Protein AF-A0A8S3X3R5-F1 (afdb_monomer_lite)

Sequence (935 aa):
MYIASMVDKTPTTRKTKNSNSRRSDTKVYYLKVNDKKERVCLKTFLETLGIKEWTIRYWLGEKTTIDNESEPSAVVATETKKESARKYLMALPKLPSHYCRQSTSKLYLEPIIQTKSQLYRLYVDYSVSRNEPVASRKVFEGVLFEENISLFQSKKDACDQCCAHKAGNMSDEQYIKHIELKDLARIEKTLDKEAARKGTIHALTADLQAVKLCPSLNASALYFKTKLAVHNFTIYNLGTNGVACYWFDETACDLKATTYASFLVDYLTKLLENDPKDVVLFTDGCTAQNRNNIVSNALLRLAMAKNIVITQKYLEKGHTQMEVDSVHSVIERKLKNREIFLPSQYATITKEARKVPSPYQVITPDHTFFKNFAHKDHLIYDSIRPGRGAGDRVVMDIRALRYSPSGTIDFKLHFVDDFVPLPRRPKNILSDSLIASYDKSRMVSVAMKTGLLMGFGAVFVVVGAIMVVYWPTIFLTQLQRMMTLSPTSRSFGIWRQIPIPMYLECYMFNITNVDEILAGKNVTLKVEQLGPYVYRESHTKENVTWNDNSTVTYYNERWWHFQPELSNGSLSDNITSINPIVATVAYVLRHQPIFLRVAVDVFMRMNHENLFLTANVSSWLFDGIEDPLFDIAAHFPDLPFPVPFDKFGWFYSRNGSQEYDGVFVINTGASDFSQLGNVEMWRNSNRTMYRDECGEVRGSTGELWAPELGQPEVVVFAPDICTYLTLPFSNPIAVEGIEGMQYASNDSIFDNGYRYPNKACYCDEIRDENCLPSGALNVSSCRFGAPAFVSLPHFTGMDPYYADKIDGLNPTDEYNFKLALEMYTGMPLMVQAQLQINLLVRHVSGITLNNQLPDADVLVPMFWFRQEVRIDENYARLARFALNLRDSMPYGFYALTAIGILLLVVGIVFLMRKLLKSPATAPILNETSVSDETQ

InterPro domains:
  IPR002159 CD36 family [PF01130] (456-910)
  IPR002159 CD36 family [PTHR11923] (449-927)
  IPR057191 Domain of unknown function DUF7869 [PF25273] (246-352)

Organism: Parnassius apollo (NCBI:txid110799)

Structure (mmCIF, N/CA/C/O backbone):
data_AF-A0A8S3X3R5-F1
#
_entry.id   AF-A0A8S3X3R5-F1
#
loop_
_atom_site.group_PDB
_atom_site.id
_atom_site.type_symbol
_atom_site.label_atom_id
_atom_site.label_alt_id
_atom_site.label_comp_id
_atom_site.label_asym_id
_atom_site.label_entity_id
_atom_site.label_seq_id
_atom_site.pdbx_PDB_ins_code
_atom_site.Cartn_x
_atom_site.Cartn_y
_atom_site.Cartn_z
_atom_site.occupancy
_atom_site.B_iso_or_equiv
_atom_site.auth_seq_id
_atom_site.auth_comp_id
_atom_site.auth_asym_id
_atom_site.auth_atom_id
_atom_site.pdbx_PDB_model_num
ATOM 1 N N . MET A 1 1 ? 4.984 69.711 6.621 1.00 56.66 1 MET A N 1
ATOM 2 C CA . MET A 1 1 ? 6.131 69.373 5.744 1.00 56.66 1 MET A CA 1
ATOM 3 C C . MET A 1 1 ? 7.463 69.938 6.290 1.00 56.66 1 MET A C 1
ATOM 5 O O . MET A 1 1 ? 8.285 70.409 5.527 1.00 56.66 1 MET A O 1
ATOM 9 N N . TYR A 1 2 ? 7.713 69.879 7.610 1.00 74.00 2 TYR A N 1
ATOM 10 C CA . TYR A 1 2 ? 8.934 70.439 8.231 1.00 74.00 2 TYR A CA 1
ATOM 11 C C . TYR A 1 2 ? 10.061 69.399 8.328 1.00 74.00 2 TYR A C 1
ATOM 13 O O . TYR A 1 2 ? 11.181 69.636 7.888 1.00 74.00 2 TYR A O 1
ATOM 21 N N . ILE A 1 3 ? 9.741 68.200 8.819 1.00 78.44 3 ILE A N 1
ATOM 22 C CA . ILE A 1 3 ? 10.731 67.157 9.136 1.00 78.44 3 ILE A CA 1
ATOM 23 C C . ILE A 1 3 ? 11.419 66.608 7.874 1.00 78.44 3 ILE A C 1
ATOM 25 O O . ILE A 1 3 ? 12.621 66.376 7.899 1.00 78.44 3 ILE A O 1
ATOM 29 N N . ALA A 1 4 ? 10.707 66.510 6.745 1.00 76.50 4 ALA A N 1
ATOM 30 C CA . ALA A 1 4 ? 11.306 66.149 5.455 1.00 76.50 4 ALA A CA 1
ATOM 31 C C . ALA A 1 4 ? 12.302 67.208 4.932 1.00 76.50 4 ALA A C 1
ATOM 33 O O . ALA A 1 4 ? 13.327 66.845 4.372 1.00 76.50 4 ALA A O 1
ATOM 34 N N . SER A 1 5 ? 12.062 68.506 5.172 1.00 79.50 5 SER A N 1
ATOM 35 C CA . SER A 1 5 ? 12.987 69.586 4.769 1.00 79.50 5 SER A CA 1
ATOM 36 C C . SER A 1 5 ? 14.238 69.719 5.652 1.00 79.50 5 SER A C 1
ATOM 38 O O . SER A 1 5 ? 15.093 70.565 5.383 1.00 79.50 5 SER A O 1
ATOM 40 N N . MET A 1 6 ? 14.347 68.900 6.702 1.00 85.88 6 MET A N 1
ATOM 41 C CA . MET A 1 6 ? 15.470 68.864 7.646 1.00 85.88 6 MET A CA 1
ATOM 42 C C . MET A 1 6 ? 16.338 67.601 7.500 1.00 85.88 6 MET A C 1
ATOM 44 O O . MET A 1 6 ? 17.183 67.337 8.356 1.00 85.88 6 MET A O 1
ATOM 48 N N . VAL A 1 7 ? 16.137 66.814 6.436 1.00 85.06 7 VAL A N 1
ATOM 49 C CA . VAL A 1 7 ? 16.927 65.609 6.154 1.00 85.06 7 VAL A CA 1
ATOM 50 C C . VAL A 1 7 ? 17.372 65.592 4.696 1.00 85.06 7 VAL A C 1
ATOM 52 O O . VAL A 1 7 ? 16.556 65.402 3.798 1.00 85.06 7 VAL A O 1
ATOM 55 N N . ASP A 1 8 ? 18.677 65.718 4.477 1.00 84.75 8 ASP A N 1
ATOM 56 C CA . ASP A 1 8 ? 19.278 65.742 3.143 1.00 84.75 8 ASP A CA 1
ATOM 57 C C . ASP A 1 8 ? 19.885 64.367 2.797 1.00 84.75 8 ASP A C 1
ATOM 59 O O . ASP A 1 8 ? 20.377 63.644 3.674 1.00 84.75 8 ASP A O 1
ATOM 63 N N . LYS A 1 9 ? 19.856 63.986 1.513 1.00 82.00 9 LYS A N 1
ATOM 64 C CA . LYS A 1 9 ? 20.478 62.755 0.988 1.00 82.00 9 LYS A CA 1
ATOM 65 C C . LYS A 1 9 ? 21.821 63.093 0.337 1.00 82.00 9 LYS A C 1
ATOM 67 O O . LYS A 1 9 ? 21.879 63.966 -0.522 1.00 82.00 9 LYS A O 1
ATOM 72 N N . THR A 1 10 ? 22.889 62.398 0.724 1.00 77.56 10 THR A N 1
ATOM 73 C CA . THR A 1 10 ? 24.239 62.563 0.167 1.00 77.56 10 THR A CA 1
ATOM 74 C C . THR A 1 10 ? 24.785 61.242 -0.397 1.00 77.56 10 THR A C 1
ATOM 76 O O . THR A 1 10 ? 24.565 60.187 0.209 1.00 77.56 10 THR A O 1
ATOM 79 N N . PRO A 1 11 ? 25.516 61.258 -1.531 1.00 70.38 11 PRO A N 1
ATOM 80 C CA . PRO A 1 11 ? 26.073 60.041 -2.122 1.00 70.38 11 PRO A CA 1
ATOM 81 C C . PRO A 1 11 ? 27.107 59.361 -1.215 1.00 70.38 11 PRO A C 1
ATOM 83 O O . PRO A 1 11 ? 27.892 60.016 -0.525 1.00 70.38 11 PRO A O 1
ATOM 86 N N . THR A 1 12 ? 27.149 58.029 -1.240 1.00 65.44 12 THR A N 1
ATOM 87 C CA . THR A 1 12 ? 28.035 57.250 -0.360 1.00 65.44 12 THR A CA 1
ATOM 88 C C . THR A 1 12 ? 29.495 57.283 -0.847 1.00 65.44 12 THR A C 1
ATOM 90 O O . THR A 1 12 ? 29.845 56.636 -1.831 1.00 65.44 12 THR A O 1
ATOM 93 N N . THR A 1 13 ? 30.377 57.999 -0.138 1.00 54.94 13 THR A N 1
ATOM 94 C CA . THR A 1 13 ? 31.789 58.242 -0.529 1.00 54.94 13 THR A CA 1
ATOM 95 C C . THR A 1 13 ? 32.764 57.078 -0.296 1.00 54.94 13 THR A C 1
ATOM 97 O O . THR A 1 13 ? 33.930 57.173 -0.673 1.00 54.94 13 THR A O 1
ATOM 100 N N . ARG A 1 14 ? 32.321 55.953 0.280 1.00 55.25 14 ARG A N 1
ATOM 101 C CA . ARG A 1 14 ? 33.096 54.699 0.348 1.00 55.25 14 ARG A CA 1
ATOM 102 C C . ARG A 1 14 ? 32.268 53.534 -0.187 1.00 55.25 14 ARG A C 1
ATOM 104 O O . ARG A 1 14 ? 31.310 53.114 0.456 1.00 55.25 14 ARG A O 1
ATOM 111 N N . LYS A 1 15 ? 32.689 52.972 -1.324 1.00 54.06 15 LYS A N 1
ATOM 112 C CA . LYS A 1 15 ? 32.268 51.646 -1.799 1.00 54.06 15 LYS A CA 1
ATOM 113 C C . LYS A 1 15 ? 33.339 50.629 -1.395 1.00 54.06 15 LYS A C 1
ATOM 115 O O . LYS A 1 15 ? 34.490 50.761 -1.802 1.00 54.06 15 LYS A O 1
ATOM 120 N N . THR A 1 16 ? 32.987 49.635 -0.586 1.00 49.50 16 THR A N 1
ATOM 121 C CA . THR A 1 16 ? 33.848 48.470 -0.329 1.00 49.50 16 THR A CA 1
ATOM 122 C C . THR A 1 16 ? 33.849 47.534 -1.541 1.00 49.50 16 THR A C 1
ATOM 124 O O . THR A 1 16 ? 32.852 47.442 -2.257 1.00 49.50 16 THR A O 1
ATOM 127 N N . LYS A 1 17 ? 34.965 46.827 -1.777 1.00 52.75 17 LYS A N 1
ATOM 128 C CA . LYS A 1 17 ? 35.106 45.818 -2.844 1.00 52.75 17 LYS A CA 1
ATOM 129 C C . LYS A 1 17 ? 34.298 44.546 -2.524 1.00 52.75 17 LYS A C 1
ATOM 131 O O . LYS A 1 17 ? 34.873 43.527 -2.174 1.00 52.75 17 LYS A O 1
ATOM 136 N N . ASN A 1 18 ? 32.972 44.637 -2.599 1.00 43.94 18 ASN A N 1
ATOM 137 C CA . ASN A 1 18 ? 32.073 43.525 -2.914 1.00 43.94 18 ASN A CA 1
ATOM 138 C C . ASN A 1 18 ? 30.689 44.086 -3.271 1.00 43.94 18 ASN A C 1
ATOM 140 O O . ASN A 1 18 ? 30.049 44.785 -2.480 1.00 43.94 18 ASN A O 1
ATOM 144 N N . SER A 1 19 ? 30.238 43.811 -4.491 1.00 52.97 19 SER A N 1
ATOM 145 C CA . SER A 1 19 ? 29.007 44.355 -5.061 1.00 52.97 19 SER A CA 1
ATOM 146 C C . SER A 1 19 ? 27.771 43.616 -4.547 1.00 52.97 19 SER A C 1
ATOM 148 O O . SER A 1 19 ? 27.336 42.660 -5.176 1.00 52.97 19 SER A O 1
ATOM 150 N N . ASN A 1 20 ? 27.218 44.062 -3.410 1.00 50.97 20 ASN A N 1
ATOM 151 C CA . ASN A 1 20 ? 25.776 43.988 -3.092 1.00 50.97 20 ASN A CA 1
ATOM 152 C C . ASN A 1 20 ? 25.394 44.781 -1.817 1.00 50.97 20 ASN A C 1
ATOM 154 O O . ASN A 1 20 ? 24.631 44.329 -0.963 1.00 50.97 20 ASN A O 1
ATOM 158 N N . SER A 1 21 ? 25.904 46.011 -1.674 1.00 49.38 21 SER A N 1
ATOM 159 C CA . SER A 1 21 ? 25.400 46.937 -0.648 1.00 49.38 21 SER A CA 1
ATOM 160 C C . SER A 1 21 ? 24.101 47.598 -1.121 1.00 49.38 21 SER A C 1
ATOM 162 O O . SER A 1 21 ? 24.123 48.420 -2.033 1.00 49.38 21 SER A O 1
ATOM 164 N N . ARG A 1 22 ? 22.973 47.297 -0.463 1.00 54.88 22 ARG A N 1
ATOM 165 C CA . ARG A 1 22 ? 21.629 47.862 -0.743 1.00 54.88 22 ARG A CA 1
ATOM 166 C C . ARG A 1 22 ? 21.474 49.370 -0.437 1.00 54.88 22 ARG A C 1
ATOM 168 O O . ARG A 1 22 ? 20.354 49.859 -0.331 1.00 54.88 22 ARG A O 1
ATOM 175 N N . ARG A 1 23 ? 22.566 50.114 -0.231 1.00 53.66 23 ARG A N 1
ATOM 176 C CA . ARG A 1 23 ? 22.548 51.518 0.212 1.00 53.66 23 ARG A CA 1
ATOM 177 C C . ARG A 1 23 ? 23.216 52.430 -0.820 1.00 53.66 23 ARG A C 1
ATOM 179 O O . ARG A 1 23 ? 24.440 52.519 -0.855 1.00 53.66 23 ARG A O 1
ATOM 186 N N . SER A 1 24 ? 22.404 53.120 -1.621 1.00 58.31 24 SER A N 1
ATOM 187 C CA . SER A 1 24 ? 22.839 54.173 -2.554 1.00 58.31 24 SER A CA 1
ATOM 188 C C . SER A 1 24 ? 23.316 55.430 -1.818 1.00 58.31 24 SER A C 1
ATOM 190 O O . SER A 1 24 ? 24.391 55.961 -2.114 1.00 58.31 24 SER A O 1
ATOM 192 N N . ASP A 1 25 ? 22.551 55.848 -0.804 1.00 69.75 25 ASP A N 1
ATOM 193 C CA . ASP A 1 25 ? 22.655 57.171 -0.184 1.00 69.75 25 ASP A CA 1
ATOM 194 C C . ASP A 1 25 ? 22.833 57.127 1.343 1.00 69.75 25 ASP A C 1
ATOM 196 O O . ASP A 1 25 ? 22.374 56.228 2.067 1.00 69.75 25 ASP A O 1
ATOM 200 N N . THR A 1 26 ? 23.464 58.175 1.863 1.00 76.88 26 THR A N 1
ATOM 201 C CA . THR A 1 26 ? 23.551 58.483 3.291 1.00 76.88 26 THR A CA 1
ATOM 202 C C . THR A 1 26 ? 22.624 59.652 3.618 1.00 76.88 26 THR A C 1
ATOM 204 O O . THR A 1 26 ? 22.494 60.585 2.837 1.00 76.88 26 THR A O 1
ATOM 207 N N . LYS A 1 27 ? 21.948 59.606 4.770 1.00 83.88 27 LYS A N 1
ATOM 208 C CA . LYS A 1 27 ? 21.054 60.682 5.225 1.00 83.88 27 LYS A CA 1
ATOM 209 C C . LYS A 1 27 ? 21.758 61.544 6.261 1.00 83.88 27 LYS A C 1
ATOM 211 O O . LYS A 1 27 ? 22.384 61.003 7.177 1.00 83.88 27 LYS A O 1
ATOM 216 N N . VAL A 1 28 ? 21.629 62.857 6.125 1.00 87.25 28 VAL A N 1
ATOM 217 C CA . VAL A 1 28 ? 22.169 63.860 7.045 1.00 87.25 28 VAL A CA 1
ATOM 218 C C . VAL A 1 28 ? 21.005 64.628 7.662 1.00 87.25 28 VAL A C 1
ATOM 220 O O . VAL A 1 28 ? 20.100 65.046 6.949 1.00 87.25 28 VAL A O 1
ATOM 223 N N . TYR A 1 29 ? 21.014 64.778 8.986 1.00 90.19 29 TYR A N 1
ATOM 224 C CA . TYR A 1 29 ? 19.900 65.318 9.767 1.00 90.19 29 TYR A CA 1
ATOM 225 C C . TYR A 1 29 ? 20.261 66.699 10.317 1.00 90.19 29 TYR A C 1
ATOM 227 O O . TYR A 1 29 ? 21.400 66.913 10.741 1.00 90.19 29 TYR A O 1
ATOM 235 N N . TYR A 1 30 ? 19.296 67.616 10.335 1.00 90.25 30 TYR A N 1
ATOM 236 C CA . TYR A 1 30 ? 19.484 69.000 10.768 1.00 90.25 30 TYR A CA 1
ATOM 237 C C . TYR A 1 30 ? 18.396 69.435 11.751 1.00 90.25 30 TYR A C 1
ATOM 239 O O . TYR A 1 30 ? 17.263 68.981 11.663 1.00 90.25 30 TYR A O 1
ATOM 247 N N . LEU A 1 31 ? 18.697 70.354 12.664 1.00 87.81 31 LEU A N 1
ATOM 248 C CA . LEU A 1 31 ? 17.690 71.060 13.462 1.00 87.81 31 LEU A CA 1
ATOM 249 C C . LEU A 1 31 ? 17.870 72.569 13.284 1.00 87.81 31 LEU A C 1
ATOM 251 O O . LEU A 1 31 ? 18.973 73.038 13.009 1.00 87.81 31 LEU A O 1
ATOM 255 N N . LYS A 1 32 ? 16.785 73.339 13.412 1.00 84.50 32 LYS A N 1
ATOM 256 C CA . LYS A 1 32 ? 16.866 74.802 13.386 1.00 84.50 32 LYS A CA 1
ATOM 257 C C . LYS A 1 32 ? 17.264 75.340 14.757 1.00 84.50 32 LYS A C 1
ATOM 259 O O . LYS A 1 32 ? 16.568 75.086 15.735 1.00 84.50 32 LYS A O 1
ATOM 264 N N . VAL A 1 33 ? 18.327 76.137 14.795 1.00 79.81 33 VAL A N 1
ATOM 265 C CA . VAL A 1 33 ? 18.722 76.956 15.947 1.00 79.81 33 VAL A CA 1
ATOM 266 C C . VAL A 1 33 ? 18.894 78.384 15.440 1.00 79.81 33 VAL A C 1
ATOM 268 O O . VAL A 1 33 ? 19.650 78.612 14.499 1.00 79.81 33 VAL A O 1
ATOM 271 N N . ASN A 1 34 ? 18.156 79.342 16.012 1.00 75.50 34 ASN A N 1
ATOM 272 C CA . ASN A 1 34 ? 18.144 80.749 15.574 1.00 75.50 34 ASN A CA 1
ATOM 273 C C . ASN A 1 34 ? 17.971 80.889 14.042 1.00 75.50 34 ASN A C 1
ATOM 275 O O . ASN A 1 34 ? 18.758 81.544 13.360 1.00 75.50 34 ASN A O 1
ATOM 279 N N . ASP A 1 35 ? 16.977 80.171 13.508 1.00 73.12 35 ASP A N 1
ATOM 280 C CA . ASP A 1 35 ? 16.637 80.010 12.084 1.00 73.12 35 ASP A CA 1
ATOM 281 C C . ASP A 1 35 ? 17.705 79.425 11.136 1.00 73.12 35 ASP A C 1
ATOM 283 O O . ASP A 1 35 ? 17.394 79.138 9.974 1.00 73.12 35 ASP A O 1
ATOM 287 N N . LYS A 1 36 ? 18.914 79.118 11.618 1.00 78.00 36 LYS A N 1
ATOM 288 C CA . LYS A 1 36 ? 19.952 78.409 10.852 1.00 78.00 36 LYS A CA 1
ATOM 289 C C . LYS A 1 36 ? 19.815 76.891 11.001 1.00 78.00 36 LYS A C 1
ATOM 291 O O . LYS A 1 36 ? 19.458 76.394 12.067 1.00 78.00 36 LYS A O 1
ATOM 296 N N . LYS A 1 37 ? 20.084 76.147 9.920 1.00 83.19 37 LYS A N 1
ATOM 297 C CA . LYS A 1 37 ? 20.130 74.673 9.917 1.00 83.19 37 LYS A CA 1
ATOM 298 C C . LYS A 1 37 ? 21.463 74.193 10.503 1.00 83.19 37 LYS A C 1
ATOM 300 O O . LYS A 1 37 ? 22.480 74.267 9.822 1.00 83.19 37 LYS A O 1
ATOM 305 N N . GLU A 1 38 ? 21.435 73.639 11.708 1.00 87.50 38 GLU A N 1
ATOM 306 C CA . GLU A 1 38 ? 22.590 73.007 12.353 1.00 87.50 38 GLU A CA 1
ATOM 307 C C . GLU A 1 38 ? 22.557 71.487 12.188 1.00 87.50 38 GLU A C 1
ATOM 309 O O . GLU A 1 38 ? 21.502 70.862 12.320 1.00 87.50 38 GLU A O 1
ATOM 314 N N . ARG A 1 39 ? 23.705 70.872 11.882 1.00 89.44 39 ARG A N 1
ATOM 315 C CA . ARG A 1 39 ? 23.798 69.424 11.627 1.00 89.44 39 ARG A CA 1
ATOM 316 C C . ARG A 1 39 ? 23.819 68.641 12.939 1.00 89.44 39 ARG A C 1
ATOM 318 O O . ARG A 1 39 ? 24.663 68.882 13.795 1.00 89.44 39 ARG A O 1
ATOM 325 N N . VAL A 1 40 ? 22.970 67.623 13.048 1.00 89.25 40 VAL A N 1
ATOM 326 C CA . VAL A 1 40 ? 22.869 66.748 14.227 1.00 89.25 40 VAL A CA 1
ATOM 327 C C . VAL A 1 40 ? 22.986 65.266 13.861 1.00 89.25 40 VAL A C 1
ATOM 329 O O . VAL A 1 40 ? 22.924 64.874 12.692 1.00 89.25 40 VAL A O 1
ATOM 332 N N . CYS A 1 41 ? 23.173 64.408 14.867 1.00 86.81 41 CYS A N 1
ATOM 333 C CA . CYS A 1 41 ? 23.093 62.962 14.676 1.00 86.81 41 CYS A CA 1
ATOM 334 C C . CYS A 1 41 ? 21.626 62.488 14.666 1.00 86.81 41 CYS A C 1
ATOM 336 O O . CYS A 1 41 ? 20.736 63.162 15.189 1.00 86.81 41 CYS A O 1
ATOM 338 N N . LEU A 1 42 ? 21.376 61.297 14.105 1.00 84.50 42 LEU A N 1
ATOM 339 C CA . LEU A 1 42 ? 20.031 60.711 14.044 1.00 84.50 42 LEU A CA 1
ATOM 340 C C . LEU A 1 42 ? 19.380 60.607 15.433 1.00 84.50 42 LEU A C 1
ATOM 342 O O . LEU A 1 42 ? 18.202 60.911 15.568 1.00 84.50 42 LEU A O 1
ATOM 346 N N . LYS A 1 43 ? 20.136 60.210 16.466 1.00 88.12 43 LYS A N 1
ATOM 347 C CA . LYS A 1 43 ? 19.592 60.031 17.820 1.00 88.12 43 LYS A CA 1
ATOM 348 C C . LYS A 1 43 ? 19.031 61.345 18.377 1.00 88.12 43 LYS A C 1
ATOM 350 O O . LYS A 1 43 ? 17.863 61.383 18.745 1.00 88.12 43 LYS A O 1
ATOM 355 N N . THR A 1 44 ? 19.813 62.426 18.335 1.00 87.44 44 THR A N 1
ATOM 356 C CA . THR A 1 44 ? 19.363 63.766 18.746 1.00 87.44 44 THR A CA 1
ATOM 357 C C . THR A 1 44 ? 18.172 64.239 17.913 1.00 87.44 44 THR A C 1
ATOM 359 O O . THR A 1 44 ? 17.196 64.719 18.472 1.00 87.44 44 THR A O 1
ATOM 362 N N . PHE A 1 45 ? 18.194 64.042 16.590 1.00 90.94 45 PHE A N 1
ATOM 363 C CA . PHE A 1 45 ? 17.071 64.417 15.721 1.00 90.94 45 PHE A CA 1
ATOM 364 C C . PHE A 1 45 ? 15.759 63.698 16.090 1.00 90.94 45 PHE A C 1
ATOM 366 O O . PHE A 1 45 ? 14.702 64.323 16.104 1.00 90.94 45 PHE A O 1
ATOM 373 N N . LEU A 1 46 ? 15.820 62.401 16.418 1.00 88.06 46 LEU A N 1
ATOM 374 C CA . LEU A 1 46 ? 14.659 61.616 16.853 1.00 88.06 46 LEU A CA 1
ATOM 375 C C . LEU A 1 46 ? 14.159 62.035 18.241 1.00 88.06 46 LEU A C 1
ATOM 377 O O . LEU A 1 46 ? 12.961 62.249 18.415 1.00 88.06 46 LEU A O 1
ATOM 381 N N . GLU A 1 47 ? 15.066 62.158 19.213 1.00 87.31 47 GLU A N 1
ATOM 382 C CA . GLU A 1 47 ? 14.732 62.458 20.611 1.00 87.31 47 GLU A CA 1
ATOM 383 C C . GLU A 1 47 ? 14.200 63.889 20.777 1.00 87.31 47 GLU A C 1
ATOM 385 O O . GLU A 1 47 ? 13.173 64.078 21.422 1.00 87.31 47 GLU A O 1
ATOM 390 N N . THR A 1 48 ? 14.814 64.888 20.131 1.00 85.12 48 THR A N 1
ATOM 391 C CA . THR A 1 48 ? 14.359 66.290 20.195 1.00 85.12 48 THR A CA 1
ATOM 392 C C . THR A 1 48 ? 13.007 66.513 19.509 1.00 85.12 48 THR A C 1
ATOM 394 O O . THR A 1 48 ? 12.253 67.386 19.930 1.00 85.12 48 THR A O 1
ATOM 397 N N . LEU A 1 49 ? 12.674 65.738 18.471 1.00 82.44 49 LEU A N 1
ATOM 398 C CA . LEU A 1 49 ? 11.387 65.843 17.767 1.00 82.44 49 LEU A CA 1
ATOM 399 C C . LEU A 1 49 ? 10.321 64.855 18.278 1.00 82.44 49 LEU A C 1
ATOM 401 O O . LEU A 1 49 ? 9.183 64.913 17.819 1.00 82.44 49 LEU A O 1
ATOM 405 N N . GLY A 1 50 ? 10.664 63.945 19.196 1.00 78.69 50 GLY A N 1
ATOM 406 C CA . GLY A 1 50 ? 9.740 62.942 19.741 1.00 78.69 50 GLY A CA 1
ATOM 407 C C . GLY A 1 50 ? 9.253 61.891 18.729 1.00 78.69 50 GLY A C 1
ATOM 408 O O . GLY A 1 50 ? 8.191 61.298 18.922 1.00 78.69 50 GLY A O 1
ATOM 409 N N . ILE A 1 51 ? 9.995 61.656 17.641 1.00 85.56 51 ILE A N 1
ATOM 410 C CA . ILE A 1 51 ? 9.589 60.779 16.526 1.00 85.56 51 ILE A CA 1
ATOM 411 C C . ILE A 1 51 ? 10.407 59.482 16.466 1.00 85.56 51 ILE A C 1
ATOM 413 O O . ILE A 1 51 ? 11.507 59.384 17.004 1.00 85.56 51 ILE A O 1
ATOM 417 N N . LYS A 1 52 ? 9.886 58.470 15.760 1.00 77.69 52 LYS A N 1
ATOM 418 C CA . LYS A 1 52 ? 10.590 57.202 15.496 1.00 77.69 52 LYS A CA 1
ATOM 419 C C . LYS A 1 52 ? 11.151 57.180 14.072 1.00 77.69 52 LYS A C 1
ATOM 421 O O . LYS A 1 52 ? 10.595 57.789 13.164 1.00 77.69 52 LYS A O 1
ATOM 426 N N . GLU A 1 53 ? 12.234 56.432 13.854 1.00 77.69 53 GLU A N 1
ATOM 427 C CA . GLU A 1 53 ? 12.970 56.436 12.576 1.00 77.69 53 GLU A CA 1
ATOM 428 C C . GLU A 1 53 ? 12.104 56.060 11.357 1.00 77.69 53 GLU A C 1
ATOM 430 O O . GLU A 1 53 ? 12.255 56.638 10.279 1.00 77.69 53 GLU A O 1
ATOM 435 N N . TRP A 1 54 ? 11.148 55.139 11.523 1.00 70.81 54 TRP A N 1
ATOM 436 C CA . TRP A 1 54 ? 10.237 54.735 10.446 1.00 70.81 54 TRP A CA 1
ATOM 437 C C . TRP A 1 54 ? 9.371 55.898 9.932 1.00 70.81 54 TRP A C 1
ATOM 439 O O . TRP A 1 54 ? 9.082 55.958 8.738 1.00 70.81 54 TRP A O 1
ATOM 449 N N . THR A 1 55 ? 9.022 56.858 10.795 1.00 76.88 55 THR A N 1
ATOM 450 C CA . THR A 1 55 ? 8.240 58.051 10.437 1.00 76.88 55 THR A CA 1
ATOM 451 C C . THR A 1 55 ? 9.014 58.944 9.462 1.00 76.88 55 THR A C 1
ATOM 453 O O . THR A 1 55 ? 8.437 59.471 8.514 1.00 76.88 55 THR A O 1
ATOM 456 N N . ILE A 1 56 ? 10.340 59.045 9.626 1.00 78.62 56 ILE A N 1
ATOM 457 C CA . ILE A 1 56 ? 11.217 59.769 8.692 1.00 78.62 56 ILE A CA 1
ATOM 458 C C . ILE A 1 56 ? 11.268 59.055 7.335 1.00 78.62 56 ILE A C 1
ATOM 460 O O . ILE A 1 56 ? 11.197 59.712 6.300 1.00 78.62 56 ILE A O 1
ATOM 464 N N . ARG A 1 57 ? 11.380 57.718 7.320 1.00 72.69 57 ARG A N 1
ATOM 465 C CA . ARG A 1 57 ? 11.403 56.936 6.067 1.00 72.69 57 ARG A CA 1
ATOM 466 C C . ARG A 1 57 ? 10.110 57.140 5.268 1.00 72.69 57 ARG A C 1
ATOM 468 O O . ARG A 1 57 ? 10.177 57.474 4.091 1.00 72.69 57 ARG A O 1
ATOM 475 N N . TYR A 1 58 ? 8.961 57.056 5.942 1.00 74.06 58 TYR A N 1
ATOM 476 C CA . TYR A 1 58 ? 7.644 57.285 5.343 1.00 74.06 58 TYR A CA 1
ATOM 477 C C . TYR A 1 58 ? 7.495 58.703 4.755 1.00 74.06 58 TYR A C 1
ATOM 479 O O . TYR A 1 58 ? 7.074 58.861 3.612 1.00 74.06 58 TYR A O 1
ATOM 487 N N . TRP A 1 59 ? 7.896 59.747 5.489 1.00 73.88 59 TRP A N 1
ATOM 488 C CA . TRP A 1 59 ? 7.775 61.137 5.018 1.00 73.88 59 TRP A CA 1
ATOM 489 C C . TRP A 1 59 ? 8.808 61.570 3.973 1.00 73.88 59 TRP A C 1
ATOM 491 O O . TRP A 1 59 ? 8.582 62.567 3.293 1.00 73.88 59 TRP A O 1
ATOM 501 N N . LEU A 1 60 ? 9.916 60.842 3.813 1.00 73.12 60 LEU A N 1
ATOM 502 C CA . LEU A 1 60 ? 10.887 61.068 2.735 1.00 73.12 60 LEU A CA 1
ATOM 503 C C . LEU A 1 60 ? 10.480 60.421 1.400 1.00 73.12 60 LEU A C 1
ATOM 505 O O . LEU A 1 60 ? 11.301 60.353 0.485 1.00 73.12 60 LEU A O 1
ATOM 509 N N . GLY A 1 61 ? 9.243 59.923 1.286 1.00 62.03 61 GLY A N 1
ATOM 510 C CA . GLY A 1 61 ? 8.733 59.317 0.055 1.00 62.03 61 GLY A CA 1
ATOM 511 C C . GLY A 1 61 ? 9.433 58.012 -0.323 1.00 62.03 61 GLY A C 1
ATOM 512 O O . GLY A 1 61 ? 9.279 57.539 -1.447 1.00 62.03 61 GLY A O 1
ATOM 513 N N . GLU A 1 62 ? 10.191 57.410 0.599 1.00 54.38 62 GLU A N 1
ATOM 514 C CA . GLU A 1 62 ? 10.718 56.060 0.428 1.00 54.38 62 GLU A CA 1
ATOM 515 C C . GLU A 1 62 ? 9.560 55.079 0.568 1.00 54.38 62 GLU A C 1
ATOM 517 O O . GLU A 1 62 ? 9.299 54.535 1.643 1.00 54.38 62 GLU A O 1
ATOM 522 N N . LYS A 1 63 ? 8.870 54.859 -0.557 1.00 40.50 63 LYS A N 1
ATOM 523 C CA . LYS A 1 63 ? 8.061 53.666 -0.755 1.00 40.50 63 LYS A CA 1
ATOM 524 C C . LYS A 1 63 ? 8.938 52.473 -0.378 1.00 40.50 63 LYS A C 1
ATOM 526 O O . LYS A 1 63 ? 9.914 52.171 -1.062 1.00 40.50 63 LYS A O 1
ATOM 531 N N . THR A 1 64 ? 8.570 51.768 0.687 1.00 34.81 64 THR A N 1
ATOM 532 C CA . THR A 1 64 ? 8.754 50.320 0.670 1.00 34.81 64 THR A CA 1
ATOM 533 C C . THR A 1 64 ? 8.082 49.834 -0.602 1.00 34.81 64 THR A C 1
ATOM 535 O O . THR A 1 64 ? 6.886 50.080 -0.775 1.00 34.81 64 THR A O 1
ATOM 538 N N . THR A 1 65 ? 8.844 49.186 -1.477 1.00 33.72 65 THR A N 1
ATOM 539 C CA . THR A 1 65 ? 8.317 48.388 -2.579 1.00 33.72 65 THR A CA 1
ATOM 540 C C . THR A 1 65 ? 7.518 47.230 -1.988 1.00 33.72 65 THR A C 1
ATOM 542 O O . THR A 1 65 ? 7.996 46.119 -1.782 1.00 33.72 65 THR A O 1
ATOM 545 N N . ILE A 1 66 ? 6.273 47.544 -1.634 1.00 35.75 66 ILE A N 1
ATOM 546 C CA . ILE A 1 66 ? 5.169 46.611 -1.775 1.00 35.75 66 ILE A CA 1
ATOM 547 C C . ILE A 1 66 ? 4.896 46.625 -3.273 1.00 35.75 66 ILE A C 1
ATOM 549 O O . ILE A 1 66 ? 4.082 47.414 -3.758 1.00 35.75 66 ILE A O 1
ATOM 553 N N . ASP A 1 67 ? 5.661 45.814 -3.997 1.00 29.86 67 ASP A N 1
ATOM 554 C CA . ASP A 1 67 ? 5.393 45.517 -5.394 1.00 29.86 67 ASP A CA 1
ATOM 555 C C . ASP A 1 67 ? 4.150 44.621 -5.414 1.00 29.86 67 ASP A C 1
ATOM 557 O O . ASP A 1 67 ? 4.220 43.394 -5.434 1.00 29.86 67 ASP A O 1
ATOM 561 N N . ASN A 1 68 ? 2.984 45.267 -5.331 1.00 33.00 68 ASN A N 1
ATOM 562 C CA . ASN A 1 68 ? 1.694 44.664 -5.642 1.00 33.00 68 ASN A CA 1
ATOM 563 C C . ASN A 1 68 ? 1.606 44.466 -7.161 1.00 33.00 68 ASN A C 1
ATOM 565 O O . ASN A 1 68 ? 0.843 45.154 -7.827 1.00 33.00 68 ASN A O 1
ATOM 569 N N . GLU A 1 69 ? 2.407 43.543 -7.687 1.00 38.34 69 GLU A N 1
ATOM 570 C CA . GLU A 1 69 ? 2.259 42.953 -9.021 1.00 38.34 69 GLU A CA 1
ATOM 571 C C . GLU A 1 69 ? 3.074 41.647 -9.080 1.00 38.34 69 GLU A C 1
ATOM 573 O O . GLU A 1 69 ? 4.153 41.558 -9.656 1.00 38.34 69 GLU A O 1
ATOM 578 N N . SER A 1 70 ? 2.581 40.623 -8.375 1.00 31.12 70 SER A N 1
ATOM 579 C CA . SER A 1 70 ? 2.935 39.208 -8.596 1.00 31.12 70 SER A CA 1
ATOM 580 C C . SER A 1 70 ? 1.967 38.268 -7.861 1.00 31.12 70 SER A C 1
ATOM 582 O O . SER A 1 70 ? 2.145 37.961 -6.687 1.00 31.12 70 SER A O 1
ATOM 584 N N . GLU A 1 71 ? 0.972 37.794 -8.617 1.00 33.31 71 GLU A N 1
ATOM 585 C CA . GLU A 1 71 ? 0.308 36.479 -8.505 1.00 33.31 71 GLU A CA 1
ATOM 586 C C . GLU A 1 71 ? -0.463 36.069 -7.215 1.00 33.31 71 GLU A C 1
ATOM 588 O O . GLU A 1 71 ? -0.222 36.563 -6.113 1.00 33.31 71 GLU A O 1
ATOM 593 N N . PRO A 1 72 ? -1.398 35.092 -7.306 1.00 38.34 72 PRO A N 1
ATOM 594 C CA . PRO A 1 72 ? -2.164 34.592 -6.149 1.00 38.34 72 PRO A CA 1
ATOM 595 C C . PRO A 1 72 ? -1.325 33.901 -5.051 1.00 38.34 72 PRO A C 1
ATOM 597 O O . PRO A 1 72 ? -1.804 33.667 -3.935 1.00 38.34 72 PRO A O 1
ATOM 600 N N . SER A 1 73 ? -0.073 33.550 -5.354 1.00 46.91 73 SER A N 1
ATOM 601 C CA . SER A 1 73 ? 0.731 32.569 -4.620 1.00 46.91 73 SER A CA 1
ATOM 602 C C . SER A 1 73 ? 1.056 32.940 -3.166 1.00 46.91 73 SER A C 1
ATOM 604 O O . SER A 1 73 ? 1.118 32.052 -2.319 1.00 46.91 73 SER A O 1
ATOM 606 N N . ALA A 1 74 ? 1.227 34.220 -2.814 1.00 47.41 74 ALA A N 1
ATOM 607 C CA . ALA A 1 74 ? 1.655 34.612 -1.460 1.00 47.41 74 ALA A CA 1
ATOM 608 C C . ALA A 1 74 ? 0.554 34.474 -0.386 1.00 47.41 74 ALA A C 1
ATOM 610 O O . ALA A 1 74 ? 0.838 34.145 0.773 1.00 47.41 74 ALA A O 1
ATOM 611 N N . VAL A 1 75 ? -0.710 34.688 -0.766 1.00 54.69 75 VAL A N 1
ATOM 612 C CA . VAL A 1 75 ? -1.868 34.492 0.124 1.00 54.69 75 VAL A CA 1
ATOM 613 C C . VAL A 1 75 ? -2.120 32.996 0.296 1.00 54.69 75 VAL A C 1
ATOM 615 O O . VAL A 1 75 ? -2.201 32.515 1.427 1.00 54.69 75 VAL A O 1
ATOM 618 N N . VAL A 1 76 ? -2.103 32.242 -0.808 1.00 55.16 76 VAL A N 1
ATOM 619 C CA . VAL A 1 76 ? -2.221 30.774 -0.812 1.00 55.16 76 VAL A CA 1
ATOM 620 C C . VAL A 1 76 ? -1.111 30.124 0.026 1.00 55.16 76 VAL A C 1
ATOM 622 O O . VAL A 1 76 ? -1.401 29.305 0.896 1.00 55.16 76 VAL A O 1
ATOM 625 N N . ALA A 1 77 ? 0.149 30.549 -0.123 1.00 58.44 77 ALA A N 1
ATOM 626 C CA . ALA A 1 77 ? 1.292 30.072 0.668 1.00 58.44 77 ALA A CA 1
ATOM 627 C C . ALA A 1 77 ? 1.227 30.437 2.165 1.00 58.44 77 ALA A C 1
ATOM 629 O O . ALA A 1 77 ? 1.962 29.865 2.976 1.00 58.44 77 ALA A O 1
ATOM 630 N N . THR A 1 78 ? 0.385 31.402 2.546 1.00 64.62 78 THR A N 1
ATOM 631 C CA . THR A 1 78 ? 0.139 31.752 3.952 1.00 64.62 78 THR A CA 1
ATOM 632 C C . THR A 1 78 ? -1.000 30.919 4.533 1.00 64.62 78 THR A C 1
ATOM 634 O O . THR A 1 78 ? -0.878 30.416 5.651 1.00 64.62 78 THR A O 1
ATOM 637 N N . GLU A 1 79 ? -2.077 30.720 3.772 1.00 73.50 79 GLU A N 1
ATOM 638 C CA . GLU A 1 79 ? -3.250 29.978 4.234 1.00 73.50 79 GLU A CA 1
ATOM 639 C C . GLU A 1 79 ? -2.980 28.469 4.303 1.00 73.50 79 GLU A C 1
ATOM 641 O O . GLU A 1 79 ? -3.257 27.855 5.328 1.00 73.50 79 GLU A O 1
ATOM 646 N N . THR A 1 80 ? -2.279 27.898 3.318 1.00 75.81 80 THR A N 1
ATOM 647 C CA . THR A 1 80 ? -1.756 26.513 3.361 1.00 75.81 80 THR A CA 1
ATOM 648 C C . THR A 1 80 ? -0.894 26.228 4.600 1.00 75.81 80 THR A C 1
ATOM 650 O O . THR A 1 80 ? -0.982 25.153 5.194 1.00 75.81 80 THR A O 1
ATOM 653 N N . LYS A 1 81 ? -0.096 27.203 5.061 1.00 84.62 81 LYS A N 1
ATOM 654 C CA . LYS A 1 81 ? 0.674 27.093 6.316 1.00 84.62 81 LYS A CA 1
ATOM 655 C C . LYS A 1 81 ? -0.224 27.126 7.553 1.00 84.62 81 LYS A C 1
ATOM 657 O O . LYS A 1 81 ? 0.000 26.349 8.481 1.00 84.62 81 LYS A O 1
ATOM 662 N N . LYS A 1 82 ? -1.249 27.988 7.589 1.00 85.12 82 LYS A N 1
ATOM 663 C CA . LYS A 1 82 ? -2.257 27.950 8.666 1.00 85.12 82 LYS A CA 1
ATOM 664 C C . LYS A 1 82 ? -3.015 26.625 8.678 1.00 85.12 82 LYS A C 1
ATOM 666 O O . LYS A 1 82 ? -3.289 26.103 9.752 1.00 85.12 82 LYS A O 1
ATOM 671 N N . GLU A 1 83 ? -3.336 26.084 7.510 1.00 84.81 83 GLU A N 1
ATOM 672 C CA . GLU A 1 83 ? -4.079 24.837 7.358 1.00 84.81 83 GLU A CA 1
ATOM 673 C C . GLU A 1 83 ? -3.265 23.625 7.830 1.00 84.81 83 GLU A C 1
ATOM 675 O O . GLU A 1 83 ? -3.784 22.814 8.590 1.00 84.81 83 GLU A O 1
ATOM 680 N N . SER A 1 84 ? -1.963 23.578 7.530 1.00 87.19 84 SER A N 1
ATOM 681 C CA . SER A 1 84 ? -0.994 22.659 8.156 1.00 87.19 84 SER A CA 1
ATOM 682 C C . SER A 1 84 ? -1.013 22.757 9.695 1.00 87.19 84 SER A C 1
ATOM 684 O O . SER A 1 84 ? -1.206 21.757 10.395 1.00 87.19 84 SER A O 1
ATOM 686 N N . ALA A 1 85 ? -0.923 23.972 10.253 1.00 87.12 85 ALA A N 1
ATOM 687 C CA . ALA A 1 85 ? -1.005 24.178 11.703 1.00 87.12 85 ALA A CA 1
ATOM 688 C C . ALA A 1 85 ? -2.360 23.737 12.297 1.00 87.12 85 ALA A C 1
ATOM 690 O O . ALA A 1 85 ? -2.396 23.122 13.366 1.00 87.12 85 ALA A O 1
ATOM 691 N N . ARG A 1 86 ? -3.472 24.002 11.600 1.00 87.94 86 ARG A N 1
ATOM 692 C CA . ARG A 1 86 ? -4.830 23.585 11.982 1.00 87.94 86 ARG A CA 1
ATOM 693 C C . ARG A 1 86 ? -4.968 22.062 11.947 1.00 87.94 86 ARG A C 1
ATOM 695 O O . ARG A 1 86 ? -5.415 21.485 12.934 1.00 87.94 86 ARG A O 1
ATOM 702 N N . LYS A 1 87 ? -4.514 21.400 10.879 1.00 86.81 87 LYS A N 1
ATOM 703 C CA . LYS A 1 87 ? -4.498 19.935 10.711 1.00 86.81 87 LYS A CA 1
ATOM 704 C C . LYS A 1 87 ? -3.762 19.250 11.865 1.00 86.81 87 LYS A C 1
ATOM 706 O O . LYS A 1 87 ? -4.314 18.345 12.491 1.00 86.81 87 LYS A O 1
ATOM 711 N N . TYR A 1 88 ? -2.576 19.745 12.223 1.00 88.06 88 TYR A N 1
ATOM 712 C CA . TYR A 1 88 ? -1.829 19.269 13.391 1.00 88.06 88 TYR A CA 1
ATOM 713 C C . TYR A 1 88 ? -2.597 19.469 14.710 1.00 88.06 88 TYR A C 1
ATOM 715 O O . TYR A 1 88 ? -2.760 18.523 15.481 1.00 88.06 88 TYR A O 1
ATOM 723 N N . LEU A 1 89 ? -3.121 20.674 14.971 1.00 86.69 89 LEU A N 1
ATOM 724 C CA . LEU A 1 89 ? -3.874 20.973 16.200 1.00 86.69 89 LEU A CA 1
ATOM 725 C C . LEU A 1 89 ? -5.205 20.203 16.305 1.00 86.69 89 LEU A C 1
ATOM 727 O O . LEU A 1 89 ? -5.702 19.983 17.411 1.00 86.69 89 LEU A O 1
ATOM 731 N N . MET A 1 90 ? -5.783 19.786 15.177 1.00 81.94 90 MET A N 1
ATOM 732 C CA . MET A 1 90 ? -6.964 18.921 15.118 1.00 81.94 90 MET A CA 1
ATOM 733 C C . MET A 1 90 ? -6.635 17.445 15.360 1.00 81.94 90 MET A C 1
ATOM 735 O O . MET A 1 90 ? -7.461 16.750 15.945 1.00 81.94 90 MET A O 1
ATOM 739 N N . ALA A 1 91 ? -5.437 16.989 14.983 1.00 80.62 91 ALA A N 1
ATOM 740 C CA . ALA A 1 91 ? -4.966 15.620 15.206 1.00 80.62 91 ALA A CA 1
ATOM 741 C C . ALA A 1 91 ? -4.530 15.327 16.658 1.00 80.62 91 ALA A C 1
ATOM 743 O O . ALA A 1 91 ? -4.376 14.163 17.028 1.00 80.62 91 ALA A O 1
ATOM 744 N N . LEU A 1 92 ? -4.317 16.354 17.487 1.00 80.31 92 LEU A N 1
ATOM 745 C CA . LEU A 1 92 ? -4.022 16.176 18.911 1.00 80.31 92 LEU A CA 1
ATOM 746 C C . LEU A 1 92 ? -5.301 15.841 19.708 1.00 80.31 92 LEU A C 1
ATOM 748 O O . LEU A 1 92 ? -6.333 16.483 19.492 1.00 80.31 92 LEU A O 1
ATOM 752 N N . PRO A 1 93 ? -5.249 14.903 20.676 1.00 69.62 93 PRO A N 1
ATOM 753 C CA . PRO A 1 93 ? -6.355 14.635 21.587 1.00 69.62 93 PRO A CA 1
ATOM 754 C C . PRO A 1 93 ? -6.620 15.858 22.474 1.00 69.62 93 PRO A C 1
ATOM 756 O O . PRO A 1 93 ? -5.703 16.493 23.006 1.00 69.62 93 PRO A O 1
ATOM 759 N N . LYS A 1 94 ? -7.903 16.195 22.630 1.00 73.69 94 LYS A N 1
ATOM 760 C CA . LYS A 1 94 ? -8.369 17.387 23.348 1.00 73.69 94 LYS A CA 1
ATOM 761 C C . LYS A 1 94 ? -9.210 16.961 24.540 1.00 73.69 94 LYS A C 1
ATOM 763 O O . LYS A 1 94 ? -10.207 16.262 24.382 1.00 73.69 94 LYS A O 1
ATOM 768 N N . LEU A 1 95 ? -8.838 17.433 25.722 1.00 61.06 95 LEU A N 1
ATOM 769 C CA . LEU A 1 95 ? -9.655 17.324 26.921 1.00 61.06 95 LEU A CA 1
ATOM 770 C C . LEU A 1 95 ? -10.767 18.385 26.848 1.00 61.06 95 LEU A C 1
ATOM 772 O O . LEU A 1 95 ? -10.456 19.578 26.714 1.00 61.06 95 LEU A O 1
ATOM 776 N N . PRO A 1 96 ? -12.054 17.999 26.938 1.00 54.84 96 PRO A N 1
ATOM 777 C CA . PRO A 1 96 ? -13.135 18.968 27.018 1.00 54.84 96 PRO A CA 1
ATOM 778 C C . PRO A 1 96 ? -13.093 19.708 28.362 1.00 54.84 96 PRO A C 1
ATOM 780 O O . PRO A 1 96 ? -12.538 19.232 29.357 1.00 54.84 96 PRO A O 1
ATOM 783 N N . SER A 1 97 ? -13.697 20.895 28.410 1.00 51.00 97 SER A N 1
ATOM 784 C CA . SER A 1 97 ? -13.580 21.805 29.555 1.00 51.00 97 SER A CA 1
ATOM 785 C C . SER A 1 97 ? -14.226 21.307 30.855 1.00 51.00 97 SER A C 1
ATOM 787 O O . SER A 1 97 ? -14.002 21.915 31.902 1.00 51.00 97 SER A O 1
ATOM 789 N N . HIS A 1 98 ? -14.971 20.193 30.858 1.00 48.25 98 HIS A N 1
ATOM 790 C CA . HIS A 1 98 ? -15.519 19.619 32.096 1.00 48.25 98 HIS A CA 1
ATOM 791 C C . HIS A 1 98 ? -14.430 19.128 33.064 1.00 48.25 98 HIS A C 1
ATOM 793 O O . HIS A 1 98 ? -14.672 19.098 34.268 1.00 48.25 98 HIS A O 1
ATOM 799 N N . TYR A 1 99 ? -13.212 18.864 32.576 1.00 44.75 99 TYR A N 1
ATOM 800 C CA . TYR A 1 99 ? -12.032 18.605 33.413 1.00 44.75 99 TYR A CA 1
ATOM 801 C C . TYR A 1 99 ? -11.417 19.879 34.048 1.00 44.75 99 TYR A C 1
ATOM 803 O O . TYR A 1 99 ? -10.530 19.780 34.895 1.00 44.75 99 TYR A O 1
ATOM 811 N N . CYS A 1 100 ? -11.882 21.085 33.687 1.00 44.62 100 CYS A N 1
ATOM 812 C CA . CYS A 1 100 ? -11.450 22.373 34.250 1.00 44.62 100 CYS A CA 1
ATOM 813 C C . CYS A 1 100 ? -12.631 23.330 34.497 1.00 44.62 100 CYS A C 1
ATOM 815 O O . CYS A 1 100 ? -12.892 24.220 33.692 1.00 44.62 100 CYS A O 1
ATOM 817 N N . ARG A 1 101 ? -13.295 23.177 35.656 1.00 37.38 101 ARG A N 1
ATOM 818 C CA . ARG A 1 101 ? -14.297 24.106 36.239 1.00 37.38 101 ARG A CA 1
ATOM 819 C C . ARG A 1 101 ? -15.250 24.748 35.205 1.00 37.38 101 ARG A C 1
ATOM 821 O O . ARG A 1 101 ? -15.114 25.907 34.833 1.00 37.38 101 ARG A O 1
ATOM 828 N N . GLN A 1 102 ? -16.240 23.949 34.811 1.00 37.16 102 GLN A N 1
ATOM 829 C CA . GLN A 1 102 ? -17.496 24.234 34.094 1.00 37.16 102 GLN A CA 1
ATOM 830 C C . GLN A 1 102 ? -17.915 25.717 33.872 1.00 37.16 102 GLN A C 1
ATOM 832 O O . GLN A 1 102 ? -18.904 26.162 34.449 1.00 37.16 102 GLN A O 1
ATOM 837 N N . SER A 1 103 ? -17.241 26.463 32.981 1.00 41.03 103 SER A N 1
ATOM 838 C CA . SER A 1 103 ? -17.807 27.674 32.336 1.00 41.03 103 SER A CA 1
ATOM 839 C C . SER A 1 103 ? -17.037 28.192 31.099 1.00 41.03 103 SER A C 1
ATOM 841 O O . SER A 1 103 ? -17.032 29.396 30.846 1.00 41.03 103 SER A O 1
ATOM 843 N N . THR A 1 104 ? -16.347 27.342 30.326 1.00 47.78 104 THR A N 1
ATOM 844 C CA . THR A 1 104 ? -15.667 27.790 29.087 1.00 47.78 104 THR A CA 1
ATOM 845 C C . THR A 1 104 ? -15.862 26.810 27.932 1.00 47.78 104 THR A C 1
ATOM 847 O O . THR A 1 104 ? -15.856 25.600 28.134 1.00 47.78 104 THR A O 1
ATOM 850 N N . SER A 1 105 ? -15.975 27.322 26.705 1.00 55.66 105 SER A N 1
ATOM 851 C CA . SER A 1 105 ? -15.935 26.546 25.451 1.00 55.66 105 SER A CA 1
ATOM 852 C C . SER A 1 105 ? -14.505 26.171 25.026 1.00 55.66 105 SER A C 1
ATOM 854 O O . SER A 1 105 ? -14.261 25.843 23.868 1.00 55.66 105 SER A O 1
ATOM 856 N N . LYS A 1 106 ? -13.537 26.285 25.945 1.00 63.19 106 LYS A N 1
ATOM 857 C CA . LYS A 1 106 ? -12.108 26.194 25.653 1.00 63.19 106 LYS A CA 1
ATOM 858 C C . LYS A 1 106 ? -11.637 24.745 25.658 1.00 63.19 106 LYS A C 1
ATOM 860 O O . LYS A 1 106 ? -11.886 24.020 26.620 1.00 63.19 106 LYS A O 1
ATOM 865 N N . LEU A 1 107 ? -10.931 24.343 24.606 1.00 67.88 107 LEU A N 1
ATOM 866 C CA . LEU A 1 107 ? -10.378 22.996 24.478 1.00 67.88 107 LEU A CA 1
ATOM 867 C C . LEU A 1 107 ? -8.952 22.973 25.031 1.00 67.88 107 LEU A C 1
ATOM 869 O O . LEU A 1 107 ? -8.133 23.836 24.704 1.00 67.88 107 LEU A O 1
ATOM 873 N N . TYR A 1 108 ? -8.652 21.993 25.883 1.00 71.19 108 TYR A N 1
ATOM 874 C CA . TYR A 1 108 ? -7.347 21.878 26.528 1.00 71.19 108 TYR A CA 1
ATOM 875 C C . TYR A 1 108 ? -6.550 20.712 25.942 1.00 71.19 108 TYR A C 1
ATOM 877 O O . TYR A 1 108 ? -7.038 19.586 25.879 1.00 71.19 108 TYR A O 1
ATOM 885 N N . LEU A 1 109 ? -5.312 20.974 25.525 1.00 72.50 109 LEU A N 1
ATOM 886 C CA . LEU A 1 109 ? -4.360 19.922 25.161 1.00 72.50 109 LEU A CA 1
ATOM 887 C C . LEU A 1 109 ? -3.865 19.206 26.421 1.00 72.50 109 LEU A C 1
ATOM 889 O O . LEU A 1 109 ? -3.783 19.813 27.492 1.00 72.50 109 LEU A O 1
ATOM 893 N N . GLU A 1 110 ? -3.530 17.924 26.286 1.00 66.56 110 GLU A N 1
ATOM 894 C CA . GLU A 1 110 ? -3.145 17.073 27.413 1.00 66.56 110 GLU A CA 1
ATOM 895 C C . GLU A 1 110 ? -1.957 17.620 28.241 1.00 66.56 110 GLU A C 1
ATOM 897 O O . GLU A 1 110 ? -1.035 18.222 27.679 1.00 66.56 110 GLU A O 1
ATOM 902 N N . PRO A 1 111 ? -1.890 17.337 29.563 1.00 57.28 111 PRO A N 1
ATOM 903 C CA . PRO A 1 111 ? -0.878 17.906 30.466 1.00 57.28 111 PRO A CA 1
ATOM 904 C C . PRO A 1 111 ? 0.585 17.519 30.180 1.00 57.28 111 PRO A C 1
ATOM 906 O O . PRO A 1 111 ? 1.490 18.030 30.840 1.00 57.28 111 PRO A O 1
ATOM 909 N N . ILE A 1 112 ? 0.837 16.605 29.236 1.00 62.81 112 ILE A N 1
ATOM 910 C CA . ILE A 1 112 ? 2.191 16.167 28.859 1.00 62.81 112 ILE A CA 1
ATOM 911 C C . ILE A 1 112 ? 2.926 17.277 28.078 1.00 62.81 112 ILE A C 1
ATOM 913 O O . ILE A 1 112 ? 4.150 17.396 28.160 1.00 62.81 112 ILE A O 1
ATOM 917 N N . ILE A 1 113 ? 2.190 18.147 27.372 1.00 69.44 113 ILE A N 1
ATOM 918 C CA . ILE A 1 113 ? 2.756 19.295 26.653 1.00 69.44 113 ILE A CA 1
ATOM 919 C C . ILE A 1 113 ? 2.710 20.527 27.565 1.00 69.44 113 ILE A C 1
ATOM 921 O O . ILE A 1 113 ? 1.677 21.171 27.730 1.00 69.44 113 ILE A O 1
ATOM 925 N N . GLN A 1 114 ? 3.847 20.877 28.167 1.00 64.75 114 GLN A N 1
ATOM 926 C CA . GLN A 1 114 ? 3.894 21.863 29.255 1.00 64.75 114 GLN A CA 1
ATOM 927 C C . GLN A 1 114 ? 4.058 23.313 28.775 1.00 64.75 114 GLN A C 1
ATOM 929 O O . GLN A 1 114 ? 3.719 24.250 29.498 1.00 64.75 114 GLN A O 1
ATOM 934 N N . THR A 1 115 ? 4.595 23.533 27.568 1.00 76.62 115 THR A N 1
ATOM 935 C CA . THR A 1 115 ? 4.892 24.886 27.058 1.00 76.62 115 THR A CA 1
ATOM 936 C C . THR A 1 115 ? 4.543 25.058 25.582 1.00 76.62 115 THR A C 1
ATOM 938 O O . THR A 1 115 ? 4.661 24.126 24.787 1.00 76.62 115 THR A O 1
ATOM 941 N N . LYS A 1 116 ? 4.177 26.285 25.176 1.00 79.44 116 LYS A N 1
ATOM 942 C CA . LYS A 1 116 ? 3.899 26.596 23.759 1.00 79.44 116 LYS A CA 1
ATOM 943 C C . LYS A 1 116 ? 5.127 26.377 22.870 1.00 79.44 116 LYS A C 1
ATOM 945 O O . LYS A 1 116 ? 4.991 25.986 21.719 1.00 79.44 116 LYS A O 1
ATOM 950 N N . SER A 1 117 ? 6.325 26.590 23.418 1.00 78.38 117 SER A N 1
ATOM 951 C CA . SER A 1 117 ? 7.592 26.316 22.732 1.00 78.38 117 SER A CA 1
ATOM 952 C C . SER A 1 117 ? 7.784 24.818 22.449 1.00 78.38 117 SER A C 1
ATOM 954 O O . SER A 1 117 ? 8.243 24.469 21.369 1.00 78.38 117 SER A O 1
ATOM 956 N N . GLN A 1 118 ? 7.413 23.938 23.387 1.00 79.12 118 GLN A N 1
ATOM 957 C CA . GLN A 1 118 ? 7.432 22.481 23.196 1.00 79.12 118 GLN A CA 1
ATOM 958 C C . GLN A 1 118 ? 6.375 22.046 22.171 1.00 79.12 118 GLN A C 1
ATOM 960 O O . GLN A 1 118 ? 6.699 21.291 21.261 1.00 79.12 118 GLN A O 1
ATOM 965 N N . LEU A 1 119 ? 5.151 22.582 22.269 1.00 84.62 119 LEU A N 1
ATOM 966 C CA . LEU A 1 119 ? 4.078 22.330 21.300 1.00 84.62 119 LEU A CA 1
ATOM 967 C C . LEU A 1 119 ? 4.493 22.708 19.867 1.00 84.62 119 LEU A C 1
ATOM 969 O O . LEU A 1 119 ? 4.233 21.951 18.937 1.00 84.62 119 LEU A O 1
ATOM 973 N N . TYR A 1 120 ? 5.154 23.859 19.704 1.00 87.81 120 TYR A N 1
ATOM 974 C CA . TYR A 1 120 ? 5.642 24.331 18.408 1.00 87.81 120 TYR A CA 1
ATOM 975 C C . TYR A 1 120 ? 6.796 23.481 17.858 1.00 87.81 120 TYR A C 1
ATOM 977 O O . TYR A 1 120 ? 6.837 23.249 16.658 1.00 87.81 120 TYR A O 1
ATOM 985 N N . ARG A 1 121 ? 7.710 22.974 18.701 1.00 85.00 121 ARG A N 1
ATOM 986 C CA . ARG A 1 121 ? 8.748 22.024 18.247 1.00 85.00 121 ARG A CA 1
ATOM 987 C C . ARG A 1 121 ? 8.121 20.740 17.706 1.00 85.00 121 ARG A C 1
ATOM 989 O O . ARG A 1 121 ? 8.379 20.396 16.564 1.00 85.00 121 ARG A O 1
ATOM 996 N N . LEU A 1 122 ? 7.204 20.135 18.465 1.00 84.12 122 LEU A N 1
ATOM 997 C CA . LEU A 1 122 ? 6.471 18.940 18.030 1.00 84.12 122 LEU A CA 1
ATOM 998 C C . LEU A 1 122 ? 5.689 19.172 16.723 1.00 84.12 122 LEU A C 1
ATOM 1000 O O . LEU A 1 122 ? 5.626 18.272 15.893 1.00 84.12 122 LEU A O 1
ATOM 1004 N N . TYR A 1 123 ? 5.142 20.376 16.510 1.00 89.25 123 TYR A N 1
ATOM 1005 C CA . TYR A 1 123 ? 4.529 20.771 15.235 1.00 89.25 123 TYR A CA 1
ATOM 1006 C C . TYR A 1 123 ? 5.541 20.828 14.078 1.00 89.25 123 TYR A C 1
ATOM 1008 O O . TYR A 1 123 ? 5.252 20.323 12.995 1.00 89.25 123 TYR A O 1
ATOM 1016 N N . VAL A 1 124 ? 6.720 21.424 14.291 1.00 85.44 124 VAL A N 1
ATOM 1017 C CA . VAL A 1 124 ? 7.790 21.472 13.280 1.00 85.44 124 VAL A CA 1
ATOM 1018 C C . VAL A 1 124 ? 8.249 20.056 12.932 1.00 85.44 124 VAL A C 1
ATOM 1020 O O . VAL A 1 124 ? 8.257 19.709 11.756 1.00 85.44 124 VAL A O 1
ATOM 1023 N N . ASP A 1 125 ? 8.532 19.220 13.932 1.00 82.94 125 ASP A N 1
ATOM 1024 C CA . ASP A 1 125 ? 8.986 17.836 13.739 1.00 82.94 125 ASP A CA 1
ATOM 1025 C C . ASP A 1 125 ? 7.922 16.992 13.000 1.00 82.94 125 ASP A C 1
ATOM 1027 O O . ASP A 1 125 ? 8.235 16.252 12.066 1.00 82.94 125 ASP A O 1
ATOM 1031 N N . TYR A 1 126 ? 6.642 17.150 13.362 1.00 84.56 126 TYR A N 1
ATOM 1032 C CA . TYR A 1 126 ? 5.498 16.526 12.682 1.00 84.56 126 TYR A CA 1
ATOM 1033 C C . TYR A 1 126 ? 5.366 16.969 11.219 1.00 84.56 126 TYR A C 1
ATOM 1035 O O . TYR A 1 126 ? 5.098 16.145 10.349 1.00 84.56 126 TYR A O 1
ATOM 1043 N N . SER A 1 127 ? 5.549 18.263 10.947 1.00 84.81 127 SER A N 1
ATOM 1044 C CA . SER A 1 127 ? 5.390 18.820 9.600 1.00 84.81 127 SER A CA 1
ATOM 1045 C C . SER A 1 127 ? 6.547 18.396 8.696 1.00 84.81 127 SER A C 1
ATOM 1047 O O . SER A 1 127 ? 6.323 17.926 7.587 1.00 84.81 127 SER A O 1
ATOM 1049 N N . VAL A 1 128 ? 7.786 18.473 9.198 1.00 82.19 128 VAL A N 1
ATOM 1050 C CA . VAL A 1 128 ? 8.998 18.046 8.477 1.00 82.19 128 VAL A CA 1
ATOM 1051 C C . VAL A 1 128 ? 8.954 16.549 8.165 1.00 82.19 128 VAL A C 1
ATOM 1053 O O . VAL A 1 128 ? 9.191 16.164 7.025 1.00 82.19 128 VAL A O 1
ATOM 1056 N N . SER A 1 129 ? 8.563 15.703 9.125 1.00 78.81 129 SER A N 1
ATOM 1057 C CA . SER A 1 129 ? 8.428 14.250 8.901 1.00 78.81 129 SER A CA 1
ATOM 1058 C C . SER A 1 129 ? 7.292 13.846 7.948 1.00 78.81 129 SER A C 1
ATOM 1060 O O . SER A 1 129 ? 7.189 12.674 7.591 1.00 78.81 129 SER A O 1
ATOM 1062 N N . ARG A 1 130 ? 6.446 14.794 7.520 1.00 78.38 130 ARG A N 1
ATOM 1063 C CA . ARG A 1 130 ? 5.346 14.589 6.558 1.00 78.38 130 ARG A CA 1
ATOM 1064 C C . ARG A 1 130 ? 5.461 15.462 5.307 1.00 78.38 130 ARG A C 1
ATOM 1066 O O . ARG A 1 130 ? 4.533 15.489 4.508 1.00 78.38 130 ARG A O 1
ATOM 1073 N N . ASN A 1 131 ? 6.584 16.165 5.147 1.00 80.38 131 ASN A N 1
ATOM 1074 C CA . ASN A 1 131 ? 6.827 17.134 4.077 1.00 80.38 131 ASN A CA 1
ATOM 1075 C C . ASN A 1 131 ? 5.733 18.229 3.961 1.00 80.38 131 ASN A C 1
ATOM 1077 O O . ASN A 1 131 ? 5.461 18.749 2.881 1.00 80.38 131 ASN A O 1
ATOM 1081 N N . GLU A 1 132 ? 5.088 18.584 5.080 1.00 83.00 132 GLU A N 1
ATOM 1082 C CA . GLU A 1 132 ? 4.036 19.606 5.150 1.00 83.00 132 GLU A CA 1
ATOM 1083 C C . GLU A 1 132 ? 4.626 21.013 5.393 1.00 83.00 132 GLU A C 1
ATOM 1085 O O . GLU A 1 132 ? 5.613 21.169 6.122 1.00 83.00 132 GLU A O 1
ATOM 1090 N N . PRO A 1 133 ? 4.020 22.083 4.839 1.00 83.94 133 PRO A N 1
ATOM 1091 C CA . PRO A 1 133 ? 4.561 23.434 4.950 1.00 83.94 133 PRO A CA 1
ATOM 1092 C C . PRO A 1 133 ? 4.491 23.959 6.393 1.00 83.94 133 PRO A C 1
ATOM 1094 O O . PRO A 1 133 ? 3.426 24.015 7.009 1.00 83.94 133 PRO A O 1
ATOM 1097 N N . VAL A 1 134 ? 5.634 24.403 6.924 1.00 86.69 134 VAL A N 1
ATOM 1098 C CA . VAL A 1 134 ? 5.768 24.866 8.315 1.00 86.69 134 VAL A CA 1
ATOM 1099 C C . VAL A 1 134 ? 5.323 26.326 8.472 1.00 86.69 134 VAL A C 1
ATOM 1101 O O . VAL A 1 134 ? 5.894 27.248 7.879 1.00 86.69 134 VAL A O 1
ATOM 1104 N N . ALA A 1 135 ? 4.330 26.564 9.329 1.00 88.62 135 ALA A N 1
ATOM 1105 C CA . ALA A 1 135 ? 3.939 27.895 9.780 1.00 88.62 135 ALA A CA 1
ATOM 1106 C C . ALA A 1 135 ? 4.965 28.488 10.756 1.00 88.62 135 ALA A C 1
ATOM 1108 O O . ALA A 1 135 ? 5.471 27.802 11.642 1.00 88.62 135 ALA A O 1
ATOM 1109 N N . SER A 1 136 ? 5.217 29.798 10.669 1.00 86.62 136 SER A N 1
ATOM 1110 C CA . SER A 1 136 ? 6.035 30.476 11.681 1.00 86.62 136 SER A CA 1
ATOM 1111 C C . SER A 1 136 ? 5.347 30.455 13.049 1.00 86.62 136 SER A C 1
ATOM 1113 O O . SER A 1 136 ? 4.118 30.491 13.139 1.00 86.62 136 SER A O 1
ATOM 1115 N N . ARG A 1 137 ? 6.128 30.494 14.135 1.00 86.00 137 ARG A N 1
ATOM 1116 C CA . ARG A 1 137 ? 5.611 30.490 15.516 1.00 86.00 137 ARG A CA 1
ATOM 1117 C C . ARG A 1 137 ? 4.486 31.502 15.764 1.00 86.00 137 ARG A C 1
ATOM 1119 O O . ARG A 1 137 ? 3.542 31.187 16.479 1.00 86.00 137 ARG A O 1
ATOM 1126 N N . LYS A 1 138 ? 4.563 32.701 15.176 1.00 86.25 138 LYS A N 1
ATOM 1127 C CA . LYS A 1 138 ? 3.523 33.734 15.323 1.00 86.25 138 LYS A CA 1
ATOM 1128 C C . LYS A 1 138 ? 2.207 33.328 14.647 1.00 86.25 138 LYS A C 1
ATOM 1130 O O . LYS A 1 138 ? 1.150 33.584 15.208 1.00 86.25 138 LYS A O 1
ATOM 1135 N N . VAL A 1 139 ? 2.279 32.689 13.478 1.00 85.81 139 VAL A N 1
ATOM 1136 C CA . VAL A 1 139 ? 1.108 32.163 12.759 1.00 85.81 139 VAL A CA 1
ATOM 1137 C C . VAL A 1 139 ? 0.531 30.961 13.509 1.00 85.81 139 VAL A C 1
ATOM 1139 O O . VAL A 1 139 ? -0.663 30.937 13.779 1.00 85.81 139 VAL A O 1
ATOM 1142 N N . PHE A 1 140 ? 1.378 30.028 13.953 1.00 89.81 140 PHE A N 1
ATOM 1143 C CA . PHE A 1 140 ? 0.969 28.870 14.755 1.00 89.81 140 PHE A CA 1
ATOM 1144 C C . PHE A 1 140 ? 0.272 29.267 16.070 1.00 89.81 140 PHE A C 1
ATOM 1146 O O . PHE A 1 140 ? -0.788 28.742 16.400 1.00 89.81 140 PHE A O 1
ATOM 1153 N N . GLU A 1 141 ? 0.828 30.228 16.820 1.00 87.31 141 GLU A N 1
ATOM 1154 C CA . GLU A 1 141 ? 0.185 30.743 18.038 1.00 87.31 141 GLU A CA 1
ATOM 1155 C C . GLU A 1 141 ? -1.091 31.560 17.747 1.00 87.31 141 GLU A C 1
ATOM 1157 O O . GLU A 1 141 ? -1.935 31.668 18.637 1.00 87.31 141 GLU A O 1
ATOM 1162 N N . GLY A 1 142 ? -1.248 32.087 16.525 1.00 85.62 142 GLY A N 1
ATOM 1163 C CA . GLY A 1 142 ? -2.486 32.692 16.022 1.00 85.62 142 GLY A CA 1
ATOM 1164 C C . GLY A 1 142 ? -3.580 31.653 15.777 1.00 85.62 142 GLY A C 1
ATOM 1165 O O . GLY A 1 142 ? -4.650 31.763 16.366 1.00 85.62 142 GLY A O 1
ATOM 1166 N N . VAL A 1 143 ? -3.284 30.582 15.030 1.00 87.38 143 VAL A N 1
ATOM 1167 C CA . VAL A 1 143 ? -4.226 29.466 14.806 1.00 87.38 143 VAL A CA 1
ATOM 1168 C C . VAL A 1 143 ? -4.635 28.816 16.136 1.00 87.38 143 VAL A C 1
ATOM 1170 O O . VAL A 1 143 ? -5.807 28.538 16.356 1.00 87.38 143 VAL A O 1
ATOM 1173 N N . LEU A 1 144 ? -3.708 28.662 17.091 1.00 86.19 144 LEU A N 1
ATOM 1174 C CA . LEU A 1 144 ? -4.029 28.178 18.444 1.00 86.19 144 LEU A CA 1
ATOM 1175 C C . LEU A 1 144 ? -5.096 29.044 19.154 1.00 86.19 144 LEU A C 1
ATOM 1177 O O . LEU A 1 144 ? -5.902 28.524 19.927 1.00 86.19 144 LEU A O 1
ATOM 1181 N N . PHE A 1 145 ? -5.082 30.360 18.916 1.00 84.06 145 PHE A N 1
ATOM 1182 C CA . PHE A 1 145 ? -6.057 31.304 19.462 1.00 84.06 145 PHE A CA 1
ATOM 1183 C C . PHE A 1 145 ? -7.388 31.262 18.695 1.00 84.06 145 PHE A C 1
ATOM 1185 O O . PHE A 1 145 ? -8.433 31.216 19.339 1.00 84.06 145 PHE A O 1
ATOM 1192 N N . GLU A 1 146 ? -7.346 31.218 17.358 1.00 86.31 146 GLU A N 1
ATOM 1193 C CA . GLU A 1 146 ? -8.520 31.078 16.478 1.00 86.31 146 GLU A CA 1
ATOM 1194 C C . GLU A 1 146 ? -9.340 29.820 16.820 1.00 86.31 146 GLU A C 1
ATOM 1196 O O . GLU A 1 146 ? -10.550 29.905 17.009 1.00 86.31 146 GLU A O 1
ATOM 1201 N N . GLU A 1 147 ? -8.677 28.675 17.016 1.00 82.56 147 GLU A N 1
ATOM 1202 C CA . GLU A 1 147 ? -9.318 27.395 17.364 1.00 82.56 147 GLU A CA 1
ATOM 1203 C C . GLU A 1 147 ? -9.751 27.286 18.844 1.00 82.56 147 GLU A C 1
ATOM 1205 O O . GLU A 1 147 ? -10.221 26.236 19.289 1.00 82.56 147 GLU A O 1
ATOM 1210 N N . ASN A 1 148 ? -9.567 28.344 19.646 1.00 82.75 148 ASN A N 1
ATOM 1211 C CA . ASN A 1 148 ? -9.836 28.372 21.091 1.00 82.75 148 ASN A CA 1
ATOM 1212 C C . ASN A 1 148 ? -9.157 27.218 21.871 1.00 82.75 148 ASN A C 1
ATOM 1214 O O . ASN A 1 148 ? -9.703 26.678 22.842 1.00 82.75 148 ASN A O 1
ATOM 1218 N N . ILE A 1 149 ? -7.941 26.841 21.459 1.00 81.81 149 ILE A N 1
ATOM 1219 C CA . ILE A 1 149 ? -7.144 25.782 22.087 1.00 81.81 149 ILE A CA 1
ATOM 1220 C C . ILE A 1 149 ? -6.179 26.398 23.113 1.00 81.81 149 ILE A C 1
ATOM 1222 O O . ILE A 1 149 ? -5.626 27.485 22.941 1.00 81.81 149 ILE A O 1
ATOM 1226 N N . SER A 1 150 ? -5.960 25.707 24.230 1.00 76.50 150 SER A N 1
ATOM 1227 C CA . SER A 1 150 ? -4.980 26.098 25.245 1.00 76.50 150 SER A CA 1
ATOM 1228 C C . SER A 1 150 ? -4.193 24.897 25.739 1.00 76.50 150 SER A C 1
ATOM 1230 O O . SER A 1 150 ? -4.704 23.785 25.806 1.00 76.50 150 SER A O 1
ATOM 1232 N N . LEU A 1 151 ? -2.961 25.131 26.182 1.00 72.56 151 LEU A N 1
ATOM 1233 C CA . LEU A 1 151 ? -2.277 24.156 27.025 1.00 72.56 151 LEU A CA 1
ATOM 1234 C C . LEU A 1 151 ? -2.991 24.062 28.374 1.00 72.56 151 LEU A C 1
ATOM 1236 O O . LEU A 1 151 ? -3.443 25.083 28.911 1.00 72.56 151 LEU A O 1
ATOM 1240 N N . PHE A 1 152 ? -3.078 22.848 28.913 1.00 59.19 152 PHE A N 1
ATOM 1241 C CA . PHE A 1 152 ? -3.522 22.613 30.278 1.00 59.19 152 PHE A CA 1
ATOM 1242 C C . PHE A 1 152 ? -2.475 23.161 31.256 1.00 59.19 152 PHE A C 1
ATOM 1244 O O . PHE A 1 152 ? -1.397 22.598 31.432 1.00 59.19 152 PHE A O 1
ATOM 1251 N N . GLN A 1 153 ? -2.798 24.279 31.903 1.00 50.19 153 GLN A N 1
ATOM 1252 C CA . GLN A 1 153 ? -2.069 24.773 33.067 1.00 50.19 153 GLN A CA 1
ATOM 1253 C C . GLN A 1 153 ? -2.944 24.564 34.296 1.00 50.19 153 GLN A C 1
ATOM 1255 O O . GLN A 1 153 ? -4.077 25.051 34.333 1.00 50.19 153 GLN A O 1
ATOM 1260 N N . SER A 1 154 ? -2.415 23.892 35.320 1.00 44.50 154 SER A N 1
ATOM 1261 C CA . SER A 1 154 ? -3.069 23.844 36.624 1.00 44.50 154 SER A CA 1
ATOM 1262 C C . SER A 1 154 ? -3.082 25.251 37.225 1.00 44.50 154 SER A C 1
ATOM 1264 O O . SER A 1 154 ? -2.094 25.735 37.782 1.00 44.50 154 SER A O 1
ATOM 1266 N N . LYS A 1 155 ? -4.221 25.940 37.098 1.00 47.12 155 LYS A N 1
ATOM 1267 C CA . LYS A 1 155 ? -4.474 27.172 37.844 1.00 47.12 155 LYS A CA 1
ATOM 1268 C C . LYS A 1 155 ? -4.509 26.817 39.328 1.00 47.12 155 LYS A C 1
ATOM 1270 O O . LYS A 1 155 ? -5.528 26.343 39.816 1.00 47.12 155 LYS A O 1
ATOM 1275 N N . LYS A 1 156 ? -3.399 27.047 40.033 1.00 45.44 156 LYS A N 1
ATOM 1276 C CA . LYS A 1 156 ? -3.402 27.084 41.499 1.00 45.44 156 LYS A CA 1
ATOM 1277 C C . LYS A 1 156 ? -4.405 28.144 41.949 1.00 45.44 156 LYS A C 1
ATOM 1279 O O . LYS A 1 156 ? -4.457 29.219 41.352 1.00 45.44 156 LYS A O 1
ATOM 1284 N N . ASP A 1 157 ? -5.188 27.818 42.970 1.00 51.22 157 ASP A N 1
ATOM 1285 C CA . ASP A 1 157 ? -6.319 28.607 43.453 1.00 51.22 157 ASP A CA 1
ATOM 1286 C C . ASP A 1 157 ? -5.920 30.009 43.942 1.00 51.22 157 ASP A C 1
ATOM 1288 O O . ASP A 1 157 ? -5.653 30.238 45.118 1.00 51.22 157 ASP A O 1
ATOM 1292 N N . ALA A 1 158 ? -5.907 30.970 43.021 1.00 52.34 158 ALA A N 1
ATOM 1293 C CA . ALA A 1 158 ? -5.906 32.389 43.335 1.00 52.34 158 ALA A CA 1
ATOM 1294 C C . ALA A 1 158 ? -7.357 32.859 43.498 1.00 52.34 158 ALA A C 1
ATOM 1296 O O . ALA A 1 158 ? -8.195 32.603 42.635 1.00 52.34 158 ALA A O 1
ATOM 1297 N N . CYS A 1 159 ? -7.667 33.542 44.600 1.00 66.62 159 CYS A N 1
ATOM 1298 C CA . CYS A 1 159 ? -9.000 34.094 44.818 1.00 66.62 159 CYS A CA 1
ATOM 1299 C C . CYS A 1 159 ? -9.289 35.255 43.857 1.00 66.62 159 CYS A C 1
ATOM 1301 O O . CYS A 1 159 ? -8.606 36.282 43.910 1.00 66.62 159 CYS A O 1
ATOM 1303 N N . ASP A 1 160 ? -10.344 35.119 43.047 1.00 69.38 160 ASP A N 1
ATOM 1304 C CA . ASP A 1 160 ? -10.765 36.119 42.058 1.00 69.38 160 ASP A CA 1
ATOM 1305 C C . ASP A 1 160 ? -10.967 37.509 42.683 1.00 69.38 160 ASP A C 1
ATOM 1307 O O . ASP A 1 160 ? -10.565 38.508 42.096 1.00 69.38 160 ASP A O 1
ATOM 1311 N N . GLN A 1 161 ? -11.502 37.589 43.907 1.00 72.19 161 GLN A N 1
ATOM 1312 C CA . GLN A 1 161 ? -11.708 38.857 44.619 1.00 72.19 161 GLN A CA 1
ATOM 1313 C C . GLN A 1 161 ? -10.387 39.497 45.082 1.00 72.19 161 GLN A C 1
ATOM 1315 O O . GLN A 1 161 ? -10.205 40.707 44.963 1.00 72.19 161 GLN A O 1
ATOM 1320 N N . CYS A 1 162 ? -9.409 38.696 45.517 1.00 75.56 162 CYS A N 1
ATOM 1321 C CA . CYS A 1 162 ? -8.070 39.204 45.835 1.00 75.56 162 CYS A CA 1
ATOM 1322 C C . CYS A 1 162 ? -7.299 39.625 44.575 1.00 75.56 162 CYS A C 1
ATOM 1324 O O . CYS A 1 162 ? -6.520 40.576 44.620 1.00 75.56 162 CYS A O 1
ATOM 1326 N N . CYS A 1 163 ? -7.512 38.939 43.450 1.00 72.00 163 CYS A N 1
ATOM 1327 C CA . CYS A 1 163 ? -6.987 39.347 42.149 1.00 72.00 163 CYS A CA 1
ATOM 1328 C C . CYS A 1 163 ? -7.661 40.629 41.638 1.00 72.00 163 CYS A C 1
ATOM 1330 O O . CYS A 1 163 ? -6.964 41.497 41.120 1.00 72.00 163 CYS A O 1
ATOM 1332 N N . ALA A 1 164 ? -8.974 40.784 41.830 1.00 73.31 164 ALA A N 1
ATOM 1333 C CA . ALA A 1 164 ? -9.720 41.984 41.463 1.00 73.31 164 ALA A CA 1
ATOM 1334 C C . ALA A 1 164 ? -9.240 43.214 42.245 1.00 73.31 164 ALA A C 1
ATOM 1336 O O . ALA A 1 164 ? -8.931 44.225 41.622 1.00 73.31 164 ALA A O 1
ATOM 1337 N N . HIS A 1 165 ? -9.081 43.113 43.570 1.00 82.00 165 HIS A N 1
ATOM 1338 C CA . HIS A 1 165 ? -8.527 44.201 44.385 1.00 82.00 165 HIS A CA 1
ATOM 1339 C C . HIS A 1 165 ? -7.083 44.550 43.977 1.00 82.00 165 HIS A C 1
ATOM 1341 O O . HIS A 1 165 ? -6.790 45.711 43.707 1.00 82.00 165 HIS A O 1
ATOM 1347 N N . LYS A 1 166 ? -6.201 43.553 43.777 1.00 72.88 166 LYS A N 1
ATOM 1348 C CA . LYS A 1 166 ? -4.839 43.784 43.241 1.00 72.88 166 LYS A CA 1
ATOM 1349 C C . LYS A 1 166 ? -4.806 44.430 41.850 1.00 72.88 166 LYS A C 1
ATOM 1351 O O . LYS A 1 166 ? -3.793 45.021 41.491 1.00 72.88 166 LYS A O 1
ATOM 1356 N N . ALA A 1 167 ? -5.874 44.290 41.067 1.00 75.19 167 ALA A N 1
ATOM 1357 C CA . ALA A 1 167 ? -6.031 44.897 39.749 1.00 75.19 167 ALA A CA 1
ATOM 1358 C C . ALA A 1 167 ? -6.812 46.230 39.773 1.00 75.19 167 ALA A C 1
ATOM 1360 O O . ALA A 1 167 ? -7.088 46.772 38.707 1.00 75.19 167 ALA A O 1
ATOM 1361 N N . GLY A 1 168 ? -7.188 46.747 40.951 1.00 73.50 168 GLY A N 1
ATOM 1362 C CA . GLY A 1 168 ? -7.950 47.995 41.106 1.00 73.50 168 GLY A CA 1
ATOM 1363 C C . GLY A 1 168 ? -9.457 47.889 40.826 1.00 73.50 168 GLY A C 1
ATOM 1364 O O . GLY A 1 168 ? -10.141 48.904 40.783 1.00 73.50 168 GLY A O 1
ATOM 1365 N N . ASN A 1 169 ? -9.996 46.678 40.655 1.00 76.94 169 ASN A N 1
ATOM 1366 C CA . ASN A 1 169 ? -11.392 46.418 40.267 1.00 76.94 169 ASN A CA 1
ATOM 1367 C C . ASN A 1 169 ? -12.335 46.137 41.462 1.00 76.94 169 ASN A C 1
ATOM 1369 O O . ASN A 1 169 ? -13.427 45.604 41.270 1.00 76.94 169 ASN A O 1
ATOM 1373 N N . MET A 1 170 ? -11.910 46.416 42.697 1.00 79.81 170 MET A N 1
ATOM 1374 C CA . MET A 1 170 ? -12.678 46.174 43.927 1.00 79.81 170 MET A CA 1
ATOM 1375 C C . MET A 1 170 ? -12.290 47.202 44.992 1.00 79.81 170 MET A C 1
ATOM 1377 O O . MET A 1 170 ? -11.101 47.479 45.152 1.00 79.81 170 MET A O 1
ATOM 1381 N N . SER A 1 171 ? -13.276 47.732 45.726 1.00 81.12 171 SER A N 1
ATOM 1382 C CA . SER A 1 171 ? -13.038 48.689 46.813 1.00 81.12 171 SER A CA 1
ATOM 1383 C C . SER A 1 171 ? -12.451 48.026 48.060 1.00 81.12 171 SER A C 1
ATOM 1385 O O . SER A 1 171 ? -12.704 46.850 48.342 1.00 81.12 171 SER A O 1
ATOM 1387 N N . ASP A 1 172 ? -11.707 48.808 48.838 1.00 80.88 172 ASP A N 1
ATOM 1388 C CA . ASP A 1 172 ? -11.036 48.336 50.051 1.00 80.88 172 ASP A CA 1
ATOM 1389 C C . ASP A 1 172 ? -12.033 47.776 51.074 1.00 80.88 172 ASP A C 1
ATOM 1391 O O . ASP A 1 172 ? -11.788 46.721 51.647 1.00 80.88 172 ASP A O 1
ATOM 1395 N N . GLU A 1 173 ? -13.210 48.390 51.227 1.00 81.06 173 GLU A N 1
ATOM 1396 C CA . GLU A 1 173 ? -14.289 47.898 52.100 1.00 81.06 173 GLU A CA 1
ATOM 1397 C C . GLU A 1 173 ? -14.779 46.491 51.710 1.00 81.06 173 GLU A C 1
ATOM 1399 O O . GLU A 1 173 ? -14.977 45.625 52.568 1.00 81.06 173 GLU A O 1
ATOM 1404 N N . GLN A 1 174 ? -14.953 46.232 50.408 1.00 78.62 174 GLN A N 1
ATOM 1405 C CA . GLN A 1 174 ? -15.360 44.915 49.906 1.00 78.62 174 GLN A CA 1
ATOM 1406 C C . GLN A 1 174 ? -14.250 43.878 50.106 1.00 78.62 174 GLN A C 1
ATOM 1408 O O . GLN A 1 174 ? -14.533 42.727 50.448 1.00 78.62 174 GLN A O 1
ATOM 1413 N N . TYR A 1 175 ? -12.992 44.287 49.929 1.00 79.06 175 TYR A N 1
ATOM 1414 C CA . TYR A 1 175 ? -11.833 43.432 50.146 1.00 79.06 175 TYR A CA 1
ATOM 1415 C C . TYR A 1 175 ? -11.620 43.100 51.633 1.00 79.06 175 TYR A C 1
ATOM 1417 O O . TYR A 1 175 ? -11.405 41.934 51.963 1.00 79.06 175 TYR A O 1
ATOM 1425 N N . ILE A 1 176 ? -11.744 44.077 52.538 1.00 81.12 176 ILE A N 1
ATOM 1426 C CA . ILE A 1 176 ? -11.655 43.881 53.994 1.00 81.12 176 ILE A CA 1
ATOM 1427 C C . ILE A 1 176 ? -12.728 42.889 54.451 1.00 81.12 176 ILE A C 1
ATOM 1429 O O . ILE A 1 176 ? -12.392 41.865 55.042 1.00 81.12 176 ILE A O 1
ATOM 1433 N N . LYS A 1 177 ? -13.993 43.103 54.067 1.00 79.44 177 LYS A N 1
ATOM 1434 C CA . LYS A 1 177 ? -15.101 42.201 54.419 1.00 79.44 177 LYS A CA 1
ATOM 1435 C C . LYS A 1 177 ? -14.901 40.770 53.901 1.00 79.44 177 LYS A C 1
ATOM 1437 O O . LYS A 1 177 ? -15.247 39.802 54.577 1.00 79.44 177 LYS A O 1
ATOM 1442 N N . HIS A 1 178 ? -14.322 40.612 52.710 1.00 79.38 178 HIS A N 1
ATOM 1443 C CA . HIS A 1 178 ? -13.931 39.305 52.169 1.00 79.38 178 HIS A CA 1
ATOM 1444 C C . HIS A 1 178 ? -12.822 38.637 52.999 1.00 79.38 178 HIS A C 1
ATOM 1446 O O . HIS A 1 178 ? -12.902 37.450 53.321 1.00 79.38 178 HIS A O 1
ATOM 1452 N N . ILE A 1 179 ? -11.800 39.401 53.391 1.00 77.69 179 ILE A N 1
ATOM 1453 C CA . ILE A 1 179 ? -10.698 38.928 54.235 1.00 77.69 179 ILE A CA 1
ATOM 1454 C C . ILE A 1 179 ? -11.188 38.514 55.632 1.00 77.69 179 ILE A C 1
ATOM 1456 O O . ILE A 1 179 ? -10.786 37.447 56.099 1.00 77.69 179 ILE A O 1
ATOM 1460 N N . GLU A 1 180 ? -12.095 39.278 56.245 1.00 80.94 180 GLU A N 1
ATOM 1461 C CA . GLU A 1 180 ? -12.739 38.954 57.526 1.00 80.94 180 GLU A CA 1
ATOM 1462 C C . GLU A 1 180 ? -13.544 37.650 57.453 1.00 80.94 180 GLU A C 1
ATOM 1464 O O . GLU A 1 180 ? -13.312 36.735 58.244 1.00 80.94 180 GLU A O 1
ATOM 1469 N N . LEU A 1 181 ? -14.437 37.507 56.463 1.00 77.44 181 LEU A N 1
ATOM 1470 C CA . LEU A 1 181 ? -15.223 36.280 56.257 1.00 77.44 181 LEU A CA 1
ATOM 1471 C C . LEU A 1 181 ? -14.329 35.047 56.043 1.00 77.44 181 LEU A C 1
ATOM 1473 O O . LEU A 1 181 ? -14.616 33.961 56.552 1.00 77.44 181 LEU A O 1
ATOM 1477 N N . LYS A 1 182 ? -13.214 35.223 55.327 1.00 78.69 182 LYS A N 1
ATOM 1478 C CA . LYS A 1 182 ? -12.196 34.192 55.103 1.00 78.69 182 LYS A CA 1
ATOM 1479 C C . LYS A 1 182 ? -11.471 33.791 56.395 1.00 78.69 182 LYS A C 1
ATOM 1481 O O . LYS A 1 182 ? -11.203 32.603 56.576 1.00 78.69 182 LYS A O 1
ATOM 1486 N N . ASP A 1 183 ? -11.141 34.726 57.286 1.00 79.12 183 ASP A N 1
ATOM 1487 C CA . ASP A 1 183 ? -10.485 34.390 58.558 1.00 79.12 183 ASP A CA 1
ATOM 1488 C C . ASP A 1 183 ? -11.471 33.819 59.594 1.00 79.12 183 ASP A C 1
ATOM 1490 O O . ASP A 1 183 ? -11.125 32.856 60.277 1.00 79.12 183 ASP A O 1
ATOM 1494 N N . LEU A 1 184 ? -12.734 34.261 59.613 1.00 79.81 184 LEU A N 1
ATOM 1495 C CA . LEU A 1 184 ? -13.805 33.627 60.400 1.00 79.81 184 LEU A CA 1
ATOM 1496 C C . LEU A 1 184 ? -14.006 32.148 60.016 1.00 79.81 184 LEU A C 1
ATOM 1498 O O . LEU A 1 184 ? -14.031 31.279 60.888 1.00 79.81 184 LEU A O 1
ATOM 1502 N N . ALA A 1 185 ? -14.046 31.833 58.715 1.00 77.38 185 ALA A N 1
ATOM 1503 C CA . ALA A 1 185 ? -14.140 30.452 58.225 1.00 77.38 185 ALA A CA 1
ATOM 1504 C C . ALA A 1 185 ? -12.952 29.567 58.667 1.00 77.38 185 ALA A C 1
ATOM 1506 O O . ALA A 1 185 ? -13.098 28.358 58.868 1.00 77.38 185 ALA A O 1
ATOM 1507 N N . ARG A 1 186 ? -11.760 30.161 58.825 1.00 79.44 186 ARG A N 1
ATOM 1508 C CA . ARG A 1 186 ? -10.550 29.474 59.309 1.00 79.44 186 ARG A CA 1
ATOM 1509 C C . ARG A 1 186 ? -10.571 29.252 60.816 1.00 79.44 186 ARG A C 1
ATOM 1511 O O . ARG A 1 186 ? -10.145 28.186 61.262 1.00 79.44 186 ARG A O 1
ATOM 1518 N N . ILE A 1 187 ? -11.068 30.221 61.583 1.00 83.06 187 ILE A N 1
ATOM 1519 C CA . ILE A 1 187 ? -11.278 30.080 63.028 1.00 83.06 187 ILE A CA 1
ATOM 1520 C C . ILE A 1 187 ? -12.252 28.925 63.285 1.00 83.06 187 ILE A C 1
ATOM 1522 O O . ILE A 1 187 ? -11.904 28.0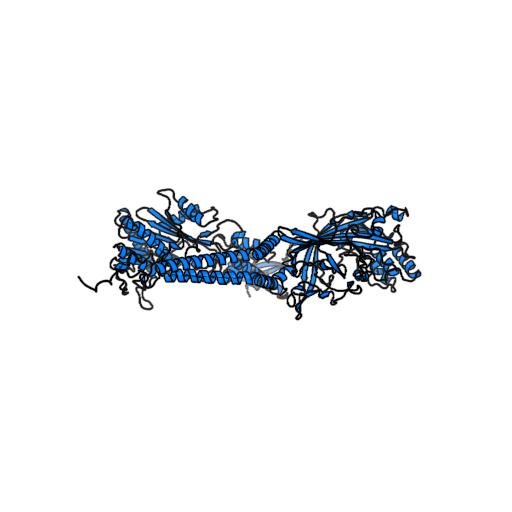04 64.019 1.00 83.06 187 ILE A O 1
ATOM 1526 N N . GLU A 1 188 ? -13.400 28.885 62.600 1.00 84.38 188 GLU A N 1
ATOM 1527 C CA . GLU A 1 188 ? -14.377 27.798 62.761 1.00 84.38 188 GLU A CA 1
ATOM 1528 C C . GLU A 1 188 ? -13.790 26.422 62.403 1.00 84.38 188 GLU A C 1
ATOM 1530 O O . GLU A 1 188 ? -13.886 25.488 63.200 1.00 84.38 188 GLU A O 1
ATOM 1535 N N . LYS A 1 189 ? -13.070 26.304 61.276 1.00 86.31 189 LYS A N 1
ATOM 1536 C CA . LYS A 1 189 ? -12.364 25.059 60.922 1.00 86.31 189 LYS A CA 1
ATOM 1537 C C . LYS A 1 189 ? -11.309 24.651 61.960 1.00 86.31 189 LYS A C 1
ATOM 1539 O O . LYS A 1 189 ? -11.077 23.459 62.161 1.00 86.31 189 LYS A O 1
ATOM 1544 N N . THR A 1 190 ? -10.664 25.613 62.618 1.00 85.88 190 THR A N 1
ATOM 1545 C CA . THR A 1 190 ? -9.686 25.342 63.684 1.00 85.88 190 THR A CA 1
ATOM 1546 C C . THR A 1 190 ? -10.383 24.819 64.942 1.00 85.88 190 THR A C 1
ATOM 1548 O O . THR A 1 190 ? -9.937 23.817 65.499 1.00 85.88 190 THR A O 1
ATOM 1551 N N . LEU A 1 191 ? -11.523 25.404 65.324 1.00 88.44 191 LEU A N 1
ATOM 1552 C CA . LEU A 1 191 ? -12.354 24.937 66.438 1.00 88.44 191 LEU A CA 1
ATOM 1553 C C . LEU A 1 191 ? -12.887 23.512 66.201 1.00 88.44 191 LEU A C 1
ATOM 1555 O O . LEU A 1 191 ? -12.727 22.655 67.070 1.00 88.44 191 LEU A O 1
ATOM 1559 N N . ASP A 1 192 ? -13.429 23.215 65.013 1.00 89.38 192 ASP A N 1
ATOM 1560 C CA . ASP A 1 192 ? -13.882 21.857 64.662 1.00 89.38 192 ASP A CA 1
ATOM 1561 C C . ASP A 1 192 ? -12.723 20.840 64.701 1.00 89.38 192 ASP A C 1
ATOM 1563 O O . ASP A 1 192 ? -12.879 19.702 65.147 1.00 89.38 192 ASP A O 1
ATOM 1567 N N . LYS A 1 193 ? -11.528 21.249 64.255 1.00 88.56 193 LYS A N 1
ATOM 1568 C CA . LYS A 1 193 ? -10.314 20.420 64.269 1.00 88.56 193 LYS A CA 1
ATOM 1569 C C . LYS A 1 193 ? -9.813 20.146 65.687 1.00 88.56 193 LYS A C 1
ATOM 1571 O O . LYS A 1 193 ? -9.340 19.043 65.962 1.00 88.56 193 LYS A O 1
ATOM 1576 N N . GLU A 1 194 ? -9.922 21.109 66.597 1.00 89.69 194 GLU A N 1
ATOM 1577 C CA . GLU A 1 194 ? -9.642 20.892 68.017 1.00 89.69 194 GLU A CA 1
ATOM 1578 C C . GLU A 1 194 ? -10.678 19.990 68.686 1.00 89.69 194 GLU A C 1
ATOM 1580 O O . GLU A 1 194 ? -10.297 19.101 69.444 1.00 89.69 194 GLU A O 1
ATOM 1585 N N . ALA A 1 195 ? -11.965 20.176 68.388 1.00 90.00 195 ALA A N 1
ATOM 1586 C CA . ALA A 1 195 ? -13.039 19.315 68.874 1.00 90.00 195 ALA A CA 1
ATOM 1587 C C . ALA A 1 195 ? -12.834 17.855 68.418 1.00 90.00 195 ALA A C 1
ATOM 1589 O O . ALA A 1 195 ? -12.884 16.932 69.232 1.00 90.00 195 ALA A O 1
ATOM 1590 N N . ALA A 1 196 ? -12.453 17.643 67.154 1.00 90.25 196 ALA A N 1
ATOM 1591 C CA . ALA A 1 196 ? -12.115 16.316 66.642 1.00 90.25 196 ALA A CA 1
ATOM 1592 C C . ALA A 1 196 ? -10.863 15.700 67.286 1.00 90.25 196 ALA A C 1
ATOM 1594 O O . ALA A 1 196 ? -10.835 14.501 67.552 1.00 90.25 196 ALA A O 1
ATOM 1595 N N . ARG A 1 197 ? -9.838 16.502 67.607 1.00 88.69 197 ARG A N 1
ATOM 1596 C CA . ARG A 1 197 ? -8.663 16.034 68.373 1.00 88.69 197 ARG A CA 1
ATOM 1597 C C . ARG A 1 197 ? -8.988 15.699 69.830 1.00 88.69 197 ARG A C 1
ATOM 1599 O O . ARG A 1 197 ? -8.375 14.798 70.386 1.00 88.69 197 ARG A O 1
ATOM 1606 N N . LYS A 1 198 ? -9.954 16.401 70.430 1.00 88.62 198 LYS A N 1
ATOM 1607 C CA . LYS A 1 198 ? -10.530 16.095 71.753 1.00 88.62 198 LYS A CA 1
ATOM 1608 C C . LYS A 1 198 ? -11.511 14.909 71.703 1.00 88.62 198 LYS A C 1
ATOM 1610 O O . LYS A 1 198 ? -12.000 14.487 72.743 1.00 88.62 198 LYS A O 1
ATOM 1615 N N . GLY A 1 199 ? -11.785 14.363 70.513 1.00 84.81 199 GLY A N 1
ATOM 1616 C CA . GLY A 1 199 ? -12.606 13.172 70.305 1.00 84.81 199 GLY A CA 1
ATOM 1617 C C . GLY A 1 199 ? -14.117 13.388 70.416 1.00 84.81 199 GLY A C 1
ATOM 1618 O O . GLY A 1 199 ? -14.838 12.393 70.485 1.00 84.81 199 GLY A O 1
ATOM 1619 N N . THR A 1 200 ? -14.601 14.638 70.437 1.00 88.19 200 THR A N 1
ATOM 1620 C CA . THR A 1 200 ? -16.033 14.950 70.619 1.00 88.19 200 THR A CA 1
ATOM 1621 C C . THR A 1 200 ? -16.853 14.843 69.332 1.00 88.19 200 THR A C 1
ATOM 1623 O O . THR A 1 200 ? -18.036 14.527 69.399 1.00 88.19 200 THR A O 1
ATOM 1626 N N . ILE A 1 201 ? -16.233 15.074 68.170 1.00 92.81 201 ILE A N 1
ATOM 1627 C CA . ILE A 1 201 ? -16.852 15.009 66.834 1.00 92.81 201 ILE A CA 1
ATOM 1628 C C . ILE A 1 201 ? -15.890 14.383 65.816 1.00 92.81 201 ILE A C 1
ATOM 1630 O O . ILE A 1 201 ? -14.677 14.372 66.026 1.00 92.81 201 ILE A O 1
ATOM 1634 N N . HIS A 1 202 ? -16.397 13.955 64.660 1.00 92.75 202 HIS A N 1
ATOM 1635 C CA . HIS A 1 202 ? -15.564 13.615 63.501 1.00 92.75 202 HIS A CA 1
ATOM 1636 C C . HIS A 1 202 ? -15.458 14.802 62.544 1.00 92.75 202 HIS A C 1
ATOM 1638 O O . HIS A 1 202 ? -16.395 15.069 61.795 1.00 92.75 202 HIS A O 1
ATOM 1644 N N . ALA A 1 203 ? -14.318 15.496 62.513 1.00 93.31 203 ALA A N 1
ATOM 1645 C CA . ALA A 1 203 ? -14.067 16.546 61.521 1.00 93.31 203 ALA A CA 1
ATOM 1646 C C . ALA A 1 203 ? -13.282 15.994 60.315 1.00 93.31 203 ALA A C 1
ATOM 1648 O O . ALA A 1 203 ? -12.180 15.461 60.463 1.00 93.31 203 ALA A O 1
ATOM 1649 N N . LEU A 1 204 ? -13.843 16.126 59.114 1.00 94.44 204 LEU A N 1
ATOM 1650 C CA . LEU A 1 204 ? -13.328 15.567 57.861 1.00 94.44 204 LEU A CA 1
ATOM 1651 C C . LEU A 1 204 ? -13.138 16.659 56.799 1.00 94.44 204 LEU A C 1
ATOM 1653 O O . LEU A 1 204 ? -13.838 17.668 56.793 1.00 94.44 204 LEU A O 1
ATOM 1657 N N . THR A 1 205 ? -12.233 16.423 55.852 1.00 92.25 205 THR A N 1
ATOM 1658 C CA . THR A 1 205 ? -12.089 17.201 54.607 1.00 92.25 205 THR A CA 1
ATOM 1659 C C . THR A 1 205 ? -12.133 16.258 53.408 1.00 92.25 205 THR A C 1
ATOM 1661 O O . THR A 1 205 ? -11.568 15.168 53.492 1.00 92.25 205 THR A O 1
ATOM 1664 N N . ALA A 1 206 ? -12.788 16.644 52.311 1.00 91.25 206 ALA A N 1
ATOM 1665 C CA . ALA A 1 206 ? -12.868 15.821 51.102 1.00 91.25 206 ALA A CA 1
ATOM 1666 C C . ALA A 1 206 ? -12.736 16.650 49.815 1.00 91.25 206 ALA A C 1
ATOM 1668 O O . ALA A 1 206 ? -13.367 17.702 49.699 1.00 91.25 206 ALA A O 1
ATOM 1669 N N . ASP A 1 207 ? -11.943 16.155 48.857 1.00 88.88 207 ASP A N 1
ATOM 1670 C CA . ASP A 1 207 ? -11.738 16.796 47.550 1.00 88.88 207 ASP A CA 1
ATOM 1671 C C . ASP A 1 207 ? -11.342 15.802 46.435 1.00 88.88 207 ASP A C 1
ATOM 1673 O O . ASP A 1 207 ? -10.815 14.712 46.696 1.00 88.88 207 ASP A O 1
ATOM 1677 N N . LEU A 1 208 ? -11.593 16.185 45.178 1.00 87.62 208 LEU A N 1
ATOM 1678 C CA . LEU A 1 208 ? -11.260 15.411 43.980 1.00 87.62 208 LEU A CA 1
ATOM 1679 C C . LEU A 1 208 ? -9.929 15.876 43.375 1.00 87.62 208 LEU A C 1
ATOM 1681 O O . LEU A 1 208 ? -9.811 16.998 42.888 1.00 87.62 208 LEU A O 1
ATOM 1685 N N . GLN A 1 209 ? -8.948 14.977 43.305 1.00 86.50 209 GLN A N 1
ATOM 1686 C CA . GLN A 1 209 ? -7.657 15.283 42.699 1.00 86.50 209 GLN A CA 1
ATOM 1687 C C . GLN A 1 209 ? -7.783 15.602 41.201 1.00 86.50 209 GLN A C 1
ATOM 1689 O O . GLN A 1 209 ? -8.550 14.966 40.472 1.00 86.50 209 GLN A O 1
ATOM 1694 N N . ALA A 1 210 ? -6.949 16.529 40.717 1.00 81.50 210 ALA A N 1
ATOM 1695 C CA . ALA A 1 210 ? -6.800 16.811 39.291 1.00 81.50 210 ALA A CA 1
ATOM 1696 C C . ALA A 1 210 ? -6.543 15.524 38.480 1.00 81.50 210 ALA A C 1
ATOM 1698 O O . ALA A 1 210 ? -5.636 14.754 38.820 1.00 81.50 210 ALA A O 1
ATOM 1699 N N . VAL A 1 211 ? -7.322 15.335 37.407 1.00 83.12 211 VAL A N 1
ATOM 1700 C CA . VAL A 1 211 ? -7.362 14.125 36.563 1.00 83.12 211 VAL A CA 1
ATOM 1701 C C . VAL A 1 211 ? -5.972 13.633 36.146 1.00 83.12 211 VAL A C 1
ATOM 1703 O O . VAL A 1 211 ? -5.086 14.425 35.813 1.00 83.12 211 VAL A O 1
ATOM 1706 N N . LYS A 1 212 ? -5.779 12.311 36.179 1.00 87.50 212 LYS A N 1
ATOM 1707 C CA . LYS A 1 212 ? -4.591 11.614 35.669 1.00 87.50 212 LYS A CA 1
ATOM 1708 C C . LYS A 1 212 ? -4.964 10.850 34.393 1.00 87.50 212 LYS A C 1
ATOM 1710 O O . LYS A 1 212 ? -6.133 10.558 34.172 1.00 87.50 212 LYS A O 1
ATOM 1715 N N . LEU A 1 213 ? -3.983 10.558 33.541 1.00 86.81 213 LEU A N 1
ATOM 1716 C CA . LEU A 1 213 ? -4.195 9.913 32.239 1.00 86.81 213 LEU A CA 1
ATOM 1717 C C . LEU A 1 213 ? -3.402 8.612 32.162 1.00 86.81 213 LEU A C 1
ATOM 1719 O O . LEU A 1 213 ? -2.216 8.611 32.479 1.00 86.81 213 LEU A O 1
ATOM 1723 N N . CYS A 1 214 ? -4.025 7.530 31.701 1.00 84.75 214 CYS A N 1
ATOM 1724 C CA . CYS A 1 214 ? -3.374 6.234 31.539 1.00 84.75 214 CYS A CA 1
ATOM 1725 C C . CYS A 1 214 ? -3.419 5.764 30.068 1.00 84.75 214 CYS A C 1
ATOM 1727 O O . CYS A 1 214 ? -4.496 5.793 29.470 1.00 84.75 214 CYS A O 1
ATOM 1729 N N . PRO A 1 215 ? -2.299 5.319 29.464 1.00 86.19 215 PRO A N 1
ATOM 1730 C CA . PRO A 1 215 ? -0.940 5.285 30.010 1.00 86.19 215 PRO A CA 1
ATOM 1731 C C . PRO A 1 215 ? -0.262 6.670 30.044 1.00 86.19 215 PRO A C 1
ATOM 1733 O O . PRO A 1 215 ? -0.499 7.522 29.189 1.00 86.19 215 PRO A O 1
ATOM 1736 N N . SER A 1 216 ? 0.630 6.875 31.015 1.00 82.12 216 SER A N 1
ATOM 1737 C CA . SER A 1 216 ? 1.464 8.071 31.183 1.00 82.12 216 SER A CA 1
ATOM 1738 C C . SER A 1 216 ? 2.936 7.697 30.990 1.00 82.12 216 SER A C 1
ATOM 1740 O O . SER A 1 216 ? 3.603 7.292 31.941 1.00 82.12 216 SER A O 1
ATOM 1742 N N . LEU A 1 217 ? 3.423 7.805 29.749 1.00 82.00 217 LEU A N 1
ATOM 1743 C CA . LEU A 1 217 ? 4.816 7.546 29.347 1.00 82.00 217 LEU A CA 1
ATOM 1744 C C . LEU A 1 217 ? 5.357 8.743 28.549 1.00 82.00 217 LEU A C 1
ATOM 1746 O O . LEU A 1 217 ? 4.584 9.469 27.919 1.00 82.00 217 LEU A O 1
ATOM 1750 N N . ASN A 1 218 ? 6.680 8.905 28.489 1.00 69.69 218 ASN A N 1
ATOM 1751 C CA . ASN A 1 218 ? 7.338 9.986 27.736 1.00 69.69 218 ASN A CA 1
ATOM 1752 C C . ASN A 1 218 ? 7.550 9.654 26.239 1.00 69.69 218 ASN A C 1
ATOM 1754 O O . ASN A 1 218 ? 8.530 10.085 25.632 1.00 69.69 218 ASN A O 1
ATOM 1758 N N . ALA A 1 219 ? 6.647 8.881 25.629 1.00 69.81 219 ALA A N 1
ATOM 1759 C CA . ALA A 1 219 ? 6.765 8.431 24.241 1.00 69.81 219 ALA A CA 1
ATOM 1760 C C . ALA A 1 219 ? 6.042 9.375 23.264 1.00 69.81 219 ALA A C 1
ATOM 1762 O O . ALA A 1 219 ? 4.858 9.669 23.435 1.00 69.81 219 ALA A O 1
ATOM 1763 N N . SER A 1 220 ? 6.716 9.790 22.186 1.00 64.31 220 SER A N 1
ATOM 1764 C CA . SER A 1 220 ? 6.158 10.703 21.171 1.00 64.31 220 SER A CA 1
ATOM 1765 C C . SER A 1 220 ? 4.883 10.168 20.507 1.00 64.31 220 SER A C 1
ATOM 1767 O O . SER A 1 220 ? 3.931 10.916 20.291 1.00 64.31 220 SER A O 1
ATOM 1769 N N . ALA A 1 221 ? 4.816 8.856 20.272 1.00 65.56 221 ALA A N 1
ATOM 1770 C CA . ALA A 1 221 ? 3.645 8.177 19.720 1.00 65.56 221 ALA A CA 1
ATOM 1771 C C . ALA A 1 221 ? 2.389 8.261 20.615 1.00 65.56 221 ALA A C 1
ATOM 1773 O O . ALA A 1 221 ? 1.280 8.043 20.126 1.00 65.56 221 ALA A O 1
ATOM 1774 N N . LEU A 1 222 ? 2.527 8.581 21.910 1.00 65.38 222 LEU A N 1
ATOM 1775 C CA . LEU A 1 222 ? 1.380 8.800 22.792 1.00 65.38 222 LEU A CA 1
ATOM 1776 C C . LEU A 1 222 ? 0.767 10.195 22.644 1.00 65.38 222 LEU A C 1
ATOM 1778 O O . LEU A 1 222 ? -0.385 10.355 23.035 1.00 65.38 222 LEU A O 1
ATOM 1782 N N . TYR A 1 223 ? 1.450 11.194 22.072 1.00 60.25 223 TYR A N 1
ATOM 1783 C CA . TYR A 1 223 ? 0.863 12.536 21.907 1.00 60.25 223 TYR A CA 1
ATOM 1784 C C . TYR A 1 223 ? -0.367 12.556 20.988 1.00 60.25 223 TYR A C 1
ATOM 1786 O O . TYR A 1 223 ? -1.156 13.487 21.069 1.00 60.25 223 TYR A O 1
ATOM 1794 N N . PHE A 1 224 ? -0.556 11.525 20.159 1.00 62.97 224 PHE A N 1
ATOM 1795 C CA . PHE A 1 224 ? -1.646 11.409 19.182 1.00 62.97 224 PHE A CA 1
ATOM 1796 C C . PHE A 1 224 ? -2.655 10.297 19.526 1.00 62.97 224 PHE A C 1
ATOM 1798 O O . PHE A 1 224 ? -3.392 9.837 18.658 1.00 62.97 224 PHE A O 1
ATOM 1805 N N . LYS A 1 225 ? -2.677 9.822 20.781 1.00 69.12 225 LYS A N 1
ATOM 1806 C CA . LYS A 1 225 ? -3.593 8.768 21.247 1.00 69.12 225 LYS A CA 1
ATOM 1807 C C . LYS A 1 225 ? -4.411 9.234 22.446 1.00 69.12 225 LYS A C 1
ATOM 1809 O O . LYS A 1 225 ? -3.836 9.705 23.430 1.00 69.12 225 LYS A O 1
ATOM 1814 N N . THR A 1 226 ? -5.726 9.029 22.374 1.00 73.75 226 THR A N 1
ATOM 1815 C CA . THR A 1 226 ? -6.652 9.173 23.505 1.00 73.75 226 THR A CA 1
ATOM 1816 C C . THR A 1 226 ? -6.221 8.256 24.648 1.00 73.75 226 THR A C 1
ATOM 1818 O O . THR A 1 226 ? -5.890 7.092 24.421 1.00 73.75 226 THR A O 1
ATOM 1821 N N . LYS A 1 227 ? -6.212 8.788 25.871 1.00 80.94 227 LYS A N 1
ATOM 1822 C CA . LYS A 1 227 ? -5.826 8.079 27.097 1.00 80.94 227 LYS A CA 1
ATOM 1823 C C . LYS A 1 227 ? -7.017 7.971 28.029 1.00 80.94 227 LYS A C 1
ATOM 1825 O O . LYS A 1 227 ? -7.839 8.881 28.068 1.00 80.94 227 LYS A O 1
ATOM 1830 N N . LEU A 1 228 ? -7.041 6.897 28.807 1.00 85.12 228 LEU A N 1
ATOM 1831 C CA . LEU A 1 228 ? -8.060 6.653 29.813 1.00 85.12 228 LEU A CA 1
ATOM 1832 C C . LEU A 1 228 ? -7.963 7.704 30.927 1.00 85.12 228 LEU A C 1
ATOM 1834 O O . LEU A 1 228 ? -6.889 7.882 31.517 1.00 85.12 228 LEU A O 1
ATOM 1838 N N . ALA A 1 229 ? -9.068 8.380 31.232 1.00 86.19 229 ALA A N 1
ATOM 1839 C CA . ALA A 1 229 ? -9.149 9.297 32.363 1.00 86.19 229 ALA A CA 1
ATOM 1840 C C . ALA A 1 229 ? -9.245 8.525 33.690 1.00 86.19 229 ALA A C 1
ATOM 1842 O O . ALA A 1 229 ? -10.122 7.682 33.879 1.00 86.19 229 ALA A O 1
ATOM 1843 N N . VAL A 1 230 ? -8.340 8.832 34.625 1.00 89.94 230 VAL A N 1
ATOM 1844 C CA . VAL A 1 230 ? -8.265 8.213 35.955 1.00 89.94 230 VAL A CA 1
ATOM 1845 C C . VAL A 1 230 ? -8.361 9.288 37.040 1.00 89.94 230 VAL A C 1
ATOM 1847 O O . VAL A 1 230 ? -7.658 10.304 37.020 1.00 89.94 230 VAL A O 1
ATOM 1850 N N . HIS A 1 231 ? -9.235 9.053 38.011 1.00 91.69 231 HIS A N 1
ATOM 1851 C CA . HIS A 1 231 ? -9.635 9.979 39.061 1.00 91.69 231 HIS A CA 1
ATOM 1852 C C . HIS A 1 231 ? -9.290 9.440 40.453 1.00 91.69 231 HIS A C 1
ATOM 1854 O O . HIS A 1 231 ? -9.271 8.233 40.685 1.00 91.69 231 HIS A O 1
ATOM 1860 N N . ASN A 1 232 ? -9.046 10.356 41.394 1.00 93.44 232 ASN A N 1
ATOM 1861 C CA . ASN A 1 232 ? -8.813 10.042 42.802 1.00 93.44 232 ASN A CA 1
ATOM 1862 C C . ASN A 1 232 ? -9.635 10.981 43.692 1.00 93.44 232 ASN A C 1
ATOM 1864 O O . ASN A 1 232 ? -9.331 12.172 43.777 1.00 93.44 232 ASN A O 1
ATOM 1868 N N . PHE A 1 233 ? -10.660 10.458 44.364 1.00 93.56 233 PHE A N 1
ATOM 1869 C CA . PHE A 1 233 ? -11.403 11.203 45.384 1.00 93.56 233 PHE A CA 1
ATOM 1870 C C . PHE A 1 233 ? -10.814 10.906 46.764 1.00 93.56 233 PHE A C 1
ATOM 1872 O O . PHE A 1 233 ? -10.683 9.747 47.150 1.00 93.56 233 PHE A O 1
ATOM 1879 N N . THR A 1 234 ? -10.412 11.938 47.504 1.00 93.69 234 THR A N 1
ATOM 1880 C CA . THR A 1 234 ? -9.663 11.784 48.758 1.00 93.69 234 THR A CA 1
ATOM 1881 C C . THR A 1 234 ? -10.443 12.351 49.937 1.00 93.69 234 THR A C 1
ATOM 1883 O O . THR A 1 234 ? -10.896 13.491 49.883 1.00 93.69 234 THR A O 1
ATOM 1886 N N . ILE A 1 235 ? -10.541 11.579 51.022 1.00 94.62 235 ILE A N 1
ATOM 1887 C CA . ILE A 1 235 ? -11.117 11.995 52.307 1.00 94.62 235 ILE A CA 1
ATOM 1888 C C . ILE A 1 235 ? -10.019 11.942 53.377 1.00 94.62 235 ILE A C 1
ATOM 1890 O O . ILE A 1 235 ? -9.348 10.922 53.533 1.00 94.62 235 ILE A O 1
ATOM 1894 N N . TYR A 1 236 ? -9.840 13.033 54.121 1.00 93.00 236 TYR A N 1
ATOM 1895 C CA . TYR A 1 236 ? -8.862 13.188 55.203 1.00 93.00 236 TYR A CA 1
ATOM 1896 C C . TYR A 1 236 ? -9.580 13.475 56.529 1.00 93.00 236 TYR A C 1
ATOM 1898 O O . TYR A 1 236 ? -10.357 14.429 56.623 1.00 93.00 236 TYR A O 1
ATOM 1906 N N . ASN A 1 237 ? -9.282 12.698 57.573 1.00 92.25 237 ASN A N 1
ATOM 1907 C CA . ASN A 1 237 ? -9.800 12.890 58.929 1.00 92.25 237 ASN A CA 1
ATOM 1908 C C . ASN A 1 237 ? -8.873 13.807 59.750 1.00 92.25 237 ASN A C 1
ATOM 1910 O O . ASN A 1 237 ? -7.700 13.497 59.963 1.00 92.25 237 ASN A O 1
ATOM 1914 N N . LEU A 1 238 ? -9.399 14.942 60.216 1.00 89.81 238 LEU A N 1
ATOM 1915 C CA . LEU A 1 238 ? -8.643 16.001 60.896 1.00 89.81 238 LEU A CA 1
ATOM 1916 C C . LEU A 1 238 ? -8.254 15.660 62.344 1.00 89.81 238 LEU A C 1
ATOM 1918 O O . LEU A 1 238 ? -7.304 16.252 62.865 1.00 89.81 238 LEU A O 1
ATOM 1922 N N . GLY A 1 239 ? -8.967 14.724 62.979 1.00 86.88 239 GLY A N 1
ATOM 1923 C CA . GLY A 1 239 ? -8.656 14.218 64.317 1.00 86.88 239 GLY A CA 1
ATOM 1924 C C . GLY A 1 239 ? -7.561 13.150 64.286 1.00 86.88 239 GLY A C 1
ATOM 1925 O O . GLY A 1 239 ? -6.563 13.268 64.994 1.00 86.88 239 GLY A O 1
ATOM 1926 N N . THR A 1 240 ? -7.709 12.138 63.424 1.00 87.12 240 THR A N 1
ATOM 1927 C CA . THR A 1 240 ? -6.822 10.954 63.397 1.00 87.12 240 THR A CA 1
ATOM 1928 C C . THR A 1 240 ? -5.676 11.032 62.384 1.00 87.12 240 THR A C 1
ATOM 1930 O O . THR A 1 240 ? -4.748 10.228 62.446 1.00 87.12 240 THR A O 1
ATOM 1933 N N . ASN A 1 241 ? -5.714 11.972 61.431 1.00 87.31 241 ASN A N 1
ATOM 1934 C CA . ASN A 1 241 ? -4.837 12.018 60.246 1.00 87.31 241 ASN A CA 1
ATOM 1935 C C . ASN A 1 241 ? -4.936 10.769 59.335 1.00 87.31 241 ASN A C 1
ATOM 1937 O O . ASN A 1 241 ? -4.062 10.522 58.487 1.00 87.31 241 ASN A O 1
ATOM 1941 N N . GLY A 1 242 ? -6.005 9.980 59.499 1.00 89.50 242 GLY A N 1
ATOM 1942 C CA . GLY A 1 242 ? -6.396 8.912 58.584 1.00 89.50 242 GLY A CA 1
ATOM 1943 C C . GLY A 1 242 ? -6.825 9.479 57.230 1.00 89.50 242 GLY A C 1
ATOM 1944 O O . GLY A 1 242 ? -7.417 10.555 57.161 1.00 89.50 242 GLY A O 1
ATOM 1945 N N . VAL A 1 243 ? -6.502 8.770 56.148 1.00 93.19 243 VAL A N 1
ATOM 1946 C CA . VAL A 1 243 ? -6.759 9.220 54.772 1.00 93.19 243 VAL A CA 1
ATOM 1947 C C . VAL A 1 243 ? -7.213 8.041 53.925 1.00 93.19 243 VAL A C 1
ATOM 1949 O O . VAL A 1 243 ? -6.514 7.026 53.880 1.00 93.19 243 VAL A O 1
ATOM 1952 N N . ALA A 1 244 ? -8.339 8.214 53.234 1.00 94.50 244 ALA A N 1
ATOM 1953 C CA . ALA A 1 244 ? -8.858 7.288 52.236 1.00 94.50 244 ALA A CA 1
ATOM 1954 C C . ALA A 1 244 ? -8.805 7.918 50.835 1.00 94.50 244 ALA A C 1
ATOM 1956 O O . ALA A 1 244 ? -9.235 9.055 50.650 1.00 94.50 244 ALA A O 1
ATOM 1957 N N . CYS A 1 245 ? -8.296 7.169 49.857 1.00 95.44 245 CYS A N 1
ATOM 1958 C CA . CYS A 1 245 ? -8.176 7.556 48.452 1.00 95.44 245 CYS A CA 1
ATOM 1959 C C . CYS A 1 245 ? -8.946 6.552 47.581 1.00 95.44 245 CYS A C 1
ATOM 1961 O O . CYS A 1 245 ? -8.574 5.376 47.526 1.00 95.44 245 CYS A O 1
ATOM 1963 N N . TYR A 1 246 ? -9.996 7.013 46.905 1.00 94.94 246 TYR A N 1
ATOM 1964 C CA . TYR A 1 246 ? -10.824 6.226 45.991 1.00 94.94 246 TYR A CA 1
ATOM 1965 C C . TYR A 1 246 ? -10.344 6.447 44.555 1.00 94.94 246 TYR A C 1
ATOM 1967 O O . TYR A 1 246 ? -10.620 7.494 43.967 1.00 94.94 246 TYR A O 1
ATOM 1975 N N . TRP A 1 247 ? -9.623 5.469 44.007 1.00 94.62 247 TRP A N 1
ATOM 1976 C CA . TRP A 1 247 ? -9.079 5.495 42.648 1.00 94.62 247 TRP A CA 1
ATOM 1977 C C . TRP A 1 247 ? -10.001 4.767 41.672 1.00 94.62 247 TRP A C 1
ATOM 1979 O O . TRP A 1 247 ? -10.166 3.555 41.778 1.00 94.62 247 TRP A O 1
ATOM 1989 N N . PHE A 1 248 ? -10.561 5.496 40.711 1.00 92.31 248 PHE A N 1
ATOM 1990 C CA . PHE A 1 248 ? -11.482 4.971 39.702 1.00 92.31 248 PHE A CA 1
ATOM 1991 C C . PHE A 1 248 ? -11.193 5.599 38.338 1.00 92.31 248 PHE A C 1
ATOM 1993 O O . PHE A 1 248 ? -10.745 6.742 38.261 1.00 92.31 248 PHE A O 1
ATOM 2000 N N . ASP A 1 249 ? -11.446 4.868 37.262 1.00 89.62 249 ASP A N 1
ATOM 2001 C CA . ASP A 1 249 ? -11.351 5.370 35.891 1.00 89.62 249 ASP A CA 1
ATOM 2002 C C . ASP A 1 249 ? -12.735 5.501 35.238 1.00 89.62 249 ASP A C 1
ATOM 2004 O O . ASP A 1 249 ? -13.753 5.072 35.789 1.00 89.62 249 ASP A O 1
ATOM 2008 N N . GLU A 1 250 ? -12.775 6.123 34.061 1.00 84.38 250 GLU A N 1
ATOM 2009 C CA . GLU A 1 250 ? -14.014 6.399 33.325 1.00 84.38 250 GLU A CA 1
ATOM 2010 C C . GLU A 1 250 ? -14.780 5.151 32.840 1.00 84.38 250 GLU A C 1
ATOM 2012 O O . GLU A 1 250 ? -15.947 5.279 32.472 1.00 84.38 250 GLU A O 1
ATOM 2017 N N . THR A 1 251 ? -14.196 3.941 32.885 1.00 81.81 251 THR A N 1
ATOM 2018 C CA . THR A 1 251 ? -14.957 2.695 32.655 1.00 81.81 251 THR A CA 1
ATOM 2019 C C . THR A 1 251 ? -15.747 2.240 33.884 1.00 81.81 251 THR A C 1
ATOM 2021 O O . THR A 1 251 ? -16.739 1.525 33.741 1.00 81.81 251 THR A O 1
ATOM 2024 N N . ALA A 1 252 ? -15.345 2.659 35.091 1.00 77.88 252 ALA A N 1
ATOM 2025 C CA . ALA A 1 252 ? -15.961 2.222 36.342 1.00 77.88 252 ALA A CA 1
ATOM 2026 C C . ALA A 1 252 ? -17.200 3.050 36.723 1.00 77.88 252 ALA A C 1
ATOM 2028 O O . ALA A 1 252 ? -18.186 2.489 37.207 1.00 77.88 252 ALA A O 1
ATOM 2029 N N . CYS A 1 253 ? -17.165 4.376 36.530 1.00 79.69 253 CYS A N 1
ATOM 2030 C CA . CYS A 1 253 ? -18.302 5.261 36.800 1.00 79.69 253 CYS A CA 1
ATOM 2031 C C . CYS A 1 253 ? -18.179 6.629 36.109 1.00 79.69 253 CYS A C 1
ATOM 2033 O O . CYS A 1 253 ? -17.099 7.045 35.696 1.00 79.69 253 CYS A O 1
ATOM 2035 N N . ASP A 1 254 ? -19.291 7.367 36.059 1.00 81.69 254 ASP A N 1
ATOM 2036 C CA . ASP A 1 254 ? -19.317 8.760 35.618 1.00 81.69 254 ASP A CA 1
ATOM 2037 C C . ASP A 1 254 ? -19.045 9.761 36.762 1.00 81.69 254 ASP A C 1
ATOM 2039 O O . ASP A 1 254 ? -19.051 9.431 37.949 1.00 81.69 254 ASP A O 1
ATOM 2043 N N . LEU A 1 255 ? -18.807 11.026 36.404 1.00 83.44 255 LEU A N 1
ATOM 2044 C CA . LEU A 1 255 ? -18.520 12.119 37.345 1.00 83.44 255 LEU A CA 1
ATOM 2045 C C . LEU A 1 255 ? -19.793 12.852 37.822 1.00 83.44 255 LEU A C 1
ATOM 2047 O O . LEU A 1 255 ? -19.813 14.083 37.902 1.00 83.44 255 LEU A O 1
ATOM 2051 N N . LYS A 1 256 ? -20.885 12.130 38.110 1.00 86.06 256 LYS A N 1
ATOM 2052 C CA . LYS A 1 256 ? -22.127 12.721 38.650 1.00 86.06 256 LYS A CA 1
ATOM 2053 C C . LYS A 1 256 ? -22.133 12.774 40.181 1.00 86.06 256 LYS A C 1
ATOM 2055 O O . LYS A 1 256 ? -21.417 12.051 40.865 1.00 86.06 256 LYS A O 1
ATOM 2060 N N . ALA A 1 257 ? -23.033 13.588 40.737 1.00 85.88 257 ALA A N 1
ATOM 2061 C CA . ALA A 1 257 ? -23.245 13.742 42.181 1.00 85.88 257 ALA A CA 1
ATOM 2062 C C . ALA A 1 257 ? -23.448 12.414 42.953 1.00 85.88 257 ALA A C 1
ATOM 2064 O O . ALA A 1 257 ? -23.053 12.301 44.111 1.00 85.88 257 ALA A O 1
ATOM 2065 N N . THR A 1 258 ? -24.031 11.393 42.315 1.00 87.88 258 THR A N 1
ATOM 2066 C CA . THR A 1 258 ? -24.220 10.041 42.878 1.00 87.88 258 THR A CA 1
ATOM 2067 C C . THR A 1 258 ? -22.907 9.326 43.194 1.00 87.88 258 THR A C 1
ATOM 2069 O O . THR A 1 258 ? -22.831 8.570 44.164 1.00 87.88 258 THR A O 1
ATOM 2072 N N . THR A 1 259 ? -21.867 9.588 42.407 1.00 89.00 259 THR A N 1
ATOM 2073 C CA . THR A 1 259 ? -20.526 9.011 42.541 1.00 89.00 259 THR A CA 1
ATOM 2074 C C . THR A 1 259 ? -19.864 9.531 43.819 1.00 89.00 259 THR A C 1
ATOM 2076 O O . THR A 1 259 ? -19.481 8.751 44.689 1.00 89.00 259 THR A O 1
ATOM 2079 N N . TYR A 1 260 ? -19.866 10.855 44.011 1.00 90.75 260 TYR A N 1
ATOM 2080 C CA . TYR A 1 260 ? -19.352 11.508 45.223 1.00 90.75 260 TYR A CA 1
ATOM 2081 C C . TYR A 1 260 ? -20.172 11.158 46.473 1.00 90.75 260 TYR A C 1
ATOM 2083 O O . TYR A 1 260 ? -19.599 10.872 47.525 1.00 90.75 260 TYR A O 1
ATOM 2091 N N . ALA A 1 261 ? -21.504 11.089 46.350 1.00 91.00 261 ALA A N 1
ATOM 2092 C CA . ALA A 1 261 ? -22.374 10.603 47.421 1.00 91.00 261 ALA A CA 1
ATOM 2093 C C . ALA A 1 261 ? -22.017 9.166 47.849 1.00 91.00 261 ALA A C 1
ATOM 2095 O O . ALA A 1 261 ? -22.013 8.878 49.043 1.00 91.00 261 ALA A O 1
ATOM 2096 N N . SER A 1 262 ? -21.656 8.286 46.905 1.00 91.19 262 SER A N 1
ATOM 2097 C CA . SER A 1 262 ? -21.242 6.907 47.208 1.00 91.19 262 SER A CA 1
ATOM 2098 C C . SER A 1 262 ? -19.954 6.862 48.039 1.00 91.19 262 SER A C 1
ATOM 2100 O O . SER A 1 262 ? -19.928 6.175 49.056 1.00 91.19 262 SER A O 1
ATOM 2102 N N . PHE A 1 263 ? -18.921 7.639 47.682 1.00 92.81 263 PHE A N 1
ATOM 2103 C CA . PHE A 1 263 ? -17.671 7.704 48.459 1.00 92.81 263 PHE A CA 1
ATOM 2104 C C . PHE A 1 263 ? -17.874 8.261 49.873 1.00 92.81 263 PHE A C 1
ATOM 2106 O O . PHE A 1 263 ? -17.328 7.725 50.840 1.00 92.81 263 PHE A O 1
ATOM 2113 N N . LEU A 1 264 ? -18.660 9.337 50.000 1.00 92.50 264 LEU A N 1
ATOM 2114 C CA . LEU A 1 264 ? -18.948 9.958 51.293 1.00 92.50 264 LEU A CA 1
ATOM 2115 C C . LEU A 1 264 ? -19.761 9.018 52.190 1.00 92.50 264 LEU A C 1
ATOM 2117 O O . LEU A 1 264 ? -19.398 8.826 53.347 1.00 92.50 264 LEU A O 1
ATOM 2121 N N . VAL A 1 265 ? -20.820 8.392 51.664 1.00 91.31 265 VAL A N 1
ATOM 2122 C CA . VAL A 1 265 ? -21.656 7.464 52.441 1.00 91.31 265 VAL A CA 1
ATOM 2123 C C . VAL A 1 265 ? -20.885 6.202 52.830 1.00 91.31 265 VAL A C 1
ATOM 2125 O O . VAL A 1 265 ? -21.016 5.777 53.973 1.00 91.31 265 VAL A O 1
ATOM 2128 N N . ASP A 1 266 ? -20.055 5.626 51.956 1.00 92.38 266 ASP A N 1
ATOM 2129 C CA . ASP A 1 266 ? -19.228 4.454 52.290 1.00 92.38 266 ASP A CA 1
ATOM 2130 C C . ASP A 1 266 ? -18.237 4.751 53.429 1.00 92.38 266 ASP A C 1
ATOM 2132 O O . ASP A 1 266 ? -18.209 4.033 54.432 1.00 92.38 266 ASP A O 1
ATOM 2136 N N . TYR A 1 267 ? -17.482 5.852 53.321 1.00 93.06 267 TYR A N 1
ATOM 2137 C CA . TYR A 1 267 ? -16.521 6.249 54.352 1.00 93.06 267 TYR A CA 1
ATOM 2138 C C . TYR A 1 267 ? -17.203 6.557 55.689 1.00 93.06 267 TYR A C 1
ATOM 2140 O O . TYR A 1 267 ? -16.774 6.069 56.734 1.00 93.06 267 TYR A O 1
ATOM 2148 N N . LEU A 1 268 ? -18.280 7.349 55.662 1.00 92.44 268 LEU A N 1
ATOM 2149 C CA . LEU A 1 268 ? -19.008 7.733 56.869 1.00 92.44 268 LEU A CA 1
ATOM 2150 C C . LEU A 1 268 ? -19.710 6.541 57.520 1.00 92.44 268 LEU A C 1
ATOM 2152 O O . LEU A 1 268 ? -19.693 6.437 58.740 1.00 92.44 268 LEU A O 1
ATOM 2156 N N . THR A 1 269 ? -20.273 5.613 56.743 1.00 90.12 269 THR A N 1
ATOM 2157 C CA . THR A 1 269 ? -20.913 4.407 57.296 1.00 90.12 269 THR A CA 1
ATOM 2158 C C . THR A 1 269 ? -19.902 3.571 58.081 1.00 90.12 269 THR A C 1
ATOM 2160 O O . THR A 1 269 ? -20.160 3.252 59.240 1.00 90.12 269 THR A O 1
ATOM 2163 N N . LYS A 1 270 ? -18.713 3.327 57.510 1.00 89.50 270 LYS A N 1
ATOM 2164 C CA . LYS A 1 270 ? -17.614 2.595 58.169 1.00 89.50 270 LYS A CA 1
ATOM 2165 C C . LYS A 1 270 ? -17.053 3.330 59.389 1.00 89.50 270 LYS A C 1
ATOM 2167 O O . LYS A 1 270 ? -16.686 2.693 60.372 1.00 89.50 270 LYS A O 1
ATOM 2172 N N . LEU A 1 271 ? -16.978 4.661 59.345 1.00 89.94 271 LEU A N 1
ATOM 2173 C CA . LEU A 1 271 ? -16.526 5.473 60.479 1.00 89.94 271 LEU A CA 1
ATOM 2174 C C . LEU A 1 271 ? -17.521 5.393 61.652 1.00 89.94 271 LEU A C 1
ATOM 2176 O O . LEU A 1 271 ? -17.124 5.137 62.786 1.00 89.94 271 LEU A O 1
ATOM 2180 N N . LEU A 1 272 ? -18.814 5.546 61.361 1.00 89.00 272 LEU A N 1
ATOM 2181 C CA . LEU A 1 272 ? -19.896 5.595 62.350 1.00 89.00 272 LEU A CA 1
ATOM 2182 C C . LEU A 1 272 ? -20.299 4.223 62.904 1.00 89.00 272 LEU A C 1
ATOM 2184 O O . LEU A 1 272 ? -20.917 4.156 63.959 1.00 89.00 272 LEU A O 1
ATOM 2188 N N . GLU A 1 273 ? -19.956 3.131 62.221 1.00 85.88 273 GLU A N 1
ATOM 2189 C CA . GLU A 1 273 ? -20.079 1.769 62.767 1.00 85.88 273 GLU A CA 1
ATOM 2190 C C . GLU A 1 273 ? -19.106 1.496 63.911 1.00 85.88 273 GLU A C 1
ATOM 2192 O O . GLU A 1 273 ? -19.416 0.697 64.789 1.00 85.88 273 GLU A O 1
ATOM 2197 N N . ASN A 1 274 ? -17.959 2.177 63.917 1.00 79.81 274 ASN A N 1
ATOM 2198 C CA . ASN A 1 274 ? -16.940 2.027 64.951 1.00 79.81 274 ASN A CA 1
ATOM 2199 C C . ASN A 1 274 ? -17.022 3.123 66.028 1.00 79.81 274 ASN A C 1
ATOM 2201 O O . ASN A 1 274 ? -16.670 2.867 67.175 1.00 79.81 274 ASN A O 1
ATOM 2205 N N . ASP A 1 275 ? -17.461 4.337 65.674 1.00 85.00 275 ASP A N 1
ATOM 2206 C CA . ASP A 1 275 ? -17.512 5.486 66.589 1.00 85.00 275 ASP A CA 1
ATOM 2207 C C . ASP A 1 275 ? -18.674 6.445 66.224 1.00 85.00 275 ASP A C 1
ATOM 2209 O O . ASP A 1 275 ? -18.472 7.389 65.449 1.00 85.00 275 ASP A O 1
ATOM 2213 N N . PRO A 1 276 ? -19.909 6.200 66.715 1.00 85.19 276 PRO A N 1
ATOM 2214 C CA . PRO A 1 276 ? -21.112 6.941 66.326 1.00 85.19 276 PRO A CA 1
ATOM 2215 C C . PRO A 1 276 ? -21.172 8.326 66.991 1.00 85.19 276 PRO A C 1
ATOM 2217 O O . PRO A 1 276 ? -21.781 8.513 68.043 1.00 85.19 276 PRO A O 1
ATOM 2220 N N . LYS A 1 277 ? -20.532 9.310 66.354 1.00 89.50 277 LYS A N 1
ATOM 2221 C CA . LYS A 1 277 ? -20.495 10.720 66.776 1.00 89.50 277 LYS A CA 1
ATOM 2222 C C . LYS A 1 277 ? -20.963 11.647 65.664 1.00 89.50 277 LYS A C 1
ATOM 2224 O O . LYS A 1 277 ? -20.918 11.288 64.487 1.00 89.50 277 LYS A O 1
ATOM 2229 N N . ASP A 1 278 ? -21.326 12.869 66.041 1.00 92.50 278 ASP A N 1
ATOM 2230 C CA . ASP A 1 278 ? -21.629 13.938 65.093 1.00 92.50 278 ASP A CA 1
ATOM 2231 C C . ASP A 1 278 ? -20.445 14.216 64.154 1.00 92.50 278 ASP A C 1
ATOM 2233 O O . ASP A 1 278 ? -19.270 14.158 64.536 1.00 92.50 278 ASP A O 1
ATOM 2237 N N . VAL A 1 279 ? -20.767 14.531 62.900 1.00 94.62 279 VAL A N 1
ATOM 2238 C CA . VAL A 1 279 ? -19.792 14.679 61.813 1.00 94.62 279 VAL A CA 1
ATOM 2239 C C . VAL A 1 279 ? -19.786 16.114 61.307 1.00 94.62 279 VAL A C 1
ATOM 2241 O O . VAL A 1 279 ? -20.827 16.652 60.936 1.00 94.62 279 VAL A O 1
ATOM 2244 N N . VAL A 1 280 ? -18.601 16.709 61.180 1.00 94.50 280 VAL A N 1
ATOM 2245 C CA . VAL A 1 280 ? -18.385 17.953 60.435 1.00 94.50 280 VAL A CA 1
ATOM 2246 C C . VAL A 1 280 ? -17.573 17.650 59.179 1.00 94.50 280 VAL A C 1
ATOM 2248 O O . VAL A 1 280 ? -16.437 17.193 59.255 1.00 94.50 280 VAL A O 1
ATOM 2251 N N . LEU A 1 281 ? -18.144 17.911 58.006 1.00 93.56 281 LEU A N 1
ATOM 2252 C CA . LEU A 1 281 ? -17.537 17.621 56.709 1.00 93.56 281 LEU A CA 1
ATOM 2253 C C . LEU A 1 281 ? -17.243 18.919 55.950 1.00 93.56 281 LEU A C 1
ATOM 2255 O O . LEU A 1 281 ? -18.157 19.604 55.498 1.00 93.56 281 LEU A O 1
ATOM 2259 N N . PHE A 1 282 ? -15.967 19.228 55.750 1.00 91.06 282 PHE A N 1
ATOM 2260 C CA . PHE A 1 282 ? -15.524 20.309 54.876 1.00 91.06 282 PHE A CA 1
ATOM 2261 C C . PHE A 1 282 ? -15.357 19.795 53.443 1.00 91.06 282 PHE A C 1
ATOM 2263 O O . PHE A 1 282 ? -14.484 18.966 53.179 1.00 91.06 282 PHE A O 1
ATOM 2270 N N . THR A 1 283 ? -16.161 20.304 52.511 1.00 88.25 283 THR A N 1
ATOM 2271 C CA . THR A 1 283 ? -16.025 19.998 51.077 1.00 88.25 283 THR A CA 1
ATOM 2272 C C . THR A 1 283 ? -15.794 21.254 50.253 1.00 88.25 283 THR A C 1
ATOM 2274 O O . THR A 1 283 ? -16.102 22.375 50.671 1.00 88.25 283 THR A O 1
ATOM 2277 N N . ASP A 1 284 ? -15.324 21.050 49.028 1.00 80.44 284 ASP A N 1
ATOM 2278 C CA . ASP A 1 284 ? -15.320 22.077 47.998 1.00 80.44 284 ASP A CA 1
ATOM 2279 C C . ASP A 1 284 ? -16.743 22.629 47.715 1.00 80.44 284 ASP A C 1
ATOM 2281 O O . ASP A 1 284 ? -17.773 22.037 48.060 1.00 80.44 284 ASP A O 1
ATOM 2285 N N . GLY A 1 285 ? -16.804 23.809 47.095 1.00 75.06 285 GLY A N 1
ATOM 2286 C CA . GLY A 1 285 ? -18.055 24.490 46.751 1.00 75.06 285 GLY A CA 1
ATOM 2287 C C . GLY A 1 285 ? -18.655 24.101 45.394 1.00 75.06 285 GLY A C 1
ATOM 2288 O O . GLY A 1 285 ? -19.460 24.876 44.872 1.00 75.06 285 GLY A O 1
ATOM 2289 N N . CYS A 1 286 ? -18.246 22.990 44.769 1.00 80.62 286 CYS A N 1
ATOM 2290 C CA . CYS A 1 286 ? -18.694 22.616 43.428 1.00 80.62 286 CYS A CA 1
ATOM 2291 C C . CYS A 1 286 ? -20.105 22.019 43.442 1.00 80.62 286 CYS A C 1
ATOM 2293 O O . CYS A 1 286 ? -20.352 20.971 44.039 1.00 80.62 286 CYS A O 1
ATOM 2295 N N . THR A 1 287 ? -21.029 22.654 42.715 1.00 81.38 287 THR A N 1
ATOM 2296 C CA . THR A 1 287 ? -22.421 22.206 42.531 1.00 81.38 287 THR A CA 1
ATOM 2297 C C . THR A 1 287 ? -22.537 20.818 41.919 1.00 81.38 287 THR A C 1
ATOM 2299 O O . THR A 1 287 ? -23.359 20.033 42.379 1.00 81.38 287 THR A O 1
ATOM 2302 N N . ALA A 1 288 ? -21.700 20.470 40.942 1.00 79.38 288 ALA A N 1
ATOM 2303 C CA . ALA A 1 288 ? -21.744 19.150 40.312 1.00 79.38 288 ALA A CA 1
ATOM 2304 C C . ALA A 1 288 ? -21.313 18.006 41.254 1.00 79.38 288 ALA A C 1
ATOM 2306 O O . ALA A 1 288 ? -21.802 16.888 41.106 1.00 79.38 288 ALA A O 1
ATOM 2307 N N . GLN A 1 289 ? -20.430 18.289 42.220 1.00 81.75 289 GLN A N 1
ATOM 2308 C CA . GLN A 1 289 ? -19.809 17.276 43.079 1.00 81.75 289 GLN A CA 1
ATOM 2309 C C . GLN A 1 289 ? -20.478 17.215 44.457 1.00 81.75 289 GLN A C 1
ATOM 2311 O O . GLN A 1 289 ? -21.300 16.335 44.694 1.00 81.75 289 GLN A O 1
ATOM 2316 N N . ASN A 1 290 ? -20.186 18.181 45.334 1.00 85.94 290 ASN A N 1
ATOM 2317 C CA . ASN A 1 290 ? -20.578 18.178 46.754 1.00 85.94 290 ASN A CA 1
ATOM 2318 C C . ASN A 1 290 ? -21.770 19.109 47.070 1.00 85.94 290 ASN A C 1
ATOM 2320 O O . ASN A 1 290 ? -22.584 18.848 47.951 1.00 85.94 290 ASN A O 1
ATOM 2324 N N . ARG A 1 291 ? -21.849 20.191 46.295 1.00 88.38 291 ARG A N 1
ATOM 2325 C CA . ARG A 1 291 ? -22.788 21.317 46.211 1.00 88.38 291 ARG A CA 1
ATOM 2326 C C . ARG A 1 291 ? -24.266 21.107 45.858 1.00 88.38 291 ARG A C 1
ATOM 2328 O O . ARG A 1 291 ? -24.806 21.993 45.195 1.00 88.38 291 ARG A O 1
ATOM 2335 N N . ASN A 1 292 ? -24.891 19.955 46.103 1.00 90.94 292 ASN A N 1
ATOM 2336 C CA . ASN A 1 292 ? -26.176 19.616 45.458 1.00 90.94 292 ASN A CA 1
ATOM 2337 C C . ASN A 1 292 ? -27.170 18.846 46.336 1.00 90.94 292 ASN A C 1
ATOM 2339 O O . ASN A 1 292 ? -26.827 18.254 47.352 1.00 90.94 292 ASN A O 1
ATOM 2343 N N . ASN A 1 293 ? -28.426 18.821 45.877 1.00 89.69 293 ASN A N 1
ATOM 2344 C CA . ASN A 1 293 ? -29.520 18.091 46.515 1.00 89.69 293 ASN A CA 1
ATOM 2345 C C . ASN A 1 293 ? -29.258 16.579 46.628 1.00 89.69 293 ASN A C 1
ATOM 2347 O O . ASN A 1 293 ? -29.695 15.987 47.607 1.00 89.69 293 ASN A O 1
ATOM 2351 N N . ILE A 1 294 ? -28.556 15.945 45.685 1.00 90.31 294 ILE A N 1
ATOM 2352 C CA . ILE A 1 294 ? -28.298 14.495 45.715 1.00 90.31 294 ILE A CA 1
ATOM 2353 C C . ILE A 1 294 ? -27.391 14.135 46.903 1.00 90.31 294 ILE A C 1
ATOM 2355 O O . ILE A 1 294 ? -27.773 13.300 47.723 1.00 90.31 294 ILE A O 1
ATOM 2359 N N . VAL A 1 295 ? -26.246 14.810 47.055 1.00 90.88 295 VAL A N 1
ATOM 2360 C CA . VAL A 1 295 ? -25.342 14.623 48.205 1.00 90.88 295 VAL A CA 1
ATOM 2361 C C . VAL A 1 295 ? -26.026 15.027 49.512 1.00 90.88 295 VAL A C 1
ATOM 2363 O O . VAL A 1 295 ? -25.975 14.270 50.478 1.00 90.88 295 VAL A O 1
ATOM 2366 N N . SER A 1 296 ? -26.746 16.153 49.542 1.00 92.38 296 SER A N 1
ATOM 2367 C CA . SER A 1 296 ? -27.475 16.582 50.742 1.00 92.38 296 SER A CA 1
ATOM 2368 C C . SER A 1 296 ? -28.536 15.581 51.208 1.00 92.38 296 SER A C 1
ATOM 2370 O O . SER A 1 296 ? -28.645 15.331 52.404 1.00 92.38 296 SER A O 1
ATOM 2372 N N . ASN A 1 297 ? -29.294 14.960 50.298 1.00 91.12 297 ASN A N 1
ATOM 2373 C CA . ASN A 1 297 ? -30.255 13.916 50.670 1.00 91.12 297 ASN A CA 1
ATOM 2374 C C . ASN A 1 297 ? -29.564 12.608 51.085 1.00 91.12 297 ASN A C 1
ATOM 2376 O O . ASN A 1 297 ? -30.052 11.930 51.987 1.00 91.12 297 ASN A O 1
ATOM 2380 N N . ALA A 1 298 ? -28.427 12.259 50.474 1.00 90.44 298 ALA A N 1
ATOM 2381 C CA . ALA A 1 298 ? -27.635 11.099 50.882 1.00 90.44 298 ALA A CA 1
ATOM 2382 C C . ALA A 1 298 ? -27.115 11.249 52.325 1.00 90.44 298 ALA A C 1
ATOM 2384 O O . ALA A 1 298 ? -27.286 10.337 53.136 1.00 90.44 298 ALA A O 1
ATOM 2385 N N . LEU A 1 299 ? -26.561 12.420 52.664 1.00 92.19 299 LEU A N 1
ATOM 2386 C CA . LEU A 1 299 ? -26.101 12.743 54.018 1.00 92.19 299 LEU A CA 1
ATOM 2387 C C . LEU A 1 299 ? -27.263 12.847 55.015 1.00 92.19 299 LEU A C 1
ATOM 2389 O O . LEU A 1 299 ? -27.154 12.306 56.110 1.00 92.19 299 LEU A O 1
ATOM 2393 N N . LEU A 1 300 ? -28.399 13.444 54.635 1.00 91.31 300 LEU A N 1
ATOM 2394 C CA . LEU A 1 300 ? -29.594 13.483 55.486 1.00 91.31 300 LEU A CA 1
ATOM 2395 C C . LEU A 1 300 ? -30.113 12.082 55.826 1.00 91.31 300 LEU A C 1
ATOM 2397 O O . LEU A 1 300 ? -30.376 11.791 56.989 1.00 91.31 300 LEU A O 1
ATOM 2401 N N . ARG A 1 301 ? -30.213 11.186 54.837 1.00 87.56 301 ARG A N 1
ATOM 2402 C CA . ARG A 1 301 ? -30.647 9.803 55.087 1.00 87.56 301 ARG A CA 1
ATOM 2403 C C . ARG A 1 301 ? -29.650 9.038 55.962 1.00 87.56 301 ARG A C 1
ATOM 2405 O O . ARG A 1 301 ? -30.087 8.222 56.765 1.00 87.56 301 ARG A O 1
ATOM 2412 N N . LEU A 1 302 ? -28.349 9.323 55.862 1.00 88.50 302 LEU A N 1
ATOM 2413 C CA . LEU A 1 302 ? -27.341 8.748 56.759 1.00 88.50 302 LEU A CA 1
ATOM 2414 C C . LEU A 1 302 ? -27.461 9.293 58.194 1.00 88.50 302 LEU A C 1
ATOM 2416 O O . LEU A 1 302 ? -27.400 8.507 59.137 1.00 88.50 302 LEU A O 1
ATOM 2420 N N . ALA A 1 303 ? -27.693 10.600 58.356 1.00 89.75 303 ALA A N 1
ATOM 2421 C CA . ALA A 1 303 ? -27.936 11.247 59.648 1.00 89.75 303 ALA A CA 1
ATOM 2422 C C . ALA A 1 303 ? -29.162 10.647 60.363 1.00 89.75 303 ALA A C 1
ATOM 2424 O O . ALA A 1 303 ? -29.074 10.272 61.530 1.00 89.75 303 ALA A O 1
ATOM 2425 N N . MET A 1 304 ? -30.269 10.450 59.634 1.00 87.00 304 MET A N 1
ATOM 2426 C CA . MET A 1 304 ? -31.459 9.743 60.130 1.00 87.00 304 MET A CA 1
ATOM 2427 C C . MET A 1 304 ? -31.158 8.276 60.485 1.00 87.00 304 MET A C 1
ATOM 2429 O O . MET A 1 304 ? -31.520 7.816 61.562 1.00 87.00 304 MET A O 1
ATOM 2433 N N . ALA A 1 305 ? -30.483 7.530 59.601 1.00 85.00 305 ALA A N 1
ATOM 2434 C CA . ALA A 1 305 ? -30.254 6.091 59.773 1.00 85.00 305 ALA A CA 1
ATOM 2435 C C . ALA A 1 305 ? -29.252 5.735 60.888 1.00 85.00 305 ALA A C 1
ATOM 2437 O O . ALA A 1 305 ? -29.337 4.647 61.453 1.00 85.00 305 ALA A O 1
ATOM 2438 N N . LYS A 1 306 ? -28.297 6.623 61.195 1.00 85.25 306 LYS A N 1
ATOM 2439 C CA . LYS A 1 306 ? -27.333 6.459 62.299 1.00 85.25 306 LYS A CA 1
ATOM 2440 C C . LYS A 1 306 ? -27.690 7.301 63.540 1.00 85.25 306 LYS A C 1
ATOM 2442 O O . LYS A 1 306 ? -26.975 7.220 64.529 1.00 85.25 306 LYS A O 1
ATOM 2447 N N . ASN A 1 307 ? -28.790 8.063 63.499 1.00 89.06 307 ASN A N 1
ATOM 2448 C CA . ASN A 1 307 ? -29.276 8.957 64.559 1.00 89.06 307 ASN A CA 1
ATOM 2449 C C . ASN A 1 307 ? -28.214 9.951 65.087 1.00 89.06 307 ASN A C 1
ATOM 2451 O O . ASN A 1 307 ? -27.990 10.059 66.290 1.00 89.06 307 ASN A O 1
ATOM 2455 N N . ILE A 1 308 ? -27.561 10.668 64.169 1.00 91.50 308 ILE A N 1
ATOM 2456 C CA . ILE A 1 308 ? -26.530 11.684 64.458 1.00 91.50 308 ILE A CA 1
ATOM 2457 C C . ILE A 1 308 ? -26.819 12.994 63.717 1.00 91.50 308 ILE A C 1
ATOM 2459 O O . ILE A 1 308 ? -27.617 13.018 62.777 1.00 91.50 308 ILE A O 1
ATOM 2463 N N . VAL A 1 309 ? -26.114 14.070 64.065 1.00 93.50 309 VAL A N 1
ATOM 2464 C CA . VAL A 1 309 ? -26.076 15.307 63.278 1.00 93.50 309 VAL A CA 1
ATOM 2465 C C . VAL A 1 309 ? -24.869 15.294 62.336 1.00 93.50 309 VAL A C 1
ATOM 2467 O O . VAL A 1 309 ? -23.724 15.093 62.745 1.00 93.50 309 VAL A O 1
ATOM 2470 N N . ILE A 1 310 ? -25.108 15.567 61.051 1.00 95.38 310 ILE A N 1
ATOM 2471 C CA . ILE A 1 310 ? -24.041 15.782 60.060 1.00 95.38 310 ILE A CA 1
ATOM 2472 C C . ILE A 1 310 ? -24.076 17.248 59.624 1.00 95.38 310 ILE A C 1
ATOM 2474 O O . ILE A 1 310 ? -25.106 17.742 59.181 1.00 95.38 310 ILE A O 1
ATOM 2478 N N . THR A 1 311 ? -22.953 17.959 59.712 1.00 94.62 311 THR A N 1
ATOM 2479 C CA . THR A 1 311 ? -22.821 19.356 59.273 1.00 94.62 311 THR A CA 1
ATOM 2480 C C . THR A 1 311 ? -21.813 19.458 58.132 1.00 94.62 311 THR A C 1
ATOM 2482 O O . THR A 1 311 ? -20.620 19.249 58.333 1.00 94.62 311 THR A O 1
ATOM 2485 N N . GLN A 1 312 ? -22.265 19.808 56.929 1.00 94.25 312 GLN A N 1
ATOM 2486 C CA . GLN A 1 312 ? -21.403 20.029 55.767 1.00 94.25 312 GLN A CA 1
ATOM 2487 C C . GLN A 1 312 ? -21.095 21.522 55.605 1.00 94.25 312 GLN A C 1
ATOM 2489 O O . GLN A 1 312 ? -22.009 22.337 55.478 1.00 94.25 312 GLN A O 1
ATOM 2494 N N . LYS A 1 313 ? -19.810 21.882 55.601 1.00 91.62 313 LYS A N 1
ATOM 2495 C CA . LYS A 1 313 ? -19.300 23.260 55.562 1.00 91.62 313 LYS A CA 1
ATOM 2496 C C . LYS A 1 313 ? -18.514 23.506 54.269 1.00 91.62 313 LYS A C 1
ATOM 2498 O O . LYS A 1 313 ? -17.782 22.634 53.805 1.00 91.62 313 LYS A O 1
ATOM 2503 N N . TYR A 1 314 ? -18.641 24.706 53.702 1.00 88.50 314 TYR A N 1
ATOM 2504 C CA . TYR A 1 314 ? -18.014 25.093 52.436 1.00 88.50 314 TYR A CA 1
ATOM 2505 C C . TYR A 1 314 ? -17.131 26.332 52.602 1.00 88.50 314 TYR A C 1
ATOM 2507 O O . TYR A 1 314 ? -17.625 27.415 52.913 1.00 88.50 314 TYR A O 1
ATOM 2515 N N . LEU A 1 315 ? -15.833 26.185 52.347 1.00 78.88 315 LEU A N 1
ATOM 2516 C CA . LEU A 1 315 ? -14.863 27.282 52.432 1.00 78.88 315 LEU A CA 1
ATOM 2517 C C . LEU A 1 315 ? -14.977 28.261 51.245 1.00 78.88 315 LEU A C 1
ATOM 2519 O O . LEU A 1 315 ? -15.482 27.912 50.175 1.00 78.88 315 LEU A O 1
ATOM 2523 N N . GLU A 1 316 ? -14.471 29.485 51.427 1.00 70.25 316 GLU A N 1
ATOM 2524 C CA . GLU A 1 316 ? -14.440 30.500 50.366 1.00 70.25 316 GLU A CA 1
ATOM 2525 C C . GLU A 1 316 ? -13.502 30.123 49.211 1.00 70.25 316 GLU A C 1
ATOM 2527 O O . GLU A 1 316 ? -12.376 29.650 49.407 1.00 70.25 316 GLU A O 1
ATOM 2532 N N . LYS A 1 317 ? -13.961 30.374 47.979 1.00 64.19 317 LYS A N 1
ATOM 2533 C CA . LYS A 1 317 ? -13.221 30.037 46.754 1.00 64.19 317 LYS A CA 1
ATOM 2534 C C . LYS A 1 317 ? -11.897 30.801 46.680 1.00 64.19 317 LYS A C 1
ATOM 2536 O O . LYS A 1 317 ? -11.856 32.017 46.855 1.00 64.19 317 LYS A O 1
ATOM 2541 N N . GLY A 1 318 ? -10.814 30.088 46.371 1.00 56.06 318 GLY A N 1
ATOM 2542 C CA . GLY A 1 318 ? -9.475 30.676 46.275 1.00 56.06 318 GLY A CA 1
ATOM 2543 C C . GLY A 1 318 ? -8.766 30.910 47.612 1.00 56.06 318 GLY A C 1
ATOM 2544 O O . GLY A 1 318 ? -7.666 31.452 47.613 1.00 56.06 318 GLY A O 1
ATOM 2545 N N . HIS A 1 319 ? -9.377 30.506 48.732 1.00 63.41 319 HIS A N 1
ATOM 2546 C CA . HIS A 1 319 ? -8.774 30.534 50.074 1.00 63.41 319 HIS A CA 1
ATOM 2547 C C . HIS A 1 319 ? -8.857 29.187 50.803 1.00 63.41 319 HIS A C 1
ATOM 2549 O O . HIS A 1 319 ? -8.540 29.088 51.992 1.00 63.41 319 HIS A O 1
ATOM 2555 N N . THR A 1 320 ? -9.266 28.146 50.080 1.00 62.81 320 THR A N 1
ATOM 2556 C CA . THR A 1 320 ? -9.289 26.753 50.516 1.00 62.81 320 THR A CA 1
ATOM 2557 C C . THR A 1 320 ? -7.880 26.295 50.887 1.00 62.81 320 THR A C 1
ATOM 2559 O O . THR A 1 320 ? -7.021 26.138 50.026 1.00 62.81 320 THR A O 1
ATOM 2562 N N . GLN A 1 321 ? -7.645 26.082 52.181 1.00 65.19 321 GLN A N 1
ATOM 2563 C CA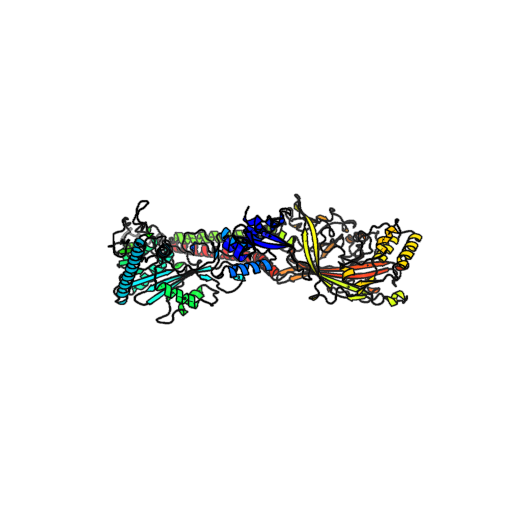 . GLN A 1 321 ? -6.515 25.302 52.682 1.00 65.19 321 GLN A CA 1
ATOM 2564 C C . GLN A 1 321 ? -7.083 23.979 53.188 1.00 65.19 321 GLN A C 1
ATOM 2566 O O . GLN A 1 321 ? -7.632 23.917 54.295 1.00 65.19 321 GLN A O 1
ATOM 2571 N N . MET A 1 322 ? -7.030 22.940 52.356 1.00 74.44 322 MET A N 1
ATOM 2572 C CA . MET A 1 322 ? -7.512 21.606 52.695 1.00 74.44 322 MET A CA 1
ATOM 2573 C C . MET A 1 322 ? -6.326 20.679 52.951 1.00 74.44 322 MET A C 1
ATOM 2575 O O . MET A 1 322 ? -5.347 20.644 52.215 1.00 74.44 322 MET A O 1
ATOM 2579 N N . GLU A 1 323 ? -6.407 19.881 54.010 1.00 84.94 323 GLU A N 1
ATOM 2580 C CA . GLU A 1 323 ? -5.395 18.876 54.335 1.00 84.94 323 GLU A CA 1
ATOM 2581 C C . GLU A 1 323 ? -5.262 17.835 53.207 1.00 84.94 323 GLU A C 1
ATOM 2583 O O . GLU A 1 323 ? -4.178 17.294 52.982 1.00 84.94 323 GLU A O 1
ATOM 2588 N N . VAL A 1 324 ? -6.332 17.643 52.430 1.00 85.56 324 VAL A N 1
ATOM 2589 C CA . VAL A 1 324 ? -6.360 16.870 51.183 1.00 85.56 324 VAL A CA 1
ATOM 2590 C C . VAL A 1 324 ? -5.373 17.401 50.125 1.00 85.56 324 VAL A C 1
ATOM 2592 O O . VAL A 1 324 ? -4.683 16.593 49.503 1.00 85.56 324 VAL A O 1
ATOM 2595 N N . ASP A 1 325 ? -5.182 18.720 49.997 1.00 81.25 325 ASP A N 1
ATOM 2596 C CA . ASP A 1 325 ? -4.230 19.324 49.042 1.00 81.25 325 ASP A CA 1
ATOM 2597 C C . ASP A 1 325 ? -2.793 18.830 49.301 1.00 81.25 325 ASP A C 1
ATOM 2599 O O . ASP A 1 325 ? -1.989 18.617 48.384 1.00 81.25 325 ASP A O 1
ATOM 2603 N N . SER A 1 326 ? -2.464 18.601 50.580 1.00 84.75 326 SER A N 1
ATOM 2604 C CA . SER A 1 326 ? -1.169 18.057 50.998 1.00 84.75 326 SER A CA 1
ATOM 2605 C C . SER A 1 326 ? -1.006 16.582 50.613 1.00 84.75 326 SER A C 1
ATOM 2607 O O . SER A 1 326 ? 0.084 16.176 50.206 1.00 84.75 326 SER A O 1
ATOM 2609 N N . VAL A 1 327 ? -2.091 15.798 50.652 1.00 87.75 327 VAL A N 1
ATOM 2610 C CA . VAL A 1 327 ? -2.117 14.398 50.199 1.00 87.75 327 VAL A CA 1
ATOM 2611 C C . VAL A 1 327 ? -1.901 14.328 48.691 1.00 87.75 327 VAL A C 1
ATOM 2613 O O . VAL A 1 327 ? -0.999 13.621 48.238 1.00 87.75 327 VAL A O 1
ATOM 2616 N N . HIS A 1 328 ? -2.660 15.105 47.911 1.00 89.00 328 HIS A N 1
ATOM 2617 C CA . HIS A 1 328 ? -2.499 15.177 46.454 1.00 89.00 328 HIS A CA 1
ATOM 2618 C C . HIS A 1 328 ? -1.075 15.589 46.067 1.00 89.00 328 HIS A C 1
ATOM 2620 O O . HIS A 1 328 ? -0.460 14.949 45.215 1.00 89.00 328 HIS A O 1
ATOM 2626 N N . SER A 1 329 ? -0.503 16.577 46.766 1.00 83.94 329 SER A N 1
ATOM 2627 C CA . SER A 1 329 ? 0.880 17.037 46.565 1.00 83.94 329 SER A CA 1
ATOM 2628 C C . SER A 1 329 ? 1.939 15.960 46.854 1.00 83.94 329 SER A C 1
ATOM 2630 O O . SER A 1 329 ? 2.990 15.930 46.207 1.00 83.94 329 SER A O 1
ATOM 2632 N N . VAL A 1 330 ? 1.699 15.078 47.831 1.00 87.56 330 VAL A N 1
ATOM 2633 C CA . VAL A 1 330 ? 2.590 13.948 48.159 1.00 87.56 330 VAL A CA 1
ATOM 2634 C C . VAL A 1 330 ? 2.470 12.834 47.115 1.00 87.56 330 VAL A C 1
ATOM 2636 O O . VAL A 1 330 ? 3.495 12.322 46.657 1.00 87.56 330 VAL A O 1
ATOM 2639 N N . ILE A 1 331 ? 1.248 12.515 46.678 1.00 89.81 331 ILE A N 1
ATOM 2640 C CA . ILE A 1 331 ? 0.978 11.560 45.592 1.00 89.81 331 ILE A CA 1
ATOM 2641 C C . ILE A 1 331 ? 1.636 12.033 44.286 1.00 89.81 331 ILE A C 1
ATOM 2643 O O . ILE A 1 331 ? 2.371 11.281 43.651 1.00 89.81 331 ILE A O 1
ATOM 2647 N N . GLU A 1 332 ? 1.465 13.298 43.903 1.00 86.44 332 GLU A N 1
ATOM 2648 C CA . GLU A 1 332 ? 2.027 13.846 42.659 1.00 86.44 332 GLU A CA 1
ATOM 2649 C C . GLU A 1 332 ? 3.553 13.868 42.653 1.00 86.44 332 GLU A C 1
ATOM 2651 O O . GLU A 1 332 ? 4.171 13.555 41.636 1.00 86.44 332 GLU A O 1
ATOM 2656 N N . ARG A 1 333 ? 4.182 14.139 43.801 1.00 84.38 333 ARG A N 1
ATOM 2657 C CA . ARG A 1 333 ? 5.642 14.037 43.948 1.00 84.38 333 ARG A CA 1
ATOM 2658 C C . ARG A 1 333 ? 6.159 12.614 43.717 1.00 84.38 333 ARG A C 1
ATOM 2660 O O . ARG A 1 333 ? 7.298 12.457 43.292 1.00 84.38 333 ARG A O 1
ATOM 2667 N N . LYS A 1 334 ? 5.341 11.599 44.006 1.00 87.62 334 LYS A N 1
ATOM 2668 C CA . LYS A 1 334 ? 5.662 10.171 43.846 1.00 87.62 334 LYS A CA 1
ATOM 2669 C C . LYS A 1 334 ? 5.331 9.625 42.457 1.00 87.62 334 LYS A C 1
ATOM 2671 O O . LYS A 1 334 ? 5.984 8.685 42.020 1.00 87.62 334 LYS A O 1
ATOM 2676 N N . LEU A 1 335 ? 4.362 10.230 41.770 1.00 87.44 335 LEU A N 1
ATOM 2677 C CA . LEU A 1 335 ? 4.053 9.965 40.361 1.00 87.44 335 LEU A CA 1
ATOM 2678 C C . LEU A 1 335 ? 5.030 10.664 39.404 1.00 87.44 335 LEU A C 1
ATOM 2680 O O . LEU A 1 335 ? 5.246 10.188 38.292 1.00 87.44 335 LEU A O 1
ATOM 2684 N N . LYS A 1 336 ? 5.637 11.784 39.815 1.00 81.44 336 LYS A N 1
ATOM 2685 C CA . LYS A 1 336 ? 6.601 12.520 38.990 1.00 81.44 336 LYS A CA 1
ATOM 2686 C C . LYS A 1 336 ? 7.772 11.619 38.574 1.00 81.44 336 LYS A C 1
ATOM 2688 O O . LYS A 1 336 ? 8.413 11.001 39.418 1.00 81.44 336 LYS A O 1
ATOM 2693 N N . ASN A 1 337 ? 8.071 11.612 37.274 1.00 75.81 337 ASN A N 1
ATOM 2694 C CA . ASN A 1 337 ? 9.113 10.799 36.634 1.00 75.81 337 ASN A CA 1
ATOM 2695 C C . ASN A 1 337 ? 8.917 9.270 36.765 1.00 75.81 337 ASN A C 1
ATOM 2697 O O . ASN A 1 337 ? 9.880 8.529 36.578 1.00 75.81 337 ASN A O 1
ATOM 2701 N N . ARG A 1 338 ? 7.704 8.785 37.069 1.00 83.56 338 ARG A N 1
ATOM 2702 C CA . ARG A 1 338 ? 7.349 7.364 36.939 1.00 83.56 338 ARG A CA 1
ATOM 2703 C C . ARG A 1 338 ? 6.471 7.144 35.714 1.00 83.56 338 ARG A C 1
ATOM 2705 O O . ARG A 1 338 ? 5.576 7.935 35.436 1.00 83.56 338 ARG A O 1
ATOM 2712 N N . GLU A 1 339 ? 6.727 6.041 35.028 1.00 88.06 339 GLU A N 1
ATOM 2713 C CA . GLU A 1 339 ? 5.927 5.570 33.905 1.00 88.06 339 GLU A CA 1
ATOM 2714 C C . GLU A 1 339 ? 4.724 4.761 34.399 1.00 88.06 339 GLU A C 1
ATOM 2716 O O . GLU A 1 339 ? 4.860 3.905 35.276 1.00 88.06 339 GLU A O 1
ATOM 2721 N N . ILE A 1 340 ? 3.541 5.057 33.857 1.00 89.31 340 ILE A N 1
ATOM 2722 C CA . ILE A 1 340 ? 2.279 4.403 34.219 1.00 89.31 340 ILE A CA 1
ATOM 2723 C C . ILE A 1 340 ? 1.698 3.720 32.985 1.00 89.31 340 ILE A C 1
ATOM 2725 O O . ILE A 1 340 ? 1.331 4.382 32.018 1.00 89.31 340 ILE A O 1
ATOM 2729 N N . PHE A 1 341 ? 1.560 2.403 33.046 1.00 88.44 341 PHE A N 1
ATOM 2730 C CA . PHE A 1 341 ? 1.005 1.552 31.995 1.00 88.44 341 PHE A CA 1
ATOM 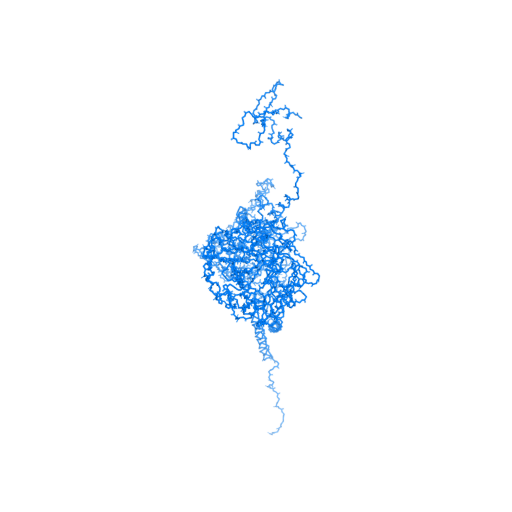2731 C C . PHE A 1 341 ? -0.444 1.138 32.290 1.00 88.44 341 PHE A C 1
ATOM 2733 O O . PHE A 1 341 ? -1.219 0.953 31.358 1.00 88.44 341 PHE A O 1
ATOM 2740 N N . LEU A 1 342 ? -0.813 1.004 33.573 1.00 89.69 342 LEU A N 1
ATOM 2741 C CA . LEU A 1 342 ? -2.125 0.516 34.022 1.00 89.69 342 LEU A CA 1
ATOM 2742 C C . LEU A 1 342 ? -2.726 1.415 35.121 1.00 89.69 342 LEU A C 1
ATOM 2744 O O . LEU A 1 342 ? -1.983 1.854 36.005 1.00 89.69 342 LEU A O 1
ATOM 2748 N N . PRO A 1 343 ? -4.059 1.633 35.167 1.00 89.12 343 PRO A N 1
ATOM 2749 C CA . PRO A 1 343 ? -4.695 2.475 36.190 1.00 89.12 343 PRO A CA 1
ATOM 2750 C C . PRO A 1 343 ? -4.442 1.992 37.624 1.00 89.12 343 PRO A C 1
ATOM 2752 O O . PRO A 1 343 ? -4.242 2.797 38.533 1.00 89.12 343 PRO A O 1
ATOM 2755 N N . SER A 1 344 ? -4.349 0.673 37.822 1.00 88.81 344 SER A N 1
ATOM 2756 C CA . SER A 1 344 ? -4.022 0.040 39.107 1.00 88.81 344 SER A CA 1
ATOM 2757 C C . SER A 1 344 ? -2.672 0.484 39.688 1.00 88.81 344 SER A C 1
ATOM 2759 O O . SER A 1 344 ? -2.499 0.493 40.908 1.00 88.81 344 SER A O 1
ATOM 2761 N N . GLN A 1 345 ? -1.723 0.928 38.857 1.00 92.31 345 GLN A N 1
ATOM 2762 C CA . GLN A 1 345 ? -0.440 1.445 39.335 1.00 92.31 345 GLN A CA 1
ATOM 2763 C C . GLN A 1 345 ? -0.591 2.788 40.065 1.00 92.31 345 GLN A C 1
ATOM 2765 O O . GLN A 1 345 ? 0.155 3.027 41.013 1.00 92.31 345 GLN A O 1
ATOM 2770 N N . TYR A 1 346 ? -1.582 3.628 39.733 1.00 93.31 346 TYR A N 1
ATOM 2771 C CA . TYR A 1 346 ? -1.877 4.832 40.525 1.00 93.31 346 TYR A CA 1
ATOM 2772 C C . TYR A 1 346 ? -2.268 4.482 41.967 1.00 93.31 346 TYR A C 1
ATOM 2774 O O . TYR A 1 346 ? -1.791 5.112 42.919 1.00 93.31 346 TYR A O 1
ATOM 2782 N N . ALA A 1 347 ? -3.080 3.434 42.137 1.00 90.50 347 ALA A N 1
ATOM 2783 C CA . ALA A 1 347 ? -3.480 2.934 43.446 1.00 90.50 347 ALA A CA 1
ATOM 2784 C C . ALA A 1 347 ? -2.277 2.387 44.242 1.00 90.50 347 ALA A C 1
ATOM 2786 O O . ALA A 1 347 ? -2.093 2.747 45.408 1.00 90.50 347 ALA A O 1
ATOM 2787 N N . THR A 1 348 ? -1.409 1.590 43.609 1.00 90.00 348 THR A N 1
ATOM 2788 C CA . THR A 1 348 ? -0.173 1.070 44.227 1.00 90.00 348 THR A CA 1
ATOM 2789 C C . THR A 1 348 ? 0.777 2.196 44.645 1.00 90.00 348 THR A C 1
ATOM 2791 O O . THR A 1 348 ? 1.191 2.255 45.803 1.00 90.00 348 THR A O 1
ATOM 2794 N N . ILE A 1 349 ? 1.052 3.156 43.756 1.00 90.94 349 ILE A N 1
ATOM 2795 C CA . ILE A 1 349 ? 1.949 4.286 44.049 1.00 90.94 349 ILE A CA 1
ATOM 2796 C C . ILE A 1 349 ? 1.369 5.191 45.145 1.00 90.94 349 ILE A C 1
ATOM 2798 O O . ILE A 1 349 ? 2.117 5.739 45.955 1.00 90.94 349 ILE A O 1
ATOM 2802 N N . THR A 1 350 ? 0.042 5.304 45.243 1.00 92.12 350 THR A N 1
ATOM 2803 C CA . THR A 1 350 ? -0.610 6.027 46.345 1.00 92.12 350 THR A CA 1
ATOM 2804 C C . THR A 1 350 ? -0.385 5.334 47.693 1.00 92.12 350 THR A C 1
ATOM 2806 O O . THR A 1 350 ? -0.105 6.021 48.674 1.00 92.12 350 THR A O 1
ATOM 2809 N N . LYS A 1 351 ? -0.397 3.994 47.761 1.00 89.12 351 LYS A N 1
ATOM 2810 C CA . LYS A 1 351 ? -0.011 3.265 48.990 1.00 89.12 351 LYS A CA 1
ATOM 2811 C C . LYS A 1 351 ? 1.456 3.523 49.372 1.00 89.12 351 LYS A C 1
ATOM 2813 O O . LYS A 1 351 ? 1.754 3.687 50.550 1.00 89.12 351 LYS A O 1
ATOM 2818 N N . GLU A 1 352 ? 2.361 3.628 48.394 1.00 87.94 352 GLU A N 1
ATOM 2819 C CA . GLU A 1 352 ? 3.778 3.982 48.615 1.00 87.94 352 GLU A CA 1
ATOM 2820 C C . GLU A 1 352 ? 4.014 5.452 49.016 1.00 87.94 352 GLU A C 1
ATOM 2822 O O . GLU A 1 352 ? 5.116 5.805 49.462 1.00 87.94 352 GLU A O 1
ATOM 2827 N N . ALA A 1 353 ? 3.034 6.336 48.798 1.00 88.31 353 ALA A N 1
ATOM 2828 C CA . ALA A 1 353 ? 3.269 7.776 48.817 1.00 88.31 353 ALA A CA 1
ATOM 2829 C C . ALA A 1 353 ? 3.532 8.329 50.227 1.00 88.31 353 ALA A C 1
ATOM 2831 O O . ALA A 1 353 ? 4.406 9.185 50.394 1.00 88.31 353 ALA A O 1
ATOM 2832 N N . ARG A 1 354 ? 2.851 7.783 51.244 1.00 85.38 354 ARG A N 1
ATOM 2833 C CA . ARG A 1 354 ? 3.068 8.071 52.670 1.00 85.38 354 ARG A CA 1
ATOM 2834 C C . ARG A 1 354 ? 3.445 6.781 53.398 1.00 85.38 354 ARG A C 1
ATOM 2836 O O . ARG A 1 354 ? 2.724 5.802 53.302 1.00 85.38 354 ARG A O 1
ATOM 2843 N N . LYS A 1 355 ? 4.552 6.786 54.150 1.00 77.69 355 LYS A N 1
ATOM 2844 C CA . LYS A 1 355 ? 4.931 5.672 55.050 1.00 77.69 355 LYS A CA 1
ATOM 2845 C C . LYS A 1 355 ? 4.655 5.973 56.527 1.00 77.69 355 LYS A C 1
ATOM 2847 O O . LYS A 1 355 ? 4.325 5.064 57.273 1.00 77.69 355 LYS A O 1
ATOM 2852 N N . VAL A 1 356 ? 4.761 7.241 56.929 1.00 74.56 356 VAL A N 1
ATOM 2853 C CA . VAL A 1 356 ? 4.582 7.727 58.309 1.00 74.56 356 VAL A CA 1
ATOM 2854 C C . VAL A 1 356 ? 3.464 8.784 58.318 1.00 74.56 356 VAL A C 1
ATOM 2856 O O . VAL A 1 356 ? 3.453 9.623 57.414 1.00 74.56 356 VAL A O 1
ATOM 2859 N N . PRO A 1 357 ? 2.519 8.776 59.282 1.00 74.00 357 PRO A N 1
ATOM 2860 C CA . PRO A 1 357 ? 2.376 7.803 60.374 1.00 74.00 357 PRO A CA 1
ATOM 2861 C C . PRO A 1 357 ? 1.886 6.423 59.907 1.00 74.00 357 PRO A C 1
ATOM 2863 O O . PRO A 1 357 ? 2.171 5.427 60.558 1.00 74.00 357 PRO A O 1
ATOM 2866 N N . SER A 1 358 ? 1.193 6.351 58.770 1.00 82.69 358 SER A N 1
ATOM 2867 C CA . SER A 1 358 ? 0.720 5.101 58.164 1.00 82.69 358 SER A CA 1
ATOM 2868 C C . SER A 1 358 ? 0.499 5.263 56.652 1.00 82.69 358 SER A C 1
ATOM 2870 O O . SER A 1 358 ? 0.316 6.398 56.190 1.00 82.69 358 SER A O 1
ATOM 2872 N N . PRO A 1 359 ? 0.478 4.171 55.864 1.00 87.06 359 PRO A N 1
ATOM 2873 C CA . PRO A 1 359 ? 0.041 4.199 54.469 1.00 87.06 359 PRO A CA 1
ATOM 2874 C C . PRO A 1 359 ? -1.346 4.820 54.276 1.00 87.06 359 PRO A C 1
ATOM 2876 O O . PRO A 1 359 ? -2.180 4.821 55.183 1.00 87.06 359 PRO A O 1
ATOM 2879 N N . TYR A 1 360 ? -1.602 5.361 53.085 1.00 92.25 360 TYR A N 1
ATOM 2880 C CA . TYR A 1 360 ? -2.949 5.786 52.706 1.00 92.25 360 TYR A CA 1
ATOM 2881 C C . TYR A 1 360 ? -3.844 4.559 52.486 1.00 92.25 360 TYR A C 1
ATOM 2883 O O . TYR A 1 360 ? -3.426 3.586 51.851 1.00 92.25 360 TYR A O 1
ATOM 2891 N N . GLN A 1 361 ? -5.084 4.606 52.978 1.00 93.06 361 GLN A N 1
ATOM 2892 C CA . GLN A 1 361 ? -6.082 3.591 52.663 1.00 93.06 361 GLN A CA 1
ATOM 2893 C C . GLN A 1 361 ? -6.516 3.805 51.213 1.00 93.06 361 GLN A C 1
ATOM 2895 O O . GLN A 1 361 ? -7.145 4.806 50.889 1.00 93.06 361 GLN A O 1
ATOM 2900 N N . VAL A 1 362 ? -6.152 2.884 50.325 1.00 93.62 362 VAL A N 1
ATOM 2901 C CA . VAL A 1 362 ? -6.480 2.990 48.900 1.00 93.62 362 VAL A CA 1
ATOM 2902 C C . VAL A 1 362 ? -7.549 1.976 48.533 1.00 93.62 362 VAL A C 1
ATOM 2904 O O . VAL A 1 362 ? -7.369 0.778 48.757 1.00 93.62 362 VAL A O 1
ATOM 2907 N N . ILE A 1 363 ? -8.632 2.484 47.954 1.00 93.25 363 ILE A N 1
ATOM 2908 C CA . ILE A 1 363 ? -9.817 1.741 47.537 1.00 93.25 363 ILE A CA 1
ATOM 2909 C C . ILE A 1 363 ? -9.928 1.896 46.017 1.00 93.25 363 ILE A C 1
ATOM 2911 O O . ILE A 1 363 ? -9.849 3.011 45.505 1.00 93.25 363 ILE A O 1
ATOM 2915 N N . THR A 1 364 ? -10.091 0.789 45.296 1.00 91.56 364 THR A N 1
ATOM 2916 C CA . THR A 1 364 ? -10.332 0.766 43.843 1.00 91.56 364 THR A CA 1
ATOM 2917 C C . THR A 1 364 ? -11.742 0.230 43.595 1.00 91.56 364 THR A C 1
ATOM 2919 O O . THR A 1 364 ? -11.900 -0.986 43.479 1.00 91.56 364 THR A O 1
ATOM 2922 N N . PRO A 1 365 ? -12.774 1.094 43.638 1.00 87.25 365 PRO A N 1
ATOM 2923 C CA . PRO A 1 365 ? -14.165 0.690 43.473 1.00 87.25 365 PRO A CA 1
ATOM 2924 C C . PRO A 1 365 ? -14.457 0.309 42.019 1.00 87.25 365 PRO A C 1
ATOM 2926 O O . PRO A 1 365 ? -14.064 1.016 41.093 1.00 87.25 365 PRO A O 1
ATOM 2929 N N . ASP A 1 366 ? -15.185 -0.789 41.834 1.00 83.50 366 ASP A N 1
ATOM 2930 C CA . ASP A 1 366 ? -15.743 -1.180 40.542 1.00 83.50 366 ASP A CA 1
ATOM 2931 C C . ASP A 1 366 ? -17.160 -0.607 40.352 1.00 83.50 366 ASP A C 1
ATOM 2933 O O . ASP A 1 366 ? -17.705 0.085 41.216 1.00 83.50 366 ASP A O 1
ATOM 2937 N N . HIS A 1 367 ? -17.788 -0.927 39.222 1.00 78.06 367 HIS A N 1
ATOM 2938 C CA . HIS A 1 367 ? -19.146 -0.495 38.893 1.00 78.06 367 HIS A CA 1
ATOM 2939 C C . HIS A 1 367 ? -20.226 -0.922 39.917 1.00 78.06 367 HIS A C 1
ATOM 2941 O O . HIS A 1 367 ? -21.306 -0.333 39.926 1.00 78.06 367 HIS A O 1
ATOM 2947 N N . THR A 1 368 ? -19.971 -1.917 40.781 1.00 80.00 368 THR A N 1
ATOM 2948 C CA . THR A 1 368 ? -20.930 -2.402 41.794 1.00 80.00 368 THR A CA 1
ATOM 2949 C C . THR A 1 368 ? -20.943 -1.549 43.064 1.00 80.00 368 THR A C 1
ATOM 2951 O O . THR A 1 368 ? -21.948 -1.508 43.774 1.00 80.00 368 THR A O 1
ATOM 2954 N N . PHE A 1 369 ? -19.858 -0.814 43.332 1.00 85.12 369 PHE A N 1
ATOM 2955 C CA . PHE A 1 369 ? -19.737 0.086 44.482 1.00 85.12 369 PHE A CA 1
ATOM 2956 C C . PHE A 1 369 ? -20.718 1.273 44.419 1.00 85.12 369 PHE A C 1
ATOM 2958 O O . PHE A 1 369 ? -21.179 1.776 45.448 1.00 85.12 369 PHE A O 1
ATOM 2965 N N . PHE A 1 370 ? -21.029 1.748 43.211 1.00 85.31 370 PHE A N 1
ATOM 2966 C CA . PHE A 1 370 ? -21.729 3.013 42.994 1.00 85.31 370 PHE A CA 1
ATOM 2967 C C . PHE A 1 370 ? -23.249 2.882 43.137 1.00 85.31 370 PHE A C 1
ATOM 2969 O O . PHE A 1 370 ? -23.906 2.104 42.446 1.00 85.31 370 PHE A O 1
ATOM 2976 N N . LYS A 1 371 ? -23.839 3.702 44.015 1.00 83.50 371 LYS A N 1
ATOM 2977 C CA . LYS A 1 371 ? -25.274 3.672 44.336 1.00 83.50 371 LYS A CA 1
ATOM 2978 C C . LYS A 1 371 ? -26.020 4.848 43.706 1.00 83.50 371 LYS A C 1
ATOM 2980 O O . LYS A 1 371 ? -25.548 5.985 43.685 1.00 83.50 371 LYS A O 1
ATOM 2985 N N . ASN A 1 372 ? -27.241 4.600 43.228 1.00 83.25 372 ASN A N 1
ATOM 2986 C CA . ASN A 1 372 ? -28.074 5.643 42.625 1.00 83.25 372 ASN A CA 1
ATOM 2987 C C . ASN A 1 372 ? -28.823 6.474 43.689 1.00 83.25 372 ASN A C 1
ATOM 2989 O O . ASN A 1 372 ? -29.982 6.218 44.027 1.00 83.25 372 ASN A O 1
ATOM 2993 N N . PHE A 1 373 ? -28.158 7.516 44.188 1.00 83.38 373 PHE A N 1
ATOM 2994 C CA . PHE A 1 373 ? -28.752 8.523 45.076 1.00 83.38 373 PHE A CA 1
ATOM 2995 C C . PHE A 1 373 ? -29.671 9.536 44.361 1.00 83.38 373 PHE A C 1
ATOM 2997 O O . PHE A 1 373 ? -30.361 10.299 45.029 1.00 83.38 373 PHE A O 1
ATOM 3004 N N . ALA A 1 374 ? -29.720 9.552 43.022 1.00 82.44 374 ALA A N 1
ATOM 3005 C CA . ALA A 1 374 ? -30.525 10.500 42.243 1.00 82.44 374 ALA A CA 1
ATOM 3006 C C . ALA A 1 374 ? -31.969 10.028 41.973 1.00 82.44 374 ALA A C 1
ATOM 3008 O O . ALA A 1 374 ? -32.739 10.741 41.327 1.00 82.44 374 ALA A O 1
ATOM 3009 N N . HIS A 1 375 ? -32.355 8.834 42.440 1.00 80.25 375 HIS A N 1
ATOM 3010 C CA . HIS A 1 375 ? -33.725 8.339 42.294 1.00 80.25 375 HIS A CA 1
ATOM 3011 C C . HIS A 1 375 ? -34.716 9.243 43.044 1.00 80.25 375 HIS A C 1
ATOM 3013 O O . HIS A 1 375 ? -34.470 9.603 44.193 1.00 80.25 375 HIS A O 1
ATOM 3019 N N . LYS A 1 376 ? -35.854 9.597 42.429 1.00 74.00 376 LYS A N 1
ATOM 3020 C CA . LYS A 1 376 ? -36.812 10.567 43.007 1.00 74.00 376 LYS A CA 1
ATOM 3021 C C . LYS A 1 376 ? -37.329 10.156 44.390 1.00 74.00 376 LYS A C 1
ATOM 3023 O O . LYS A 1 376 ? -37.491 11.016 45.253 1.00 74.00 376 LYS A O 1
ATOM 3028 N N . ASP A 1 377 ? -37.504 8.856 44.606 1.00 71.62 377 ASP A N 1
ATOM 3029 C CA . ASP A 1 377 ? -37.970 8.269 45.872 1.00 71.62 377 ASP A CA 1
ATOM 3030 C C . ASP A 1 377 ? -36.910 8.326 46.988 1.00 71.62 377 ASP A C 1
ATOM 3032 O O . ASP A 1 377 ? -37.203 8.048 48.146 1.00 71.62 377 ASP A O 1
ATOM 3036 N N . HIS A 1 378 ? -35.662 8.675 46.658 1.00 69.31 378 HIS A N 1
ATOM 3037 C CA . HIS A 1 378 ? -34.567 8.853 47.615 1.00 69.31 378 HIS A CA 1
ATOM 3038 C C . HIS A 1 378 ? -34.389 10.320 48.048 1.00 69.31 378 HIS A C 1
ATOM 3040 O O . HIS A 1 378 ? -33.587 10.591 48.942 1.00 69.31 378 HIS A O 1
ATOM 3046 N N . LEU A 1 379 ? -35.122 11.261 47.434 1.00 80.94 379 LEU A N 1
ATOM 3047 C CA . LEU A 1 379 ? -35.005 12.701 47.672 1.00 80.94 379 LEU A CA 1
ATOM 3048 C C . LEU A 1 379 ? -36.142 13.206 48.577 1.00 80.94 379 LEU A C 1
ATOM 3050 O O . LEU A 1 379 ? -37.250 13.480 48.103 1.00 80.94 379 LEU A O 1
ATOM 3054 N N . ILE A 1 380 ? -35.829 13.389 49.863 1.00 85.62 380 ILE A N 1
ATOM 3055 C CA . ILE A 1 380 ? -36.662 14.080 50.864 1.00 85.62 380 ILE A CA 1
ATOM 3056 C C . ILE A 1 380 ? -36.841 15.556 50.466 1.00 85.62 380 ILE A C 1
ATOM 3058 O O . ILE A 1 380 ? -37.947 16.088 50.542 1.00 85.62 380 ILE A O 1
ATOM 3062 N N . TYR A 1 381 ? -35.770 16.197 49.986 1.00 87.50 381 TYR A N 1
ATOM 3063 C CA . TYR A 1 381 ? -35.753 17.573 49.484 1.00 87.50 381 TYR A CA 1
ATOM 3064 C C . TYR A 1 381 ? -35.428 17.611 47.985 1.00 87.50 381 TYR A C 1
ATOM 3066 O O . TYR A 1 381 ? -34.312 17.288 47.581 1.00 87.50 381 TYR A O 1
ATOM 3074 N N . ASP A 1 382 ? -36.358 18.089 47.152 1.00 84.50 382 ASP A N 1
ATOM 3075 C CA . ASP A 1 382 ? -36.130 18.224 45.700 1.00 84.50 382 ASP A CA 1
ATOM 3076 C C . ASP A 1 382 ? -35.065 19.275 45.343 1.00 84.50 382 ASP A C 1
ATOM 3078 O O . ASP A 1 382 ? -34.431 19.192 44.293 1.00 84.50 382 ASP A O 1
ATOM 3082 N N . SER A 1 383 ? -34.835 20.270 46.204 1.00 86.50 383 SER A N 1
ATOM 3083 C CA . SER A 1 383 ? -33.834 21.317 45.990 1.00 86.50 383 SER A CA 1
ATOM 3084 C C . SER A 1 383 ? -33.307 21.862 47.312 1.00 86.50 383 SER A C 1
ATOM 3086 O O . SER A 1 383 ? -34.079 22.063 48.247 1.00 86.50 383 SER A O 1
ATOM 3088 N N . ILE A 1 384 ? -32.009 22.177 47.345 1.00 89.12 384 ILE A N 1
ATOM 3089 C CA . ILE A 1 384 ? -31.350 22.897 48.445 1.00 89.12 384 ILE A CA 1
ATOM 3090 C C . ILE A 1 384 ? -31.278 24.416 48.212 1.00 89.12 384 ILE A C 1
ATOM 3092 O O . ILE A 1 384 ? -30.576 25.115 48.932 1.00 89.12 384 ILE A O 1
ATOM 3096 N N . ARG A 1 385 ? -31.967 24.959 47.194 1.00 88.19 385 ARG A N 1
ATOM 3097 C CA . ARG A 1 385 ? -31.967 26.407 46.926 1.00 88.19 385 ARG A CA 1
ATOM 3098 C C . ARG A 1 385 ? -32.765 27.161 48.011 1.00 88.19 385 ARG A C 1
ATOM 3100 O O . ARG A 1 385 ? -33.964 26.882 48.127 1.00 88.19 385 ARG A O 1
ATOM 3107 N N . PRO A 1 386 ? -32.166 28.146 48.718 1.00 84.44 386 PRO A N 1
ATOM 3108 C CA . PRO A 1 386 ? -32.884 28.961 49.703 1.00 84.44 386 PRO A CA 1
ATOM 3109 C C . PRO A 1 386 ? -33.945 29.859 49.048 1.00 84.44 386 PRO A C 1
ATOM 3111 O O . PRO A 1 386 ? -35.081 29.921 49.504 1.00 84.44 386 PRO A O 1
ATOM 3114 N N . GLY A 1 387 ? -33.591 30.511 47.936 1.00 81.81 387 GLY A N 1
ATOM 3115 C CA . GLY A 1 387 ? -34.475 31.382 47.163 1.00 81.81 387 GLY A CA 1
ATOM 3116 C C . GLY A 1 387 ? -35.552 30.681 46.328 1.00 81.81 387 GLY A C 1
ATOM 3117 O O . GLY A 1 387 ? -35.454 29.489 45.998 1.00 81.81 387 GLY A O 1
ATOM 3118 N N . ARG A 1 388 ? -36.565 31.456 45.919 1.00 73.19 388 ARG A N 1
ATOM 3119 C CA . ARG A 1 388 ? -37.654 31.031 45.021 1.00 73.19 388 ARG A CA 1
ATOM 3120 C C . ARG A 1 388 ? -37.683 31.815 43.700 1.00 73.19 388 ARG A C 1
ATOM 3122 O O . ARG A 1 388 ? -37.854 31.181 42.663 1.00 73.19 388 ARG A O 1
ATOM 3129 N N . GLY A 1 389 ? -37.479 33.133 43.719 1.00 71.38 389 GLY A N 1
ATOM 3130 C CA . GLY A 1 389 ? -37.511 34.024 42.551 1.00 71.38 389 GLY A CA 1
ATOM 3131 C C . GLY A 1 389 ? -36.172 34.191 41.818 1.00 71.38 389 GLY A C 1
ATOM 3132 O O . GLY A 1 389 ? -35.172 33.539 42.132 1.00 71.38 389 GLY A O 1
ATOM 3133 N N . ALA A 1 390 ? -36.139 35.075 40.818 1.00 58.97 390 ALA A N 1
ATOM 3134 C CA . ALA A 1 390 ? -34.898 35.578 40.222 1.00 58.97 390 ALA A CA 1
ATOM 3135 C C . ALA A 1 390 ? -34.357 36.736 41.082 1.00 58.97 390 ALA A C 1
ATOM 3137 O O . ALA A 1 390 ? -35.128 37.594 41.494 1.00 58.97 390 ALA A O 1
ATOM 3138 N N . GLY A 1 391 ? -33.056 36.736 41.386 1.00 67.19 391 GLY A N 1
ATOM 3139 C CA . GLY A 1 391 ? -32.439 37.659 42.354 1.00 67.19 391 GLY A CA 1
ATOM 3140 C C . GLY A 1 391 ? -32.312 37.094 43.778 1.00 67.19 391 GLY A C 1
ATOM 3141 O O . GLY A 1 391 ? -31.383 37.463 44.492 1.00 67.19 391 GLY A O 1
ATOM 3142 N N . ASP A 1 392 ? -33.158 36.135 44.172 1.00 80.12 392 ASP A N 1
ATOM 3143 C CA . ASP A 1 392 ? -33.036 35.464 45.473 1.00 80.12 392 ASP A CA 1
ATOM 3144 C C . ASP A 1 392 ? -31.779 34.586 45.584 1.00 80.12 392 ASP A C 1
ATOM 3146 O O . ASP A 1 392 ? -31.386 33.911 44.620 1.00 80.12 392 ASP A O 1
ATOM 3150 N N . ARG A 1 393 ? -31.277 34.461 46.824 1.00 81.50 393 ARG A N 1
ATOM 3151 C CA . ARG A 1 393 ? -30.136 33.617 47.215 1.00 81.50 393 ARG A CA 1
ATOM 3152 C C . ARG A 1 393 ? -30.155 32.229 46.561 1.00 81.50 393 ARG A C 1
ATOM 3154 O O . ARG A 1 393 ? -31.153 31.495 46.577 1.00 81.50 393 ARG A O 1
ATOM 3161 N N . VAL A 1 394 ? -29.021 31.859 45.984 1.00 83.75 394 VAL A N 1
ATOM 3162 C CA . VAL A 1 394 ? -28.810 30.627 45.219 1.00 83.75 394 VAL A CA 1
ATOM 3163 C C . VAL A 1 394 ? -27.992 29.610 46.015 1.00 83.75 394 VAL A C 1
ATOM 3165 O O . VAL A 1 394 ? -27.432 29.904 47.065 1.00 83.75 394 VAL A O 1
ATOM 3168 N N . VAL A 1 395 ? -27.879 28.386 45.495 1.00 83.88 395 VAL A N 1
ATOM 3169 C CA . VAL A 1 395 ? -27.076 27.312 46.114 1.00 83.88 395 VAL A CA 1
ATOM 3170 C C . VAL A 1 395 ? -25.601 27.724 46.304 1.00 83.88 395 VAL A C 1
ATOM 3172 O O . VAL A 1 395 ? -24.943 27.282 47.245 1.00 83.88 395 VAL A O 1
ATOM 3175 N N . MET A 1 396 ? -25.080 28.634 45.471 1.00 81.94 396 MET A N 1
ATOM 3176 C CA . MET A 1 396 ? -23.717 29.174 45.604 1.00 81.94 396 MET A CA 1
ATOM 3177 C C . MET A 1 396 ? -23.503 30.056 46.851 1.00 81.94 396 MET A C 1
ATOM 3179 O O . MET A 1 396 ? -22.361 30.197 47.298 1.00 81.94 396 MET A O 1
ATOM 3183 N N . ASP A 1 397 ? -24.569 30.579 47.458 1.00 83.69 397 ASP A N 1
ATOM 3184 C CA . ASP A 1 397 ? -24.482 31.448 48.641 1.00 83.69 397 ASP A CA 1
ATOM 3185 C C . ASP A 1 397 ? -24.367 30.660 49.954 1.00 83.69 397 ASP A C 1
ATOM 3187 O O . ASP A 1 397 ? -23.868 31.179 50.944 1.00 83.69 397 ASP A O 1
ATOM 3191 N N . ILE A 1 398 ? -24.765 29.385 49.964 1.00 87.94 398 ILE A N 1
ATOM 3192 C CA . ILE A 1 398 ? -24.734 28.531 51.161 1.00 87.94 398 ILE A CA 1
ATOM 3193 C C . ILE A 1 398 ? -23.287 28.336 51.648 1.00 87.94 398 ILE A C 1
ATOM 3195 O O . ILE A 1 398 ? -22.385 28.074 50.845 1.00 87.94 398 ILE A O 1
ATOM 3199 N N . ARG A 1 399 ? -23.065 28.435 52.965 1.00 88.25 399 ARG A N 1
ATOM 3200 C CA . ARG A 1 399 ? -21.766 28.180 53.621 1.00 88.25 399 ARG A CA 1
ATOM 3201 C C . ARG A 1 399 ? -21.774 26.998 54.578 1.00 88.25 399 ARG A C 1
ATOM 3203 O O . ARG A 1 399 ? -20.760 26.311 54.667 1.00 88.25 399 ARG A O 1
ATOM 3210 N N . ALA A 1 400 ? -22.913 26.681 55.185 1.00 91.25 400 ALA A N 1
ATOM 3211 C CA . ALA A 1 400 ? -23.098 25.423 55.901 1.00 91.25 400 ALA A CA 1
ATOM 3212 C C . ALA A 1 400 ? -24.495 24.840 55.661 1.00 91.25 400 ALA A C 1
ATOM 3214 O O . ALA A 1 400 ? -25.460 25.585 55.485 1.00 91.25 400 ALA A O 1
ATOM 3215 N N . LEU A 1 401 ? -24.585 23.511 55.681 1.00 93.38 401 LEU A N 1
ATOM 3216 C CA . LEU A 1 401 ? -25.816 22.729 55.775 1.00 93.38 401 LEU A CA 1
ATOM 3217 C C . LEU A 1 401 ? -25.716 21.817 56.997 1.00 93.38 401 LEU A C 1
ATOM 3219 O O . LEU A 1 401 ? -24.694 21.159 57.182 1.00 93.38 401 LEU A O 1
ATOM 3223 N N . ARG A 1 402 ? -26.765 21.765 57.812 1.00 94.56 402 ARG A N 1
ATOM 3224 C CA . ARG A 1 402 ? -26.909 20.832 58.931 1.00 94.56 402 ARG A CA 1
ATOM 3225 C C . ARG A 1 402 ? -28.025 19.853 58.598 1.00 94.56 402 ARG A C 1
ATOM 3227 O O . ARG A 1 402 ? -29.122 20.262 58.230 1.00 94.56 402 ARG A O 1
ATOM 3234 N N . TYR A 1 403 ? -27.717 18.573 58.719 1.00 94.38 403 TYR A N 1
ATOM 3235 C CA . TYR A 1 403 ? -28.611 17.454 58.478 1.00 94.38 403 TYR A CA 1
ATOM 3236 C C . TYR A 1 403 ? -28.981 16.848 59.829 1.00 94.38 403 TYR A C 1
ATOM 3238 O O . TYR A 1 403 ? -28.120 16.289 60.514 1.00 94.38 403 TYR A O 1
ATOM 3246 N N . SER A 1 404 ? -30.243 17.001 60.219 1.00 90.50 404 SER A N 1
ATOM 3247 C CA . SER A 1 404 ? -30.745 16.581 61.529 1.00 90.50 404 SER A CA 1
ATOM 3248 C C . SER A 1 404 ? -31.384 15.186 61.451 1.00 90.50 404 SER A C 1
ATOM 3250 O O . SER A 1 404 ? -32.032 14.872 60.446 1.00 90.50 404 SER A O 1
ATOM 3252 N N . PRO A 1 405 ? -31.278 14.345 62.500 1.00 88.94 405 PRO A N 1
ATOM 3253 C CA . PRO A 1 405 ? -31.848 12.991 62.496 1.00 88.94 405 PRO A CA 1
ATOM 3254 C C . PRO A 1 405 ? -33.387 12.980 62.429 1.00 88.94 405 PRO A C 1
ATOM 3256 O O . PRO A 1 405 ? -33.986 11.980 62.048 1.00 88.94 405 PRO A O 1
ATOM 3259 N N . SER A 1 406 ? -34.029 14.120 62.704 1.00 85.19 406 SER A N 1
ATOM 3260 C CA . SER A 1 406 ? -35.453 14.402 62.470 1.00 85.19 406 SER A CA 1
ATOM 3261 C C . SER A 1 406 ? -35.865 14.472 60.989 1.00 85.19 406 SER A C 1
ATOM 3263 O O . SER A 1 406 ? -37.053 14.609 60.699 1.00 85.19 406 SER A O 1
ATOM 3265 N N . GLY A 1 407 ? -34.920 14.426 60.043 1.00 85.31 407 GLY A N 1
ATOM 3266 C CA . GLY A 1 407 ? -35.197 14.534 58.606 1.00 85.31 407 GLY A CA 1
ATOM 3267 C C . GLY A 1 407 ? -35.291 15.969 58.072 1.00 85.31 407 GLY A C 1
ATOM 3268 O O . GLY A 1 407 ? -35.767 16.168 56.953 1.00 85.31 407 GLY A O 1
ATOM 3269 N N . THR A 1 408 ? -34.833 16.971 58.831 1.00 89.88 408 THR A N 1
ATOM 3270 C CA . THR A 1 408 ? -34.767 18.376 58.390 1.00 89.88 408 THR A CA 1
ATOM 3271 C C . THR A 1 408 ? -33.363 18.785 57.938 1.00 89.88 408 THR A C 1
ATOM 3273 O O . THR A 1 408 ? -32.355 18.255 58.413 1.00 89.88 408 THR A O 1
ATOM 3276 N N . ILE A 1 409 ? -33.304 19.747 57.010 1.00 92.50 409 ILE A N 1
ATOM 3277 C CA . ILE A 1 409 ? -32.067 20.423 56.597 1.00 92.50 409 ILE A CA 1
ATOM 3278 C C . ILE A 1 409 ? -32.138 21.887 57.024 1.00 92.50 409 ILE A C 1
ATOM 3280 O O . ILE A 1 409 ? -33.045 22.604 56.597 1.00 92.50 409 ILE A O 1
ATOM 3284 N N . ASP A 1 410 ? -31.140 22.338 57.778 1.00 92.19 410 ASP A N 1
ATOM 3285 C CA . ASP A 1 410 ? -30.938 23.744 58.135 1.00 92.19 410 ASP A CA 1
ATOM 3286 C C . ASP A 1 410 ? -29.717 24.298 57.381 1.00 92.19 410 ASP A C 1
ATOM 3288 O O . ASP A 1 410 ? -28.819 23.543 56.999 1.00 92.19 410 ASP A O 1
ATOM 3292 N N . PHE A 1 411 ? -29.648 25.611 57.151 1.00 92.56 411 PHE A N 1
ATOM 3293 C CA . PHE A 1 411 ? -28.562 26.243 56.394 1.00 92.56 411 PHE A CA 1
ATOM 3294 C C . PHE A 1 411 ? -28.034 27.528 57.047 1.00 92.56 411 PHE A C 1
ATOM 3296 O O . PHE A 1 411 ? -28.728 28.171 57.833 1.00 92.56 411 PHE A O 1
ATOM 3303 N N . LYS A 1 412 ? -26.803 27.907 56.674 1.00 89.56 412 LYS A N 1
ATOM 3304 C CA . LYS A 1 412 ? -26.194 29.225 56.932 1.00 89.56 412 LYS A CA 1
ATOM 3305 C C . LYS A 1 412 ? -25.722 29.884 55.633 1.00 89.56 412 LYS A C 1
ATOM 3307 O O . LYS A 1 412 ? -25.264 29.181 54.721 1.00 89.56 412 LYS A O 1
ATOM 3312 N N . LEU A 1 413 ? -25.754 31.219 55.571 1.00 84.94 413 LEU A N 1
ATOM 3313 C CA . LEU A 1 413 ? -25.166 32.014 54.478 1.00 84.94 413 LEU A CA 1
ATOM 3314 C C . LEU A 1 413 ? -23.785 32.572 54.849 1.00 84.94 413 LEU A C 1
ATOM 3316 O O . LEU A 1 413 ? -22.908 32.641 53.993 1.00 84.94 413 LEU A O 1
ATOM 3320 N N . HIS A 1 414 ? -23.556 32.873 56.123 1.00 82.19 414 HIS A N 1
ATOM 3321 C CA . HIS A 1 414 ? -22.252 33.170 56.703 1.00 82.19 414 HIS A CA 1
ATOM 3322 C C . HIS A 1 414 ? -21.988 32.260 57.905 1.00 82.19 414 HIS A C 1
ATOM 3324 O O . HIS A 1 414 ? -22.901 31.801 58.582 1.00 82.19 414 HIS A O 1
ATOM 3330 N N . PHE A 1 415 ? -20.715 31.987 58.179 1.00 81.12 415 PHE A N 1
ATOM 3331 C CA . PHE A 1 415 ? -20.296 31.083 59.256 1.00 81.12 415 PHE A CA 1
ATOM 3332 C C . PHE A 1 415 ? -20.766 31.530 60.654 1.00 81.12 415 PHE A C 1
ATOM 3334 O O . PHE A 1 415 ? -21.131 30.694 61.481 1.00 81.12 415 PHE A O 1
ATOM 3341 N N . VAL A 1 416 ? -20.871 32.844 60.865 1.00 78.75 416 VAL A N 1
ATOM 3342 C CA . VAL A 1 416 ? -21.359 33.478 62.102 1.00 78.75 416 VAL A CA 1
ATOM 3343 C C . VAL A 1 416 ? -22.883 33.478 62.275 1.00 78.75 416 VAL A C 1
ATOM 3345 O O . VAL A 1 416 ? -23.337 33.701 63.391 1.00 78.75 416 VAL A O 1
ATOM 3348 N N . ASP A 1 417 ? -23.670 33.225 61.223 1.00 84.75 417 ASP A N 1
ATOM 3349 C CA . ASP A 1 417 ? -25.141 33.225 61.312 1.00 84.75 417 ASP A CA 1
ATOM 3350 C C . ASP A 1 417 ? -25.638 32.061 62.187 1.00 84.75 417 ASP A C 1
ATOM 3352 O O . ASP A 1 417 ? -24.971 31.030 62.287 1.00 84.75 417 ASP A O 1
ATOM 3356 N N . ASP A 1 418 ? -26.846 32.138 62.740 1.00 86.69 418 ASP A N 1
ATOM 3357 C CA . ASP A 1 418 ? -27.513 30.945 63.274 1.00 86.69 418 ASP A CA 1
ATOM 3358 C C . ASP A 1 418 ? -28.020 30.024 62.149 1.00 86.69 418 ASP A C 1
ATOM 3360 O O . ASP A 1 418 ? -28.241 30.443 61.011 1.00 86.69 418 ASP A O 1
ATOM 3364 N N . PHE A 1 419 ? -28.195 28.735 62.455 1.00 89.38 419 PHE A N 1
ATOM 3365 C CA . PHE A 1 419 ? -28.786 27.788 61.503 1.00 89.38 419 PHE A CA 1
ATOM 3366 C C . PHE A 1 419 ? -30.289 28.041 61.360 1.00 89.38 419 PHE A C 1
ATOM 3368 O O . PHE A 1 419 ? -31.033 27.944 62.334 1.00 89.38 419 PHE A O 1
ATOM 3375 N N . VAL A 1 420 ? -30.739 28.303 60.131 1.00 89.75 420 VAL A N 1
ATOM 3376 C CA . VAL A 1 420 ? -32.154 28.527 59.803 1.00 89.75 420 VAL A CA 1
ATOM 3377 C C . VAL A 1 420 ? -32.694 27.336 59.000 1.00 89.75 420 VAL A C 1
ATOM 3379 O O . VAL A 1 420 ? -32.010 26.889 58.075 1.00 89.75 420 VAL A O 1
ATOM 3382 N N . PRO A 1 421 ? -33.909 26.824 59.279 1.00 88.69 421 PRO A N 1
ATOM 3383 C CA . PRO A 1 421 ? -34.515 25.759 58.482 1.00 88.69 421 PRO A CA 1
ATOM 3384 C C . PRO A 1 421 ? -34.625 26.123 56.998 1.00 88.69 421 PRO A C 1
ATOM 3386 O O . PRO A 1 421 ? -35.044 27.224 56.632 1.00 88.69 421 PRO A O 1
ATOM 3389 N N . LEU A 1 422 ? -34.276 25.186 56.114 1.00 87.44 422 LEU A N 1
ATOM 3390 C CA . LEU A 1 422 ? -34.376 25.392 54.670 1.00 87.44 422 LEU A CA 1
ATOM 3391 C C . LEU A 1 422 ? -35.858 25.607 54.269 1.00 87.44 422 LEU A C 1
ATOM 3393 O O . LEU A 1 422 ? -36.693 24.763 54.599 1.00 87.44 422 LEU A O 1
ATOM 3397 N N . PRO A 1 423 ? -36.222 26.668 53.511 1.00 83.12 423 PRO A N 1
ATOM 3398 C CA . PRO A 1 423 ? -37.617 27.062 53.235 1.00 83.12 423 PRO A CA 1
ATOM 3399 C C . PRO A 1 423 ? -38.306 26.206 52.145 1.00 83.12 423 PRO A C 1
ATOM 3401 O O . PRO A 1 423 ? -38.983 26.704 51.230 1.00 83.12 423 PRO A O 1
ATOM 3404 N N . ARG A 1 424 ? -38.123 24.888 52.243 1.00 81.75 424 ARG A N 1
ATOM 3405 C CA . ARG A 1 424 ? -38.625 23.821 51.374 1.00 81.75 424 ARG A CA 1
ATOM 3406 C C . ARG A 1 424 ? -39.292 22.762 52.254 1.00 81.75 424 ARG A C 1
ATOM 3408 O O . ARG A 1 424 ? -38.755 22.396 53.292 1.00 81.75 424 ARG A O 1
ATOM 3415 N N . ARG A 1 425 ? -40.461 22.267 51.844 1.00 78.56 425 ARG A N 1
ATOM 3416 C CA . ARG A 1 425 ? -41.181 21.225 52.589 1.00 78.56 425 ARG A CA 1
ATOM 3417 C C . ARG A 1 425 ? -40.521 19.861 52.319 1.00 78.56 425 ARG A C 1
ATOM 3419 O O . ARG A 1 425 ? -40.440 19.504 51.142 1.00 78.56 425 ARG A O 1
ATOM 3426 N N . PRO A 1 426 ? -40.069 19.110 53.340 1.00 82.12 426 PRO A N 1
ATOM 3427 C CA . PRO A 1 426 ? -39.607 17.739 53.151 1.00 82.12 426 PRO A CA 1
ATOM 3428 C C . PRO A 1 426 ? -40.774 16.832 52.737 1.00 82.12 426 PRO A C 1
ATOM 3430 O O . PRO A 1 426 ? -41.919 17.046 53.148 1.00 82.12 426 PRO A O 1
ATOM 3433 N N . LYS A 1 427 ? -40.494 15.806 51.931 1.00 80.62 427 LYS A N 1
ATOM 3434 C CA . LYS A 1 427 ? -41.456 14.733 51.639 1.00 80.62 427 LYS A CA 1
ATOM 3435 C C . LYS A 1 427 ? -41.528 13.757 52.814 1.00 80.62 427 LYS A C 1
ATOM 3437 O O . LYS A 1 427 ? -40.492 13.352 53.334 1.00 80.62 427 LYS A O 1
ATOM 3442 N N . ASN A 1 428 ? -42.736 13.320 53.174 1.00 64.31 428 ASN A N 1
ATOM 3443 C CA . ASN A 1 428 ? -42.915 12.218 54.120 1.00 64.31 428 ASN A CA 1
ATOM 3444 C C . ASN A 1 428 ? -42.461 10.903 53.472 1.00 64.31 428 ASN A C 1
ATOM 3446 O O . ASN A 1 428 ? -43.083 10.436 52.520 1.00 64.31 428 ASN A O 1
ATOM 3450 N N . ILE A 1 429 ? -41.402 10.303 54.015 1.00 62.16 429 ILE A N 1
ATOM 3451 C CA . ILE A 1 429 ? -40.917 8.967 53.659 1.00 62.16 429 ILE A CA 1
ATOM 3452 C C . ILE A 1 429 ? -40.914 8.136 54.947 1.00 62.16 429 ILE A C 1
ATOM 3454 O O . ILE A 1 429 ? -40.332 8.556 55.944 1.00 62.16 429 ILE A O 1
ATOM 3458 N N . LEU A 1 430 ? -41.596 6.986 54.940 1.00 55.19 430 LEU A N 1
ATOM 3459 C CA . LEU A 1 430 ? -41.751 6.128 56.121 1.00 55.19 430 LEU A CA 1
ATOM 3460 C C . LEU A 1 430 ? -40.409 5.524 56.575 1.00 55.19 430 LEU A C 1
ATOM 3462 O O . LEU A 1 430 ? -39.627 5.014 55.762 1.00 55.19 430 LEU A O 1
ATOM 3466 N N . SER A 1 431 ? -40.178 5.562 57.890 1.00 48.75 431 SER A N 1
ATOM 3467 C CA . SER A 1 431 ? -38.926 5.189 58.565 1.00 48.75 431 SER A CA 1
ATOM 3468 C C . SER A 1 431 ? -38.507 3.735 58.358 1.00 48.75 431 SER A C 1
ATOM 3470 O O . SER A 1 431 ? -37.316 3.446 58.280 1.00 48.75 431 SER A O 1
ATOM 3472 N N . ASP A 1 432 ? -39.456 2.819 58.184 1.00 42.97 432 ASP A N 1
ATOM 3473 C CA . ASP A 1 432 ? -39.178 1.373 58.146 1.00 42.97 432 ASP A CA 1
ATOM 3474 C C . ASP A 1 432 ? -38.419 0.930 56.877 1.00 42.97 432 ASP A C 1
ATOM 3476 O O . ASP A 1 432 ? -37.995 -0.216 56.742 1.00 42.97 432 ASP A O 1
ATOM 3480 N N . SER A 1 433 ? -38.191 1.858 55.942 1.00 47.16 433 SER A N 1
ATOM 3481 C CA . SER A 1 433 ? -37.377 1.662 54.738 1.00 47.16 433 SER A CA 1
ATOM 3482 C C . SER A 1 433 ? -35.894 2.052 54.892 1.00 47.16 433 SER A C 1
ATOM 3484 O O . SER A 1 433 ? -35.117 1.870 53.951 1.00 47.16 433 SER A O 1
ATOM 3486 N N . LEU A 1 434 ? -35.478 2.602 56.045 1.00 50.41 434 LEU A N 1
ATOM 3487 C CA . LEU A 1 434 ? -34.277 3.449 56.150 1.00 50.41 434 LEU A CA 1
ATOM 3488 C C . LEU A 1 434 ? -32.910 2.767 55.966 1.00 50.41 434 LEU A C 1
ATOM 3490 O O . LEU A 1 434 ? -31.958 3.472 55.636 1.00 50.41 434 LEU A O 1
ATOM 3494 N N . ILE A 1 435 ? -32.786 1.443 56.124 1.00 42.22 435 ILE A N 1
ATOM 3495 C CA . ILE A 1 435 ? -31.494 0.733 55.962 1.00 42.22 435 ILE A CA 1
ATOM 3496 C C . ILE A 1 435 ? -31.543 -0.349 54.862 1.00 42.22 435 ILE A C 1
ATOM 3498 O O . ILE A 1 435 ? -30.561 -0.552 54.151 1.00 42.22 435 ILE A O 1
ATOM 3502 N N . ALA A 1 436 ? -32.697 -0.980 54.621 1.00 38.22 436 ALA A N 1
ATOM 3503 C CA . ALA A 1 436 ? -32.823 -2.108 53.686 1.00 38.22 436 ALA A CA 1
ATOM 3504 C C . ALA A 1 436 ? -32.988 -1.730 52.192 1.00 38.22 436 ALA A C 1
ATOM 3506 O O . ALA A 1 436 ? -33.100 -2.619 51.345 1.00 38.22 436 ALA A O 1
ATOM 3507 N N . SER A 1 437 ? -33.046 -0.439 51.827 1.00 42.94 437 SER A N 1
ATOM 3508 C CA . SER A 1 437 ? -33.406 -0.020 50.457 1.00 42.94 437 SER A CA 1
ATOM 3509 C C . SER A 1 437 ? -32.231 0.308 49.524 1.00 42.94 437 SER A C 1
ATOM 3511 O O . SER A 1 437 ? -32.434 0.351 48.313 1.00 42.94 437 SER A O 1
ATOM 3513 N N . TYR A 1 438 ? -31.016 0.539 50.034 1.00 45.59 438 TYR A N 1
ATOM 3514 C CA . TYR A 1 438 ? -29.859 0.903 49.193 1.00 45.59 438 TYR A CA 1
ATOM 3515 C C . TYR A 1 438 ? -29.169 -0.284 48.506 1.00 45.59 438 TYR A C 1
ATOM 3517 O O . TYR A 1 438 ? -28.344 -0.060 47.622 1.00 45.59 438 TYR A O 1
ATOM 3525 N N . ASP A 1 439 ? -29.514 -1.516 48.888 1.00 38.16 439 ASP A N 1
ATOM 3526 C CA . ASP A 1 439 ? -28.983 -2.748 48.288 1.00 38.16 439 ASP A CA 1
ATOM 3527 C C . ASP A 1 439 ? -29.933 -3.380 47.254 1.00 38.16 439 ASP A C 1
ATOM 3529 O O . ASP A 1 439 ? -29.592 -4.324 46.543 1.00 38.16 439 ASP A O 1
ATOM 3533 N N . LYS A 1 440 ? -31.111 -2.772 47.040 1.00 36.53 440 LYS A N 1
ATOM 3534 C CA . LYS A 1 440 ? -31.871 -2.981 45.801 1.00 36.53 440 LYS A CA 1
ATOM 3535 C C . LYS A 1 440 ? -31.221 -2.210 44.647 1.00 36.53 440 LYS A C 1
ATOM 3537 O O . LYS A 1 440 ? -31.868 -1.417 43.962 1.00 36.53 440 LYS A O 1
ATOM 3542 N N . SER A 1 441 ? -29.978 -2.599 44.329 1.00 36.91 441 SER A N 1
ATOM 3543 C CA . SER A 1 441 ? -29.647 -2.883 42.931 1.00 36.91 441 SER A CA 1
ATOM 3544 C C . SER A 1 441 ? -30.842 -3.654 42.380 1.00 36.91 441 SER A C 1
ATOM 3546 O O . SER A 1 441 ? -31.271 -4.644 42.977 1.00 36.91 441 SER A O 1
ATOM 3548 N N . ARG A 1 442 ? -31.517 -3.062 41.388 1.00 36.12 442 ARG A N 1
ATOM 3549 C CA . ARG A 1 442 ? -32.924 -3.335 41.070 1.00 36.12 442 ARG A CA 1
ATOM 3550 C C . ARG A 1 442 ? -33.154 -4.848 41.085 1.00 36.12 442 ARG A C 1
ATOM 3552 O O . ARG A 1 442 ? -32.830 -5.526 40.116 1.00 36.12 442 ARG A O 1
ATOM 3559 N N . MET A 1 443 ? -33.756 -5.392 42.150 1.00 40.31 443 MET A N 1
ATOM 3560 C CA . MET A 1 443 ? -34.320 -6.741 42.120 1.00 40.31 443 MET A CA 1
ATOM 3561 C C . MET A 1 443 ? -35.638 -6.643 41.358 1.00 40.31 443 MET A C 1
ATOM 3563 O O . MET A 1 443 ? -36.719 -6.886 41.886 1.00 40.31 443 MET A O 1
ATOM 3567 N N . VAL A 1 444 ? -35.500 -6.276 40.072 1.00 43.75 444 VAL A N 1
ATOM 3568 C CA . VAL A 1 444 ? -35.935 -7.093 38.942 1.00 43.75 444 VAL A CA 1
ATOM 3569 C C . VAL A 1 444 ? -36.452 -8.410 39.522 1.00 43.75 444 VAL A C 1
ATOM 3571 O O . VAL A 1 444 ? -35.662 -9.198 40.057 1.00 43.75 444 VAL A O 1
ATOM 3574 N N . SER A 1 445 ? -37.777 -8.577 39.550 1.00 50.81 445 SER A N 1
ATOM 3575 C CA . SER A 1 445 ? -38.389 -9.751 40.178 1.00 50.81 445 SER A CA 1
ATOM 3576 C C . SER A 1 445 ? -37.802 -11.016 39.552 1.00 50.81 445 SER A C 1
ATOM 3578 O O . SER A 1 445 ? -37.287 -10.965 38.437 1.00 50.81 445 SER A O 1
ATOM 3580 N N . VAL A 1 446 ? -37.881 -12.177 40.206 1.00 57.88 446 VAL A N 1
ATOM 3581 C CA . VAL A 1 446 ? -37.335 -13.415 39.608 1.00 57.88 446 VAL A CA 1
ATOM 3582 C C . VAL A 1 446 ? -37.921 -13.670 38.204 1.00 57.88 446 VAL A C 1
ATOM 3584 O O . VAL A 1 446 ? -37.204 -14.145 37.326 1.00 57.88 446 VAL A O 1
ATOM 3587 N N . ALA A 1 447 ? -39.168 -13.243 37.954 1.00 60.00 447 ALA A N 1
ATOM 3588 C CA . ALA A 1 447 ? -39.800 -13.238 36.630 1.00 60.00 447 ALA A CA 1
ATOM 3589 C C . ALA A 1 447 ? -39.185 -12.217 35.650 1.00 60.00 447 ALA A C 1
ATOM 3591 O O . ALA A 1 447 ? -38.988 -12.528 34.485 1.00 60.00 447 ALA A O 1
ATOM 3592 N N . MET A 1 448 ? -38.829 -11.016 36.108 1.00 66.56 448 MET A N 1
ATOM 3593 C CA . MET A 1 448 ? -38.145 -10.017 35.279 1.00 66.56 448 MET A CA 1
ATOM 3594 C C . MET A 1 448 ? -36.653 -10.370 35.066 1.00 66.56 448 MET A C 1
ATOM 3596 O O . MET A 1 448 ? -36.086 -9.975 34.056 1.00 66.56 448 MET A O 1
ATOM 3600 N N . LYS A 1 449 ? -36.013 -11.153 35.959 1.00 71.69 449 LYS A N 1
ATOM 3601 C CA . LYS A 1 449 ? -34.623 -11.637 35.798 1.00 71.69 449 LYS A CA 1
ATOM 3602 C C . LYS A 1 449 ? -34.574 -12.770 34.786 1.00 71.69 449 LYS A C 1
ATOM 3604 O O . LYS A 1 449 ? -33.758 -12.726 33.879 1.00 71.69 449 LYS A O 1
ATOM 3609 N N . THR A 1 450 ? -35.480 -13.741 34.906 1.00 77.62 450 THR A N 1
ATOM 3610 C CA . THR A 1 450 ? -35.665 -14.779 33.879 1.00 77.62 450 THR A CA 1
ATOM 3611 C C . THR A 1 450 ? -36.108 -14.169 32.552 1.00 77.62 450 THR A C 1
ATOM 3613 O O . THR A 1 450 ? -35.533 -14.512 31.530 1.00 77.62 450 THR A O 1
ATOM 3616 N N . GLY A 1 451 ? -37.027 -13.199 32.557 1.00 81.38 451 GLY A N 1
ATOM 3617 C CA . GLY A 1 451 ? -37.432 -12.458 31.359 1.00 81.38 451 GLY A CA 1
ATOM 3618 C C . GLY A 1 451 ? -36.277 -11.722 30.669 1.00 81.38 451 GLY A C 1
ATOM 3619 O O . GLY A 1 451 ? -36.138 -11.830 29.457 1.00 81.38 451 GLY A O 1
ATOM 3620 N N . LEU A 1 452 ? -35.405 -11.036 31.418 1.00 84.62 452 LEU A N 1
ATOM 3621 C CA . LEU A 1 452 ? -34.215 -10.388 30.850 1.00 84.62 452 LEU A CA 1
ATOM 3622 C C . LEU A 1 452 ? -33.156 -11.402 30.389 1.00 84.62 452 LEU A C 1
ATOM 3624 O O . LEU A 1 452 ? -32.604 -11.223 29.312 1.00 84.62 452 LEU A O 1
ATOM 3628 N N . LEU A 1 453 ? -32.894 -12.473 31.148 1.00 87.56 453 LEU A N 1
ATOM 3629 C CA . LEU A 1 453 ? -31.954 -13.531 30.748 1.00 87.56 453 LEU A CA 1
ATOM 3630 C C . LEU A 1 453 ? -32.404 -14.240 29.465 1.00 87.56 453 LEU A C 1
ATOM 3632 O O . LEU A 1 453 ? -31.606 -14.405 28.549 1.00 87.56 453 LEU A O 1
ATOM 3636 N N . MET A 1 454 ? -33.685 -14.606 29.371 1.00 89.19 454 MET A N 1
ATOM 3637 C CA . MET A 1 454 ? -34.248 -15.215 28.165 1.00 89.19 454 MET A CA 1
ATOM 3638 C C . MET A 1 454 ? -34.351 -14.205 27.017 1.00 89.19 454 MET A C 1
ATOM 3640 O O . MET A 1 454 ? -34.105 -14.576 25.877 1.00 89.19 454 MET A O 1
ATOM 3644 N N . GLY A 1 455 ? -34.646 -12.932 27.298 1.00 91.38 455 GLY A N 1
ATOM 3645 C CA . GLY A 1 455 ? -34.683 -11.864 26.297 1.00 91.38 455 GLY A CA 1
ATOM 3646 C C . GLY A 1 455 ? -33.313 -11.587 25.676 1.00 91.38 455 GLY A C 1
ATOM 3647 O O . GLY A 1 455 ? -33.168 -11.665 24.461 1.00 91.38 455 GLY A O 1
ATOM 3648 N N . PHE A 1 456 ? -32.286 -11.333 26.493 1.00 92.44 456 PHE A N 1
ATOM 3649 C CA . PHE A 1 456 ? -30.911 -11.169 26.007 1.00 92.44 456 PHE A CA 1
ATOM 3650 C C . PHE A 1 456 ? -30.365 -12.457 25.386 1.00 92.44 456 PHE A C 1
ATOM 3652 O O . PHE A 1 456 ? -29.714 -12.388 24.351 1.00 92.44 456 PHE A O 1
ATOM 3659 N N . GLY A 1 457 ? -30.674 -13.624 25.961 1.00 93.88 457 GLY A N 1
ATOM 3660 C CA . GLY A 1 457 ? -30.298 -14.916 25.394 1.00 93.88 457 GLY A CA 1
ATOM 3661 C C . GLY A 1 457 ? -30.881 -15.130 23.995 1.00 93.88 457 GLY A C 1
ATOM 3662 O O . GLY A 1 457 ? -30.134 -15.410 23.062 1.00 93.88 457 GLY A O 1
ATOM 3663 N N . ALA A 1 458 ? -32.185 -14.899 23.815 1.00 93.38 458 ALA A N 1
ATOM 3664 C CA . ALA A 1 458 ? -32.845 -14.961 22.511 1.00 93.38 458 ALA A CA 1
ATOM 3665 C C . ALA A 1 458 ? -32.264 -13.944 21.519 1.00 93.38 458 ALA A C 1
ATOM 3667 O O . ALA A 1 458 ? -31.964 -14.311 20.386 1.00 93.38 458 ALA A O 1
ATOM 3668 N N . VAL A 1 459 ? -32.038 -12.693 21.940 1.00 95.06 459 VAL A N 1
ATOM 3669 C CA . VAL A 1 459 ? -31.412 -11.668 21.087 1.00 95.06 459 VAL A CA 1
ATOM 3670 C C . VAL A 1 459 ? -29.996 -12.076 20.674 1.00 95.06 459 VAL A C 1
ATOM 3672 O O . VAL A 1 459 ? -29.660 -11.936 19.506 1.00 95.06 459 VAL A O 1
ATOM 3675 N N . PHE A 1 460 ? -29.174 -12.622 21.573 1.00 95.69 460 PHE A N 1
ATOM 3676 C CA . PHE A 1 460 ? -27.811 -13.059 21.246 1.00 95.69 460 PHE A CA 1
ATOM 3677 C C . PHE A 1 460 ? -27.785 -14.290 20.333 1.00 95.69 460 PHE A C 1
ATOM 3679 O O . PHE A 1 460 ? -26.951 -14.343 19.432 1.00 95.69 460 PHE A O 1
ATOM 3686 N N . VAL A 1 461 ? -28.714 -15.241 20.498 1.00 95.75 461 VAL A N 1
ATOM 3687 C CA . VAL A 1 461 ? -28.871 -16.361 19.553 1.00 95.75 461 VAL A CA 1
ATOM 3688 C C . VAL A 1 461 ? -29.298 -15.854 18.177 1.00 95.75 461 VAL A C 1
ATOM 3690 O O . VAL A 1 461 ? -28.656 -16.196 17.190 1.00 95.75 461 VAL A O 1
ATOM 3693 N N . VAL A 1 462 ? -30.332 -15.012 18.100 1.00 95.19 462 VAL A N 1
ATOM 3694 C CA . VAL A 1 462 ? -30.850 -14.488 16.825 1.00 95.19 462 VAL A CA 1
ATOM 3695 C C . VAL A 1 462 ? -29.808 -13.618 16.122 1.00 95.19 462 VAL A C 1
ATOM 3697 O O . VAL A 1 462 ? -29.497 -13.867 14.962 1.00 95.19 462 VAL A O 1
ATOM 3700 N N . VAL A 1 463 ? -29.219 -12.638 16.815 1.00 95.00 463 VAL A N 1
ATOM 3701 C CA . VAL A 1 463 ? -28.190 -11.756 16.241 1.00 95.00 463 VAL A CA 1
ATOM 3702 C C . VAL A 1 463 ? -26.942 -12.548 15.870 1.00 95.00 463 VAL A C 1
ATOM 3704 O O . VAL A 1 463 ? -26.431 -12.357 14.775 1.00 95.00 463 VAL A O 1
ATOM 3707 N N . GLY A 1 464 ? -26.464 -13.456 16.725 1.00 94.25 464 GLY A N 1
ATOM 3708 C CA . GLY A 1 464 ? -25.289 -14.271 16.420 1.00 94.25 464 GLY A CA 1
ATOM 3709 C C . GLY A 1 464 ? -25.508 -15.192 15.216 1.00 94.25 464 GLY A C 1
ATOM 3710 O O . GLY A 1 464 ? -24.662 -15.227 14.329 1.00 94.25 464 GLY A O 1
ATOM 3711 N N . ALA A 1 465 ? -26.657 -15.870 15.124 1.00 92.56 465 ALA A N 1
ATOM 3712 C CA . ALA A 1 465 ? -26.977 -16.751 14.000 1.00 92.56 465 ALA A CA 1
ATOM 3713 C C . ALA A 1 465 ? -27.141 -15.975 12.682 1.00 92.56 465 ALA A C 1
ATOM 3715 O O . ALA A 1 465 ? -26.581 -16.373 11.663 1.00 92.56 465 ALA A O 1
ATOM 3716 N N . ILE A 1 466 ? -27.843 -14.833 12.710 1.00 94.81 466 ILE A N 1
ATOM 3717 C CA . ILE A 1 466 ? -27.941 -13.916 11.564 1.00 94.81 466 ILE A CA 1
ATOM 3718 C C . ILE A 1 466 ? -26.539 -13.446 11.156 1.00 94.81 466 ILE A C 1
ATOM 3720 O O . ILE A 1 466 ? -26.181 -13.542 9.986 1.00 94.81 466 ILE A O 1
ATOM 3724 N N . MET A 1 467 ? -25.716 -12.990 12.103 1.00 93.62 467 MET A N 1
ATOM 3725 C CA . MET A 1 467 ? -24.372 -12.499 11.797 1.00 93.62 467 MET A CA 1
ATOM 3726 C C . MET A 1 467 ? -23.470 -13.587 11.209 1.00 93.62 467 MET A C 1
ATOM 3728 O O . MET A 1 467 ? -22.792 -13.293 10.237 1.00 93.62 467 MET A O 1
ATOM 3732 N N . VAL A 1 468 ? -23.496 -14.837 11.694 1.00 93.44 468 VAL A N 1
ATOM 3733 C CA . VAL A 1 468 ? -22.747 -15.946 11.061 1.00 93.44 468 VAL A CA 1
ATOM 3734 C C . VAL A 1 468 ? -23.154 -16.129 9.596 1.00 93.44 468 VAL A C 1
ATOM 3736 O O . VAL A 1 468 ? -22.286 -16.191 8.730 1.00 93.44 468 VAL A O 1
ATOM 3739 N N . VAL A 1 469 ? -24.460 -16.191 9.312 1.00 93.00 469 VAL A N 1
ATOM 3740 C CA . VAL A 1 469 ? -24.977 -16.449 7.955 1.00 93.00 469 VAL A CA 1
ATOM 3741 C C . VAL A 1 469 ? -24.661 -15.296 6.999 1.00 93.00 469 VAL A C 1
ATOM 3743 O O . VAL A 1 469 ? -24.248 -15.531 5.866 1.00 93.00 469 VAL A O 1
ATOM 3746 N N . TYR A 1 470 ? -24.821 -14.047 7.444 1.00 93.94 470 TYR A N 1
ATOM 3747 C CA . TYR A 1 470 ? -24.604 -12.876 6.592 1.00 93.94 470 TYR A CA 1
ATOM 3748 C C . TYR A 1 470 ? -23.158 -12.355 6.594 1.00 93.94 470 TYR A C 1
ATOM 3750 O O . TYR A 1 470 ? -22.826 -11.559 5.716 1.00 93.94 470 TYR A O 1
ATOM 3758 N N . TRP A 1 471 ? -22.278 -12.791 7.508 1.00 92.56 471 TRP A N 1
ATOM 3759 C CA . TRP A 1 471 ? -20.899 -12.286 7.605 1.00 92.56 471 TRP A CA 1
ATOM 3760 C C . TRP A 1 471 ? -20.105 -12.370 6.294 1.00 92.56 471 TRP A C 1
ATOM 3762 O O . TRP A 1 471 ? -19.530 -11.344 5.932 1.00 92.56 471 TRP A O 1
ATOM 3772 N N . PRO A 1 472 ? -20.101 -13.484 5.530 1.00 88.88 472 PRO A N 1
ATOM 3773 C CA . PRO A 1 472 ? -19.375 -13.541 4.260 1.00 88.88 472 PRO A CA 1
ATOM 3774 C C . PRO A 1 472 ? -19.866 -12.490 3.256 1.00 88.88 472 PRO A C 1
ATOM 3776 O O . PRO A 1 472 ? -19.059 -11.839 2.598 1.00 88.88 472 PRO A O 1
ATOM 3779 N N . THR A 1 473 ? -21.185 -12.268 3.200 1.00 90.06 473 THR A N 1
ATOM 3780 C CA . THR A 1 473 ? -21.802 -11.264 2.318 1.00 90.06 473 THR A CA 1
ATOM 3781 C C . THR A 1 473 ? -21.448 -9.851 2.778 1.00 90.06 473 THR A C 1
ATOM 3783 O O . THR A 1 473 ? -20.984 -9.044 1.983 1.00 90.06 473 THR A O 1
ATOM 3786 N N . ILE A 1 474 ? -21.595 -9.559 4.075 1.00 90.88 474 ILE A N 1
ATOM 3787 C CA . ILE A 1 474 ? -21.254 -8.256 4.664 1.00 90.88 474 ILE A CA 1
ATOM 3788 C C . ILE A 1 474 ? -19.773 -7.941 4.437 1.00 90.88 474 ILE A C 1
ATOM 3790 O O . ILE A 1 474 ? -19.448 -6.835 4.011 1.00 90.88 474 ILE A O 1
ATOM 3794 N N . PHE A 1 475 ? -18.881 -8.901 4.694 1.00 88.50 475 PHE A N 1
ATOM 3795 C CA . PHE A 1 475 ? -17.446 -8.743 4.486 1.00 88.50 475 PHE A CA 1
ATOM 3796 C C . PHE A 1 475 ? -17.131 -8.454 3.014 1.00 88.50 475 PHE A C 1
ATOM 3798 O O . PHE A 1 475 ? -16.479 -7.451 2.732 1.00 88.50 475 PHE A O 1
ATOM 3805 N N . LEU A 1 476 ? -17.649 -9.262 2.081 1.00 84.56 476 LEU A N 1
ATOM 3806 C CA . LEU A 1 476 ? -17.400 -9.084 0.649 1.00 84.56 476 LEU A CA 1
ATOM 3807 C C . LEU A 1 476 ? -17.942 -7.742 0.132 1.00 84.56 476 LEU A C 1
ATOM 3809 O O . LEU A 1 476 ? -17.219 -7.025 -0.550 1.00 84.56 476 LEU A O 1
ATOM 3813 N N . THR A 1 477 ? -19.157 -7.339 0.520 1.00 87.44 477 THR A N 1
ATOM 3814 C CA . THR A 1 477 ? -19.733 -6.039 0.129 1.00 87.44 477 THR A CA 1
ATOM 3815 C C . THR A 1 477 ? -18.932 -4.855 0.687 1.00 87.44 477 THR A C 1
ATOM 3817 O O . THR A 1 477 ? -18.764 -3.844 0.003 1.00 87.44 477 THR A O 1
ATOM 3820 N N . GLN A 1 478 ? -18.418 -4.944 1.921 1.00 87.38 478 GLN A N 1
ATOM 3821 C CA . GLN A 1 478 ? -17.558 -3.889 2.476 1.00 87.38 478 GLN A CA 1
ATOM 3822 C C . GLN A 1 478 ? -16.179 -3.869 1.808 1.00 87.38 478 GLN A C 1
ATOM 3824 O O . GLN A 1 478 ? -15.660 -2.784 1.554 1.00 87.38 478 GLN A O 1
ATOM 3829 N N . LEU A 1 479 ? -15.609 -5.035 1.491 1.00 85.00 479 LEU A N 1
ATOM 3830 C CA . LEU A 1 479 ? -14.347 -5.147 0.764 1.00 85.00 479 LEU A CA 1
ATOM 3831 C C . LEU A 1 479 ? -14.468 -4.531 -0.633 1.00 85.00 479 LEU A C 1
ATOM 3833 O O . LEU A 1 479 ? -13.707 -3.621 -0.949 1.00 85.00 479 LEU A O 1
ATOM 3837 N N . GLN A 1 480 ? -15.480 -4.935 -1.409 1.00 86.62 480 GLN A N 1
ATOM 3838 C CA . GLN A 1 480 ? -15.820 -4.352 -2.711 1.00 86.62 480 GLN A CA 1
ATOM 3839 C C . GLN A 1 480 ? -15.902 -2.827 -2.623 1.00 86.62 480 GLN A C 1
ATOM 3841 O O . GLN A 1 480 ? -15.158 -2.125 -3.297 1.00 86.62 480 GLN A O 1
ATOM 3846 N N . ARG A 1 481 ? -16.698 -2.295 -1.689 1.00 86.19 481 ARG A N 1
ATOM 3847 C CA . ARG A 1 481 ? -16.843 -0.846 -1.486 1.00 86.19 481 ARG A CA 1
ATOM 3848 C C . ARG A 1 481 ? -15.535 -0.121 -1.117 1.00 86.19 481 ARG A C 1
ATOM 3850 O O . ARG A 1 481 ? -15.413 1.071 -1.397 1.00 86.19 481 ARG A O 1
ATOM 3857 N N . MET A 1 482 ? -14.586 -0.778 -0.448 1.00 84.62 482 MET A N 1
ATOM 3858 C CA . MET A 1 482 ? -13.276 -0.182 -0.133 1.00 84.62 482 MET A CA 1
ATOM 3859 C C . MET A 1 482 ? -12.278 -0.266 -1.295 1.00 84.62 482 MET A C 1
ATOM 3861 O O . MET A 1 482 ? -11.374 0.571 -1.351 1.00 84.62 482 MET A O 1
ATOM 3865 N N . MET A 1 483 ? -12.451 -1.261 -2.170 1.00 86.31 483 MET A N 1
ATOM 3866 C CA . MET A 1 483 ? -11.588 -1.619 -3.299 1.00 86.31 483 MET A CA 1
ATOM 3867 C C . MET A 1 483 ? -11.956 -0.892 -4.596 1.00 86.31 483 MET A C 1
ATOM 3869 O O . MET A 1 483 ? -11.066 -0.344 -5.244 1.00 86.31 483 MET A O 1
ATOM 3873 N N . THR A 1 484 ? -13.246 -0.851 -4.952 1.00 90.69 484 THR A N 1
ATOM 3874 C CA . THR A 1 484 ? -13.777 -0.163 -6.138 1.00 90.69 484 THR A CA 1
ATOM 3875 C C . THR A 1 484 ? -13.243 1.264 -6.203 1.00 90.69 484 THR A C 1
ATOM 3877 O O . THR A 1 484 ? -13.434 2.058 -5.273 1.00 90.69 484 THR A O 1
ATOM 3880 N N . LEU A 1 485 ? -12.574 1.593 -7.308 1.00 91.88 485 LEU A N 1
ATOM 3881 C CA . LEU A 1 485 ? -11.964 2.899 -7.500 1.00 91.88 485 LEU A CA 1
ATOM 3882 C C . LEU A 1 485 ? -13.060 3.967 -7.563 1.00 91.88 485 LEU A C 1
ATOM 3884 O O . LEU A 1 485 ? -13.961 3.935 -8.394 1.00 91.88 485 LEU A O 1
ATOM 3888 N N . SER A 1 486 ? -12.971 4.935 -6.659 1.00 90.12 486 SER A N 1
ATOM 3889 C CA . SER A 1 486 ? -13.778 6.157 -6.681 1.00 90.12 486 SER A CA 1
ATOM 3890 C C . SER A 1 486 ? -13.034 7.288 -5.964 1.00 90.12 486 SER A C 1
ATOM 3892 O O . SER A 1 486 ? -12.197 6.994 -5.100 1.00 90.12 486 SER A O 1
ATOM 3894 N N . PRO A 1 487 ? -13.381 8.570 -6.195 1.00 86.38 487 PRO A N 1
ATOM 3895 C CA . PRO A 1 487 ? -12.760 9.710 -5.508 1.00 86.38 487 PRO A CA 1
ATOM 3896 C C . PRO A 1 487 ? -12.818 9.659 -3.970 1.00 86.38 487 PRO A C 1
ATOM 3898 O O . PRO A 1 487 ? -12.092 10.388 -3.300 1.00 86.38 487 PRO A O 1
ATOM 3901 N N . THR A 1 488 ? -13.700 8.825 -3.403 1.00 84.94 488 THR A N 1
ATOM 3902 C CA . THR A 1 488 ? -13.898 8.664 -1.949 1.00 84.94 488 THR A CA 1
ATOM 3903 C C . THR A 1 488 ? -13.401 7.323 -1.394 1.00 84.94 488 THR A C 1
ATOM 3905 O O . THR A 1 488 ? -13.414 7.121 -0.177 1.00 84.94 488 THR A O 1
ATOM 3908 N N . SER A 1 489 ? -12.972 6.403 -2.263 1.00 84.12 489 SER A N 1
ATOM 3909 C CA . SER A 1 489 ? -12.444 5.090 -1.875 1.00 84.12 489 SER A CA 1
ATOM 3910 C C . SER A 1 489 ? -11.092 5.205 -1.163 1.00 84.12 489 SER A C 1
ATOM 3912 O O . SER A 1 489 ? -10.345 6.168 -1.345 1.00 84.12 489 SER A O 1
ATOM 3914 N N . ARG A 1 490 ? -10.751 4.196 -0.351 1.00 79.44 490 ARG A N 1
ATOM 3915 C CA . ARG A 1 490 ? -9.413 4.106 0.259 1.00 79.44 490 ARG A CA 1
ATOM 3916 C C . ARG A 1 490 ? -8.372 3.591 -0.734 1.00 79.44 490 ARG A C 1
ATOM 3918 O O . ARG A 1 490 ? -7.232 4.045 -0.678 1.00 79.44 490 ARG A O 1
ATOM 3925 N N . SER A 1 491 ? -8.767 2.684 -1.628 1.00 83.19 491 SER A N 1
ATOM 3926 C CA . SER A 1 491 ? -7.912 2.137 -2.685 1.00 83.19 491 SER A CA 1
ATOM 3927 C C . SER A 1 491 ? -7.382 3.220 -3.624 1.00 83.19 491 SER A C 1
ATOM 3929 O O . SER A 1 491 ? -6.195 3.198 -3.928 1.00 83.19 491 SER A O 1
ATOM 3931 N N . PHE A 1 492 ? -8.195 4.216 -4.004 1.00 89.12 492 PHE A N 1
ATOM 3932 C CA . PHE A 1 492 ? -7.780 5.288 -4.919 1.00 89.12 492 PHE A CA 1
ATOM 3933 C C . PHE A 1 492 ? -6.497 6.014 -4.487 1.00 89.12 492 PHE A C 1
ATOM 3935 O O . PHE A 1 492 ? -5.654 6.300 -5.331 1.00 89.12 492 PHE A O 1
ATOM 3942 N N . GLY A 1 493 ? -6.304 6.272 -3.188 1.00 87.62 493 GLY A N 1
ATOM 3943 C CA . GLY A 1 493 ? -5.078 6.911 -2.696 1.00 87.62 493 GLY A CA 1
ATOM 3944 C C . GLY A 1 493 ? -3.825 6.045 -2.880 1.00 87.62 493 GLY A C 1
ATOM 3945 O O . GLY A 1 493 ? -2.783 6.562 -3.264 1.00 87.62 493 GLY A O 1
ATOM 3946 N N . ILE A 1 494 ? -3.948 4.735 -2.643 1.00 85.81 494 ILE A N 1
ATOM 3947 C CA . ILE A 1 494 ? -2.859 3.749 -2.775 1.00 85.81 494 ILE A CA 1
ATOM 3948 C C . ILE A 1 494 ? -2.558 3.470 -4.254 1.00 85.81 494 ILE A C 1
ATOM 3950 O O . ILE A 1 494 ? -1.401 3.377 -4.644 1.00 85.81 494 ILE A O 1
ATOM 3954 N N . TRP A 1 495 ? -3.599 3.373 -5.081 1.00 89.62 495 TRP A N 1
ATOM 3955 C CA . TRP A 1 495 ? -3.485 3.178 -6.524 1.00 89.62 495 TRP A CA 1
ATOM 3956 C C . TRP A 1 495 ? -2.859 4.399 -7.216 1.00 89.62 495 TRP A C 1
ATOM 3958 O O . TRP A 1 495 ? -1.936 4.246 -8.019 1.00 89.62 495 TRP A O 1
ATOM 3968 N N . ARG A 1 496 ? -3.301 5.619 -6.861 1.00 91.19 496 ARG A N 1
ATOM 3969 C CA . ARG A 1 496 ? -2.772 6.866 -7.438 1.00 91.19 496 ARG A CA 1
ATOM 3970 C C . ARG A 1 496 ? -1.290 7.071 -7.124 1.00 91.19 496 ARG A C 1
ATOM 3972 O O . ARG A 1 496 ? -0.568 7.581 -7.977 1.00 91.19 496 ARG A O 1
ATOM 3979 N N . GLN A 1 497 ? -0.845 6.698 -5.926 1.00 89.38 497 GLN A N 1
ATOM 3980 C CA . GLN A 1 497 ? 0.560 6.760 -5.542 1.00 89.38 497 GLN A CA 1
ATOM 3981 C C . GLN A 1 497 ? 0.898 5.589 -4.615 1.00 89.38 497 GLN A C 1
ATOM 3983 O O . GLN A 1 497 ? 0.494 5.567 -3.449 1.00 89.38 497 GLN A O 1
ATOM 3988 N N . ILE A 1 498 ? 1.660 4.625 -5.137 1.00 84.06 498 ILE A N 1
ATOM 3989 C CA . ILE A 1 498 ? 2.036 3.418 -4.395 1.00 84.06 498 ILE A CA 1
ATOM 3990 C C . ILE A 1 498 ? 2.951 3.823 -3.226 1.00 84.06 498 ILE A C 1
ATOM 3992 O O . ILE A 1 498 ? 3.998 4.431 -3.450 1.00 84.06 498 ILE A O 1
ATOM 3996 N N . PRO A 1 499 ? 2.592 3.505 -1.967 1.00 80.75 499 PRO A N 1
ATOM 3997 C CA . PRO A 1 499 ? 3.315 3.997 -0.795 1.00 80.75 499 PRO A CA 1
ATOM 3998 C C . PRO A 1 499 ? 4.405 3.021 -0.305 1.00 80.75 499 PRO A C 1
ATOM 4000 O O . PRO A 1 499 ? 4.925 3.173 0.803 1.00 80.75 499 PRO A O 1
ATOM 4003 N N . ILE A 1 500 ? 4.715 2.005 -1.113 1.00 85.12 500 ILE A N 1
ATOM 4004 C CA . ILE A 1 500 ? 5.742 0.977 -0.905 1.00 85.12 500 ILE A CA 1
ATOM 4005 C C . ILE A 1 500 ? 6.900 1.298 -1.868 1.00 85.12 500 ILE A C 1
ATOM 4007 O O . ILE A 1 500 ? 6.628 1.651 -3.016 1.00 85.12 500 ILE A O 1
ATOM 4011 N N . PRO A 1 501 ? 8.176 1.236 -1.442 1.00 86.38 501 PRO A N 1
ATOM 4012 C CA . PRO A 1 501 ? 9.296 1.461 -2.349 1.00 86.38 501 PRO A CA 1
ATOM 4013 C C . PRO A 1 501 ? 9.361 0.366 -3.421 1.00 86.38 501 PRO A C 1
ATOM 4015 O O . PRO A 1 501 ? 9.209 -0.816 -3.120 1.00 86.38 501 PRO A O 1
ATOM 4018 N N . MET A 1 502 ? 9.618 0.783 -4.656 1.00 92.06 502 MET A N 1
ATOM 4019 C CA . MET A 1 502 ? 9.848 -0.090 -5.805 1.00 92.06 502 MET A CA 1
ATOM 4020 C C . MET A 1 502 ? 11.288 0.121 -6.273 1.00 92.06 502 MET A C 1
ATOM 4022 O O . MET A 1 502 ? 11.810 1.237 -6.165 1.00 92.06 502 MET A O 1
ATOM 4026 N N . TYR A 1 503 ? 11.936 -0.932 -6.762 1.00 95.75 503 TYR A N 1
ATOM 4027 C CA . TYR A 1 503 ? 13.319 -0.867 -7.231 1.00 95.75 503 TYR A CA 1
ATOM 4028 C C . TYR A 1 503 ? 13.435 -1.452 -8.634 1.00 95.75 503 TYR A C 1
ATOM 4030 O O . TYR A 1 503 ? 12.973 -2.562 -8.883 1.00 95.75 503 TYR A O 1
ATOM 4038 N N . LEU A 1 504 ? 14.071 -0.702 -9.531 1.00 96.75 504 LEU A N 1
ATOM 4039 C CA . LEU A 1 504 ? 14.513 -1.156 -10.842 1.00 96.75 504 LEU A CA 1
ATOM 4040 C C . LEU A 1 504 ? 16.017 -1.426 -10.766 1.00 96.75 504 LEU A C 1
ATOM 4042 O O . LEU A 1 504 ? 16.811 -0.504 -10.586 1.00 96.75 504 LEU A O 1
ATOM 4046 N N . GLU A 1 505 ? 16.409 -2.683 -10.903 1.00 97.62 505 GLU A N 1
ATOM 4047 C CA . GLU A 1 505 ? 17.803 -3.105 -10.991 1.00 97.62 505 GLU A CA 1
ATOM 4048 C C . GLU A 1 505 ? 18.148 -3.399 -12.452 1.00 97.62 505 GLU A C 1
ATOM 4050 O O . GLU A 1 505 ? 17.532 -4.275 -13.054 1.00 97.62 505 GLU A O 1
ATOM 4055 N N . CYS A 1 506 ? 19.133 -2.703 -13.019 1.00 97.94 506 CYS A N 1
ATOM 4056 C CA . CYS A 1 506 ? 19.627 -2.960 -14.373 1.00 97.94 506 CYS A CA 1
ATOM 4057 C C . CYS A 1 506 ? 20.956 -3.729 -14.339 1.00 97.94 506 CYS A C 1
ATOM 4059 O O . CYS A 1 506 ? 21.862 -3.381 -13.581 1.00 97.94 506 CYS A O 1
ATOM 4061 N N . TYR A 1 507 ? 21.088 -4.733 -15.202 1.00 97.88 507 TYR A N 1
ATOM 4062 C CA . TYR A 1 507 ? 22.274 -5.570 -15.377 1.00 97.88 507 TYR A CA 1
ATOM 4063 C C . TYR A 1 507 ? 22.696 -5.516 -16.850 1.00 97.88 507 TYR A C 1
ATOM 4065 O O . TYR A 1 507 ? 22.017 -6.053 -17.725 1.00 97.88 507 TYR A O 1
ATOM 4073 N N . MET A 1 508 ? 23.797 -4.826 -17.128 1.00 98.00 508 MET A N 1
ATOM 4074 C CA . MET A 1 508 ? 24.299 -4.562 -18.478 1.00 98.00 508 MET A CA 1
ATOM 4075 C C . MET A 1 508 ? 25.149 -5.732 -18.982 1.00 98.00 508 MET A C 1
ATOM 4077 O O . MET A 1 508 ? 25.888 -6.325 -18.197 1.00 98.00 508 MET A O 1
ATOM 4081 N N . PHE A 1 509 ? 25.113 -6.025 -20.284 1.00 98.25 509 PHE A N 1
ATOM 4082 C CA . PHE A 1 509 ? 26.046 -6.967 -20.911 1.00 98.25 509 PHE A CA 1
ATOM 4083 C C . PHE A 1 509 ? 27.156 -6.210 -21.650 1.00 98.25 509 PHE A C 1
ATOM 4085 O O . PHE A 1 509 ? 26.902 -5.462 -22.594 1.00 98.25 509 PHE A O 1
ATOM 4092 N N . ASN A 1 510 ? 28.395 -6.410 -21.205 1.00 98.19 510 ASN A N 1
ATOM 4093 C CA . ASN A 1 510 ? 29.599 -5.822 -21.778 1.00 98.19 510 ASN A CA 1
ATOM 4094 C C . ASN A 1 510 ? 30.302 -6.830 -22.699 1.00 98.19 510 ASN A C 1
ATOM 4096 O O . ASN A 1 510 ? 30.632 -7.934 -22.269 1.00 98.19 510 ASN A O 1
ATOM 4100 N N . ILE A 1 511 ? 30.552 -6.455 -23.952 1.00 98.25 511 ILE A N 1
ATOM 4101 C CA . ILE A 1 511 ? 31.230 -7.303 -24.938 1.00 98.25 511 ILE A CA 1
ATOM 4102 C C . ILE A 1 511 ? 32.744 -7.201 -24.730 1.00 98.25 511 ILE A C 1
ATOM 4104 O O . ILE A 1 511 ? 33.319 -6.118 -24.826 1.00 98.25 511 ILE A O 1
ATOM 4108 N N . THR A 1 512 ? 33.401 -8.331 -24.457 1.00 97.31 512 THR A N 1
ATOM 4109 C CA . THR A 1 512 ? 34.815 -8.353 -24.027 1.00 97.31 512 THR A CA 1
ATOM 4110 C C . THR A 1 512 ? 35.815 -8.653 -25.144 1.00 97.31 512 THR A C 1
ATOM 4112 O O . THR A 1 512 ? 36.996 -8.348 -24.993 1.00 97.31 512 THR A O 1
ATOM 4115 N N . ASN A 1 513 ? 35.378 -9.223 -26.274 1.00 96.69 513 ASN A N 1
ATOM 4116 C CA . ASN A 1 513 ? 36.258 -9.692 -27.353 1.00 96.69 513 ASN A CA 1
ATOM 4117 C C . ASN A 1 513 ? 36.094 -8.948 -28.693 1.00 96.69 513 ASN A C 1
ATOM 4119 O O . ASN A 1 513 ? 36.324 -9.528 -29.755 1.00 96.69 513 ASN A O 1
ATOM 4123 N N . VAL A 1 514 ? 35.745 -7.657 -28.648 1.00 96.31 514 VAL A N 1
ATOM 4124 C CA . VAL A 1 514 ? 35.558 -6.795 -29.835 1.00 96.31 514 VAL A CA 1
ATOM 4125 C C . VAL A 1 514 ? 36.747 -6.859 -30.802 1.00 96.31 514 VAL A C 1
ATOM 4127 O O . VAL A 1 514 ? 36.554 -7.136 -31.984 1.00 96.31 514 VAL A O 1
ATOM 4130 N N . ASP A 1 515 ? 37.979 -6.703 -30.308 1.00 95.44 515 ASP A N 1
ATOM 4131 C CA . ASP A 1 515 ? 39.192 -6.744 -31.144 1.00 95.44 515 ASP A CA 1
ATOM 4132 C C . ASP A 1 515 ? 39.390 -8.094 -31.856 1.00 95.44 515 ASP A C 1
ATOM 4134 O O . ASP A 1 515 ? 39.960 -8.158 -32.945 1.00 95.44 515 ASP A O 1
ATOM 4138 N N . GLU A 1 516 ? 38.923 -9.197 -31.261 1.00 95.00 516 GLU A N 1
ATOM 4139 C CA . GLU A 1 516 ? 39.021 -10.529 -31.864 1.00 95.00 516 GLU A CA 1
ATOM 4140 C C . GLU A 1 516 ? 38.026 -10.711 -33.011 1.00 95.00 516 GLU A C 1
ATOM 4142 O O . GLU A 1 516 ? 38.380 -11.294 -34.039 1.00 95.00 516 GLU A O 1
ATOM 4147 N N . ILE A 1 517 ? 36.816 -10.177 -32.832 1.00 94.75 517 ILE A N 1
ATOM 4148 C CA . ILE A 1 517 ? 35.741 -10.174 -33.826 1.00 94.75 517 ILE A CA 1
ATOM 4149 C C . ILE A 1 517 ? 36.137 -9.284 -35.013 1.00 94.75 517 ILE A C 1
ATOM 4151 O O . ILE A 1 517 ? 36.120 -9.736 -36.157 1.00 94.75 517 ILE A O 1
ATOM 4155 N N . LEU A 1 518 ? 36.591 -8.051 -34.753 1.00 93.75 518 LEU A N 1
ATOM 4156 C CA . LEU A 1 518 ? 37.024 -7.110 -35.796 1.00 93.75 518 LEU A CA 1
ATOM 4157 C C . LEU A 1 518 ? 38.274 -7.585 -36.556 1.00 93.75 518 LEU A C 1
ATOM 4159 O O . LEU A 1 518 ? 38.437 -7.263 -37.732 1.00 93.75 518 LEU A O 1
ATOM 4163 N N . ALA A 1 519 ? 39.130 -8.398 -35.928 1.00 91.88 519 ALA A N 1
ATOM 4164 C CA . ALA A 1 519 ? 40.249 -9.064 -36.596 1.00 91.88 519 ALA A CA 1
ATOM 4165 C C . ALA A 1 519 ? 39.831 -10.240 -37.507 1.00 91.88 519 ALA A C 1
ATOM 4167 O O . ALA A 1 519 ? 40.700 -10.874 -38.111 1.00 91.88 519 ALA A O 1
ATOM 4168 N N . GLY A 1 520 ? 38.536 -10.567 -37.600 1.00 82.31 520 GLY A N 1
ATOM 4169 C CA . GLY A 1 520 ? 38.023 -11.659 -38.431 1.00 82.31 520 GLY A CA 1
ATOM 4170 C C . GLY A 1 520 ? 38.429 -13.052 -37.942 1.00 82.31 520 GLY A C 1
ATOM 4171 O O . GLY A 1 520 ? 38.481 -13.993 -38.737 1.00 82.31 520 GLY A O 1
ATOM 4172 N N . LYS A 1 521 ? 38.756 -13.206 -36.651 1.00 81.38 521 LYS A N 1
ATOM 4173 C CA . LYS A 1 521 ? 38.979 -14.532 -36.064 1.00 81.38 521 LYS A CA 1
ATOM 4174 C C . LYS A 1 521 ? 37.638 -15.265 -35.975 1.00 81.38 521 LYS A C 1
ATOM 4176 O O . LYS A 1 521 ? 36.623 -14.663 -35.641 1.00 81.38 521 LYS A O 1
ATOM 4181 N N . ASN A 1 522 ? 37.645 -16.579 -36.195 1.00 83.12 522 ASN A N 1
ATOM 4182 C CA . ASN A 1 522 ? 36.474 -17.414 -35.930 1.00 83.12 522 ASN A CA 1
ATOM 4183 C C . ASN A 1 522 ? 36.322 -17.616 -34.410 1.00 83.12 522 ASN A C 1
ATOM 4185 O O . ASN A 1 522 ? 36.878 -18.561 -33.849 1.00 83.12 522 ASN A O 1
ATOM 4189 N N . VAL A 1 523 ? 35.654 -16.669 -33.749 1.00 90.44 523 VAL A N 1
ATOM 4190 C CA . VAL A 1 523 ? 35.387 -16.647 -32.305 1.00 90.44 523 VAL A CA 1
ATOM 4191 C C . VAL A 1 523 ? 33.901 -16.421 -32.048 1.00 90.44 523 VAL A C 1
ATOM 4193 O O . VAL A 1 523 ? 33.249 -15.688 -32.781 1.00 90.44 523 VAL A O 1
ATOM 4196 N N . THR A 1 524 ? 33.385 -17.018 -30.982 1.00 92.50 524 THR A N 1
ATOM 4197 C CA . THR A 1 524 ? 32.063 -16.749 -30.399 1.00 92.50 524 THR A CA 1
ATOM 4198 C C . THR A 1 524 ? 32.007 -15.354 -29.769 1.00 92.50 524 THR A C 1
ATOM 4200 O O . THR A 1 524 ? 33.028 -14.816 -29.325 1.00 92.50 524 THR A O 1
ATOM 4203 N N . LEU A 1 525 ? 30.819 -14.746 -29.711 1.00 95.50 525 LEU A N 1
ATOM 4204 C CA . LEU A 1 525 ? 30.618 -13.468 -29.020 1.00 95.50 525 LEU A CA 1
ATOM 4205 C C . LEU A 1 525 ? 30.715 -13.684 -27.502 1.00 95.50 525 LEU A C 1
ATOM 4207 O O . LEU A 1 525 ? 29.995 -14.523 -26.972 1.00 95.50 525 LEU A O 1
ATOM 4211 N N . LYS A 1 526 ? 31.568 -12.930 -26.794 1.00 97.00 526 LYS A N 1
ATOM 4212 C CA . LYS A 1 526 ? 31.735 -13.048 -25.333 1.00 97.00 526 LYS A CA 1
ATOM 4213 C C . LYS A 1 526 ? 31.151 -11.848 -24.608 1.00 97.00 526 LYS A C 1
ATOM 4215 O O . LYS A 1 526 ? 31.615 -10.722 -24.807 1.00 97.00 526 LYS A O 1
ATOM 4220 N N . VAL A 1 527 ? 30.190 -12.102 -23.723 1.00 97.69 527 VAL A N 1
ATOM 4221 C CA . VAL A 1 527 ? 29.570 -11.087 -22.863 1.00 97.69 527 VAL A CA 1
ATOM 4222 C C . VAL A 1 527 ? 29.910 -11.310 -21.391 1.00 97.69 527 VAL A C 1
ATOM 4224 O O . VAL A 1 527 ? 29.991 -12.437 -20.913 1.00 97.69 527 VAL A O 1
ATOM 4227 N N . GLU A 1 528 ? 30.084 -10.217 -20.656 1.00 97.56 528 GLU A N 1
ATOM 4228 C CA . GLU A 1 528 ? 30.227 -10.197 -19.201 1.00 97.56 528 GLU A CA 1
ATOM 4229 C C . GLU A 1 528 ? 29.110 -9.337 -18.598 1.00 97.56 528 GLU A C 1
ATOM 4231 O O . GLU A 1 528 ? 28.832 -8.239 -19.082 1.00 97.56 528 GLU A O 1
ATOM 4236 N N . GLN A 1 529 ? 28.445 -9.834 -17.554 1.00 97.06 529 GLN A N 1
ATOM 4237 C CA . GLN A 1 529 ? 27.376 -9.099 -16.879 1.00 97.06 529 GLN A CA 1
ATOM 4238 C C . GLN A 1 529 ? 27.952 -8.110 -15.857 1.00 97.06 529 GLN A C 1
ATOM 4240 O O . GLN A 1 529 ? 28.640 -8.516 -14.922 1.00 97.06 529 GLN A O 1
ATOM 4245 N N . LEU A 1 530 ? 27.574 -6.836 -15.963 1.00 97.19 530 LEU A N 1
ATOM 4246 C CA . LEU A 1 530 ? 27.924 -5.776 -15.015 1.00 97.19 530 LEU A CA 1
ATOM 4247 C C . LEU A 1 530 ? 26.667 -5.199 -14.347 1.00 97.19 530 LEU A C 1
ATOM 4249 O O . LEU A 1 530 ? 25.663 -4.931 -15.007 1.00 97.19 530 LEU A O 1
ATOM 4253 N N . GLY A 1 531 ? 26.714 -5.024 -13.025 1.00 95.00 531 GLY A N 1
ATOM 4254 C CA . GLY A 1 531 ? 25.594 -4.545 -12.208 1.00 95.00 531 GLY A CA 1
ATOM 4255 C C . GLY A 1 531 ? 25.455 -5.291 -10.867 1.00 95.00 531 GLY A C 1
ATOM 4256 O O . GLY A 1 531 ? 26.370 -6.024 -10.476 1.00 95.00 531 GLY A O 1
ATOM 4257 N N . PRO A 1 532 ? 24.328 -5.116 -10.149 1.00 97.56 532 PRO A N 1
ATOM 4258 C CA . PRO A 1 532 ? 23.198 -4.266 -10.523 1.00 97.56 532 PRO A CA 1
ATOM 4259 C C . PRO A 1 532 ? 23.515 -2.769 -10.441 1.00 97.56 532 PRO A C 1
ATOM 4261 O O . PRO A 1 532 ? 24.272 -2.321 -9.577 1.00 97.56 532 PRO A O 1
ATOM 4264 N N . TYR A 1 533 ? 22.858 -2.003 -11.307 1.00 98.12 533 TYR A N 1
ATOM 4265 C CA . TYR A 1 533 ? 22.689 -0.556 -11.207 1.00 98.12 533 TYR A CA 1
ATOM 4266 C C . TYR A 1 533 ? 21.258 -0.292 -10.738 1.00 98.12 533 TYR A C 1
ATOM 4268 O O . TYR A 1 533 ? 20.302 -0.525 -11.478 1.00 98.12 533 TYR A O 1
ATOM 4276 N N . VAL A 1 534 ? 21.107 0.115 -9.479 1.00 98.00 534 VAL A N 1
ATOM 4277 C CA . VAL A 1 534 ? 19.814 0.144 -8.786 1.00 98.00 534 VAL A CA 1
ATOM 4278 C C . VAL A 1 534 ? 19.229 1.547 -8.793 1.00 98.00 534 VAL A C 1
ATOM 4280 O O . VAL A 1 534 ? 19.867 2.513 -8.375 1.00 98.00 534 VAL A O 1
ATOM 4283 N N . TYR A 1 535 ? 17.972 1.651 -9.204 1.00 97.31 535 TYR A N 1
ATOM 4284 C CA . TYR A 1 535 ? 17.176 2.867 -9.160 1.00 97.31 535 TYR A CA 1
ATOM 4285 C C . TYR A 1 535 ? 15.953 2.633 -8.282 1.00 97.31 535 TYR A C 1
ATOM 4287 O O . TYR A 1 535 ? 15.197 1.686 -8.482 1.00 97.31 535 TYR A O 1
ATOM 4295 N N . ARG A 1 536 ? 15.719 3.524 -7.322 1.00 96.19 536 ARG A N 1
ATOM 4296 C CA . ARG A 1 536 ? 14.441 3.599 -6.625 1.00 96.19 536 ARG A CA 1
ATOM 4297 C C . ARG A 1 536 ? 13.421 4.238 -7.555 1.00 96.19 536 ARG A C 1
ATOM 4299 O O . ARG A 1 536 ? 13.643 5.343 -8.050 1.00 96.19 536 ARG A O 1
ATOM 4306 N N . GLU A 1 537 ? 12.306 3.555 -7.740 1.00 92.81 537 GLU A N 1
ATOM 4307 C CA . GLU A 1 537 ? 11.223 3.958 -8.622 1.00 92.81 537 GLU A CA 1
ATOM 4308 C C . GLU A 1 537 ? 10.013 4.473 -7.829 1.00 92.81 537 GLU A C 1
ATOM 4310 O O . GLU A 1 537 ? 9.716 4.009 -6.721 1.00 92.81 537 GLU A O 1
ATOM 4315 N N . SER A 1 538 ? 9.296 5.441 -8.398 1.00 90.94 538 SER A N 1
ATOM 4316 C CA . SER A 1 538 ? 7.978 5.860 -7.921 1.00 90.94 538 SER A CA 1
ATOM 4317 C C . SER A 1 538 ? 7.031 6.142 -9.089 1.00 90.94 538 SER A C 1
ATOM 4319 O O . SER A 1 538 ? 7.414 6.741 -10.093 1.00 90.94 538 SER A O 1
ATOM 4321 N N . HIS A 1 539 ? 5.782 5.686 -8.953 1.00 90.31 539 HIS A N 1
ATOM 4322 C CA . HIS A 1 539 ? 4.710 5.906 -9.927 1.00 90.31 539 HIS A CA 1
ATOM 4323 C C . HIS A 1 539 ? 3.664 6.855 -9.342 1.00 90.31 539 HIS A C 1
ATOM 4325 O O . HIS A 1 539 ? 3.171 6.620 -8.232 1.00 90.31 539 HIS A O 1
ATOM 4331 N N . THR A 1 540 ? 3.267 7.863 -10.115 1.00 92.75 540 THR A N 1
ATOM 4332 C CA . THR A 1 540 ? 2.158 8.765 -9.782 1.00 92.75 540 THR A CA 1
ATOM 4333 C C . THR A 1 540 ? 1.171 8.814 -10.944 1.00 92.75 540 THR A C 1
ATOM 4335 O O . THR A 1 540 ? 1.565 8.989 -12.094 1.00 92.75 540 THR A O 1
ATOM 4338 N N . LYS A 1 541 ? -0.123 8.640 -10.655 1.00 94.06 541 LYS A N 1
ATOM 4339 C CA . LYS A 1 541 ? -1.181 8.714 -11.671 1.00 94.06 541 LYS A CA 1
ATOM 4340 C C . LYS A 1 541 ? -1.708 10.142 -11.726 1.00 94.06 541 LYS A C 1
ATOM 4342 O O . LYS A 1 541 ? -2.283 10.637 -10.750 1.00 94.06 541 LYS A O 1
ATOM 4347 N N . GLU A 1 542 ? -1.511 10.782 -12.870 1.00 92.31 542 GLU A N 1
ATOM 4348 C CA . GLU A 1 542 ? -1.844 12.184 -13.113 1.00 92.31 542 GLU A CA 1
ATOM 4349 C C . GLU A 1 542 ? -2.939 12.348 -14.171 1.00 92.31 542 GLU A C 1
ATOM 4351 O O . GLU A 1 542 ? -3.294 11.410 -14.890 1.00 92.31 542 GLU A O 1
ATOM 4356 N N . ASN A 1 543 ? -3.535 13.547 -14.205 1.00 93.31 543 ASN A N 1
ATOM 4357 C CA . ASN A 1 543 ? -4.667 13.903 -15.073 1.00 93.31 543 ASN A CA 1
ATOM 4358 C C . ASN A 1 543 ? -5.840 12.896 -15.006 1.00 93.31 543 ASN A C 1
ATOM 4360 O O . ASN A 1 543 ? -6.501 12.606 -16.003 1.00 93.31 543 ASN A O 1
ATOM 4364 N N . VAL A 1 544 ? -6.101 12.370 -13.802 1.00 95.00 544 VAL A N 1
ATOM 4365 C CA . VAL A 1 544 ? -7.146 11.371 -13.542 1.00 95.00 544 VAL A CA 1
ATOM 4366 C C . VAL A 1 544 ? -8.537 11.947 -13.828 1.00 95.00 544 VAL A C 1
ATOM 4368 O O . VAL A 1 544 ? -8.980 12.888 -13.165 1.00 95.00 544 VAL A O 1
ATOM 4371 N N . THR A 1 545 ? -9.251 11.334 -14.767 1.00 95.94 545 THR A N 1
ATOM 4372 C CA . THR A 1 545 ? -10.612 11.693 -15.183 1.00 95.94 545 THR A CA 1
ATOM 4373 C C . THR A 1 545 ? -11.538 10.483 -15.065 1.00 95.94 545 THR A C 1
ATOM 4375 O O . THR A 1 545 ? -11.167 9.362 -15.403 1.00 95.94 545 THR A O 1
ATOM 4378 N N . TRP A 1 546 ? -12.732 10.692 -14.508 1.00 95.69 546 TRP A N 1
ATOM 4379 C CA . TRP A 1 546 ? -13.702 9.629 -14.224 1.00 95.69 546 TRP A CA 1
ATOM 4380 C C . TRP A 1 546 ? -14.794 9.631 -15.287 1.00 95.69 546 TRP A C 1
ATOM 4382 O O . TRP A 1 546 ? -15.365 10.685 -15.564 1.00 95.69 546 TRP A O 1
ATOM 4392 N N . ASN A 1 547 ? -15.094 8.459 -15.843 1.00 94.94 547 ASN A N 1
ATOM 4393 C CA . ASN A 1 547 ? -16.007 8.305 -16.970 1.00 94.94 547 ASN A CA 1
ATOM 4394 C C . ASN A 1 547 ? -17.330 7.661 -16.527 1.00 94.94 547 ASN A C 1
ATOM 4396 O O . ASN A 1 547 ? -17.351 6.782 -15.661 1.00 94.94 547 ASN A O 1
ATOM 4400 N N . ASP A 1 548 ? -18.436 8.039 -17.173 1.00 92.50 548 ASP A N 1
ATOM 4401 C CA . ASP A 1 548 ? -19.783 7.544 -16.837 1.00 92.50 548 ASP A CA 1
ATOM 4402 C C . ASP A 1 548 ? -19.943 6.020 -17.032 1.00 92.50 548 ASP A C 1
ATOM 4404 O O . ASP A 1 548 ? -20.785 5.391 -16.390 1.00 92.50 548 ASP A O 1
ATOM 4408 N N . ASN A 1 549 ? -19.107 5.393 -17.869 1.00 93.19 549 ASN A N 1
ATOM 4409 C CA . ASN A 1 549 ? -19.098 3.945 -18.119 1.00 93.19 549 ASN A CA 1
ATOM 4410 C C . ASN A 1 549 ? -18.381 3.120 -17.027 1.00 93.19 549 ASN A C 1
ATOM 4412 O O . ASN A 1 549 ? -18.022 1.974 -17.274 1.00 93.19 549 ASN A O 1
ATOM 4416 N N . SER A 1 550 ? -18.182 3.664 -15.819 1.00 93.94 550 SER A N 1
ATOM 4417 C CA . SER A 1 550 ? -17.440 3.010 -14.723 1.00 93.94 550 SER A CA 1
ATOM 4418 C C . SER A 1 550 ? -15.956 2.746 -15.027 1.00 93.94 550 SER A C 1
ATOM 4420 O O . SER A 1 550 ? -15.351 1.836 -14.452 1.00 93.94 550 SER A O 1
ATOM 4422 N N . THR A 1 551 ? -15.336 3.580 -15.864 1.00 95.38 551 THR A N 1
ATOM 4423 C CA . THR A 1 551 ? -13.884 3.564 -16.105 1.00 95.38 551 THR A CA 1
ATOM 4424 C C . THR A 1 551 ? -13.206 4.831 -15.587 1.00 95.38 551 THR A C 1
ATOM 4426 O O . THR A 1 551 ? -13.857 5.829 -15.264 1.00 95.38 551 THR A O 1
ATOM 4429 N N . VAL A 1 552 ? -11.880 4.786 -15.478 1.00 96.06 552 VAL A N 1
ATOM 4430 C CA . VAL A 1 552 ? -11.048 5.938 -15.129 1.00 96.06 552 VAL A CA 1
ATOM 4431 C C . VAL A 1 552 ? -9.900 6.064 -16.128 1.00 96.06 552 VAL A C 1
ATOM 4433 O O . VAL A 1 552 ? -9.198 5.093 -16.417 1.00 96.06 552 VAL A O 1
ATOM 4436 N N . THR A 1 553 ? -9.730 7.269 -16.663 1.00 96.69 553 THR A N 1
ATOM 4437 C CA . THR A 1 553 ? -8.688 7.631 -17.624 1.00 96.69 553 THR A CA 1
ATOM 4438 C C . THR A 1 553 ? -7.566 8.376 -16.905 1.00 96.69 553 THR A C 1
ATOM 4440 O O . THR A 1 553 ? -7.838 9.272 -16.105 1.00 96.69 553 THR A O 1
ATOM 4443 N N . TYR A 1 554 ? -6.306 8.016 -17.151 1.00 95.69 554 TYR A N 1
ATOM 4444 C CA . TYR A 1 554 ? -5.150 8.627 -16.483 1.00 95.69 554 TYR A CA 1
ATOM 4445 C C . TYR A 1 554 ? -3.859 8.518 -17.307 1.00 95.69 554 TYR A C 1
ATOM 4447 O O . TYR A 1 554 ? -3.774 7.760 -18.275 1.00 95.69 554 TYR A O 1
ATOM 4455 N N . TYR A 1 555 ? -2.843 9.261 -16.870 1.00 95.38 555 TYR A N 1
ATOM 4456 C CA . TYR A 1 555 ? -1.465 9.194 -17.355 1.00 95.38 555 TYR A CA 1
ATOM 4457 C C . TYR A 1 555 ? -0.547 8.688 -16.237 1.00 95.38 555 TYR A C 1
ATOM 4459 O O . TYR A 1 555 ? -0.773 8.991 -15.062 1.00 95.38 555 TYR A O 1
ATOM 4467 N N . ASN A 1 556 ? 0.470 7.901 -16.590 1.00 92.25 556 ASN A N 1
ATOM 4468 C CA . ASN A 1 556 ? 1.403 7.308 -15.633 1.00 92.25 556 ASN A CA 1
ATOM 4469 C C . ASN A 1 556 ? 2.737 8.066 -15.653 1.00 92.25 556 ASN A C 1
ATOM 4471 O O . ASN A 1 556 ? 3.494 7.949 -16.611 1.00 92.25 556 ASN A O 1
ATOM 4475 N N . GLU A 1 557 ? 3.029 8.822 -14.595 1.00 93.06 557 GLU A N 1
ATOM 4476 C CA . GLU A 1 557 ? 4.304 9.521 -14.426 1.00 93.06 557 GLU A CA 1
ATOM 4477 C C . GLU A 1 557 ? 5.249 8.652 -13.581 1.00 93.06 557 GLU A C 1
ATOM 4479 O O . GLU A 1 557 ? 4.945 8.322 -12.428 1.00 93.06 557 GLU A O 1
ATOM 4484 N N . ARG A 1 558 ? 6.390 8.257 -14.160 1.00 92.44 558 ARG A N 1
ATOM 4485 C CA . ARG A 1 558 ? 7.398 7.392 -13.521 1.00 92.44 558 ARG A CA 1
ATOM 4486 C C . ARG A 1 558 ? 8.681 8.174 -13.248 1.00 92.44 558 ARG A C 1
ATOM 4488 O O . ARG A 1 558 ? 9.195 8.858 -14.134 1.00 92.44 558 ARG A O 1
ATOM 4495 N N . TRP A 1 559 ? 9.209 8.043 -12.036 1.00 93.69 559 TRP A N 1
ATOM 4496 C CA . TRP A 1 559 ? 10.467 8.658 -11.613 1.00 93.69 559 TRP A CA 1
ATOM 4497 C C . TRP A 1 559 ? 11.474 7.600 -11.180 1.00 93.69 559 TRP A C 1
ATOM 4499 O O . TRP A 1 559 ? 11.126 6.695 -10.423 1.00 93.69 559 TRP A O 1
ATOM 4509 N N . TRP A 1 560 ? 12.730 7.762 -11.598 1.00 95.69 560 TRP A N 1
ATOM 4510 C CA . TRP A 1 560 ? 13.847 6.894 -11.222 1.00 95.69 560 TRP A CA 1
ATOM 4511 C C . TRP A 1 560 ? 14.963 7.694 -10.551 1.00 95.69 560 TRP A C 1
ATOM 4513 O O . TRP A 1 560 ? 15.463 8.686 -11.091 1.00 95.69 560 TRP A O 1
ATOM 4523 N N . HIS A 1 561 ? 15.381 7.234 -9.373 1.00 95.69 561 HIS A N 1
ATOM 4524 C CA . HIS A 1 561 ? 16.442 7.837 -8.572 1.00 95.69 561 HIS A CA 1
ATOM 4525 C C . HIS A 1 561 ? 17.525 6.800 -8.271 1.00 95.69 561 HIS A C 1
ATOM 4527 O O . HIS A 1 561 ? 17.268 5.831 -7.561 1.00 95.69 561 HIS A O 1
ATOM 4533 N N . PHE A 1 562 ? 18.736 6.996 -8.793 1.00 97.00 562 PHE A N 1
ATOM 4534 C CA . PHE A 1 562 ? 19.853 6.070 -8.583 1.00 97.00 562 PHE A CA 1
ATOM 4535 C C . PHE A 1 562 ? 20.178 5.878 -7.088 1.00 97.00 562 PHE A C 1
ATOM 4537 O O . PHE A 1 562 ? 20.127 6.828 -6.303 1.00 97.00 562 PHE A O 1
ATOM 4544 N N . GLN A 1 563 ? 20.490 4.645 -6.688 1.00 97.44 563 GLN A N 1
ATOM 4545 C CA . GLN A 1 563 ? 20.807 4.230 -5.318 1.00 97.44 563 GLN A CA 1
ATOM 4546 C C . GLN A 1 563 ? 22.232 3.645 -5.297 1.00 97.44 563 GLN A C 1
ATOM 4548 O O . GLN A 1 563 ? 22.405 2.436 -5.492 1.00 97.44 563 GLN A O 1
ATOM 4553 N N . PRO A 1 564 ? 23.275 4.478 -5.105 1.00 95.88 564 PRO A N 1
ATOM 4554 C CA . PRO A 1 564 ? 24.662 4.016 -5.146 1.00 95.88 564 PRO A CA 1
ATOM 4555 C C . PRO A 1 564 ? 24.966 2.981 -4.055 1.00 95.88 564 PRO A C 1
ATOM 4557 O O . PRO A 1 564 ? 25.735 2.061 -4.292 1.00 95.88 564 PRO A O 1
ATOM 4560 N N . GLU A 1 565 ? 24.330 3.073 -2.886 1.00 96.69 565 GLU A N 1
ATOM 4561 C CA . GLU A 1 565 ? 24.499 2.129 -1.774 1.00 96.69 565 GLU A CA 1
ATOM 4562 C C . GLU A 1 565 ? 23.908 0.726 -2.010 1.00 96.69 565 GLU A C 1
ATOM 4564 O O . GLU A 1 565 ? 24.233 -0.194 -1.261 1.00 96.69 565 GLU A O 1
ATOM 4569 N N . LEU A 1 566 ? 23.058 0.557 -3.029 1.00 96.00 566 LEU A N 1
ATOM 4570 C CA . LEU A 1 566 ? 22.515 -0.741 -3.457 1.00 96.00 566 LEU A CA 1
ATOM 4571 C C . LEU A 1 566 ? 23.138 -1.237 -4.773 1.00 96.00 566 LEU A C 1
ATOM 4573 O O . LEU A 1 566 ? 22.867 -2.359 -5.192 1.00 96.00 566 LEU A O 1
ATOM 4577 N N . SER A 1 567 ? 23.958 -0.411 -5.426 1.00 96.81 567 SER A N 1
ATOM 4578 C CA . SER A 1 567 ? 24.562 -0.710 -6.725 1.00 96.81 567 SER A CA 1
ATOM 4579 C C . SER A 1 567 ? 25.973 -1.266 -6.558 1.00 96.81 567 SER A C 1
ATOM 4581 O O . SER A 1 567 ? 26.738 -0.795 -5.720 1.00 96.81 567 SER A O 1
ATOM 4583 N N . ASN A 1 568 ? 26.345 -2.243 -7.386 1.00 94.31 568 ASN A N 1
ATOM 4584 C CA . ASN A 1 568 ? 27.686 -2.845 -7.354 1.00 94.31 568 ASN A CA 1
ATOM 4585 C C . ASN A 1 568 ? 28.683 -2.147 -8.309 1.00 94.31 568 ASN A C 1
ATOM 4587 O O . ASN A 1 568 ? 29.846 -2.533 -8.385 1.00 94.31 568 ASN A O 1
ATOM 4591 N N . GLY A 1 569 ? 28.224 -1.123 -9.035 1.00 90.50 569 GLY A N 1
ATOM 4592 C CA . GLY A 1 569 ? 29.003 -0.325 -9.984 1.00 90.50 569 GLY A CA 1
ATOM 4593 C C . GLY A 1 569 ? 28.583 1.149 -9.994 1.00 90.50 569 GLY A C 1
ATOM 4594 O O . GLY A 1 569 ? 27.631 1.550 -9.317 1.00 90.50 569 GLY A O 1
ATOM 4595 N N . SER A 1 570 ? 29.295 1.968 -10.767 1.00 94.19 570 SER A N 1
ATOM 4596 C CA . SER A 1 570 ? 29.036 3.402 -10.934 1.00 94.19 570 SER A CA 1
ATOM 4597 C C . SER A 1 570 ? 28.293 3.696 -12.239 1.00 94.19 570 SER A C 1
ATOM 4599 O O . SER A 1 570 ? 28.502 3.043 -13.255 1.00 94.19 570 SER A O 1
ATOM 4601 N N . LEU A 1 571 ? 27.499 4.771 -12.278 1.00 94.69 571 LEU A N 1
ATOM 4602 C CA . LEU A 1 571 ? 26.907 5.262 -13.535 1.00 94.69 571 LEU A CA 1
ATOM 4603 C C . LEU A 1 571 ? 27.955 5.700 -14.578 1.00 94.69 571 LEU A C 1
ATOM 4605 O O . LEU A 1 571 ? 27.636 5.840 -15.757 1.00 94.69 571 LEU A O 1
ATOM 4609 N N . SER A 1 572 ? 29.201 5.904 -14.139 1.00 96.44 572 SER A N 1
ATOM 4610 C CA . SER A 1 572 ? 30.367 6.181 -14.981 1.00 96.44 572 SER A CA 1
ATOM 4611 C C . SER A 1 572 ? 31.044 4.932 -15.558 1.00 96.44 572 SER A C 1
ATOM 4613 O O . SER A 1 572 ? 32.044 5.083 -16.256 1.00 96.44 572 SER A O 1
ATOM 4615 N N . ASP A 1 573 ? 30.583 3.723 -15.229 1.00 96.81 573 ASP A N 1
ATOM 4616 C CA . ASP A 1 573 ? 31.163 2.486 -15.759 1.00 96.81 573 ASP A CA 1
ATOM 4617 C C . ASP A 1 573 ? 30.933 2.426 -17.273 1.00 96.81 573 ASP A C 1
ATOM 4619 O O . ASP A 1 573 ? 29.819 2.656 -17.745 1.00 96.81 573 ASP A O 1
ATOM 4623 N N . ASN A 1 574 ? 31.982 2.133 -18.042 1.00 97.62 574 ASN A N 1
ATOM 4624 C CA . ASN A 1 574 ? 31.900 2.060 -19.498 1.00 97.62 574 ASN A CA 1
ATOM 4625 C C . ASN A 1 574 ? 31.467 0.659 -19.937 1.00 97.62 574 ASN A C 1
ATOM 4627 O O . ASN A 1 574 ? 32.159 -0.318 -19.656 1.00 97.62 574 ASN A O 1
ATOM 4631 N N . ILE A 1 575 ? 30.360 0.583 -20.674 1.00 97.88 575 ILE A N 1
ATOM 4632 C CA . ILE A 1 575 ? 29.837 -0.642 -21.281 1.00 97.88 575 ILE A CA 1
ATOM 4633 C C . ILE A 1 575 ? 30.050 -0.559 -22.789 1.00 97.88 575 ILE A C 1
ATOM 4635 O O . ILE A 1 575 ? 29.598 0.396 -23.430 1.00 97.88 575 ILE A O 1
ATOM 4639 N N . THR A 1 576 ? 30.702 -1.575 -23.351 1.00 98.19 576 THR A N 1
ATOM 4640 C CA . THR A 1 576 ? 30.829 -1.774 -24.797 1.00 98.19 576 THR A CA 1
ATOM 4641 C C . THR A 1 576 ? 29.758 -2.748 -25.264 1.00 98.19 576 THR A C 1
ATOM 4643 O O . THR A 1 576 ? 29.688 -3.875 -24.780 1.00 98.19 576 THR A O 1
ATOM 4646 N N . SER A 1 577 ? 28.912 -2.321 -26.197 1.00 97.25 577 SER A N 1
ATOM 4647 C CA . SER A 1 577 ? 27.837 -3.140 -26.764 1.00 97.25 577 SER A CA 1
ATOM 4648 C C . SER A 1 577 ? 27.617 -2.796 -28.243 1.00 97.25 577 SER A C 1
ATOM 4650 O O . SER A 1 577 ? 28.398 -2.050 -28.828 1.00 97.25 577 SER A O 1
ATOM 4652 N N . ILE A 1 578 ? 26.584 -3.343 -28.879 1.00 96.50 578 ILE A N 1
ATOM 4653 C CA . ILE A 1 578 ? 26.230 -3.027 -30.275 1.00 96.50 578 ILE A CA 1
ATOM 4654 C C . ILE A 1 578 ? 25.647 -1.613 -30.365 1.00 96.50 578 ILE A C 1
ATOM 4656 O O . ILE A 1 578 ? 24.777 -1.272 -29.566 1.00 96.50 578 ILE A O 1
ATOM 4660 N N . ASN A 1 579 ? 26.057 -0.811 -31.356 1.00 95.50 579 ASN A N 1
ATOM 4661 C CA . ASN A 1 579 ? 25.410 0.466 -31.673 1.00 95.50 579 ASN A CA 1
ATOM 4662 C C . ASN A 1 579 ? 23.960 0.203 -32.153 1.00 95.50 579 ASN A C 1
ATOM 4664 O O . ASN A 1 579 ? 23.764 -0.318 -33.260 1.00 95.50 579 ASN A O 1
ATOM 4668 N N . PRO A 1 580 ? 22.921 0.582 -31.377 1.00 92.94 580 PRO A N 1
ATOM 4669 C CA . PRO A 1 580 ? 21.534 0.280 -31.727 1.00 92.94 580 PRO A CA 1
ATOM 4670 C C . PRO A 1 580 ? 21.034 1.063 -32.936 1.00 92.94 580 PRO A C 1
ATOM 4672 O O . PRO A 1 580 ? 20.110 0.620 -33.617 1.00 92.94 580 PRO A O 1
ATOM 4675 N N . ILE A 1 581 ? 21.636 2.218 -33.213 1.00 90.62 581 ILE A N 1
ATOM 4676 C CA . ILE A 1 581 ? 21.250 3.114 -34.299 1.00 90.62 581 ILE A CA 1
ATOM 4677 C C . ILE A 1 581 ? 21.752 2.533 -35.622 1.00 90.62 581 ILE A C 1
ATOM 4679 O O . ILE A 1 581 ? 20.955 2.363 -36.542 1.00 90.62 581 ILE A O 1
ATOM 4683 N N . VAL A 1 582 ? 23.018 2.099 -35.685 1.00 92.56 582 VAL A N 1
ATOM 4684 C CA . VAL A 1 582 ? 23.570 1.366 -36.844 1.00 92.56 582 VAL A CA 1
ATOM 4685 C C . VAL A 1 582 ? 22.753 0.101 -37.129 1.00 92.56 582 VAL A C 1
ATOM 4687 O O . VAL A 1 582 ? 22.332 -0.112 -38.269 1.00 92.56 582 VAL A O 1
ATOM 4690 N N . ALA A 1 583 ? 22.459 -0.704 -36.100 1.00 92.75 583 ALA A N 1
ATOM 4691 C CA . ALA A 1 583 ? 21.639 -1.910 -36.242 1.00 92.75 583 ALA A CA 1
ATOM 4692 C C . ALA A 1 583 ? 20.208 -1.594 -36.728 1.00 92.75 583 ALA A C 1
ATOM 4694 O O . ALA A 1 583 ? 19.671 -2.300 -37.583 1.00 92.75 583 ALA A O 1
ATOM 4695 N N . THR A 1 584 ? 19.600 -0.505 -36.244 1.00 89.56 584 THR A N 1
ATOM 4696 C CA . THR A 1 584 ? 18.265 -0.050 -36.674 1.00 89.56 584 THR A CA 1
ATOM 4697 C C . THR A 1 584 ? 18.256 0.408 -38.128 1.00 89.56 584 THR A C 1
ATOM 4699 O O . THR A 1 584 ? 17.422 -0.056 -38.906 1.00 89.56 584 THR A O 1
ATOM 4702 N N . VAL A 1 585 ? 19.206 1.257 -38.529 1.00 89.06 585 VAL A N 1
ATOM 4703 C CA . VAL A 1 585 ? 19.339 1.732 -39.915 1.00 89.06 585 VAL A CA 1
ATOM 4704 C C . VAL A 1 585 ? 19.546 0.550 -40.865 1.00 89.06 585 VAL A C 1
ATOM 4706 O O . VAL A 1 585 ? 18.855 0.449 -41.881 1.00 89.06 585 VAL A O 1
ATOM 4709 N N . ALA A 1 586 ? 20.425 -0.395 -40.515 1.00 90.62 586 ALA A N 1
ATOM 4710 C CA . ALA A 1 586 ? 20.652 -1.597 -41.312 1.00 90.62 586 ALA A CA 1
ATOM 4711 C C . ALA A 1 586 ? 19.397 -2.481 -41.414 1.00 90.62 586 ALA A C 1
ATOM 4713 O O . ALA A 1 586 ? 19.028 -2.910 -42.512 1.00 90.62 586 ALA A O 1
ATOM 4714 N N . TYR A 1 587 ? 18.702 -2.708 -40.295 1.00 88.50 587 TYR A N 1
ATOM 4715 C CA . TYR A 1 587 ? 17.475 -3.500 -40.255 1.00 88.50 587 TYR A CA 1
ATOM 4716 C C . TYR A 1 587 ? 16.356 -2.881 -41.098 1.00 88.50 587 TYR A C 1
ATOM 4718 O O . TYR A 1 587 ? 15.715 -3.601 -41.864 1.00 88.50 587 TYR A O 1
ATOM 4726 N N . VAL A 1 588 ? 16.132 -1.566 -41.029 1.00 85.12 588 VAL A N 1
ATOM 4727 C CA . VAL A 1 588 ? 15.115 -0.874 -41.844 1.00 85.12 588 VAL A CA 1
ATOM 4728 C C . VAL A 1 588 ? 15.483 -0.892 -43.336 1.00 85.12 588 VAL A C 1
ATOM 4730 O O . VAL A 1 588 ? 14.621 -1.094 -44.193 1.00 85.12 588 VAL A O 1
ATOM 4733 N N . LEU A 1 589 ? 16.771 -0.768 -43.673 1.00 86.88 589 LEU A N 1
ATOM 4734 C CA . LEU A 1 589 ? 17.257 -0.781 -45.058 1.00 86.88 589 LEU A CA 1
ATOM 4735 C C . LEU A 1 589 ? 17.328 -2.171 -45.714 1.00 86.88 589 LEU A C 1
ATOM 4737 O O . LEU A 1 589 ? 17.534 -2.257 -46.928 1.00 86.88 589 LEU A O 1
ATOM 4741 N N . ARG A 1 590 ? 17.125 -3.264 -44.966 1.00 87.62 590 ARG A N 1
ATOM 4742 C CA . ARG A 1 590 ? 17.342 -4.652 -45.431 1.00 87.62 590 ARG A CA 1
ATOM 4743 C C . ARG A 1 590 ? 16.554 -5.072 -46.682 1.00 87.62 590 ARG A C 1
ATOM 4745 O O . ARG A 1 590 ? 16.961 -6.015 -47.360 1.00 87.62 590 ARG A O 1
ATOM 4752 N N . HIS A 1 591 ? 15.460 -4.377 -47.007 1.00 86.88 591 HIS A N 1
ATOM 4753 C CA . HIS A 1 591 ? 14.632 -4.619 -48.198 1.00 86.88 591 HIS A CA 1
ATOM 4754 C C . HIS A 1 591 ? 14.741 -3.517 -49.273 1.00 86.88 591 HIS A C 1
ATOM 4756 O O . HIS A 1 591 ? 14.199 -3.677 -50.362 1.00 86.88 591 HIS A O 1
ATOM 4762 N N . GLN A 1 592 ? 15.483 -2.432 -49.023 1.00 88.25 592 GLN A N 1
ATOM 4763 C CA . GLN A 1 592 ? 15.647 -1.317 -49.968 1.00 88.25 592 GLN A CA 1
ATOM 4764 C C . GLN A 1 592 ? 16.601 -1.660 -51.132 1.00 88.25 592 GLN A C 1
ATOM 4766 O O . GLN A 1 592 ? 17.326 -2.656 -51.046 1.00 88.25 592 GLN A O 1
ATOM 4771 N N . PRO A 1 593 ? 16.662 -0.875 -52.225 1.00 91.69 593 PRO A N 1
ATOM 4772 C CA . PRO A 1 593 ? 17.599 -1.119 -53.323 1.00 91.69 593 PRO A CA 1
ATOM 4773 C C . PRO A 1 593 ? 19.070 -1.129 -52.880 1.00 91.69 593 PRO A C 1
ATOM 4775 O O . PRO A 1 593 ? 19.492 -0.315 -52.059 1.00 91.69 593 PRO A O 1
ATOM 4778 N N . ILE A 1 594 ? 19.880 -2.024 -53.459 1.00 92.44 594 ILE A N 1
ATOM 4779 C CA . ILE A 1 594 ? 21.278 -2.245 -53.038 1.00 92.44 594 ILE A CA 1
ATOM 4780 C C . ILE A 1 594 ? 22.150 -0.980 -53.114 1.00 92.44 594 ILE A C 1
ATOM 4782 O O . ILE A 1 594 ? 22.997 -0.775 -52.250 1.00 92.44 594 ILE A O 1
ATOM 4786 N N . PHE A 1 595 ? 21.914 -0.098 -54.093 1.00 92.06 595 PHE A N 1
ATOM 4787 C CA . PHE A 1 595 ? 22.671 1.150 -54.233 1.00 92.06 595 PHE A CA 1
ATOM 4788 C C . PHE A 1 595 ? 22.453 2.100 -53.045 1.00 92.06 595 PHE A C 1
ATOM 4790 O O . PHE A 1 595 ? 23.407 2.729 -52.593 1.00 92.06 595 PHE A O 1
ATOM 4797 N N . LEU A 1 596 ? 21.229 2.164 -52.503 1.00 90.56 596 LEU A N 1
ATOM 4798 C CA . LEU A 1 596 ? 20.901 2.999 -51.347 1.00 90.56 596 LEU A CA 1
ATOM 4799 C C . LEU A 1 596 ? 21.563 2.443 -50.083 1.00 90.56 596 LEU A C 1
ATOM 4801 O O . LEU A 1 596 ? 22.160 3.200 -49.325 1.00 90.56 596 LEU A O 1
ATOM 4805 N N . ARG A 1 597 ? 21.537 1.115 -49.902 1.00 92.06 597 ARG A N 1
ATOM 4806 C CA . ARG A 1 597 ? 22.228 0.442 -48.789 1.00 92.06 597 ARG A CA 1
ATOM 4807 C C . ARG A 1 597 ? 23.723 0.751 -48.781 1.00 92.06 597 ARG A C 1
ATOM 4809 O O . ARG A 1 597 ? 24.249 1.119 -47.742 1.00 92.06 597 ARG A O 1
ATOM 4816 N N . VAL A 1 598 ? 24.380 0.648 -49.940 1.00 94.06 598 VAL A N 1
ATOM 4817 C CA . VAL A 1 598 ? 25.817 0.933 -50.085 1.00 94.06 598 VAL A CA 1
ATOM 4818 C C . VAL A 1 598 ? 26.125 2.417 -49.860 1.00 94.06 598 VAL A C 1
ATOM 4820 O O . VAL A 1 598 ? 27.116 2.736 -49.210 1.00 94.06 598 VAL A O 1
ATOM 4823 N N . ALA A 1 599 ? 25.285 3.334 -50.350 1.00 92.00 599 ALA A N 1
ATOM 4824 C CA . ALA A 1 599 ? 25.465 4.767 -50.109 1.00 92.00 599 ALA A CA 1
ATOM 4825 C C . ALA A 1 599 ? 25.339 5.124 -48.615 1.00 92.00 599 ALA A C 1
ATOM 4827 O O . ALA A 1 599 ? 26.167 5.867 -48.086 1.00 92.00 599 ALA A O 1
ATOM 4828 N N . VAL A 1 600 ? 24.353 4.544 -47.923 1.00 90.94 600 VAL A N 1
ATOM 4829 C CA . VAL A 1 600 ? 24.180 4.712 -46.475 1.00 90.94 600 VAL A CA 1
ATOM 4830 C C . VAL A 1 600 ? 25.309 4.035 -45.692 1.00 90.94 600 VAL A C 1
ATOM 4832 O O . VAL A 1 600 ? 25.825 4.631 -44.758 1.00 90.94 600 VAL A O 1
ATOM 4835 N N . ASP A 1 601 ? 25.771 2.848 -46.088 1.00 93.75 601 ASP A N 1
ATOM 4836 C CA . ASP A 1 601 ? 26.926 2.177 -45.472 1.00 93.75 601 ASP A CA 1
ATOM 4837 C C . ASP A 1 601 ? 28.214 3.007 -45.558 1.00 93.75 601 ASP A C 1
ATOM 4839 O O . ASP A 1 601 ? 28.953 3.095 -44.579 1.00 93.75 601 ASP A O 1
ATOM 4843 N N . VAL A 1 602 ? 28.467 3.664 -46.696 1.00 93.00 602 VAL A N 1
ATOM 4844 C CA . VAL A 1 602 ? 29.583 4.613 -46.833 1.00 93.00 602 VAL A CA 1
ATOM 4845 C C . VAL A 1 602 ? 29.422 5.783 -45.859 1.00 93.00 602 VAL A C 1
ATOM 4847 O O . VAL A 1 602 ? 30.384 6.120 -45.175 1.00 93.00 602 VAL A O 1
ATOM 4850 N N . PHE A 1 603 ? 28.224 6.364 -45.740 1.00 91.25 603 PHE A N 1
ATOM 4851 C CA . PHE A 1 603 ? 27.962 7.442 -44.780 1.00 91.25 603 PHE A CA 1
ATOM 4852 C C . PHE A 1 603 ? 28.129 6.985 -43.323 1.00 91.25 603 PHE A C 1
ATOM 4854 O O . PHE A 1 603 ? 28.765 7.682 -42.534 1.00 91.25 603 PHE A O 1
ATOM 4861 N N . MET A 1 604 ? 27.637 5.798 -42.957 1.00 93.25 604 MET A N 1
ATOM 4862 C CA . MET A 1 604 ? 27.820 5.264 -41.607 1.00 93.25 604 MET A CA 1
ATOM 4863 C C . MET A 1 604 ? 29.303 5.027 -41.298 1.00 93.25 604 MET A C 1
ATOM 4865 O O . MET A 1 604 ? 29.766 5.466 -40.252 1.00 93.25 604 MET A O 1
ATOM 4869 N N . ARG A 1 605 ? 30.081 4.460 -42.232 1.00 94.19 605 ARG A N 1
ATOM 4870 C CA . ARG A 1 605 ? 31.541 4.268 -42.082 1.00 94.19 605 ARG A CA 1
ATOM 4871 C C . ARG A 1 605 ? 32.371 5.556 -42.100 1.00 94.19 605 ARG A C 1
ATOM 4873 O O . ARG A 1 605 ? 33.553 5.510 -41.777 1.00 94.19 605 ARG A O 1
ATOM 4880 N N . MET A 1 606 ? 31.792 6.695 -42.482 1.00 92.12 606 MET A N 1
ATOM 4881 C CA . MET A 1 606 ? 32.429 8.009 -42.313 1.00 92.12 606 MET A CA 1
ATOM 4882 C C . MET A 1 606 ? 32.237 8.588 -40.904 1.00 92.12 606 MET A C 1
ATOM 4884 O O . MET A 1 606 ? 32.989 9.482 -40.525 1.00 92.12 606 MET A O 1
ATOM 4888 N N . ASN A 1 607 ? 31.247 8.099 -40.149 1.00 91.06 607 ASN A N 1
ATOM 4889 C CA . ASN A 1 607 ? 30.899 8.590 -38.812 1.00 91.06 607 ASN A CA 1
ATOM 4890 C C . ASN A 1 607 ? 31.248 7.590 -37.693 1.00 91.06 607 ASN A C 1
ATOM 4892 O O . ASN A 1 607 ? 31.516 8.008 -36.572 1.00 91.06 607 ASN A O 1
ATOM 4896 N N . HIS A 1 608 ? 31.275 6.290 -38.003 1.00 93.75 608 HIS A N 1
ATOM 4897 C CA . HIS A 1 608 ? 31.511 5.188 -37.067 1.00 93.75 608 HIS A CA 1
ATOM 4898 C C . HIS A 1 608 ? 32.614 4.261 -37.580 1.00 93.75 608 HIS A C 1
ATOM 4900 O O . HIS A 1 608 ? 32.580 3.824 -38.731 1.00 93.75 608 HIS A O 1
ATOM 4906 N N . GLU A 1 609 ? 33.576 3.925 -36.717 1.00 92.06 609 GLU A N 1
ATOM 4907 C CA . GLU A 1 609 ? 34.686 3.024 -37.066 1.00 92.06 609 GLU A CA 1
ATOM 4908 C C . GLU A 1 609 ? 34.231 1.564 -37.222 1.00 92.06 609 GLU A C 1
ATOM 4910 O O . GLU A 1 609 ? 34.733 0.828 -38.074 1.00 92.06 609 GLU A O 1
ATOM 4915 N N . ASN A 1 610 ? 33.292 1.130 -36.379 1.00 94.75 610 ASN A N 1
ATOM 4916 C CA . ASN A 1 610 ? 32.806 -0.242 -36.297 1.00 94.75 610 ASN A CA 1
ATOM 4917 C C . ASN A 1 610 ? 31.382 -0.290 -35.689 1.00 94.75 610 ASN A C 1
ATOM 4919 O O . ASN A 1 610 ? 30.807 0.744 -35.354 1.00 94.75 610 ASN A O 1
ATOM 4923 N N . LEU A 1 611 ? 30.789 -1.483 -35.608 1.00 95.25 611 LEU A N 1
ATOM 4924 C CA . LEU A 1 611 ? 29.439 -1.727 -35.084 1.00 95.25 611 LEU A CA 1
ATOM 4925 C C . LEU A 1 611 ? 29.330 -1.539 -33.563 1.00 95.25 611 LEU A C 1
ATOM 4927 O O . LEU A 1 611 ? 28.223 -1.395 -33.045 1.00 95.25 611 LEU A O 1
ATOM 4931 N N . PHE A 1 612 ? 30.444 -1.590 -32.838 1.00 96.94 612 PHE A N 1
ATOM 4932 C CA . PHE A 1 612 ? 30.461 -1.539 -31.384 1.00 96.94 612 PHE A CA 1
ATOM 4933 C C . PHE A 1 612 ? 30.533 -0.093 -30.888 1.00 96.94 612 PHE A C 1
ATOM 4935 O O . PHE A 1 612 ? 31.203 0.766 -31.458 1.00 96.94 612 PHE A O 1
ATOM 4942 N N . LEU A 1 613 ? 29.828 0.168 -29.795 1.00 96.31 613 LEU A N 1
ATOM 4943 C CA . LEU A 1 613 ? 29.720 1.465 -29.150 1.00 96.31 613 LEU A CA 1
ATOM 4944 C C . LEU A 1 613 ? 30.072 1.303 -27.674 1.00 96.31 613 LEU A C 1
ATOM 4946 O O . LEU A 1 613 ? 29.500 0.459 -26.984 1.00 96.31 613 LEU A O 1
ATOM 4950 N N . THR A 1 614 ? 30.999 2.125 -27.188 1.00 97.25 614 THR A N 1
ATOM 4951 C CA . THR A 1 614 ? 31.343 2.212 -25.766 1.00 97.25 614 THR A CA 1
ATOM 4952 C C . THR A 1 614 ? 30.784 3.508 -25.200 1.00 97.25 614 THR A C 1
ATOM 4954 O O . THR A 1 614 ? 31.174 4.596 -25.618 1.00 97.25 614 THR A O 1
ATOM 4957 N N . ALA A 1 615 ? 29.891 3.396 -24.222 1.00 97.38 615 ALA A N 1
ATOM 4958 C CA . ALA A 1 615 ? 29.329 4.530 -23.496 1.00 97.38 615 ALA A CA 1
ATOM 4959 C C . ALA A 1 615 ? 29.164 4.177 -22.015 1.00 97.38 615 ALA A C 1
ATOM 4961 O O . ALA A 1 615 ? 29.186 3.001 -21.641 1.00 97.38 615 ALA A O 1
ATOM 4962 N N . ASN A 1 616 ? 29.008 5.189 -21.161 1.00 97.50 616 ASN A N 1
ATOM 4963 C CA . ASN A 1 616 ? 28.770 4.939 -19.745 1.00 97.50 616 ASN A CA 1
ATOM 4964 C C . ASN A 1 616 ? 27.327 4.460 -19.487 1.00 97.50 616 ASN A C 1
ATOM 4966 O O . ASN A 1 616 ? 26.421 4.698 -20.293 1.00 97.50 616 ASN A O 1
ATOM 4970 N N . VAL A 1 617 ? 27.109 3.779 -18.360 1.00 97.31 617 VAL A N 1
ATOM 4971 C CA . VAL A 1 617 ? 25.788 3.257 -17.959 1.00 97.31 617 VAL A CA 1
ATOM 4972 C C . VAL A 1 617 ? 24.720 4.356 -17.918 1.00 97.31 617 VAL A C 1
ATOM 4974 O O . VAL A 1 617 ? 23.589 4.124 -18.347 1.00 97.31 617 VAL A O 1
ATOM 4977 N N . SER A 1 618 ? 25.071 5.560 -17.453 1.00 96.31 618 SER A N 1
ATOM 4978 C CA . SER A 1 618 ? 24.147 6.701 -17.402 1.00 96.31 618 SER A CA 1
ATOM 4979 C C . SER A 1 618 ? 23.594 7.061 -18.786 1.00 96.31 618 SER A C 1
ATOM 4981 O O . SER A 1 618 ? 22.382 7.196 -18.944 1.00 96.31 618 SER A O 1
ATOM 4983 N N . SER A 1 619 ? 24.459 7.143 -19.802 1.00 96.75 619 SER A N 1
ATOM 4984 C CA . SER A 1 619 ? 24.096 7.443 -21.191 1.00 96.75 619 SER A CA 1
ATOM 4985 C C . SER A 1 619 ? 23.310 6.311 -21.848 1.00 96.75 619 SER A C 1
ATOM 4987 O O . SER A 1 619 ? 22.314 6.584 -22.514 1.00 96.75 619 SER A O 1
ATOM 4989 N N . TRP A 1 620 ? 23.699 5.051 -21.618 1.00 96.88 620 TRP A N 1
ATOM 4990 C CA . TRP A 1 620 ? 22.953 3.885 -22.105 1.00 96.88 620 TRP A CA 1
ATOM 4991 C C . TRP A 1 620 ? 21.513 3.844 -21.576 1.00 96.88 620 TRP A C 1
ATOM 4993 O O . TRP A 1 620 ? 20.598 3.476 -22.316 1.00 96.88 620 TRP A O 1
ATOM 5003 N N . LEU A 1 621 ? 21.303 4.202 -20.306 1.00 96.19 621 LEU A N 1
ATOM 5004 C CA . LEU A 1 621 ? 19.997 4.117 -19.655 1.00 96.19 621 LEU A CA 1
ATOM 5005 C C . LEU A 1 621 ? 19.174 5.408 -19.783 1.00 96.19 621 LEU A C 1
ATOM 5007 O O . LEU A 1 621 ? 18.098 5.361 -20.372 1.00 96.19 621 LEU A O 1
ATOM 5011 N N . PHE A 1 622 ? 19.638 6.544 -19.252 1.00 95.06 622 PHE A N 1
ATOM 5012 C CA . PHE A 1 622 ? 18.798 7.734 -19.026 1.00 95.06 622 PHE A CA 1
ATOM 5013 C C . PHE A 1 622 ? 19.295 9.033 -19.678 1.00 95.06 622 PHE A C 1
ATOM 5015 O O . PHE A 1 622 ? 18.465 9.784 -20.187 1.00 95.06 622 PHE A O 1
ATOM 5022 N N . ASP A 1 623 ? 20.603 9.314 -19.678 1.00 94.62 623 ASP A N 1
ATOM 5023 C CA . ASP A 1 623 ? 21.144 10.604 -20.156 1.00 94.62 623 ASP A CA 1
ATOM 5024 C C . ASP A 1 623 ? 21.170 10.710 -21.691 1.00 94.62 623 ASP A C 1
ATOM 5026 O O . ASP A 1 623 ? 21.156 11.812 -22.246 1.00 94.62 623 ASP A O 1
ATOM 5030 N N . GLY A 1 624 ? 21.179 9.562 -22.372 1.00 94.31 624 GLY A N 1
ATOM 5031 C CA . GLY A 1 624 ? 21.209 9.451 -23.825 1.00 94.31 624 GLY A CA 1
ATOM 5032 C C . GLY A 1 624 ? 22.608 9.583 -24.437 1.00 94.31 624 GLY A C 1
ATOM 5033 O O . GLY A 1 624 ? 23.497 10.257 -23.912 1.00 94.31 624 GLY A O 1
ATOM 5034 N N . ILE A 1 625 ? 22.783 8.937 -25.586 1.00 94.38 625 ILE A N 1
ATOM 5035 C CA . ILE A 1 625 ? 23.972 8.962 -26.437 1.00 94.38 625 ILE A CA 1
ATOM 5036 C C . ILE A 1 625 ? 23.644 9.775 -27.696 1.00 94.38 625 ILE A C 1
ATOM 5038 O O . ILE A 1 625 ? 22.644 9.512 -28.365 1.00 94.38 625 ILE A O 1
ATOM 5042 N N . GLU A 1 626 ? 24.481 10.765 -28.004 1.00 91.75 626 GLU A N 1
ATOM 5043 C CA . GLU A 1 626 ? 24.439 11.524 -29.261 1.00 91.75 626 GLU A CA 1
ATOM 5044 C C . GLU A 1 626 ? 25.096 10.705 -30.383 1.00 91.75 626 GLU A C 1
ATOM 5046 O O . GLU A 1 626 ? 26.157 10.117 -30.173 1.00 91.75 626 GLU A O 1
ATOM 5051 N N . ASP A 1 627 ? 24.492 10.675 -31.574 1.00 89.06 627 ASP A N 1
ATOM 5052 C CA . ASP A 1 627 ? 25.009 9.936 -32.733 1.00 89.06 627 ASP A CA 1
ATOM 5053 C C . ASP A 1 627 ? 24.768 10.741 -34.030 1.00 89.06 627 ASP A C 1
ATOM 5055 O O . ASP A 1 627 ? 23.636 11.177 -34.267 1.00 89.06 627 ASP A O 1
ATOM 5059 N N . PRO A 1 628 ? 25.778 10.932 -34.905 1.00 85.25 628 PRO A N 1
ATOM 5060 C CA . PRO A 1 628 ? 25.611 11.635 -36.182 1.00 85.25 628 PRO A CA 1
ATOM 5061 C C . PRO A 1 628 ? 24.540 11.042 -37.114 1.00 85.25 628 PRO A C 1
ATOM 5063 O O . PRO A 1 628 ? 24.075 11.714 -38.035 1.00 85.25 628 PRO A O 1
ATOM 5066 N N . LEU A 1 629 ? 24.136 9.785 -36.903 1.00 85.12 629 LEU A N 1
ATOM 5067 C CA . LEU A 1 629 ? 23.110 9.115 -37.698 1.00 85.12 629 LEU A CA 1
ATOM 5068 C C . LEU A 1 629 ? 21.674 9.561 -37.377 1.00 85.12 629 LEU A C 1
ATOM 5070 O O . LEU A 1 629 ? 20.771 9.178 -38.117 1.00 85.12 629 LEU A O 1
ATOM 5074 N N . PHE A 1 630 ? 21.423 10.396 -36.362 1.00 81.88 630 PHE A N 1
ATOM 5075 C CA . PHE A 1 630 ? 20.094 11.012 -36.205 1.00 81.88 630 PHE A CA 1
ATOM 5076 C C . PHE A 1 630 ? 19.771 11.994 -37.347 1.00 81.88 630 PHE A C 1
ATOM 5078 O O . PHE A 1 630 ? 18.644 12.011 -37.843 1.00 81.88 630 PHE A O 1
ATOM 5085 N N . ASP A 1 631 ? 20.775 12.703 -37.875 1.00 75.62 631 ASP A N 1
ATOM 5086 C CA . ASP A 1 631 ? 20.638 13.610 -39.027 1.00 75.62 631 ASP A CA 1
ATOM 5087 C C . ASP A 1 631 ? 20.678 12.885 -40.391 1.00 75.62 631 ASP A C 1
ATOM 5089 O O . ASP A 1 631 ? 20.768 13.509 -41.457 1.00 75.62 631 ASP A O 1
ATOM 5093 N N . ILE A 1 632 ? 20.594 11.549 -40.409 1.00 76.75 632 ILE A N 1
ATOM 5094 C CA . ILE A 1 632 ? 20.668 10.754 -41.645 1.00 76.75 632 ILE A CA 1
ATOM 5095 C C . ILE A 1 632 ? 19.529 11.076 -42.624 1.00 76.75 632 ILE A C 1
ATOM 5097 O O . ILE A 1 632 ? 19.749 11.086 -43.834 1.00 76.75 632 ILE A O 1
ATOM 5101 N N . ALA A 1 633 ? 18.339 11.428 -42.127 1.00 69.31 633 ALA A N 1
ATOM 5102 C CA . ALA A 1 633 ? 17.195 11.808 -42.959 1.00 69.31 633 ALA A CA 1
ATOM 5103 C C . ALA A 1 633 ? 17.425 13.123 -43.734 1.00 69.31 633 ALA A C 1
ATOM 5105 O O . ALA A 1 633 ? 16.891 13.292 -44.828 1.00 69.31 633 ALA A O 1
ATOM 5106 N N . ALA A 1 634 ? 18.265 14.033 -43.221 1.00 72.50 634 ALA A N 1
ATOM 5107 C CA . ALA A 1 634 ? 18.658 15.249 -43.941 1.00 72.50 634 ALA A CA 1
ATOM 5108 C C . ALA A 1 634 ? 19.607 14.956 -45.121 1.00 72.50 634 ALA A C 1
ATOM 5110 O O . ALA A 1 634 ? 19.667 15.727 -46.079 1.00 72.50 634 ALA A O 1
ATOM 5111 N N . HIS A 1 635 ? 20.326 13.831 -45.063 1.00 74.88 635 HIS A N 1
ATOM 5112 C CA . HIS A 1 635 ? 21.249 13.367 -46.101 1.00 74.88 635 HIS A CA 1
ATOM 5113 C C . HIS A 1 635 ? 20.581 12.394 -47.089 1.00 74.88 635 HIS A C 1
ATOM 5115 O O . HIS A 1 635 ? 20.951 12.350 -48.262 1.00 74.88 635 HIS A O 1
ATOM 5121 N N . PHE A 1 636 ? 19.578 11.642 -46.629 1.00 78.62 636 PHE A N 1
ATOM 5122 C CA . PHE A 1 636 ? 18.848 10.631 -47.391 1.00 78.62 636 PHE A CA 1
ATOM 5123 C C . PHE A 1 636 ? 17.329 10.782 -47.151 1.00 78.62 636 PHE A C 1
ATOM 5125 O O . PHE A 1 636 ? 16.755 10.055 -46.339 1.00 78.62 636 PHE A O 1
ATOM 5132 N N . PRO A 1 637 ? 16.650 11.714 -47.849 1.00 67.69 637 PRO A N 1
ATOM 5133 C CA . PRO A 1 637 ? 15.234 12.023 -47.610 1.00 67.69 637 PRO A CA 1
ATOM 5134 C C . PRO A 1 637 ? 14.263 10.895 -48.004 1.00 67.69 637 PRO A C 1
ATOM 5136 O O . PRO A 1 637 ? 13.116 10.907 -47.571 1.00 67.69 637 PRO A O 1
ATOM 5139 N N . ASP A 1 638 ? 14.716 9.907 -48.784 1.00 67.75 638 ASP A N 1
ATOM 5140 C CA . ASP A 1 638 ? 13.939 8.712 -49.146 1.00 67.75 638 ASP A CA 1
ATOM 5141 C C . ASP A 1 638 ? 13.915 7.636 -48.031 1.00 67.75 638 ASP A C 1
ATOM 5143 O O . ASP A 1 638 ? 13.366 6.547 -48.223 1.00 67.75 638 ASP A O 1
ATOM 5147 N N . LEU A 1 639 ? 14.529 7.892 -46.866 1.00 67.75 639 LEU A N 1
ATOM 5148 C CA . LEU A 1 639 ? 14.511 6.961 -45.735 1.00 67.75 639 LEU A CA 1
ATOM 5149 C C . LEU A 1 639 ? 13.135 6.940 -45.039 1.00 67.75 639 LEU A C 1
ATOM 5151 O O . LEU A 1 639 ? 12.621 7.988 -44.652 1.00 67.75 639 LEU A O 1
ATOM 5155 N N . PRO A 1 640 ? 12.536 5.755 -44.803 1.00 62.81 640 PRO A N 1
ATOM 5156 C CA . PRO A 1 640 ? 11.145 5.637 -44.363 1.00 62.81 640 PRO A CA 1
ATOM 5157 C C . PRO A 1 640 ? 10.944 5.806 -42.843 1.00 62.81 640 PRO A C 1
ATOM 5159 O O . PRO A 1 640 ? 10.029 5.202 -42.284 1.00 62.81 640 PRO A O 1
ATOM 5162 N N . PHE A 1 641 ? 11.792 6.572 -42.146 1.00 62.72 641 PHE A N 1
ATOM 5163 C CA . PHE A 1 641 ? 11.724 6.710 -40.687 1.00 62.72 641 PHE A CA 1
ATOM 5164 C C . PHE A 1 641 ? 11.997 8.143 -40.188 1.00 62.72 641 PHE A C 1
ATOM 5166 O O . PHE A 1 641 ? 13.069 8.694 -40.432 1.00 62.72 641 PHE A O 1
ATOM 5173 N N . PRO A 1 642 ? 11.072 8.741 -39.417 1.00 55.75 642 PRO A N 1
ATOM 5174 C CA . PRO A 1 642 ? 11.389 9.808 -38.480 1.00 55.75 642 PRO A CA 1
ATOM 5175 C C . PRO A 1 642 ? 11.734 9.191 -37.116 1.00 55.75 642 PRO A C 1
ATOM 5177 O O . PRO A 1 642 ? 10.871 8.586 -36.477 1.00 55.75 642 PRO A O 1
ATOM 5180 N N . VAL A 1 643 ? 12.973 9.351 -36.637 1.00 60.03 643 VAL A N 1
ATOM 5181 C CA . VAL A 1 643 ? 13.276 9.071 -35.222 1.00 60.03 643 VAL A CA 1
ATOM 5182 C C . VAL A 1 643 ? 12.813 10.280 -34.399 1.00 60.03 643 VAL A C 1
ATOM 5184 O O . VAL A 1 643 ? 13.262 11.388 -34.680 1.00 60.03 643 VAL A O 1
ATOM 5187 N N . PRO A 1 644 ? 11.920 10.125 -33.405 1.00 64.69 644 PRO A N 1
ATOM 5188 C CA . PRO A 1 644 ? 11.355 11.261 -32.671 1.00 64.69 644 PRO A CA 1
ATOM 5189 C C . PRO A 1 644 ? 12.251 11.771 -31.523 1.00 64.69 644 PRO A C 1
ATOM 5191 O O . PRO A 1 644 ? 11.777 12.534 -30.684 1.00 64.69 644 PRO A O 1
ATOM 5194 N N . PHE A 1 645 ? 13.516 11.345 -31.465 1.00 73.25 645 PHE A N 1
ATOM 5195 C CA . PHE A 1 645 ? 14.472 11.659 -30.399 1.00 73.25 645 PHE A CA 1
ATOM 5196 C C . PHE A 1 645 ? 15.810 12.119 -30.988 1.00 73.25 645 PHE A C 1
ATOM 5198 O O . PHE A 1 645 ? 16.228 11.628 -32.033 1.00 73.25 645 PHE A O 1
ATOM 5205 N N . ASP A 1 646 ? 16.480 13.027 -30.282 1.00 84.38 646 ASP A N 1
ATOM 5206 C CA . ASP A 1 646 ? 17.813 13.568 -30.581 1.00 84.38 646 ASP A CA 1
ATOM 5207 C C . ASP A 1 646 ? 18.965 12.702 -30.037 1.00 84.38 646 ASP A C 1
ATOM 5209 O O . ASP A 1 646 ? 20.119 12.887 -30.426 1.00 84.38 646 ASP A O 1
ATOM 5213 N N . LYS A 1 647 ? 18.661 11.759 -29.132 1.00 90.31 647 LYS A N 1
ATOM 5214 C CA . LYS A 1 647 ? 19.623 10.845 -28.500 1.00 90.31 647 LYS A CA 1
ATOM 5215 C C . LYS A 1 647 ? 19.055 9.441 -28.336 1.00 90.31 647 LYS A C 1
ATOM 5217 O O . LYS A 1 647 ? 17.844 9.256 -28.212 1.00 90.31 647 LYS A O 1
ATOM 5222 N N . PHE A 1 648 ? 19.939 8.447 -28.253 1.00 90.94 648 PHE A N 1
ATOM 5223 C CA . PHE A 1 648 ? 19.571 7.075 -27.899 1.00 90.94 648 PHE A CA 1
ATOM 5224 C C . PHE A 1 648 ? 19.816 6.794 -26.415 1.00 90.94 648 PHE A C 1
ATOM 5226 O O . PHE A 1 648 ? 20.939 6.915 -25.941 1.00 90.94 648 PHE A O 1
ATOM 5233 N N . GLY A 1 649 ? 18.802 6.308 -25.706 1.00 92.12 649 GLY A N 1
ATOM 5234 C CA . GLY A 1 649 ? 18.959 5.658 -24.405 1.00 92.12 649 GLY A CA 1
ATOM 5235 C C . GLY A 1 649 ? 17.706 4.854 -24.074 1.00 92.12 649 GLY A C 1
ATOM 5236 O O . GLY A 1 649 ? 16.603 5.244 -24.463 1.00 92.12 649 GLY A O 1
ATOM 5237 N N . TRP A 1 650 ? 17.850 3.729 -23.372 1.00 92.31 650 TRP A N 1
ATOM 5238 C CA . TRP A 1 650 ? 16.751 2.774 -23.154 1.00 92.31 650 TRP A CA 1
ATOM 5239 C C . TRP A 1 650 ? 15.546 3.363 -22.399 1.00 92.31 650 TRP A C 1
ATOM 5241 O O . TRP A 1 650 ? 14.410 2.935 -22.609 1.00 92.31 650 TRP A O 1
ATOM 5251 N N . PHE A 1 651 ? 15.789 4.379 -21.572 1.00 93.50 651 PHE A N 1
ATOM 5252 C CA . PHE A 1 651 ? 14.807 5.158 -20.818 1.00 93.50 651 PHE A CA 1
ATOM 5253 C C . PHE A 1 651 ? 14.948 6.675 -21.076 1.00 93.50 651 PHE A C 1
ATOM 5255 O O . PHE A 1 651 ? 14.516 7.492 -20.255 1.00 93.50 651 PHE A O 1
ATOM 5262 N N . TYR A 1 652 ? 15.550 7.068 -22.208 1.00 92.38 652 TYR A N 1
ATOM 5263 C CA . TYR A 1 652 ? 15.760 8.474 -22.565 1.00 92.38 652 TYR A CA 1
ATOM 5264 C C . TYR A 1 652 ? 14.434 9.253 -22.607 1.00 92.38 652 TYR A C 1
ATOM 5266 O O . TYR A 1 652 ? 13.403 8.740 -23.048 1.00 92.38 652 TYR A O 1
ATOM 5274 N N . SER A 1 653 ? 14.451 10.479 -22.074 1.00 90.44 653 SER A N 1
ATOM 5275 C CA . SER A 1 653 ? 13.280 11.358 -21.881 1.00 90.44 653 SER A CA 1
ATOM 5276 C C . SER A 1 653 ? 12.097 10.764 -21.091 1.00 90.44 653 SER A C 1
ATOM 5278 O O . SER A 1 653 ? 11.038 11.390 -21.038 1.00 90.44 653 SER A O 1
ATOM 5280 N N . ARG A 1 654 ? 12.234 9.589 -20.458 1.00 91.81 654 ARG A N 1
ATOM 5281 C CA . ARG A 1 654 ? 11.129 8.938 -19.731 1.00 91.81 654 ARG A CA 1
ATOM 5282 C C . ARG A 1 654 ? 10.983 9.418 -18.284 1.00 91.81 654 ARG A C 1
ATOM 5284 O O . ARG A 1 654 ? 9.871 9.451 -17.767 1.00 91.81 654 ARG A O 1
ATOM 5291 N N . ASN A 1 655 ? 12.088 9.781 -17.631 1.00 93.12 655 ASN A N 1
ATOM 5292 C CA . ASN A 1 655 ? 12.115 10.160 -16.213 1.00 93.12 655 ASN A CA 1
ATOM 5293 C C . ASN A 1 655 ? 11.296 11.440 -15.958 1.00 93.12 655 ASN A C 1
ATOM 5295 O O . ASN A 1 655 ? 11.656 12.508 -16.450 1.00 93.12 655 ASN A O 1
ATOM 5299 N N . GLY A 1 656 ? 10.192 11.323 -15.215 1.00 91.88 656 GLY A N 1
ATOM 5300 C CA . GLY A 1 656 ? 9.244 12.416 -14.977 1.00 91.88 656 GLY A CA 1
ATOM 5301 C C . GLY A 1 656 ? 8.360 12.778 -16.180 1.00 91.88 656 GLY A C 1
ATOM 5302 O O . GLY A 1 656 ? 7.763 13.852 -16.190 1.00 91.88 656 GLY A O 1
ATOM 5303 N N . SER A 1 657 ? 8.274 11.922 -17.205 1.00 91.94 657 SER A N 1
ATOM 5304 C CA . SER A 1 657 ? 7.388 12.144 -18.354 1.00 91.94 657 SER A CA 1
ATOM 5305 C C . SER A 1 657 ? 5.974 11.636 -18.080 1.00 91.94 657 SER A C 1
ATOM 5307 O O . SER A 1 657 ? 5.791 10.523 -17.591 1.00 91.94 657 SER A O 1
ATOM 5309 N N . GLN A 1 658 ? 4.972 12.442 -18.438 1.00 87.00 658 GLN A N 1
ATOM 5310 C CA . GLN A 1 658 ? 3.553 12.093 -18.297 1.00 87.00 658 GLN A CA 1
ATOM 5311 C C . GLN A 1 658 ? 3.007 11.360 -19.531 1.00 87.00 658 GLN A C 1
ATOM 5313 O O . GLN A 1 658 ? 2.146 10.495 -19.404 1.00 87.00 658 GLN A O 1
ATOM 5318 N N . GLU A 1 659 ? 3.499 11.688 -20.729 1.00 87.31 659 GLU A N 1
ATOM 5319 C CA . GLU A 1 659 ? 2.914 11.215 -21.994 1.00 87.31 659 GLU A CA 1
ATOM 5320 C C . GLU A 1 659 ? 3.619 9.983 -22.588 1.00 87.31 659 GLU A C 1
ATOM 5322 O O . GLU A 1 659 ? 3.030 9.297 -23.423 1.00 87.31 659 GLU A O 1
ATOM 5327 N N . TYR A 1 660 ? 4.844 9.658 -22.151 1.00 89.38 660 TYR A N 1
ATOM 5328 C CA . TYR A 1 660 ? 5.667 8.588 -22.744 1.00 89.38 660 TYR A CA 1
ATOM 5329 C C . TYR A 1 660 ? 4.976 7.212 -22.710 1.00 89.38 660 TYR A C 1
ATOM 5331 O O . TYR A 1 660 ? 4.844 6.536 -23.738 1.00 89.38 660 TYR A O 1
ATOM 5339 N N . ASP A 1 661 ? 4.473 6.815 -21.537 1.00 90.19 661 ASP A N 1
ATOM 5340 C CA . ASP A 1 661 ? 3.738 5.556 -21.348 1.00 90.19 661 ASP A CA 1
ATOM 5341 C C . ASP A 1 661 ? 2.367 5.575 -22.062 1.00 90.19 661 ASP A C 1
ATOM 5343 O O . ASP A 1 661 ? 1.788 4.521 -22.323 1.00 90.19 661 ASP A O 1
ATOM 5347 N N . GLY A 1 662 ? 1.875 6.755 -22.458 1.00 92.06 662 GLY A N 1
ATOM 5348 C CA . GLY A 1 662 ? 0.567 6.974 -23.070 1.00 92.06 662 GLY A CA 1
ATOM 5349 C C . GLY A 1 662 ? -0.578 7.101 -22.061 1.00 92.06 662 GLY A C 1
ATOM 5350 O O . GLY A 1 662 ? -0.409 6.940 -20.854 1.00 92.06 662 GLY A O 1
ATOM 5351 N N . VAL A 1 663 ? -1.770 7.394 -22.583 1.00 95.69 663 VAL A N 1
ATOM 5352 C CA . VAL A 1 663 ? -3.010 7.427 -21.797 1.00 95.69 663 VAL A CA 1
ATOM 5353 C C . VAL A 1 663 ? -3.566 6.014 -21.596 1.00 95.69 663 VAL A C 1
ATOM 5355 O O . VAL A 1 663 ? -3.599 5.212 -22.534 1.00 95.69 663 VAL A O 1
ATOM 5358 N N . PHE A 1 664 ? -4.031 5.727 -20.383 1.00 96.69 664 PHE A N 1
ATOM 5359 C CA . PHE A 1 664 ? -4.679 4.473 -20.001 1.00 96.69 664 PHE A CA 1
ATOM 5360 C C . PHE A 1 664 ? -6.144 4.726 -19.658 1.00 96.69 664 PHE A C 1
ATOM 5362 O O . PHE A 1 664 ? -6.470 5.741 -19.043 1.00 96.69 664 PHE A O 1
ATOM 5369 N N . VAL A 1 665 ? -7.014 3.778 -20.003 1.00 96.69 665 VAL A N 1
ATOM 5370 C CA . VAL A 1 665 ? -8.396 3.697 -19.519 1.00 96.69 665 VAL A CA 1
ATOM 5371 C C . VAL A 1 665 ? -8.573 2.337 -18.861 1.00 96.69 665 VAL A C 1
ATOM 5373 O O . VAL A 1 665 ? -8.418 1.310 -19.524 1.00 96.69 665 VAL A O 1
ATOM 5376 N N . ILE A 1 666 ? -8.864 2.328 -17.558 1.00 95.75 666 ILE A N 1
ATOM 5377 C CA . ILE A 1 666 ? -9.024 1.096 -16.773 1.00 95.75 666 ILE A CA 1
ATOM 5378 C C . ILE A 1 666 ? -10.406 1.009 -16.132 1.00 95.75 666 ILE A C 1
ATOM 5380 O O . ILE A 1 666 ? -11.040 2.019 -15.812 1.00 95.75 666 ILE A O 1
ATOM 5384 N N . ASN A 1 667 ? -10.848 -0.217 -15.884 1.00 95.44 667 ASN A N 1
ATOM 5385 C CA . ASN A 1 667 ? -12.103 -0.509 -15.210 1.00 95.44 667 ASN A CA 1
ATOM 5386 C C . ASN A 1 667 ? -12.007 -0.251 -13.696 1.00 95.44 667 ASN A C 1
ATOM 5388 O O . ASN A 1 667 ? -11.110 -0.739 -13.003 1.00 95.44 667 ASN A O 1
ATOM 5392 N N . THR A 1 668 ? -12.963 0.515 -13.158 1.00 93.94 668 THR A N 1
ATOM 5393 C CA . THR A 1 668 ? -12.981 0.913 -11.731 1.00 93.94 668 THR A CA 1
ATOM 5394 C C . THR A 1 668 ? -13.472 -0.178 -10.783 1.00 93.94 668 THR A C 1
ATOM 5396 O O . THR A 1 668 ? -13.375 -0.018 -9.566 1.00 93.94 668 THR A O 1
ATOM 5399 N N . GLY A 1 669 ? -14.039 -1.264 -11.316 1.00 92.06 669 GLY A N 1
ATOM 5400 C CA . GLY A 1 669 ? -14.708 -2.299 -10.531 1.00 92.06 669 GLY A CA 1
ATOM 5401 C C . GLY A 1 669 ? -16.062 -1.870 -9.946 1.00 92.06 669 GLY A C 1
ATOM 5402 O O . GLY A 1 669 ? -16.480 -2.433 -8.935 1.00 92.06 669 GLY A O 1
ATOM 5403 N N . ALA A 1 670 ? -16.708 -0.828 -10.491 1.00 91.19 670 ALA A N 1
ATOM 5404 C CA . ALA A 1 670 ? -18.000 -0.324 -10.002 1.00 91.19 670 ALA A CA 1
ATOM 5405 C C . ALA A 1 670 ? -19.219 -0.975 -10.684 1.00 91.19 670 ALA A C 1
ATOM 5407 O O . ALA A 1 670 ? -20.238 -1.190 -10.030 1.00 91.19 670 ALA A O 1
ATOM 5408 N N . SER A 1 671 ? -19.110 -1.291 -11.978 1.00 90.81 671 SER A N 1
ATOM 5409 C CA . SER A 1 671 ? -20.112 -2.013 -12.774 1.00 90.81 671 SER A CA 1
ATOM 5410 C C . SER A 1 671 ? -19.996 -3.528 -12.584 1.00 90.81 671 SER A C 1
ATOM 5412 O O . SER A 1 671 ? -20.965 -4.189 -12.218 1.00 90.81 671 SER A O 1
ATOM 5414 N N . ASP A 1 672 ? -18.788 -4.054 -12.785 1.00 90.00 672 ASP A N 1
ATOM 5415 C CA . ASP A 1 672 ? -18.399 -5.440 -12.546 1.00 90.00 672 ASP A CA 1
ATOM 5416 C C . ASP A 1 672 ? -17.077 -5.457 -11.772 1.00 90.00 672 ASP A C 1
ATOM 5418 O O . ASP A 1 672 ? -16.080 -4.871 -12.194 1.00 90.00 672 ASP A O 1
ATOM 5422 N N . PHE A 1 673 ? -17.073 -6.118 -10.615 1.00 88.50 673 PHE A N 1
ATOM 5423 C CA . PHE A 1 673 ? -15.914 -6.186 -9.732 1.00 88.50 673 PHE A CA 1
ATOM 5424 C C . PHE A 1 673 ? -14.803 -7.116 -10.254 1.00 88.50 673 PHE A C 1
ATOM 5426 O O . PHE A 1 673 ? -13.648 -6.898 -9.896 1.00 88.50 673 PHE A O 1
ATOM 5433 N N . SER A 1 674 ? -15.120 -8.086 -11.126 1.00 88.00 674 SER A N 1
ATOM 5434 C CA . SER A 1 674 ? -14.122 -8.943 -11.805 1.00 88.00 674 SER A CA 1
ATOM 5435 C C . SER A 1 674 ? -13.194 -8.143 -12.726 1.00 88.00 674 SER A C 1
ATOM 5437 O O . SER A 1 674 ? -12.051 -8.518 -12.966 1.00 88.00 674 SER A O 1
ATOM 5439 N N . GLN A 1 675 ? -13.662 -6.985 -13.203 1.00 90.94 675 GLN A N 1
ATOM 5440 C CA . GLN A 1 675 ? -12.902 -6.114 -14.097 1.00 90.94 675 GLN A CA 1
ATOM 5441 C C . GLN A 1 675 ? -12.014 -5.101 -13.358 1.00 90.94 675 GLN A C 1
ATOM 5443 O O . GLN A 1 675 ? -11.361 -4.286 -14.005 1.00 90.94 675 GLN A O 1
ATOM 5448 N N . LEU A 1 676 ? -11.972 -5.104 -12.019 1.00 91.62 676 LEU A N 1
ATOM 5449 C CA . LEU A 1 676 ? -11.199 -4.131 -11.240 1.00 91.62 676 LEU A CA 1
ATOM 5450 C C . LEU A 1 676 ? -9.714 -4.115 -11.649 1.00 91.62 676 LEU A C 1
ATOM 5452 O O . LEU A 1 676 ? -8.987 -5.079 -11.422 1.00 91.62 676 LEU A O 1
ATOM 5456 N N . GLY A 1 677 ? -9.257 -2.982 -12.189 1.00 91.31 677 GLY A N 1
ATOM 5457 C CA . GLY A 1 677 ? -7.868 -2.786 -12.610 1.00 91.31 677 GLY A CA 1
ATOM 5458 C C . GLY A 1 677 ? -7.546 -3.246 -14.037 1.00 91.31 677 GLY A C 1
ATOM 5459 O O . GLY A 1 677 ? -6.455 -2.939 -14.515 1.00 91.31 677 GLY A O 1
ATOM 5460 N N . ASN A 1 678 ? -8.473 -3.906 -14.742 1.00 93.81 678 ASN A N 1
ATOM 5461 C CA . ASN A 1 678 ? -8.260 -4.314 -16.133 1.00 93.81 678 ASN A CA 1
ATOM 5462 C C . ASN A 1 678 ? -8.211 -3.098 -17.069 1.00 93.81 678 ASN A C 1
ATOM 5464 O O . ASN A 1 678 ? -9.084 -2.223 -17.019 1.00 93.81 678 ASN A O 1
ATOM 5468 N N . VAL A 1 679 ? -7.208 -3.068 -17.950 1.00 95.88 679 VAL A N 1
ATOM 5469 C CA . VAL A 1 679 ? -7.073 -2.070 -19.016 1.00 95.88 679 VAL A CA 1
ATOM 5470 C C . VAL A 1 679 ? -8.083 -2.364 -20.122 1.00 95.88 679 VAL A C 1
ATOM 5472 O O . VAL A 1 679 ? -8.121 -3.468 -20.652 1.00 95.88 679 VAL A O 1
ATOM 5475 N N . GLU A 1 680 ? -8.893 -1.362 -20.464 1.00 94.94 680 GLU A N 1
ATOM 5476 C CA . GLU A 1 680 ? -9.862 -1.402 -21.568 1.00 94.94 680 GLU A CA 1
ATOM 5477 C C . GLU A 1 680 ? -9.297 -0.741 -22.829 1.00 94.94 680 GLU A C 1
ATOM 5479 O O . GLU A 1 680 ? -9.500 -1.220 -23.943 1.00 94.94 680 GLU A O 1
ATOM 5484 N N . MET A 1 681 ? -8.563 0.363 -22.653 1.00 96.06 681 MET A N 1
ATOM 5485 C CA . MET A 1 681 ? -7.874 1.050 -23.741 1.00 96.06 681 MET A CA 1
ATOM 5486 C C . MET A 1 681 ? -6.508 1.566 -23.299 1.00 96.06 681 MET A C 1
ATOM 5488 O O . MET A 1 681 ? -6.333 2.078 -22.193 1.00 96.06 681 MET A O 1
ATOM 5492 N N . TRP A 1 682 ? -5.558 1.508 -24.224 1.00 96.38 682 TRP A N 1
ATOM 5493 C CA . TRP A 1 682 ? -4.238 2.112 -24.118 1.00 96.38 682 TRP A CA 1
ATOM 5494 C C . TRP A 1 682 ? -3.988 2.961 -25.366 1.00 96.38 682 TRP A C 1
ATOM 5496 O O . TRP A 1 682 ? -4.299 2.542 -26.481 1.00 96.38 682 TRP A O 1
ATOM 5506 N N . ARG A 1 683 ? -3.492 4.192 -25.190 1.00 94.25 683 ARG A N 1
ATOM 5507 C CA . ARG A 1 683 ? -3.313 5.178 -26.278 1.00 94.25 683 ARG A CA 1
ATOM 5508 C C . ARG A 1 683 ? -4.586 5.376 -27.130 1.00 94.25 683 ARG A C 1
ATOM 5510 O O . ARG A 1 683 ? -4.516 5.524 -28.345 1.00 94.25 683 ARG A O 1
ATOM 5517 N N . ASN A 1 684 ? -5.748 5.407 -26.467 1.00 93.50 684 ASN A N 1
ATOM 5518 C CA . ASN A 1 684 ? -7.092 5.529 -27.063 1.00 93.50 684 ASN A CA 1
ATOM 5519 C C . ASN A 1 684 ? -7.511 4.376 -28.001 1.00 93.50 684 ASN A C 1
ATOM 5521 O O . ASN A 1 684 ? -8.414 4.550 -28.817 1.00 93.50 684 ASN A O 1
ATOM 5525 N N . SER A 1 685 ? -6.885 3.203 -27.882 1.00 95.62 685 SER A N 1
ATOM 5526 C CA . SER A 1 685 ? -7.237 1.996 -28.633 1.00 95.62 685 SER A CA 1
ATOM 5527 C C . SER A 1 685 ? -7.407 0.801 -27.694 1.00 95.62 685 SER A C 1
ATOM 5529 O O . SER A 1 685 ? -6.665 0.659 -26.725 1.00 95.62 685 SER A O 1
ATOM 5531 N N . ASN A 1 686 ? -8.353 -0.089 -27.996 1.00 95.12 686 ASN A N 1
ATOM 5532 C CA . ASN A 1 686 ? -8.477 -1.401 -27.346 1.00 95.12 686 ASN A CA 1
ATOM 5533 C C . ASN A 1 686 ? -7.587 -2.475 -28.006 1.00 95.12 686 ASN A C 1
ATOM 5535 O O . ASN A 1 686 ? -7.605 -3.640 -27.605 1.00 95.12 686 ASN A O 1
ATOM 5539 N N . ARG A 1 687 ? -6.816 -2.095 -29.034 1.00 95.12 687 ARG A N 1
ATOM 5540 C CA . ARG A 1 687 ? -5.869 -2.964 -29.737 1.00 95.12 687 ARG A CA 1
ATOM 5541 C C . ARG A 1 687 ? -4.522 -2.288 -29.985 1.00 95.12 687 ARG A C 1
ATOM 5543 O O . ARG A 1 687 ? -4.463 -1.091 -30.269 1.00 95.12 687 ARG A O 1
ATOM 5550 N N . THR A 1 688 ? -3.450 -3.064 -29.911 1.00 93.81 688 THR A N 1
ATOM 5551 C CA . THR A 1 688 ? -2.084 -2.662 -30.264 1.00 93.81 688 THR A CA 1
ATOM 5552 C C . THR A 1 688 ? -1.757 -3.104 -31.697 1.00 93.81 688 THR A C 1
ATOM 5554 O O . THR A 1 688 ? -2.646 -3.519 -32.443 1.00 93.81 688 THR A O 1
ATOM 5557 N N . MET A 1 689 ? -0.503 -2.965 -32.131 1.00 89.38 689 MET A N 1
ATOM 5558 C CA . MET A 1 689 ? -0.093 -3.281 -33.505 1.00 89.38 689 MET A CA 1
ATOM 5559 C C . MET A 1 689 ? 0.124 -4.779 -33.783 1.00 89.38 689 MET A C 1
ATOM 5561 O O . MET A 1 689 ? 0.369 -5.136 -34.933 1.00 89.38 689 MET A O 1
ATOM 5565 N N . TYR A 1 690 ? 0.042 -5.654 -32.774 1.00 90.31 690 TYR A N 1
ATOM 5566 C CA . TYR A 1 690 ? 0.089 -7.103 -32.990 1.00 90.31 690 TYR A CA 1
ATOM 5567 C C . TYR A 1 690 ? -1.223 -7.626 -33.602 1.00 90.31 690 TYR A C 1
ATOM 5569 O O . TYR A 1 690 ? -2.299 -7.032 -33.461 1.00 90.31 690 TYR A O 1
ATOM 5577 N N . ARG A 1 691 ? -1.141 -8.760 -34.303 1.00 89.62 691 ARG A N 1
ATOM 5578 C CA . ARG A 1 691 ? -2.292 -9.361 -34.992 1.00 89.62 691 ARG A CA 1
ATOM 5579 C C . ARG A 1 691 ? -3.214 -10.099 -34.012 1.00 89.62 691 ARG A C 1
ATOM 5581 O O . ARG A 1 691 ? -2.820 -10.418 -32.895 1.00 89.62 691 ARG A O 1
ATOM 5588 N N . ASP A 1 692 ? -4.447 -10.360 -34.442 1.00 90.00 692 ASP A N 1
ATOM 5589 C CA . ASP A 1 692 ? -5.378 -11.317 -33.818 1.00 90.00 692 ASP A CA 1
ATOM 5590 C C . ASP A 1 692 ? -5.518 -11.151 -32.283 1.00 90.00 692 ASP A C 1
ATOM 5592 O O . ASP A 1 692 ? -5.668 -10.020 -31.813 1.00 90.00 692 ASP A O 1
ATOM 5596 N N . GLU A 1 693 ? -5.491 -12.225 -31.490 1.00 90.81 693 GLU A N 1
ATOM 5597 C CA . GLU A 1 693 ? -5.594 -12.150 -30.017 1.00 90.81 693 GLU A CA 1
ATOM 5598 C C . GLU A 1 693 ? -4.368 -11.487 -29.360 1.00 90.81 693 GLU A C 1
ATOM 5600 O O . GLU A 1 693 ? -4.489 -10.862 -28.310 1.00 90.81 693 GLU A O 1
ATOM 5605 N N . CYS A 1 694 ? -3.190 -11.560 -29.991 1.00 91.56 694 CYS A N 1
ATOM 5606 C CA . CYS A 1 694 ? -1.947 -10.965 -29.488 1.00 91.56 694 CYS A CA 1
ATOM 5607 C C . CYS A 1 694 ? -1.998 -9.430 -29.427 1.00 91.56 694 CYS A C 1
ATOM 5609 O O . CYS A 1 694 ? -1.247 -8.816 -28.676 1.00 91.56 694 CYS A O 1
ATOM 5611 N N . GLY A 1 695 ? -2.856 -8.807 -30.238 1.00 92.75 695 GLY A N 1
ATOM 5612 C CA . GLY A 1 695 ? -3.054 -7.360 -30.261 1.00 92.75 695 GLY A CA 1
ATOM 5613 C C . GLY A 1 695 ? -4.068 -6.831 -29.253 1.00 92.75 695 GLY A C 1
ATOM 5614 O O . GLY A 1 695 ? -4.314 -5.632 -29.261 1.00 92.75 695 GLY A O 1
ATOM 5615 N N . GLU A 1 696 ? -4.714 -7.659 -28.433 1.00 95.38 696 GLU A N 1
ATOM 5616 C CA . GLU A 1 696 ? -5.757 -7.184 -27.515 1.00 95.38 696 GLU A CA 1
ATOM 5617 C C . GLU A 1 696 ? -5.181 -6.443 -26.301 1.00 95.38 696 GLU A C 1
ATOM 5619 O O . GLU A 1 696 ? -4.284 -6.933 -25.618 1.00 95.38 696 GLU A O 1
ATOM 5624 N N . VAL A 1 697 ? -5.735 -5.271 -25.978 1.00 95.50 697 VAL A N 1
ATOM 5625 C CA . VAL A 1 697 ? -5.461 -4.598 -24.702 1.00 95.50 697 VAL A CA 1
ATOM 5626 C C . VAL A 1 697 ? -6.340 -5.248 -23.634 1.00 95.50 697 VAL A C 1
ATOM 5628 O O . VAL A 1 697 ? -7.553 -5.055 -23.629 1.00 95.50 697 VAL A O 1
ATOM 5631 N N . ARG A 1 698 ? -5.733 -6.058 -22.757 1.00 93.38 698 ARG A N 1
ATOM 5632 C CA . ARG A 1 698 ? -6.426 -6.761 -21.667 1.00 93.38 698 ARG A CA 1
ATOM 5633 C C . ARG A 1 698 ? -5.500 -7.101 -20.498 1.00 93.38 698 ARG A C 1
ATOM 5635 O O . ARG A 1 698 ? -4.284 -7.179 -20.664 1.00 93.38 698 ARG A O 1
ATOM 5642 N N . GLY A 1 699 ? -6.101 -7.372 -19.340 1.00 92.50 699 GLY A N 1
ATOM 5643 C CA . GLY A 1 699 ? -5.398 -7.651 -18.084 1.00 92.50 699 GLY A CA 1
ATOM 5644 C C . GLY A 1 699 ? -5.076 -6.390 -17.281 1.00 92.50 699 GLY A C 1
ATOM 5645 O O . GLY A 1 699 ? -5.396 -5.276 -17.694 1.00 92.50 699 GLY A O 1
ATOM 5646 N N . SER A 1 700 ? -4.454 -6.569 -16.118 1.00 91.69 700 SER A N 1
ATOM 5647 C CA . SER A 1 700 ? -4.086 -5.481 -15.201 1.00 91.69 700 SER A CA 1
ATOM 5648 C C . SER A 1 700 ? -2.733 -4.865 -15.565 1.00 91.69 700 SER A C 1
ATOM 5650 O O . SER A 1 700 ? -1.866 -5.550 -16.096 1.00 91.69 700 SER A O 1
ATOM 5652 N N . THR A 1 701 ? -2.477 -3.608 -15.191 1.00 88.06 701 THR A N 1
ATOM 5653 C CA . THR A 1 701 ? -1.113 -3.031 -15.201 1.00 88.06 701 THR A CA 1
ATOM 5654 C C . THR A 1 701 ? -0.182 -3.638 -14.135 1.00 88.06 701 THR A C 1
ATOM 5656 O O . THR A 1 701 ? 0.961 -3.210 -13.997 1.00 88.06 701 THR A O 1
ATOM 5659 N N . GLY A 1 702 ? -0.659 -4.615 -13.354 1.00 85.00 702 GLY A N 1
ATOM 5660 C CA . GLY A 1 702 ? 0.086 -5.342 -12.323 1.00 85.00 702 GLY A CA 1
ATOM 5661 C C . GLY A 1 702 ? -0.092 -4.788 -10.906 1.00 85.00 702 GLY A C 1
ATOM 5662 O O . GLY A 1 702 ? 0.141 -5.507 -9.935 1.00 85.00 702 GLY A O 1
ATOM 5663 N N . GLU A 1 703 ? -0.557 -3.545 -10.773 1.00 82.44 703 GLU A N 1
ATOM 5664 C CA . GLU A 1 703 ? -0.646 -2.818 -9.497 1.00 82.44 703 GLU A CA 1
ATOM 5665 C C . GLU A 1 703 ? -1.964 -3.044 -8.729 1.00 82.44 703 GLU A C 1
ATOM 5667 O O . GLU A 1 703 ? -2.022 -2.815 -7.520 1.00 82.44 703 GLU A O 1
ATOM 5672 N N . LEU A 1 704 ? -3.033 -3.451 -9.422 1.00 86.00 704 LEU A N 1
ATOM 5673 C CA . LEU A 1 704 ? -4.386 -3.597 -8.876 1.00 86.00 704 LEU A CA 1
ATOM 5674 C C . LEU A 1 704 ? -5.110 -4.758 -9.562 1.00 86.00 704 LEU A C 1
ATOM 5676 O O . LEU A 1 704 ? -5.129 -4.818 -10.788 1.00 86.00 704 LEU A O 1
ATOM 5680 N N . TRP A 1 705 ? -5.736 -5.638 -8.783 1.00 86.00 705 TRP A N 1
ATOM 5681 C CA . TRP A 1 705 ? -6.418 -6.827 -9.294 1.00 86.00 705 TRP A CA 1
ATOM 5682 C C . TRP A 1 705 ? -7.794 -7.008 -8.660 1.00 86.00 705 TRP A C 1
ATOM 5684 O O . TRP A 1 705 ? -8.004 -6.678 -7.488 1.00 86.00 705 TRP A O 1
ATOM 5694 N N . ALA A 1 706 ? -8.713 -7.604 -9.415 1.00 84.25 706 ALA A N 1
ATOM 5695 C CA . ALA A 1 706 ? -9.904 -8.217 -8.853 1.00 84.25 706 ALA A CA 1
ATOM 5696 C C . ALA A 1 706 ? -9.524 -9.466 -8.024 1.00 84.25 706 ALA A C 1
ATOM 5698 O O . ALA A 1 706 ? -8.667 -10.246 -8.444 1.00 84.25 706 ALA A O 1
ATOM 5699 N N . PRO A 1 707 ? -10.138 -9.689 -6.849 1.00 73.62 707 PRO A N 1
ATOM 5700 C CA . PRO A 1 707 ? -9.918 -10.901 -6.070 1.00 73.62 707 PRO A CA 1
ATOM 5701 C C . PRO A 1 707 ? -10.736 -12.071 -6.628 1.00 73.62 707 PRO A C 1
ATOM 5703 O O . PRO A 1 707 ? -11.957 -12.125 -6.462 1.00 73.62 707 PRO A O 1
ATOM 5706 N N . GLU A 1 708 ? -10.058 -13.036 -7.245 1.00 73.75 708 GLU A N 1
ATOM 5707 C CA . GLU A 1 708 ? -10.678 -14.241 -7.801 1.00 73.75 708 GLU A CA 1
ATOM 5708 C C . GLU A 1 708 ? -9.953 -15.511 -7.345 1.00 73.75 708 GLU A C 1
ATOM 5710 O O . GLU A 1 708 ? -8.831 -15.812 -7.745 1.00 73.75 708 GLU A O 1
ATOM 5715 N N . LEU A 1 709 ? -10.606 -16.290 -6.485 1.00 68.69 709 LEU A N 1
ATOM 5716 C CA . LEU A 1 709 ? -10.025 -17.497 -5.900 1.00 68.69 709 LEU A CA 1
ATOM 5717 C C . LEU A 1 709 ? -9.841 -18.602 -6.944 1.00 68.69 709 LEU A C 1
ATOM 5719 O O . LEU A 1 709 ? -10.816 -19.105 -7.496 1.00 68.69 709 LEU A O 1
ATOM 5723 N N . GLY A 1 710 ? -8.595 -19.044 -7.122 1.00 68.44 710 GLY A N 1
ATOM 5724 C CA . GLY A 1 710 ? -8.271 -20.199 -7.961 1.00 68.44 710 GLY A CA 1
ATOM 5725 C C . GLY A 1 710 ? -8.201 -19.908 -9.461 1.00 68.44 710 GLY A C 1
ATOM 5726 O O . GLY A 1 710 ? -8.409 -20.830 -10.247 1.00 68.44 710 GLY A O 1
ATOM 5727 N N . GLN A 1 711 ? -7.901 -18.667 -9.866 1.00 81.25 711 GLN A N 1
ATOM 5728 C CA . GLN A 1 711 ? -7.513 -18.387 -11.251 1.00 81.25 711 GLN A CA 1
ATOM 5729 C C . GLN A 1 711 ? -6.330 -19.289 -11.672 1.00 81.25 711 GLN A C 1
ATOM 5731 O O . GLN A 1 711 ? -5.355 -19.399 -10.925 1.00 81.25 711 GLN A O 1
ATOM 5736 N N . PRO A 1 712 ? -6.386 -19.947 -12.847 1.00 89.12 712 PRO A N 1
ATOM 5737 C CA . PRO A 1 712 ? -5.291 -20.791 -13.331 1.00 89.12 712 PRO A CA 1
ATOM 5738 C C . PRO A 1 712 ? -4.113 -19.970 -13.874 1.00 89.12 712 PRO A C 1
ATOM 5740 O O . PRO A 1 712 ? -2.983 -20.454 -13.903 1.00 89.12 712 PRO A O 1
ATOM 5743 N N . GLU A 1 713 ? -4.373 -18.733 -14.296 1.00 91.31 713 GLU A N 1
ATOM 5744 C CA . GLU A 1 713 ? -3.408 -17.790 -14.847 1.00 91.31 713 GLU A CA 1
ATOM 5745 C C . GLU A 1 713 ? -3.847 -16.350 -14.561 1.00 91.31 713 GLU A C 1
ATOM 5747 O O . GLU A 1 713 ? -5.036 -16.080 -14.392 1.00 91.31 713 GLU A O 1
ATOM 5752 N N . VAL A 1 714 ? -2.884 -15.430 -14.537 1.00 92.25 714 VAL A N 1
ATOM 5753 C CA . VAL A 1 714 ? -3.109 -13.984 -14.402 1.00 92.25 714 VAL A CA 1
ATOM 5754 C C . VAL A 1 714 ? -2.522 -13.246 -15.602 1.00 92.25 714 VAL A C 1
ATOM 5756 O O . VAL A 1 714 ? -1.488 -13.643 -16.143 1.00 92.25 714 VAL A O 1
ATOM 5759 N N . VAL A 1 715 ? -3.183 -12.168 -16.034 1.00 93.31 715 VAL A N 1
ATOM 5760 C CA . VAL A 1 715 ? -2.822 -11.426 -17.254 1.00 93.31 715 VAL A CA 1
ATOM 5761 C C . VAL A 1 715 ? -2.357 -10.011 -16.915 1.00 93.31 715 VAL A C 1
ATOM 5763 O O . VAL A 1 715 ? -3.115 -9.223 -16.350 1.00 93.31 715 VAL A O 1
ATOM 5766 N N . VAL A 1 716 ? -1.113 -9.692 -17.280 1.00 94.38 716 VAL A N 1
ATOM 5767 C CA . VAL A 1 716 ? -0.464 -8.395 -17.033 1.00 94.38 716 VAL A CA 1
ATOM 5768 C C . VAL A 1 716 ? -0.293 -7.646 -18.351 1.00 94.38 716 VAL A C 1
ATOM 5770 O O . VAL A 1 716 ? 0.475 -8.090 -19.199 1.00 94.38 716 VAL A O 1
ATOM 5773 N N . PHE A 1 717 ? -0.946 -6.499 -18.528 1.00 95.50 717 PHE A N 1
ATOM 5774 C CA . PHE A 1 717 ? -0.680 -5.600 -19.650 1.00 95.50 717 PHE A CA 1
ATOM 5775 C C . PHE A 1 717 ? 0.617 -4.817 -19.414 1.00 95.50 717 PHE A C 1
ATOM 5777 O O . PHE A 1 717 ? 0.722 -4.038 -18.465 1.00 95.50 717 PHE A O 1
ATOM 5784 N N . ALA A 1 718 ? 1.601 -5.002 -20.294 1.00 93.81 718 ALA A N 1
ATOM 5785 C CA . ALA A 1 718 ? 2.923 -4.401 -20.193 1.00 93.81 718 ALA A CA 1
ATOM 5786 C C . ALA A 1 718 ? 3.124 -3.362 -21.321 1.00 93.81 718 ALA A C 1
ATOM 5788 O O . ALA A 1 718 ? 3.485 -3.727 -22.446 1.00 93.81 718 ALA A O 1
ATOM 5789 N N . PRO A 1 719 ? 2.933 -2.051 -21.054 1.00 92.31 719 PRO A N 1
ATOM 5790 C CA . PRO A 1 719 ? 3.028 -1.008 -22.083 1.00 92.31 719 PRO A CA 1
ATOM 5791 C C . PRO A 1 719 ? 4.432 -0.911 -22.700 1.00 92.31 719 PRO A C 1
ATOM 5793 O O . PRO A 1 719 ? 4.570 -0.550 -23.864 1.00 92.31 719 PRO A O 1
ATOM 5796 N N . ASP A 1 720 ? 5.470 -1.310 -21.958 1.00 89.81 720 ASP A N 1
ATOM 5797 C CA . ASP A 1 720 ? 6.862 -1.354 -22.420 1.00 89.81 720 ASP A CA 1
ATOM 5798 C C . ASP A 1 720 ? 7.130 -2.354 -23.561 1.00 89.81 720 ASP A C 1
ATOM 5800 O O . ASP A 1 720 ? 8.123 -2.213 -24.280 1.00 89.81 720 ASP A O 1
ATOM 5804 N N . ILE A 1 721 ? 6.249 -3.336 -23.755 1.00 92.81 721 ILE A N 1
ATOM 5805 C CA . ILE A 1 721 ? 6.295 -4.297 -24.869 1.00 92.81 721 ILE A CA 1
ATOM 5806 C C . ILE A 1 721 ? 5.025 -4.246 -25.727 1.00 92.81 721 ILE A C 1
ATOM 5808 O O . ILE A 1 721 ? 4.844 -5.083 -26.605 1.00 92.81 721 ILE A O 1
ATOM 5812 N N . CYS A 1 722 ? 4.151 -3.259 -25.492 1.00 93.38 722 CYS A N 1
ATOM 5813 C CA . CYS A 1 722 ? 2.907 -3.041 -26.229 1.00 93.38 722 CYS A CA 1
ATOM 5814 C C . CYS A 1 722 ? 1.958 -4.265 -26.285 1.00 93.38 722 CYS A C 1
ATOM 5816 O O . CYS A 1 722 ? 1.219 -4.424 -27.261 1.00 93.38 722 CYS A O 1
ATOM 5818 N N . THR A 1 723 ? 1.976 -5.145 -25.280 1.00 94.44 723 THR A N 1
ATOM 5819 C CA . THR A 1 723 ? 1.091 -6.321 -25.208 1.00 94.44 723 THR A CA 1
ATOM 5820 C C . THR A 1 723 ? 0.930 -6.838 -23.774 1.00 94.44 723 THR A C 1
ATOM 5822 O O . THR A 1 723 ? 1.551 -6.321 -22.843 1.00 94.44 723 THR A O 1
ATOM 5825 N N . TYR A 1 724 ? 0.094 -7.858 -23.585 1.00 94.25 724 TYR A N 1
ATOM 5826 C CA . TYR A 1 724 ? -0.070 -8.574 -22.328 1.00 94.25 724 TYR A CA 1
ATOM 5827 C C . TYR A 1 724 ? 0.817 -9.824 -22.215 1.00 94.25 724 TYR A C 1
ATOM 5829 O O . TYR A 1 724 ? 1.100 -10.531 -23.186 1.00 94.25 724 TYR A O 1
ATOM 5837 N N . LEU A 1 725 ? 1.193 -10.129 -20.976 1.00 94.19 725 LEU A N 1
ATOM 5838 C CA . LEU A 1 725 ? 1.866 -11.349 -20.549 1.00 94.19 725 LEU A CA 1
ATOM 5839 C C . LEU A 1 725 ? 0.885 -12.215 -19.759 1.00 94.19 725 LEU A C 1
ATOM 5841 O O . LEU A 1 725 ? 0.128 -11.708 -18.932 1.00 94.19 725 LEU A O 1
ATOM 5845 N N . THR A 1 726 ? 0.920 -13.524 -19.997 1.00 93.75 726 THR A N 1
ATOM 5846 C CA . THR A 1 726 ? 0.137 -14.516 -19.249 1.00 93.75 726 THR A CA 1
ATOM 5847 C C . THR A 1 726 ? 1.072 -15.240 -18.285 1.00 93.75 726 THR A C 1
ATOM 5849 O O . THR A 1 726 ? 2.089 -15.779 -18.718 1.00 93.75 726 THR A O 1
ATOM 5852 N N . LEU A 1 727 ? 0.745 -15.251 -16.992 1.00 94.44 727 LEU A N 1
ATOM 5853 C CA . LEU A 1 727 ? 1.515 -15.945 -15.958 1.00 94.44 727 LEU A CA 1
ATOM 5854 C C . LEU A 1 727 ? 0.654 -17.073 -15.363 1.00 94.44 727 LEU A C 1
ATOM 5856 O O . LEU A 1 727 ? -0.292 -16.773 -14.629 1.00 94.44 727 LEU A O 1
ATOM 5860 N N . PRO A 1 728 ? 0.928 -18.355 -15.662 1.00 94.88 728 PRO A N 1
ATOM 5861 C CA . PRO A 1 728 ? 0.231 -19.472 -15.033 1.00 94.88 728 PRO A CA 1
ATOM 5862 C C . PRO A 1 728 ? 0.550 -19.588 -13.537 1.00 94.88 728 PRO A C 1
ATOM 5864 O O . PRO A 1 728 ? 1.594 -19.140 -13.052 1.00 94.88 728 PRO A O 1
ATOM 5867 N N . PHE A 1 729 ? -0.360 -20.219 -12.796 1.00 94.75 729 PHE A N 1
ATOM 5868 C CA . PHE A 1 729 ? -0.154 -20.570 -11.395 1.00 94.75 729 PHE A CA 1
ATOM 5869 C C . PHE A 1 729 ? 1.042 -21.522 -11.233 1.00 94.75 729 PHE A C 1
ATOM 5871 O O . PHE A 1 729 ? 1.156 -22.523 -11.940 1.00 94.75 729 PHE A O 1
ATOM 5878 N N . SER A 1 730 ? 1.909 -21.217 -10.267 1.00 94.19 730 SER A N 1
ATOM 5879 C CA . SER A 1 730 ? 3.124 -21.975 -9.950 1.00 94.19 730 SER A CA 1
ATOM 5880 C C . SER A 1 730 ? 2.974 -22.736 -8.632 1.00 94.19 730 SER A C 1
ATOM 5882 O O . SER A 1 730 ? 3.026 -23.965 -8.599 1.00 94.19 730 SER A O 1
ATOM 5884 N N . ASN A 1 731 ? 2.781 -22.017 -7.522 1.00 93.50 731 ASN A N 1
ATOM 5885 C CA . ASN A 1 731 ? 2.762 -22.604 -6.181 1.00 93.50 731 ASN A CA 1
ATOM 5886 C C . ASN A 1 731 ? 2.083 -21.678 -5.157 1.00 93.50 731 ASN A C 1
ATOM 5888 O O . ASN A 1 731 ? 2.095 -20.458 -5.326 1.00 93.50 731 ASN A O 1
ATOM 5892 N N . PRO A 1 732 ? 1.554 -22.210 -4.041 1.00 94.62 732 PRO A N 1
ATOM 5893 C CA . PRO A 1 732 ? 1.242 -21.394 -2.872 1.00 94.62 732 PRO A CA 1
ATOM 5894 C C . PRO A 1 732 ? 2.523 -20.767 -2.302 1.00 94.62 732 PRO A C 1
ATOM 5896 O O . PRO A 1 732 ? 3.602 -21.364 -2.374 1.00 94.62 732 PRO A O 1
ATOM 5899 N N . ILE A 1 733 ? 2.414 -19.577 -1.717 1.00 94.31 733 ILE A N 1
ATOM 5900 C CA . ILE A 1 733 ? 3.523 -18.860 -1.076 1.00 94.31 733 ILE A CA 1
ATOM 5901 C C . ILE A 1 733 ? 3.026 -18.109 0.165 1.00 94.31 733 ILE A C 1
ATOM 5903 O O . ILE A 1 733 ? 1.861 -17.727 0.245 1.00 94.31 733 ILE A O 1
ATOM 5907 N N . ALA A 1 734 ? 3.912 -17.874 1.134 1.00 94.19 734 ALA A N 1
ATOM 5908 C CA . ALA A 1 734 ? 3.651 -16.976 2.253 1.00 94.19 734 ALA A CA 1
ATOM 5909 C C . ALA A 1 734 ? 4.682 -15.838 2.276 1.00 94.19 734 ALA A C 1
ATOM 5911 O O . ALA A 1 734 ? 5.886 -16.093 2.320 1.00 94.19 734 ALA A O 1
ATOM 5912 N N . VAL A 1 735 ? 4.217 -14.585 2.272 1.00 93.06 735 VAL A N 1
ATOM 5913 C CA . VAL A 1 735 ? 5.064 -13.376 2.285 1.00 93.06 735 VAL A CA 1
ATOM 5914 C C . VAL A 1 735 ? 4.665 -12.513 3.481 1.00 93.06 735 VAL A C 1
ATOM 5916 O O . VAL A 1 735 ? 3.486 -12.231 3.671 1.00 93.06 735 VAL A O 1
ATOM 5919 N N . GLU A 1 736 ? 5.624 -12.154 4.340 1.00 92.50 736 GLU A N 1
ATOM 5920 C CA . GLU A 1 736 ? 5.395 -11.438 5.616 1.00 92.50 736 GLU A CA 1
ATOM 5921 C C . GLU A 1 736 ? 4.268 -12.031 6.502 1.00 92.50 736 GLU A C 1
ATOM 5923 O O . GLU A 1 736 ? 3.576 -11.334 7.251 1.00 92.50 736 GLU A O 1
ATOM 5928 N N . GLY A 1 737 ? 4.077 -13.355 6.423 1.00 90.19 737 GLY A N 1
ATOM 5929 C CA . GLY A 1 737 ? 3.034 -14.085 7.151 1.00 90.19 737 GLY A CA 1
ATOM 5930 C C . GLY A 1 737 ? 1.620 -13.936 6.577 1.00 90.19 737 GLY A C 1
ATOM 5931 O O . GLY A 1 737 ? 0.658 -14.138 7.316 1.00 90.19 737 GLY A O 1
ATOM 5932 N N . ILE A 1 738 ? 1.487 -13.558 5.303 1.00 92.62 738 ILE A N 1
ATOM 5933 C CA . ILE A 1 738 ? 0.237 -13.578 4.531 1.00 92.62 738 ILE A CA 1
ATOM 5934 C C . ILE A 1 738 ? 0.321 -14.717 3.518 1.00 92.62 738 ILE A C 1
ATOM 5936 O O . ILE A 1 738 ? 1.293 -14.791 2.767 1.00 92.62 738 ILE A O 1
ATOM 5940 N N . GLU A 1 739 ? -0.684 -15.591 3.500 1.00 92.56 739 GLU A N 1
ATOM 5941 C CA . GLU A 1 739 ? -0.828 -16.641 2.488 1.00 92.56 739 GLU A CA 1
ATOM 5942 C C . GLU A 1 739 ? -1.282 -16.044 1.150 1.00 92.56 739 GLU A C 1
ATOM 5944 O O . GLU A 1 739 ? -2.144 -15.168 1.108 1.00 92.56 739 GLU A O 1
ATOM 5949 N N . GLY A 1 740 ? -0.716 -16.531 0.050 1.00 92.50 740 GLY A N 1
ATOM 5950 C CA . GLY A 1 740 ? -1.063 -16.116 -1.302 1.00 92.50 740 GLY A CA 1
ATOM 5951 C C . GLY A 1 740 ? -0.680 -17.164 -2.342 1.00 92.50 740 GLY A C 1
ATOM 5952 O O . GLY A 1 740 ? -0.144 -18.228 -2.025 1.00 92.50 740 GLY A O 1
ATOM 5953 N N . MET A 1 741 ? -0.957 -16.851 -3.603 1.00 93.94 741 MET A N 1
ATOM 5954 C CA . MET A 1 741 ? -0.640 -17.697 -4.751 1.00 93.94 741 MET A CA 1
ATOM 5955 C C . MET A 1 741 ? 0.425 -17.021 -5.606 1.00 93.94 741 MET A C 1
ATOM 5957 O O . MET A 1 741 ? 0.296 -15.845 -5.945 1.00 93.94 741 MET A O 1
ATOM 5961 N N . GLN A 1 742 ? 1.474 -17.765 -5.947 1.00 94.50 742 GLN A N 1
ATOM 5962 C CA . GLN A 1 742 ? 2.515 -17.337 -6.867 1.00 94.50 742 GLN A CA 1
ATOM 5963 C C . GLN A 1 742 ? 2.173 -17.800 -8.283 1.00 94.50 742 GLN A C 1
ATOM 5965 O O . GLN A 1 742 ? 1.976 -18.990 -8.529 1.00 94.50 742 GLN A O 1
ATOM 5970 N N . TYR A 1 743 ? 2.182 -16.852 -9.207 1.00 94.69 743 TYR A N 1
ATOM 5971 C CA . TYR A 1 743 ? 2.146 -17.042 -10.649 1.00 94.69 743 TYR A CA 1
ATOM 5972 C C . TYR A 1 743 ? 3.552 -16.790 -11.197 1.00 94.69 743 TYR A C 1
ATOM 5974 O O . TYR A 1 743 ? 4.261 -15.907 -10.700 1.00 94.69 743 TYR A O 1
ATOM 5982 N N . ALA A 1 744 ? 3.985 -17.575 -12.180 1.00 95.56 744 ALA A N 1
ATOM 5983 C CA . ALA A 1 744 ? 5.330 -17.465 -12.736 1.00 95.56 744 ALA A CA 1
ATOM 5984 C C . ALA A 1 744 ? 5.344 -17.682 -14.250 1.00 95.56 744 ALA A C 1
ATOM 5986 O O . ALA A 1 744 ? 4.504 -18.403 -14.783 1.00 95.56 744 ALA A O 1
ATOM 5987 N N . SER A 1 745 ? 6.305 -17.073 -14.945 1.00 95.12 745 SER A N 1
ATOM 5988 C CA . SER A 1 745 ? 6.524 -17.341 -16.366 1.00 95.12 745 SER A CA 1
ATOM 5989 C C . SER A 1 745 ? 6.913 -18.800 -16.604 1.00 95.12 745 SER A C 1
ATOM 5991 O O . SER A 1 745 ? 7.681 -19.381 -15.840 1.00 95.12 745 SER A O 1
ATOM 5993 N N . ASN A 1 746 ? 6.422 -19.362 -17.704 1.00 91.44 746 ASN A N 1
ATOM 5994 C CA . ASN A 1 746 ? 6.860 -20.637 -18.262 1.00 91.44 746 ASN A CA 1
ATOM 5995 C C . ASN A 1 746 ? 7.208 -20.452 -19.751 1.00 91.44 746 ASN A C 1
ATOM 5997 O O . ASN A 1 746 ? 7.233 -19.331 -20.261 1.00 91.44 746 ASN A O 1
ATOM 6001 N N . ASP A 1 747 ? 7.409 -21.553 -20.470 1.00 90.31 747 ASP A N 1
ATOM 6002 C CA . ASP A 1 747 ? 7.728 -21.569 -21.902 1.00 90.31 747 ASP A CA 1
ATOM 6003 C C . ASP A 1 747 ? 6.642 -20.976 -22.827 1.00 90.31 747 ASP A C 1
ATOM 6005 O O . ASP A 1 747 ? 6.890 -20.811 -24.017 1.00 90.31 747 ASP A O 1
ATOM 6009 N N . SER A 1 748 ? 5.457 -20.617 -22.314 1.00 90.88 748 SER A N 1
ATOM 6010 C CA . SER A 1 748 ? 4.396 -19.964 -23.098 1.00 90.88 748 SER A CA 1
ATOM 6011 C C . SER A 1 748 ? 4.521 -18.438 -23.198 1.00 90.88 748 SER A C 1
ATOM 6013 O O . SER A 1 748 ? 3.858 -17.831 -24.044 1.00 90.88 748 SER A O 1
ATOM 6015 N N . ILE A 1 749 ? 5.342 -17.800 -22.348 1.00 92.31 749 ILE A N 1
ATOM 6016 C CA . ILE A 1 749 ? 5.350 -16.333 -22.197 1.00 92.31 749 ILE A CA 1
ATOM 6017 C C . ILE A 1 749 ? 5.843 -15.603 -23.456 1.00 92.31 749 ILE A C 1
ATOM 6019 O O . ILE A 1 749 ? 5.275 -14.577 -23.826 1.00 92.31 749 ILE A O 1
ATOM 6023 N N . PHE A 1 750 ? 6.849 -16.170 -24.131 1.00 93.19 750 PHE A N 1
ATOM 6024 C CA . PHE A 1 750 ? 7.459 -15.658 -25.366 1.00 93.19 750 PHE A CA 1
ATOM 6025 C C . PHE A 1 750 ? 7.494 -16.722 -26.477 1.00 93.19 750 PHE A C 1
ATOM 6027 O O . PHE A 1 750 ? 8.384 -16.714 -27.330 1.00 93.19 750 PHE A O 1
ATOM 6034 N N . ASP A 1 751 ? 6.528 -17.647 -26.471 1.00 91.25 751 ASP A N 1
ATOM 6035 C CA . ASP A 1 751 ? 6.300 -18.513 -27.629 1.00 91.25 751 ASP A CA 1
ATOM 6036 C C . ASP A 1 751 ? 5.687 -17.715 -28.786 1.00 91.25 751 ASP A C 1
ATOM 6038 O O . ASP A 1 751 ? 4.992 -16.717 -28.591 1.00 91.25 751 ASP A O 1
ATOM 6042 N N . ASN A 1 752 ? 5.954 -18.170 -30.005 1.00 88.12 752 ASN A N 1
ATOM 6043 C CA . ASN A 1 752 ? 5.586 -17.506 -31.251 1.00 88.12 752 ASN A CA 1
ATOM 6044 C C . ASN A 1 752 ? 4.684 -18.376 -32.147 1.00 88.12 752 ASN A C 1
ATOM 6046 O O . ASN A 1 752 ? 4.672 -18.207 -33.365 1.00 88.12 752 ASN A O 1
ATOM 6050 N N . GLY A 1 753 ? 3.944 -19.326 -31.562 1.00 87.94 753 GLY A N 1
ATOM 6051 C CA . GLY A 1 753 ? 3.114 -20.289 -32.292 1.00 87.94 753 GLY A CA 1
ATOM 6052 C C . GLY A 1 753 ? 3.773 -21.653 -32.508 1.00 87.94 753 GLY A C 1
ATOM 6053 O O . GLY A 1 753 ? 3.143 -22.546 -33.086 1.00 87.94 753 GLY A O 1
ATOM 6054 N N . TYR A 1 754 ? 5.022 -21.831 -32.062 1.00 86.94 754 TYR A N 1
ATOM 6055 C CA . TYR A 1 754 ? 5.747 -23.092 -32.188 1.00 86.94 754 TYR A CA 1
ATOM 6056 C C . TYR A 1 754 ? 5.168 -24.167 -31.261 1.00 86.94 754 TYR A C 1
ATOM 6058 O O . TYR A 1 754 ? 4.785 -25.235 -31.749 1.00 86.94 754 TYR A O 1
ATOM 6066 N N . ARG A 1 755 ? 5.042 -23.871 -29.957 1.00 89.31 755 ARG A N 1
ATOM 6067 C CA . ARG A 1 755 ? 4.398 -24.755 -28.965 1.00 89.31 755 ARG A CA 1
ATOM 6068 C C . ARG A 1 755 ? 2.932 -24.400 -28.720 1.00 89.31 755 ARG A C 1
ATOM 6070 O O . ARG A 1 755 ? 2.123 -25.302 -28.519 1.00 89.31 755 ARG A O 1
ATOM 6077 N N . TYR A 1 756 ? 2.584 -23.114 -28.762 1.00 90.44 756 TYR A N 1
ATOM 6078 C CA . TYR A 1 756 ? 1.274 -22.596 -28.363 1.00 90.44 756 TYR A CA 1
ATOM 6079 C C . TYR A 1 756 ? 0.603 -21.877 -29.548 1.00 90.44 756 TYR A C 1
ATOM 6081 O O . TYR A 1 756 ? 0.868 -20.698 -29.775 1.00 90.44 756 TYR A O 1
ATOM 6089 N N . PRO A 1 757 ? -0.271 -22.544 -30.333 1.00 89.69 757 PRO A N 1
ATOM 6090 C CA . PRO A 1 757 ? -0.777 -22.006 -31.604 1.00 89.69 757 PRO A CA 1
ATOM 6091 C C . PRO A 1 757 ? -1.473 -20.639 -31.520 1.00 89.69 757 PRO A C 1
ATOM 6093 O O . PRO A 1 757 ? -1.418 -19.871 -32.476 1.00 89.69 757 PRO A O 1
ATOM 6096 N N . ASN A 1 758 ? -2.080 -20.298 -30.380 1.00 89.00 758 ASN A N 1
ATOM 6097 C CA . ASN A 1 758 ? -2.690 -18.985 -30.136 1.00 89.00 758 ASN A CA 1
ATOM 6098 C C . ASN A 1 758 ? -1.669 -17.838 -29.990 1.00 89.00 758 ASN A C 1
ATOM 6100 O O . ASN A 1 758 ? -2.052 -16.675 -30.037 1.00 89.00 758 ASN A O 1
ATOM 6104 N N . LYS A 1 759 ? -0.374 -18.139 -29.841 1.00 90.19 759 LYS A N 1
ATOM 6105 C CA . LYS A 1 759 ? 0.722 -17.156 -29.833 1.00 90.19 759 LYS A CA 1
ATOM 6106 C C . LYS A 1 759 ? 1.316 -16.894 -31.226 1.00 90.19 759 LYS A C 1
ATOM 6108 O O . LYS A 1 759 ? 2.203 -16.056 -31.364 1.00 90.19 759 LYS A O 1
ATOM 6113 N N . ALA A 1 760 ? 0.810 -17.556 -32.275 1.00 88.81 760 ALA A N 1
ATOM 6114 C CA . ALA A 1 760 ? 1.295 -17.390 -33.651 1.00 88.81 760 ALA A CA 1
ATOM 6115 C C . ALA A 1 760 ? 1.190 -15.946 -34.181 1.00 88.81 760 ALA A C 1
ATOM 6117 O O . ALA A 1 760 ? 1.941 -15.563 -35.070 1.00 88.81 760 ALA A O 1
ATOM 6118 N N . CYS A 1 761 ? 0.304 -15.123 -33.618 1.00 88.62 761 CYS A N 1
ATOM 6119 C CA . CYS A 1 761 ? 0.146 -13.714 -33.980 1.00 88.62 761 CYS A CA 1
ATOM 6120 C C . CYS A 1 761 ? 1.277 -12.776 -33.501 1.00 88.62 761 CYS A C 1
ATOM 6122 O O . CYS A 1 761 ? 1.277 -11.605 -33.881 1.00 88.62 761 CYS A O 1
ATOM 6124 N N . TYR A 1 762 ? 2.247 -13.269 -32.716 1.00 88.31 762 TYR A N 1
ATOM 6125 C CA . TYR A 1 762 ? 3.507 -12.563 -32.427 1.00 88.31 762 TYR A CA 1
ATOM 6126 C C . TYR A 1 762 ? 4.591 -12.776 -33.503 1.00 88.31 762 TYR A C 1
ATOM 6128 O O . TYR A 1 762 ? 5.608 -12.081 -33.504 1.00 88.31 762 TYR A O 1
ATOM 6136 N N . CYS A 1 763 ? 4.378 -13.720 -34.422 1.00 83.94 763 CYS A N 1
ATOM 6137 C CA . CYS A 1 763 ? 5.155 -13.903 -35.645 1.00 83.94 763 CYS A CA 1
ATOM 6138 C C . CYS A 1 763 ? 4.410 -13.190 -36.790 1.00 83.94 763 CYS A C 1
ATOM 6140 O O . CYS A 1 763 ? 3.226 -13.442 -37.011 1.00 83.94 763 CYS A O 1
ATOM 6142 N N . ASP A 1 764 ? 5.052 -12.254 -37.496 1.00 64.56 764 ASP A N 1
ATOM 6143 C CA . ASP A 1 764 ? 4.362 -11.440 -38.516 1.00 64.56 764 ASP A CA 1
ATOM 6144 C C . ASP A 1 764 ? 4.112 -12.196 -39.829 1.00 64.56 764 ASP A C 1
ATOM 6146 O O . ASP A 1 764 ? 3.076 -11.992 -40.464 1.00 64.56 764 ASP A O 1
ATOM 6150 N N . GLU A 1 765 ? 5.022 -13.088 -40.216 1.00 62.31 765 GLU A N 1
ATOM 6151 C CA . GLU A 1 765 ? 4.920 -13.875 -41.447 1.00 62.31 765 GLU A CA 1
ATOM 6152 C C . GLU A 1 765 ? 4.121 -15.171 -41.222 1.00 62.31 765 GLU A C 1
ATOM 6154 O O . GLU A 1 765 ? 4.000 -15.686 -40.107 1.00 62.31 765 GLU A O 1
ATOM 6159 N N . ILE A 1 766 ? 3.507 -15.690 -42.289 1.00 50.22 766 ILE A N 1
ATOM 6160 C CA . ILE A 1 766 ? 2.810 -16.981 -42.234 1.00 50.22 766 ILE A CA 1
ATOM 6161 C C . ILE A 1 766 ? 3.854 -18.051 -41.893 1.00 50.22 766 ILE A C 1
ATOM 6163 O O . ILE A 1 766 ? 4.956 -18.033 -42.438 1.00 50.22 766 ILE A O 1
ATOM 6167 N N . ARG A 1 767 ? 3.502 -18.958 -40.972 1.00 40.25 767 ARG A N 1
ATOM 6168 C CA . ARG A 1 767 ? 4.379 -20.024 -40.467 1.00 40.25 767 ARG A CA 1
ATOM 6169 C C . ARG A 1 767 ? 5.159 -20.684 -41.616 1.00 40.25 767 ARG A C 1
ATOM 6171 O O . ARG A 1 767 ? 4.548 -21.122 -42.587 1.00 40.25 767 ARG A O 1
ATOM 6178 N N . ASP A 1 768 ? 6.477 -20.765 -41.430 1.00 50.38 768 ASP A N 1
ATOM 6179 C CA . ASP A 1 768 ? 7.489 -21.332 -42.337 1.00 50.38 768 ASP A CA 1
ATOM 6180 C C . ASP A 1 768 ? 8.083 -20.418 -43.440 1.00 50.38 768 ASP A C 1
ATOM 6182 O O . ASP A 1 768 ? 8.617 -20.926 -44.420 1.00 50.38 768 ASP A O 1
ATOM 6186 N N . GLU A 1 769 ? 8.153 -19.093 -43.230 1.00 47.78 769 GLU A N 1
ATOM 6187 C CA . GLU A 1 769 ? 9.205 -18.228 -43.819 1.00 47.78 769 GLU A CA 1
ATOM 6188 C C . GLU A 1 769 ? 9.667 -17.134 -42.807 1.00 47.78 769 GLU A C 1
ATOM 6190 O O . GLU A 1 769 ? 8.890 -16.286 -42.389 1.00 47.78 769 GLU A O 1
ATOM 6195 N N . ASN A 1 770 ? 10.947 -17.166 -42.394 1.00 63.84 770 ASN A N 1
ATOM 6196 C CA . ASN A 1 770 ? 11.721 -16.162 -41.609 1.00 63.84 770 ASN A CA 1
ATOM 6197 C C . ASN A 1 770 ? 11.420 -15.836 -40.120 1.00 63.84 770 ASN A C 1
ATOM 6199 O O . ASN A 1 770 ? 12.207 -15.074 -39.531 1.00 63.84 770 ASN A O 1
ATOM 6203 N N . CYS A 1 771 ? 10.405 -16.400 -39.456 1.00 77.50 771 CYS A N 1
ATOM 6204 C CA . CYS A 1 771 ? 10.289 -16.241 -37.993 1.00 77.50 771 CYS A CA 1
ATOM 6205 C C . CYS A 1 771 ? 11.422 -16.967 -37.237 1.00 77.50 771 CYS A C 1
ATOM 6207 O O . CYS A 1 771 ? 11.841 -18.061 -37.610 1.00 77.50 771 CYS A O 1
ATOM 6209 N N . LEU A 1 772 ? 11.951 -16.328 -36.185 1.00 85.62 772 LEU A N 1
ATOM 6210 C CA . LEU A 1 772 ? 13.019 -16.888 -35.345 1.00 85.62 772 LEU A CA 1
ATOM 6211 C C . LEU A 1 772 ? 12.516 -18.069 -34.480 1.00 85.62 772 LEU A C 1
ATOM 6213 O O . LEU A 1 772 ? 11.304 -18.208 -34.302 1.00 85.62 772 LEU A O 1
ATOM 6217 N N . PRO A 1 773 ? 13.412 -18.896 -33.903 1.00 89.88 773 PRO A N 1
ATOM 6218 C CA . PRO A 1 773 ? 13.039 -19.920 -32.923 1.00 89.88 773 PRO A CA 1
ATOM 6219 C C . PRO A 1 773 ? 12.270 -19.368 -31.707 1.00 89.88 773 PRO A C 1
ATOM 6221 O O . PRO A 1 773 ? 12.242 -18.167 -31.449 1.00 89.88 773 PRO A O 1
ATOM 6224 N N . SER A 1 774 ? 11.597 -20.246 -30.964 1.00 90.75 774 SER A N 1
ATOM 6225 C CA . SER A 1 774 ? 10.736 -19.833 -29.845 1.00 90.75 774 SER A CA 1
ATOM 6226 C C . SER A 1 774 ? 11.543 -19.309 -28.641 1.00 90.75 774 SER A C 1
ATOM 6228 O O . SER A 1 774 ? 12.671 -19.749 -28.394 1.00 90.75 774 SER A O 1
ATOM 6230 N N . GLY A 1 775 ? 10.958 -18.372 -27.883 1.00 90.38 775 GLY A N 1
ATOM 6231 C CA . GLY A 1 775 ? 11.529 -17.815 -26.649 1.00 90.38 775 GLY A CA 1
ATOM 6232 C C . GLY A 1 775 ? 11.835 -16.310 -26.666 1.00 90.38 775 GLY A C 1
ATOM 6233 O O . GLY A 1 775 ? 12.152 -15.753 -25.614 1.00 90.38 775 GLY A O 1
ATOM 6234 N N . ALA A 1 776 ? 11.715 -15.633 -27.813 1.00 92.56 776 ALA A N 1
ATOM 6235 C CA . ALA A 1 776 ? 11.900 -14.184 -27.929 1.00 92.56 776 ALA A CA 1
ATOM 6236 C C . ALA A 1 776 ? 10.682 -13.493 -28.565 1.00 92.56 776 ALA A C 1
ATOM 6238 O O . ALA A 1 776 ? 10.270 -13.824 -29.677 1.00 92.56 776 ALA A O 1
ATOM 6239 N N . LEU A 1 777 ? 10.155 -12.468 -27.893 1.00 93.38 777 LEU A N 1
ATOM 6240 C CA . LEU A 1 777 ? 9.088 -11.611 -28.406 1.00 93.38 777 LEU A CA 1
ATOM 6241 C C . LEU A 1 777 ? 9.669 -10.481 -29.262 1.00 93.38 777 LEU A C 1
ATOM 6243 O O . LEU A 1 777 ? 10.455 -9.668 -28.775 1.00 93.38 777 LEU A O 1
ATOM 6247 N N . ASN A 1 778 ? 9.237 -10.385 -30.519 1.00 92.00 778 ASN A N 1
ATOM 6248 C CA . ASN A 1 778 ? 9.562 -9.257 -31.390 1.00 92.00 778 ASN A CA 1
ATOM 6249 C C . ASN A 1 778 ? 8.808 -7.994 -30.932 1.00 92.00 778 ASN A C 1
ATOM 6251 O O . ASN A 1 778 ? 7.578 -7.944 -30.984 1.00 92.00 778 ASN A O 1
ATOM 6255 N N . VAL A 1 779 ? 9.535 -6.951 -30.522 1.00 92.38 779 VAL A N 1
ATOM 6256 C CA . VAL A 1 779 ? 8.957 -5.649 -30.137 1.00 92.38 779 VAL A CA 1
ATOM 6257 C C . VAL A 1 779 ? 9.333 -4.532 -31.117 1.00 92.38 779 VAL A C 1
ATOM 6259 O O . VAL A 1 779 ? 9.146 -3.356 -30.810 1.00 92.38 779 VAL A O 1
ATOM 6262 N N . SER A 1 780 ? 9.809 -4.867 -32.324 1.00 88.75 780 SER A N 1
ATOM 6263 C CA . SER A 1 780 ? 10.283 -3.874 -33.304 1.00 88.75 780 SER A CA 1
ATOM 6264 C C . SER A 1 780 ? 9.227 -2.815 -33.638 1.00 88.75 780 SER A C 1
ATOM 6266 O O . SER A 1 780 ? 9.505 -1.615 -33.634 1.00 88.75 780 SER A O 1
ATOM 6268 N N . SER A 1 781 ? 7.980 -3.244 -33.845 1.00 85.62 781 SER A N 1
ATOM 6269 C CA . SER A 1 781 ? 6.843 -2.360 -34.135 1.00 85.62 781 SER A CA 1
ATOM 6270 C C . SER A 1 781 ? 6.414 -1.511 -32.923 1.00 85.62 781 SER A C 1
ATOM 6272 O O . SER A 1 781 ? 5.831 -0.447 -33.102 1.00 85.62 781 SER A O 1
ATOM 6274 N N . CYS A 1 782 ? 6.749 -1.933 -31.694 1.00 87.50 782 CYS A N 1
ATOM 6275 C CA . CYS A 1 782 ? 6.586 -1.145 -30.461 1.00 87.50 782 CYS A CA 1
ATOM 6276 C C . CYS A 1 782 ? 7.665 -0.051 -30.342 1.00 87.50 782 CYS A C 1
ATOM 6278 O O . CYS A 1 782 ? 7.439 1.004 -29.750 1.00 87.50 782 CYS A O 1
ATOM 6280 N N . ARG A 1 783 ? 8.861 -0.313 -30.888 1.00 87.12 783 ARG A N 1
ATOM 6281 C CA . ARG A 1 783 ? 10.089 0.471 -30.688 1.00 87.12 783 ARG A CA 1
ATOM 6282 C C . ARG A 1 783 ? 10.586 1.115 -31.987 1.00 87.12 783 ARG A C 1
ATOM 6284 O O . ARG A 1 783 ? 11.756 1.012 -32.340 1.00 87.12 783 ARG A O 1
ATOM 6291 N N . PHE A 1 784 ? 9.680 1.808 -32.682 1.00 80.81 784 PHE A N 1
ATOM 6292 C CA . PHE A 1 784 ? 9.972 2.675 -33.839 1.00 80.81 784 PHE A CA 1
ATOM 6293 C C . PHE A 1 784 ? 10.727 1.993 -35.001 1.00 80.81 784 PHE A C 1
ATOM 6295 O O . PHE A 1 784 ? 11.412 2.657 -35.773 1.00 80.81 784 PHE A O 1
ATOM 6302 N N . GLY A 1 785 ? 10.603 0.669 -35.142 1.00 81.38 785 GLY A N 1
ATOM 6303 C CA . GLY A 1 785 ? 11.279 -0.107 -36.185 1.00 81.38 785 GLY A CA 1
ATOM 6304 C C . GLY A 1 785 ? 12.696 -0.577 -35.837 1.00 81.38 785 GLY A C 1
ATOM 6305 O O . GLY A 1 785 ? 13.302 -1.263 -36.659 1.00 81.38 785 GLY A O 1
ATOM 6306 N N . ALA A 1 786 ? 13.216 -0.277 -34.641 1.00 87.06 786 ALA A N 1
ATOM 6307 C CA . ALA A 1 786 ? 14.457 -0.877 -34.146 1.00 87.06 786 ALA A CA 1
ATOM 6308 C C . ALA A 1 786 ? 14.308 -2.408 -34.021 1.00 87.06 786 ALA A C 1
ATOM 6310 O O . ALA A 1 786 ? 13.236 -2.854 -33.616 1.00 87.06 786 ALA A O 1
ATOM 6311 N N . PRO A 1 787 ? 15.340 -3.228 -34.308 1.00 91.06 787 PRO A N 1
ATOM 6312 C CA . PRO A 1 787 ? 15.283 -4.695 -34.236 1.00 91.06 787 PRO A CA 1
ATOM 6313 C C . PRO A 1 787 ? 15.318 -5.216 -32.787 1.00 91.06 787 PRO A C 1
ATOM 6315 O O . PRO A 1 787 ? 16.149 -6.048 -32.425 1.00 91.06 787 PRO A O 1
ATOM 6318 N N . ALA A 1 788 ? 14.444 -4.688 -31.935 1.00 92.94 788 ALA A N 1
ATOM 6319 C CA . ALA A 1 788 ? 14.389 -4.974 -30.512 1.00 92.94 788 ALA A CA 1
ATOM 6320 C C . ALA A 1 788 ? 13.526 -6.207 -30.217 1.00 92.94 788 ALA A C 1
ATOM 6322 O O . ALA A 1 788 ? 12.410 -6.353 -30.725 1.00 92.94 788 ALA A O 1
ATOM 6323 N N . PHE A 1 789 ? 14.043 -7.073 -29.349 1.00 94.81 789 PHE A N 1
ATOM 6324 C CA . PHE A 1 789 ? 13.403 -8.310 -28.912 1.00 94.81 789 PHE A CA 1
ATOM 6325 C C . PHE A 1 789 ? 13.484 -8.443 -27.395 1.00 94.81 789 PHE A C 1
ATOM 6327 O O . PHE A 1 789 ? 14.512 -8.129 -26.792 1.00 94.81 789 PHE A O 1
ATOM 6334 N N . VAL A 1 790 ? 12.421 -8.961 -26.787 1.00 96.25 790 VAL A N 1
ATOM 6335 C CA . VAL A 1 790 ? 12.347 -9.202 -25.344 1.00 96.25 790 VAL A CA 1
ATOM 6336 C C . VAL A 1 790 ? 12.372 -10.695 -25.047 1.00 96.25 790 VAL A C 1
ATOM 6338 O O . VAL A 1 790 ? 11.725 -11.484 -25.732 1.00 96.25 790 VAL A O 1
ATOM 6341 N N . SER A 1 791 ? 13.130 -11.067 -24.023 1.00 96.56 791 SER A N 1
ATOM 6342 C CA . SER A 1 791 ? 13.249 -12.434 -23.519 1.00 96.56 791 SER A CA 1
ATOM 6343 C C . SER A 1 791 ? 13.251 -12.457 -21.990 1.00 96.56 791 SER A C 1
ATOM 6345 O O . SER A 1 791 ? 13.251 -11.410 -21.338 1.00 96.56 791 SER A O 1
ATOM 6347 N N . LEU A 1 792 ? 13.312 -13.652 -21.400 1.00 97.00 792 LEU A N 1
ATOM 6348 C CA . LEU A 1 792 ? 13.773 -13.793 -20.019 1.00 97.00 792 LEU A CA 1
ATOM 6349 C C . LEU A 1 792 ? 15.302 -13.559 -19.940 1.00 97.00 792 LEU A C 1
ATOM 6351 O O . LEU A 1 792 ? 16.000 -13.720 -20.953 1.00 97.00 792 LEU A O 1
ATOM 6355 N N . PRO A 1 793 ? 15.837 -13.173 -18.765 1.00 97.50 793 PRO A N 1
ATOM 6356 C CA . PRO A 1 793 ? 17.276 -13.025 -18.552 1.00 97.50 793 PRO A CA 1
ATOM 6357 C C . PRO A 1 793 ? 18.090 -14.283 -18.880 1.00 97.50 793 PRO A C 1
ATOM 6359 O O . PRO A 1 793 ? 17.630 -15.415 -18.695 1.00 97.50 793 PRO A O 1
ATOM 6362 N N . HIS A 1 794 ? 19.311 -14.065 -19.377 1.00 97.06 794 HIS A N 1
ATOM 6363 C CA . HIS A 1 794 ? 20.270 -15.096 -19.806 1.00 97.06 794 HIS A CA 1
ATOM 6364 C C . HIS A 1 794 ? 19.714 -16.105 -20.826 1.00 97.06 794 HIS A C 1
ATOM 6366 O O . HIS A 1 794 ? 20.210 -17.223 -20.919 1.00 97.06 794 HIS A O 1
ATOM 6372 N N . PHE A 1 795 ? 18.678 -15.722 -21.580 1.00 96.31 795 PHE A N 1
ATOM 6373 C CA . PHE A 1 795 ? 17.940 -16.605 -22.494 1.00 96.31 795 PHE A CA 1
ATOM 6374 C C . PHE A 1 795 ? 17.317 -17.843 -21.820 1.00 96.31 795 PHE A C 1
ATOM 6376 O O . PHE A 1 795 ? 17.127 -18.890 -22.442 1.00 96.31 795 PHE A O 1
ATOM 6383 N N . THR A 1 796 ? 16.936 -17.715 -20.545 1.00 95.38 796 THR A N 1
ATOM 6384 C CA . THR A 1 796 ? 16.205 -18.757 -19.807 1.00 95.38 796 THR A CA 1
ATOM 6385 C C . THR A 1 796 ? 14.946 -19.192 -20.565 1.00 95.38 796 THR A C 1
ATOM 6387 O O . THR A 1 796 ? 14.117 -18.364 -20.936 1.00 95.38 796 THR A O 1
ATOM 6390 N N . GLY A 1 797 ? 14.795 -20.502 -20.784 1.00 90.31 797 GLY A N 1
ATOM 6391 C CA . GLY A 1 797 ? 13.625 -21.096 -21.443 1.00 90.31 797 GLY A CA 1
ATOM 6392 C C . GLY A 1 797 ? 13.557 -20.929 -22.968 1.00 90.31 797 GLY A C 1
ATOM 6393 O O . GLY A 1 797 ? 12.570 -21.355 -23.565 1.00 90.31 797 GLY A O 1
ATOM 6394 N N . MET A 1 798 ? 14.575 -20.336 -23.600 1.00 92.81 798 MET A N 1
ATOM 6395 C CA . MET A 1 798 ? 14.634 -20.139 -25.053 1.00 92.81 798 MET A CA 1
ATOM 6396 C C . MET A 1 798 ? 15.220 -21.349 -25.791 1.00 92.81 798 MET A C 1
ATOM 6398 O O . MET A 1 798 ? 15.798 -22.253 -25.185 1.00 92.81 798 MET A O 1
ATOM 6402 N N . ASP A 1 799 ? 15.084 -21.361 -27.118 1.00 93.00 799 ASP A N 1
ATOM 6403 C CA . ASP A 1 799 ? 15.764 -22.338 -27.971 1.00 93.00 799 ASP A CA 1
ATOM 6404 C C . ASP A 1 799 ? 17.310 -22.218 -27.872 1.00 93.00 799 ASP A C 1
ATOM 6406 O O . ASP A 1 799 ? 17.827 -21.092 -27.889 1.00 93.00 799 ASP A O 1
ATOM 6410 N N . PRO A 1 800 ? 18.073 -23.332 -27.804 1.00 92.75 800 PRO A N 1
ATOM 6411 C CA . PRO A 1 800 ? 19.541 -23.307 -27.755 1.00 92.75 800 PRO A CA 1
ATOM 6412 C C . PRO A 1 800 ? 20.207 -22.486 -28.866 1.00 92.75 800 PRO A C 1
ATOM 6414 O O . PRO A 1 800 ? 21.255 -21.892 -28.623 1.00 92.75 800 PRO A O 1
ATOM 6417 N N . TYR A 1 801 ? 19.552 -22.346 -30.029 1.00 92.19 801 TYR A N 1
ATOM 6418 C CA . TYR A 1 801 ? 19.969 -21.502 -31.157 1.00 92.19 801 TYR A CA 1
ATOM 6419 C C . TYR A 1 801 ? 20.519 -20.117 -30.776 1.00 92.19 801 TYR A C 1
ATOM 6421 O O . TYR A 1 801 ? 21.395 -19.578 -31.457 1.00 92.19 801 TYR A O 1
ATOM 6429 N N . TYR A 1 802 ? 19.973 -19.518 -29.717 1.00 93.62 802 TYR A N 1
ATOM 6430 C CA . TYR A 1 802 ? 20.367 -18.195 -29.244 1.00 93.62 802 TYR A CA 1
ATOM 6431 C C . TYR A 1 802 ? 21.580 -18.221 -28.312 1.00 93.62 802 TYR A C 1
ATOM 6433 O O . TYR A 1 802 ? 22.455 -17.363 -28.424 1.00 93.62 802 TYR A O 1
ATOM 6441 N N . ALA A 1 803 ? 21.625 -19.185 -27.390 1.00 92.12 803 ALA A N 1
ATOM 6442 C CA . ALA A 1 803 ? 22.682 -19.294 -26.390 1.00 92.12 803 ALA A CA 1
ATOM 6443 C C . ALA A 1 803 ? 23.979 -19.864 -26.986 1.00 92.12 803 ALA A C 1
ATOM 6445 O O . ALA A 1 803 ? 25.058 -19.388 -26.651 1.00 92.12 803 ALA A O 1
ATOM 6446 N N . ASP A 1 804 ? 23.881 -20.798 -27.938 1.00 92.94 804 ASP A N 1
ATOM 6447 C CA . ASP A 1 804 ? 25.033 -21.464 -28.568 1.00 92.94 804 ASP A CA 1
ATOM 6448 C C . ASP A 1 804 ? 25.961 -20.500 -29.346 1.00 92.94 804 ASP A C 1
ATOM 6450 O O . ASP A 1 804 ? 27.099 -20.848 -29.659 1.00 92.94 804 ASP A O 1
ATOM 6454 N N . LYS A 1 805 ? 25.493 -19.279 -29.647 1.00 94.31 805 LYS A N 1
ATOM 6455 C CA . LYS A 1 805 ? 26.258 -18.217 -30.329 1.00 94.31 805 LYS A CA 1
ATOM 6456 C C . LYS A 1 805 ? 26.974 -17.252 -29.367 1.00 94.31 805 LYS A C 1
ATOM 6458 O O . LYS A 1 805 ? 27.755 -16.411 -29.821 1.00 94.31 805 LYS A O 1
ATOM 6463 N N . ILE A 1 806 ? 26.691 -17.320 -28.059 1.00 96.00 806 ILE A N 1
ATOM 6464 C CA . ILE A 1 806 ? 27.108 -16.306 -27.076 1.00 96.00 806 ILE A CA 1
ATOM 6465 C C . ILE A 1 806 ? 27.671 -16.947 -25.801 1.00 96.00 806 ILE A C 1
ATOM 6467 O O . ILE A 1 806 ? 26.947 -17.466 -24.952 1.00 96.00 806 ILE A O 1
ATOM 6471 N N . ASP A 1 807 ? 28.980 -16.802 -25.618 1.00 96.12 807 ASP A N 1
ATOM 6472 C CA . ASP A 1 807 ? 29.683 -17.173 -24.395 1.00 96.12 807 ASP A CA 1
ATOM 6473 C C . ASP A 1 807 ? 29.398 -16.158 -23.272 1.00 96.12 807 ASP A C 1
ATOM 6475 O O . ASP A 1 807 ? 29.481 -14.944 -23.476 1.00 96.12 807 ASP A O 1
ATOM 6479 N N . GLY A 1 808 ? 29.150 -16.655 -22.056 1.00 95.25 808 GLY A N 1
ATOM 6480 C CA . GLY A 1 808 ? 28.963 -15.834 -20.847 1.00 95.25 808 GLY A CA 1
ATOM 6481 C C . GLY A 1 808 ? 27.524 -15.757 -20.323 1.00 95.25 808 GLY A C 1
ATOM 6482 O O . GLY A 1 808 ? 27.288 -15.147 -19.280 1.00 95.25 808 GLY A O 1
ATOM 6483 N N . LEU A 1 809 ? 26.571 -16.404 -20.999 1.00 96.06 809 LEU A N 1
ATOM 6484 C CA . LEU A 1 809 ? 25.200 -16.569 -20.513 1.00 96.06 809 LEU A CA 1
ATOM 6485 C C . LEU A 1 809 ? 25.083 -17.755 -19.544 1.00 96.06 809 LEU A C 1
ATOM 6487 O O . LEU A 1 809 ? 25.767 -18.767 -19.692 1.00 96.06 809 LEU A O 1
ATOM 6491 N N . ASN A 1 810 ? 24.199 -17.636 -18.552 1.00 95.25 810 ASN A N 1
ATOM 6492 C CA . ASN A 1 810 ? 23.946 -18.675 -17.552 1.00 95.25 810 ASN A CA 1
ATOM 6493 C C . ASN A 1 810 ? 22.437 -18.778 -17.237 1.00 95.25 810 ASN A C 1
ATOM 6495 O O . ASN A 1 810 ? 21.994 -18.188 -16.249 1.00 95.25 810 ASN A O 1
ATOM 6499 N N . PRO A 1 811 ? 21.627 -19.453 -18.076 1.00 93.75 811 PRO A N 1
ATOM 6500 C CA . PRO A 1 811 ? 20.176 -19.549 -17.891 1.00 93.75 811 PRO A CA 1
ATOM 6501 C C . PRO A 1 811 ? 19.801 -20.339 -16.627 1.00 93.75 811 PRO A C 1
ATOM 6503 O O . PRO A 1 811 ? 20.307 -21.438 -16.396 1.00 93.75 811 PRO A O 1
ATOM 6506 N N . THR A 1 812 ? 18.878 -19.804 -15.822 1.00 93.31 812 THR A N 1
ATOM 6507 C CA . THR A 1 812 ? 18.372 -20.443 -14.592 1.00 93.31 812 THR A CA 1
ATOM 6508 C C . THR A 1 812 ? 16.906 -20.087 -14.332 1.00 93.31 812 THR A C 1
ATOM 6510 O O . THR A 1 812 ? 16.446 -18.992 -14.652 1.00 93.31 812 THR A O 1
ATOM 6513 N N . ASP A 1 813 ? 16.174 -20.974 -13.652 1.00 89.81 813 ASP A N 1
ATOM 6514 C CA . ASP A 1 813 ? 14.762 -20.751 -13.294 1.00 89.81 813 ASP A CA 1
ATOM 6515 C C . ASP A 1 813 ? 14.538 -19.590 -12.300 1.00 89.81 813 ASP A C 1
ATOM 6517 O O . ASP A 1 813 ? 13.398 -19.165 -12.058 1.00 89.81 813 ASP A O 1
ATOM 6521 N N . GLU A 1 814 ? 15.605 -19.040 -11.711 1.00 92.50 814 GLU A N 1
ATOM 6522 C CA . GLU A 1 814 ? 15.515 -17.861 -10.848 1.00 92.50 814 GLU A CA 1
ATOM 6523 C C . GLU A 1 814 ? 15.078 -16.616 -11.630 1.00 92.50 814 GLU A C 1
ATOM 6525 O O . GLU A 1 814 ? 14.321 -15.803 -11.089 1.00 92.50 814 GLU A O 1
ATOM 6530 N N . TYR A 1 815 ? 15.440 -16.534 -12.914 1.00 95.62 815 TYR A N 1
ATOM 6531 C CA . TYR A 1 815 ? 15.135 -15.427 -13.824 1.00 95.62 815 TYR A CA 1
ATOM 6532 C C . TYR A 1 815 ? 13.692 -15.387 -14.350 1.00 95.62 815 TYR A C 1
ATOM 6534 O O . TYR A 1 815 ? 13.325 -14.456 -15.065 1.00 95.62 815 TYR A O 1
ATOM 6542 N N . ASN A 1 816 ? 12.848 -16.356 -13.985 1.00 95.50 816 ASN A N 1
ATOM 6543 C CA . ASN A 1 816 ? 11.422 -16.317 -14.310 1.00 95.50 816 ASN A CA 1
ATOM 6544 C C . ASN A 1 816 ? 10.733 -15.076 -13.709 1.00 95.50 816 ASN A C 1
ATOM 6546 O O . ASN A 1 816 ? 10.969 -14.724 -12.549 1.00 95.50 816 ASN A O 1
ATOM 6550 N N . PHE A 1 817 ? 9.830 -14.451 -14.471 1.00 95.25 817 PHE A N 1
ATOM 6551 C CA . PHE A 1 817 ? 8.914 -13.425 -13.962 1.00 95.25 817 PHE A CA 1
ATOM 6552 C C . PHE A 1 817 ? 8.058 -14.065 -12.866 1.00 95.25 817 PHE A C 1
ATOM 6554 O O . PHE A 1 817 ? 7.460 -15.112 -13.108 1.00 95.25 817 PHE A O 1
ATOM 6561 N N . LYS A 1 818 ? 7.969 -13.453 -11.679 1.00 95.12 818 LYS A N 1
ATOM 6562 C CA . LYS A 1 818 ? 7.147 -13.953 -10.560 1.00 95.12 818 LYS A CA 1
ATOM 6563 C C . LYS A 1 818 ? 6.197 -12.876 -10.042 1.00 95.12 818 LYS A C 1
ATOM 6565 O O . LYS A 1 818 ? 6.588 -11.724 -9.862 1.00 95.12 818 LYS A O 1
ATOM 6570 N N . LEU A 1 819 ? 4.957 -13.264 -9.761 1.00 94.06 819 LEU A N 1
ATOM 6571 C CA . LEU A 1 819 ? 3.918 -12.415 -9.178 1.00 94.06 819 LEU A CA 1
ATOM 6572 C C . LEU A 1 819 ? 3.179 -13.199 -8.090 1.00 94.06 819 LEU A C 1
ATOM 6574 O O . LEU A 1 819 ? 2.570 -14.223 -8.375 1.00 94.06 819 LEU A O 1
ATOM 6578 N N . ALA A 1 820 ? 3.213 -12.724 -6.848 1.00 93.69 820 ALA A N 1
ATOM 6579 C CA . ALA A 1 820 ? 2.471 -13.299 -5.732 1.00 93.69 820 ALA A CA 1
ATOM 6580 C C . ALA A 1 820 ? 1.279 -12.409 -5.365 1.00 93.69 820 ALA A C 1
ATOM 6582 O O . ALA A 1 820 ? 1.468 -11.239 -5.025 1.00 93.69 820 ALA A O 1
ATOM 6583 N N . LEU A 1 821 ? 0.069 -12.971 -5.388 1.00 92.56 821 LEU A N 1
ATOM 6584 C CA . LEU A 1 821 ? -1.180 -12.284 -5.045 1.00 92.56 821 LEU A CA 1
ATOM 6585 C C . LEU A 1 821 ? -1.840 -12.913 -3.812 1.00 92.56 821 LEU A C 1
ATOM 6587 O O . LEU A 1 821 ? -1.876 -14.135 -3.660 1.00 92.56 821 LEU A O 1
ATOM 6591 N N . GLU A 1 822 ? -2.422 -12.078 -2.956 1.00 90.94 822 GLU A N 1
ATOM 6592 C CA . GLU A 1 822 ? -3.395 -12.510 -1.951 1.00 90.94 822 GLU A CA 1
ATOM 6593 C C . GLU A 1 822 ? -4.780 -12.591 -2.620 1.00 90.94 822 GLU A C 1
ATOM 6595 O O . GLU A 1 822 ? -5.334 -11.577 -3.046 1.00 90.94 822 GLU A O 1
ATOM 6600 N N . MET A 1 823 ? -5.336 -13.797 -2.751 1.00 86.62 823 MET A N 1
ATOM 6601 C CA . MET A 1 823 ? -6.478 -14.056 -3.641 1.00 86.62 823 MET A CA 1
ATOM 6602 C C . MET A 1 823 ? -7.826 -13.508 -3.146 1.00 86.62 823 MET A C 1
ATOM 6604 O O . MET A 1 823 ? -8.740 -13.359 -3.955 1.00 86.62 823 MET A O 1
ATOM 6608 N N . TYR A 1 824 ? -7.988 -13.208 -1.853 1.00 81.88 824 TYR A N 1
ATOM 6609 C CA . TYR A 1 824 ? -9.228 -12.629 -1.319 1.00 81.88 824 TYR A CA 1
ATOM 6610 C C . TYR A 1 824 ? -9.318 -11.114 -1.501 1.00 81.88 824 TYR A C 1
ATOM 6612 O O . TYR A 1 824 ? -10.426 -10.579 -1.513 1.00 81.88 824 TYR A O 1
ATOM 6620 N N . THR A 1 825 ? -8.185 -10.425 -1.641 1.00 82.19 825 THR A N 1
ATOM 6621 C CA . THR A 1 825 ? -8.102 -8.964 -1.803 1.00 82.19 825 THR A CA 1
ATOM 6622 C C . THR A 1 825 ? -7.455 -8.518 -3.112 1.00 82.19 825 THR A C 1
ATOM 6624 O O . THR A 1 825 ? -7.438 -7.322 -3.373 1.00 82.19 825 THR A O 1
ATOM 6627 N N . GLY A 1 826 ? -6.913 -9.425 -3.931 1.00 84.50 826 GLY A N 1
ATOM 6628 C CA . GLY A 1 826 ? -6.178 -9.074 -5.153 1.00 84.50 826 GLY A CA 1
ATOM 6629 C C . GLY A 1 826 ? -4.883 -8.294 -4.878 1.00 84.50 826 GLY A C 1
ATOM 6630 O O . GLY A 1 826 ? -4.303 -7.698 -5.784 1.00 84.50 826 GLY A O 1
ATOM 6631 N N . MET A 1 827 ? -4.434 -8.242 -3.620 1.00 86.75 827 MET A N 1
ATOM 6632 C CA . MET A 1 827 ? -3.292 -7.428 -3.220 1.00 86.75 827 MET A CA 1
ATOM 6633 C C . MET A 1 827 ? -1.981 -8.102 -3.660 1.00 86.75 827 MET A C 1
ATOM 6635 O O . MET A 1 827 ? -1.738 -9.247 -3.263 1.00 86.75 827 MET A O 1
ATOM 6639 N N . PRO A 1 828 ? -1.101 -7.412 -4.410 1.00 89.69 828 PRO A N 1
ATOM 6640 C CA . PRO A 1 828 ? 0.227 -7.929 -4.707 1.00 89.69 828 PRO A CA 1
ATOM 6641 C C . PRO A 1 828 ? 1.080 -7.978 -3.433 1.00 89.69 828 PRO A C 1
ATOM 6643 O O . PRO A 1 828 ? 1.284 -6.974 -2.749 1.00 89.69 828 PRO A O 1
ATOM 6646 N N . LEU A 1 829 ? 1.576 -9.172 -3.113 1.00 92.06 829 LEU A N 1
ATOM 6647 C CA . LEU A 1 829 ? 2.474 -9.444 -1.988 1.00 92.06 829 LEU A CA 1
ATOM 6648 C C . LEU A 1 829 ? 3.943 -9.276 -2.393 1.00 92.06 829 LEU A C 1
ATOM 6650 O O . LEU A 1 829 ? 4.761 -8.763 -1.625 1.00 92.06 829 LEU A O 1
ATOM 6654 N N . MET A 1 830 ? 4.265 -9.727 -3.604 1.00 92.50 830 MET A N 1
ATOM 6655 C CA . MET A 1 830 ? 5.587 -9.652 -4.210 1.00 92.50 830 MET A CA 1
ATOM 6656 C C . MET A 1 830 ? 5.443 -9.617 -5.731 1.00 92.50 830 MET A C 1
ATOM 6658 O O . MET A 1 830 ? 4.685 -10.399 -6.300 1.00 92.50 830 MET A O 1
ATOM 6662 N N . VAL A 1 831 ? 6.195 -8.742 -6.385 1.00 92.69 831 VAL A N 1
ATOM 6663 C CA . VAL A 1 831 ? 6.350 -8.674 -7.838 1.00 92.69 831 VAL A CA 1
ATOM 6664 C C . VAL A 1 831 ? 7.843 -8.710 -8.125 1.00 92.69 831 VAL A C 1
ATOM 6666 O O . VAL A 1 831 ? 8.590 -7.915 -7.562 1.00 92.69 831 VAL A O 1
ATOM 6669 N N . GLN A 1 832 ? 8.272 -9.629 -8.982 1.00 94.88 832 GLN A N 1
ATOM 6670 C CA . GLN A 1 832 ? 9.621 -9.706 -9.532 1.00 94.88 832 GLN A CA 1
ATOM 6671 C C . GLN A 1 832 ? 9.475 -9.813 -11.051 1.00 94.88 832 GLN A C 1
ATOM 6673 O O . GLN A 1 832 ? 9.489 -10.906 -11.625 1.00 94.88 832 GLN A O 1
ATOM 6678 N N . ALA A 1 833 ? 9.264 -8.665 -11.694 1.00 94.25 833 ALA A N 1
ATOM 6679 C CA . ALA A 1 833 ? 9.196 -8.580 -13.145 1.00 94.25 833 ALA A CA 1
ATOM 6680 C C . ALA A 1 833 ? 10.627 -8.595 -13.694 1.00 94.25 833 ALA A C 1
ATOM 6682 O O . ALA A 1 833 ? 11.406 -7.678 -13.432 1.00 94.25 833 ALA A O 1
ATOM 6683 N N . GLN A 1 834 ? 10.983 -9.665 -14.405 1.00 95.50 834 GLN A N 1
ATOM 6684 C CA . GLN A 1 834 ? 12.338 -9.917 -14.895 1.00 95.50 834 GLN A CA 1
ATOM 6685 C C . GLN A 1 834 ? 12.304 -10.076 -16.411 1.00 95.50 834 GLN A C 1
ATOM 6687 O O . GLN A 1 834 ? 11.666 -10.999 -16.914 1.00 95.50 834 GLN A O 1
ATOM 6692 N N . LEU A 1 835 ? 12.954 -9.161 -17.130 1.00 96.69 835 LEU A N 1
ATOM 6693 C CA . LEU A 1 835 ? 12.957 -9.112 -18.593 1.00 96.69 835 LEU A CA 1
ATOM 6694 C C . LEU A 1 835 ? 14.332 -8.697 -19.114 1.00 96.69 835 LEU A C 1
ATOM 6696 O O . LEU A 1 835 ? 15.032 -7.898 -18.495 1.00 96.69 835 LEU A O 1
ATOM 6700 N N . GLN A 1 836 ? 14.694 -9.211 -20.283 1.00 97.88 836 GLN A N 1
ATOM 6701 C CA . GLN A 1 836 ? 15.920 -8.878 -20.996 1.00 97.88 836 GLN A CA 1
ATOM 6702 C C . GLN A 1 836 ? 15.599 -8.234 -22.339 1.00 97.88 836 GLN A C 1
ATOM 6704 O O . GLN A 1 836 ? 14.706 -8.684 -23.055 1.00 97.88 836 GLN A O 1
ATOM 6709 N N . ILE A 1 837 ? 16.341 -7.177 -22.666 1.00 97.25 837 ILE A N 1
ATOM 6710 C CA . ILE A 1 837 ? 16.246 -6.452 -23.929 1.00 97.25 837 ILE A CA 1
ATOM 6711 C C . ILE A 1 837 ? 17.442 -6.830 -24.798 1.00 97.25 837 ILE A C 1
ATOM 6713 O O . ILE A 1 837 ? 18.598 -6.785 -24.372 1.00 97.25 837 ILE A O 1
ATOM 6717 N N . ASN A 1 838 ? 17.136 -7.198 -26.037 1.00 97.44 838 ASN A N 1
ATOM 6718 C CA . ASN A 1 838 ? 18.078 -7.729 -27.007 1.00 97.44 838 ASN A CA 1
ATOM 6719 C C . ASN A 1 838 ? 17.925 -6.998 -28.343 1.00 97.44 838 ASN A C 1
ATOM 6721 O O . ASN A 1 838 ? 16.832 -6.530 -28.675 1.00 97.44 838 ASN A O 1
ATOM 6725 N N . LEU A 1 839 ? 18.995 -6.958 -29.135 1.00 96.12 839 LEU A N 1
ATOM 6726 C CA . LEU A 1 839 ? 18.970 -6.478 -30.515 1.00 96.12 839 LEU A CA 1
ATOM 6727 C C . LEU A 1 839 ? 19.301 -7.614 -31.478 1.00 96.12 839 LEU A C 1
ATOM 6729 O O . LEU A 1 839 ? 20.335 -8.267 -31.357 1.00 96.12 839 LEU A O 1
ATOM 6733 N N . LEU A 1 840 ? 18.429 -7.833 -32.459 1.00 94.44 840 LEU A N 1
ATOM 6734 C CA . LEU A 1 840 ? 18.694 -8.756 -33.554 1.00 94.44 840 LEU A CA 1
ATOM 6735 C C . LEU A 1 840 ? 19.606 -8.080 -34.583 1.00 94.44 840 LEU A C 1
ATOM 6737 O O . LEU A 1 840 ? 19.169 -7.222 -35.352 1.00 94.44 840 LEU A O 1
ATOM 6741 N N . VAL A 1 841 ? 20.859 -8.515 -34.638 1.00 95.00 841 VAL A N 1
ATOM 6742 C CA . VAL A 1 841 ? 21.810 -8.127 -35.681 1.00 95.00 841 VAL A CA 1
ATOM 6743 C C . VAL A 1 841 ? 21.805 -9.218 -36.746 1.00 95.00 841 VAL A C 1
ATOM 6745 O O . VAL A 1 841 ? 22.120 -10.371 -36.464 1.00 95.00 841 VAL A O 1
ATOM 6748 N N . ARG A 1 842 ? 21.434 -8.866 -37.978 1.00 92.06 842 ARG A N 1
ATOM 6749 C CA . ARG A 1 842 ? 21.479 -9.750 -39.155 1.00 92.06 842 ARG A CA 1
ATOM 6750 C C . ARG A 1 842 ? 22.379 -9.141 -40.212 1.00 92.06 842 ARG A C 1
ATOM 6752 O O . ARG A 1 842 ? 22.317 -7.932 -40.421 1.00 92.06 842 ARG A O 1
ATOM 6759 N N . HIS A 1 843 ? 23.158 -9.955 -40.916 1.00 94.00 843 HIS A N 1
ATOM 6760 C CA . HIS A 1 843 ? 23.974 -9.491 -42.035 1.00 94.00 843 HIS A CA 1
ATOM 6761 C C . HIS A 1 843 ? 23.080 -8.974 -43.171 1.00 94.00 843 HIS A C 1
ATOM 6763 O O . HIS A 1 843 ? 22.224 -9.689 -43.693 1.00 94.00 843 HIS A O 1
ATOM 6769 N N . VAL A 1 844 ? 23.292 -7.725 -43.586 1.00 92.44 844 VAL A N 1
ATOM 6770 C CA . VAL A 1 844 ? 22.562 -7.073 -44.676 1.00 92.44 844 VAL A CA 1
ATOM 6771 C C . VAL A 1 844 ? 23.512 -6.841 -45.842 1.00 92.44 844 VAL A C 1
ATOM 6773 O O . VAL A 1 844 ? 24.492 -6.101 -45.737 1.00 92.44 844 VAL A O 1
ATOM 6776 N N . SER A 1 845 ? 23.224 -7.456 -46.991 1.00 93.25 845 SER A N 1
ATOM 6777 C CA . SER A 1 845 ? 24.025 -7.240 -48.202 1.00 93.25 845 SER A CA 1
ATOM 6778 C C . SER A 1 845 ? 24.053 -5.755 -48.577 1.00 93.25 845 SER A C 1
ATOM 6780 O O . SER A 1 845 ? 23.005 -5.103 -48.619 1.00 93.25 845 SER A O 1
ATOM 6782 N N . GLY A 1 846 ? 25.259 -5.232 -48.816 1.00 92.50 846 GLY A N 1
ATOM 6783 C CA . GLY A 1 846 ? 25.533 -3.814 -49.057 1.00 92.50 846 GLY A CA 1
ATOM 6784 C C . GLY A 1 846 ? 25.849 -2.977 -47.812 1.00 92.50 846 GLY A C 1
ATOM 6785 O O . GLY A 1 846 ? 26.277 -1.843 -47.987 1.00 92.50 846 GLY A O 1
ATOM 6786 N N . ILE A 1 847 ? 25.684 -3.508 -46.591 1.00 94.00 847 ILE A N 1
ATOM 6787 C CA . ILE A 1 847 ? 25.953 -2.786 -45.334 1.00 94.00 847 ILE A CA 1
ATOM 6788 C C . ILE A 1 847 ? 27.067 -3.482 -44.548 1.00 94.00 847 ILE A C 1
ATOM 6790 O O . ILE A 1 847 ? 26.827 -4.256 -43.627 1.00 94.00 847 ILE A O 1
ATOM 6794 N N . THR A 1 848 ? 28.309 -3.224 -44.948 1.00 93.94 848 THR A N 1
ATOM 6795 C CA . THR A 1 84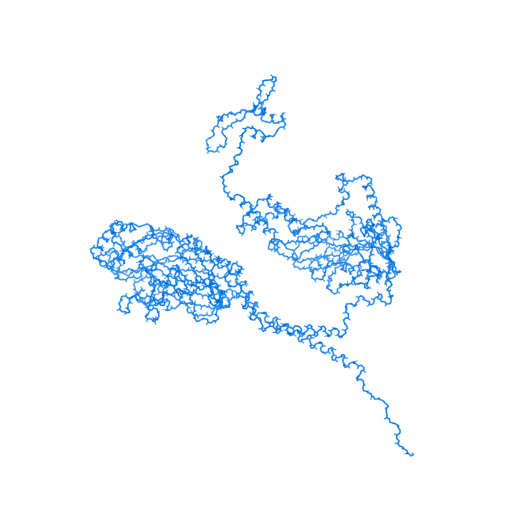8 ? 29.507 -3.841 -44.363 1.00 93.94 848 THR A CA 1
ATOM 6796 C C . THR A 1 848 ? 29.712 -3.506 -42.886 1.00 93.94 848 THR A C 1
ATOM 6798 O O . THR A 1 848 ? 30.144 -4.384 -42.146 1.00 93.94 848 THR A O 1
ATOM 6801 N N . LEU A 1 849 ? 29.349 -2.298 -42.432 1.00 93.62 849 LEU A N 1
ATOM 6802 C CA . LEU A 1 849 ? 29.513 -1.892 -41.029 1.00 93.62 849 LEU A CA 1
ATOM 6803 C C . LEU A 1 849 ? 28.716 -2.782 -40.063 1.00 93.62 849 LEU A C 1
ATOM 6805 O O . LEU A 1 849 ? 29.204 -3.140 -39.001 1.00 93.62 849 LEU A O 1
ATOM 6809 N N . ASN A 1 850 ? 27.503 -3.173 -40.450 1.00 93.88 850 ASN A N 1
ATOM 6810 C CA . ASN A 1 850 ? 26.613 -4.005 -39.640 1.00 93.88 850 ASN A CA 1
ATOM 6811 C C . ASN A 1 850 ? 26.967 -5.508 -39.704 1.00 93.88 850 ASN A C 1
ATOM 6813 O O . ASN A 1 850 ? 26.559 -6.283 -38.845 1.00 93.88 850 ASN A O 1
ATOM 6817 N N . ASN A 1 851 ? 27.757 -5.934 -40.691 1.00 94.38 851 ASN A N 1
ATOM 6818 C CA . ASN A 1 851 ? 28.060 -7.349 -40.944 1.00 94.38 851 ASN A CA 1
ATOM 6819 C C . ASN A 1 851 ? 29.366 -7.797 -40.263 1.00 94.38 851 ASN A C 1
ATOM 6821 O O . ASN A 1 851 ? 30.087 -8.642 -40.787 1.00 94.38 851 ASN A O 1
ATOM 6825 N N . GLN A 1 852 ? 29.699 -7.181 -39.126 1.00 93.81 852 GLN A N 1
ATOM 6826 C CA . GLN A 1 852 ? 30.947 -7.422 -38.396 1.00 93.81 852 GLN A CA 1
ATOM 6827 C C . GLN A 1 852 ? 30.851 -8.554 -37.366 1.00 93.81 852 GLN A C 1
ATOM 6829 O O . GLN A 1 852 ? 31.886 -9.023 -36.905 1.00 93.81 852 GLN A O 1
ATOM 6834 N N . LEU A 1 853 ? 29.644 -9.004 -36.999 1.00 94.06 853 LEU A N 1
ATOM 6835 C CA . LEU A 1 853 ? 29.496 -10.160 -36.111 1.00 94.06 853 LEU A CA 1
ATOM 6836 C C . LEU A 1 853 ? 29.863 -11.475 -36.826 1.00 94.06 853 LEU A C 1
ATOM 6838 O O . LEU A 1 853 ? 29.607 -11.582 -38.028 1.00 94.06 853 LEU A O 1
ATOM 6842 N N . PRO A 1 854 ? 30.416 -12.474 -36.103 1.00 90.31 854 PRO A N 1
ATOM 6843 C CA . PRO A 1 854 ? 30.890 -13.731 -36.693 1.00 90.31 854 PRO A CA 1
ATOM 6844 C C . PRO A 1 854 ? 29.783 -14.522 -37.401 1.00 90.31 854 PRO A C 1
ATOM 6846 O O . PRO A 1 854 ? 29.958 -14.956 -38.539 1.00 90.31 854 PRO A O 1
ATOM 6849 N N . ASP A 1 855 ? 28.629 -14.668 -36.746 1.00 91.19 855 ASP A N 1
ATOM 6850 C CA . ASP A 1 855 ? 27.442 -15.295 -37.320 1.00 91.19 855 ASP A CA 1
ATOM 6851 C C . A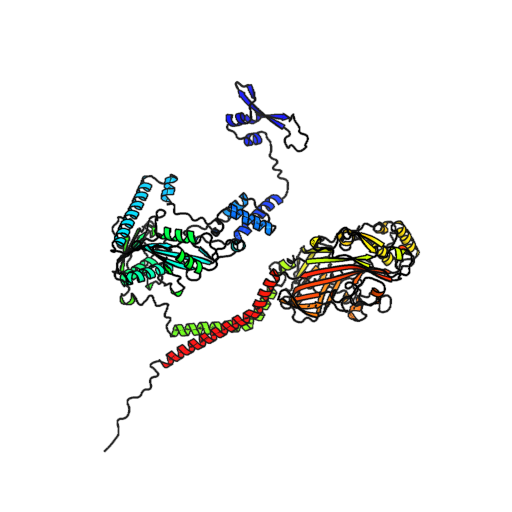SP A 1 855 ? 26.625 -14.311 -38.165 1.00 91.19 855 ASP A C 1
ATOM 6853 O O . ASP A 1 855 ? 26.531 -13.116 -37.872 1.00 91.19 855 ASP A O 1
ATOM 6857 N N . ALA A 1 856 ? 25.960 -14.847 -39.192 1.00 89.25 856 ALA A N 1
ATOM 6858 C CA . ALA A 1 856 ? 25.093 -14.076 -40.082 1.00 89.25 856 ALA A CA 1
ATOM 6859 C C . ALA A 1 856 ? 23.834 -13.521 -39.386 1.00 89.25 856 ALA A C 1
ATOM 6861 O O . ALA A 1 856 ? 23.222 -12.574 -39.888 1.00 89.25 856 ALA A O 1
ATOM 6862 N N . ASP A 1 857 ? 23.438 -14.092 -38.246 1.00 90.50 857 ASP A N 1
ATOM 6863 C CA . ASP A 1 857 ? 22.384 -13.576 -37.382 1.00 90.50 857 ASP A CA 1
ATOM 6864 C C . ASP A 1 857 ? 22.658 -13.865 -35.896 1.00 90.50 857 ASP A C 1
ATOM 6866 O O . ASP A 1 857 ? 22.887 -15.004 -35.494 1.00 90.50 857 ASP A O 1
ATOM 6870 N N . VAL A 1 858 ? 22.609 -12.830 -35.059 1.00 94.38 858 VAL A N 1
ATOM 6871 C CA . VAL A 1 858 ? 22.810 -12.935 -33.607 1.00 94.38 858 VAL A CA 1
ATOM 6872 C C . VAL A 1 858 ? 21.753 -12.105 -32.895 1.00 94.38 858 VAL A C 1
ATOM 6874 O O . VAL A 1 858 ? 21.516 -10.947 -33.241 1.00 94.38 858 VAL A O 1
ATOM 6877 N N . LEU A 1 859 ? 21.132 -12.689 -31.873 1.00 95.75 859 LEU A N 1
ATOM 6878 C CA . LEU A 1 859 ? 20.311 -11.951 -30.924 1.00 95.75 859 LEU A CA 1
ATOM 6879 C C . LEU A 1 859 ? 21.224 -11.467 -29.796 1.00 95.75 859 LEU A C 1
ATOM 6881 O O . LEU A 1 859 ? 21.521 -12.226 -28.882 1.00 95.75 859 LEU A O 1
ATOM 6885 N N . VAL A 1 860 ? 21.732 -10.239 -29.883 1.00 97.50 860 VAL A N 1
ATOM 6886 C CA . VAL A 1 860 ? 22.713 -9.737 -28.914 1.00 97.50 860 VAL A CA 1
ATOM 6887 C C . VAL A 1 860 ? 21.994 -9.215 -27.666 1.00 97.50 860 VAL A C 1
ATOM 6889 O O . VAL A 1 860 ? 21.146 -8.325 -27.794 1.00 97.50 860 VAL A O 1
ATOM 6892 N N . PRO A 1 861 ? 22.300 -9.733 -26.464 1.00 97.75 861 PRO A N 1
ATOM 6893 C CA . PRO A 1 861 ? 21.719 -9.243 -25.226 1.00 97.75 861 PRO A CA 1
ATOM 6894 C C . PRO A 1 861 ? 22.357 -7.901 -24.856 1.00 97.75 861 PRO A C 1
ATOM 6896 O O . PRO A 1 861 ? 23.578 -7.770 -24.823 1.00 97.75 861 PRO A O 1
ATOM 6899 N N . MET A 1 862 ? 21.528 -6.892 -24.590 1.00 97.69 862 MET A N 1
ATOM 6900 C CA . MET A 1 862 ? 21.995 -5.529 -24.309 1.00 97.69 862 MET A CA 1
ATOM 6901 C C . MET A 1 862 ? 22.071 -5.295 -22.801 1.00 97.69 862 MET A C 1
ATOM 6903 O O . MET A 1 862 ? 23.108 -4.924 -22.252 1.00 97.69 862 MET A O 1
ATOM 6907 N N . PHE A 1 863 ? 20.954 -5.552 -22.124 1.00 97.81 863 PHE A N 1
ATOM 6908 C CA . PHE A 1 863 ? 20.837 -5.562 -20.673 1.00 97.81 863 PHE A CA 1
ATOM 6909 C C . PHE A 1 863 ? 19.581 -6.337 -20.271 1.00 97.81 863 PHE A C 1
ATOM 6911 O O . PHE A 1 863 ? 18.644 -6.481 -21.062 1.00 97.81 863 PHE A O 1
ATOM 6918 N N . TRP A 1 864 ? 19.538 -6.804 -19.030 1.00 97.94 864 TRP A N 1
ATOM 6919 C CA . TRP A 1 864 ? 18.300 -7.244 -18.398 1.00 97.94 864 TRP A CA 1
ATOM 6920 C C . TRP A 1 864 ? 18.003 -6.411 -17.163 1.00 97.94 864 TRP A C 1
ATOM 6922 O O . TRP A 1 864 ? 18.877 -5.728 -16.627 1.00 97.94 864 TRP A O 1
ATOM 6932 N N . PHE A 1 865 ? 16.748 -6.429 -16.734 1.00 97.38 865 PHE A N 1
ATOM 6933 C CA . PHE A 1 865 ? 16.327 -5.722 -15.541 1.00 97.38 865 PHE A CA 1
ATOM 6934 C C . PHE A 1 865 ? 15.405 -6.561 -14.667 1.00 97.38 865 PHE A C 1
ATOM 6936 O O . PHE A 1 865 ? 14.651 -7.413 -15.147 1.00 97.38 865 PHE A O 1
ATOM 6943 N N . ARG A 1 866 ? 15.459 -6.269 -13.369 1.00 97.12 866 ARG A N 1
ATOM 6944 C CA . ARG A 1 866 ? 14.542 -6.763 -12.348 1.00 97.12 866 ARG A CA 1
ATOM 6945 C C . ARG A 1 866 ? 13.827 -5.574 -11.729 1.00 97.12 866 ARG A C 1
ATOM 6947 O O . ARG A 1 866 ? 14.457 -4.750 -11.072 1.00 97.12 866 ARG A O 1
ATOM 6954 N N . GLN A 1 867 ? 12.520 -5.485 -11.941 1.00 94.88 867 GLN A N 1
ATOM 6955 C CA . GLN A 1 867 ? 11.662 -4.556 -11.216 1.00 94.88 867 GLN A CA 1
ATOM 6956 C C . GLN A 1 867 ? 11.042 -5.319 -10.039 1.00 94.88 867 GLN A C 1
ATOM 6958 O O . GLN A 1 867 ? 10.219 -6.218 -10.240 1.00 94.88 867 GLN A O 1
ATOM 6963 N N . GLU A 1 868 ? 11.486 -5.006 -8.821 1.00 92.62 868 GLU A N 1
ATOM 6964 C CA . GLU A 1 868 ? 11.052 -5.674 -7.593 1.00 92.62 868 GLU A CA 1
ATOM 6965 C C . GLU A 1 868 ? 10.188 -4.761 -6.713 1.00 92.62 868 GLU A C 1
ATOM 6967 O O . GLU A 1 868 ? 10.533 -3.615 -6.404 1.00 92.62 868 GLU A O 1
ATOM 6972 N N . VAL A 1 869 ? 9.054 -5.315 -6.279 1.00 90.81 869 VAL A N 1
ATOM 6973 C CA . VAL A 1 869 ? 8.147 -4.730 -5.290 1.00 90.81 869 VAL A CA 1
ATOM 6974 C C . VAL A 1 869 ? 7.807 -5.810 -4.274 1.00 90.81 869 VAL A C 1
ATOM 6976 O O . VAL A 1 869 ? 7.336 -6.882 -4.643 1.00 90.81 869 VAL A O 1
ATOM 6979 N N . ARG A 1 870 ? 8.003 -5.541 -2.984 1.00 91.81 870 ARG A N 1
ATOM 6980 C CA . ARG A 1 870 ? 7.656 -6.467 -1.896 1.00 91.81 870 ARG A CA 1
ATOM 6981 C C . ARG A 1 870 ? 6.893 -5.722 -0.813 1.00 91.81 870 ARG A C 1
ATOM 6983 O O . ARG A 1 870 ? 7.248 -4.596 -0.470 1.00 91.81 870 ARG A O 1
ATOM 6990 N N . ILE A 1 871 ? 5.853 -6.348 -0.267 1.00 90.19 871 ILE A N 1
ATOM 6991 C CA . ILE A 1 871 ? 5.066 -5.753 0.814 1.00 90.19 871 ILE A CA 1
ATOM 6992 C C . ILE A 1 871 ? 5.936 -5.487 2.057 1.00 90.19 871 ILE A C 1
ATOM 6994 O O . ILE A 1 871 ? 6.616 -6.377 2.561 1.00 90.19 871 ILE A O 1
ATOM 6998 N N . ASP A 1 872 ? 5.911 -4.249 2.560 1.00 88.25 872 ASP A N 1
ATOM 6999 C CA . ASP A 1 872 ? 6.580 -3.880 3.814 1.00 88.25 872 ASP A CA 1
ATOM 7000 C C . ASP A 1 872 ? 5.766 -4.344 5.037 1.00 88.25 872 ASP A C 1
ATOM 7002 O O . ASP A 1 872 ? 4.532 -4.334 5.028 1.00 88.25 872 ASP A O 1
ATOM 7006 N N . GLU A 1 873 ? 6.458 -4.680 6.127 1.00 88.00 873 GLU A N 1
ATOM 7007 C CA . GLU A 1 873 ? 5.888 -5.217 7.370 1.00 88.00 873 GLU A CA 1
ATOM 7008 C C . GLU A 1 873 ? 4.799 -4.313 7.981 1.00 88.00 873 GLU A C 1
ATOM 7010 O O . GLU A 1 873 ? 3.864 -4.806 8.621 1.00 88.00 873 GLU A O 1
ATOM 7015 N N . ASN A 1 874 ? 4.841 -2.990 7.773 1.00 86.81 874 ASN A N 1
ATOM 7016 C CA . ASN A 1 874 ? 3.776 -2.108 8.262 1.00 86.81 874 ASN A CA 1
ATOM 7017 C C . ASN A 1 874 ? 2.457 -2.315 7.500 1.00 86.81 874 ASN A C 1
ATOM 7019 O O . ASN A 1 874 ? 1.389 -2.335 8.122 1.00 86.81 874 ASN A O 1
ATOM 7023 N N . TYR A 1 875 ? 2.524 -2.513 6.180 1.00 84.44 875 TYR A N 1
ATOM 7024 C CA . TYR A 1 875 ? 1.362 -2.828 5.344 1.00 84.44 875 TYR A CA 1
ATOM 7025 C C . TYR A 1 875 ? 0.935 -4.283 5.522 1.00 84.44 875 TYR A C 1
ATOM 7027 O O . TYR A 1 875 ? -0.255 -4.545 5.706 1.00 84.44 875 TYR A O 1
ATOM 7035 N N . ALA A 1 876 ? 1.888 -5.215 5.600 1.00 89.62 876 ALA A N 1
ATOM 7036 C CA . ALA A 1 876 ? 1.607 -6.620 5.863 1.00 89.62 876 ALA A CA 1
ATOM 7037 C C . ALA A 1 876 ? 0.886 -6.822 7.204 1.00 89.62 876 ALA A C 1
ATOM 7039 O O . ALA A 1 876 ? -0.024 -7.640 7.308 1.00 89.62 876 ALA A O 1
ATOM 7040 N N . ARG A 1 877 ? 1.219 -6.048 8.245 1.00 90.00 877 ARG A N 1
ATOM 7041 C CA . ARG A 1 877 ? 0.493 -6.079 9.526 1.00 90.00 877 ARG A CA 1
ATOM 7042 C C . ARG A 1 877 ? -0.952 -5.586 9.408 1.00 90.00 877 ARG A C 1
ATOM 7044 O O . ARG A 1 877 ? -1.833 -6.142 10.064 1.00 90.00 877 ARG A O 1
ATOM 7051 N N . LEU A 1 878 ? -1.207 -4.561 8.591 1.00 84.25 878 LEU A N 1
ATOM 7052 C CA . LEU A 1 878 ? -2.561 -4.058 8.337 1.00 84.25 878 LEU A CA 1
ATOM 7053 C C . LEU A 1 878 ? -3.391 -5.072 7.536 1.00 84.25 878 LEU A C 1
ATOM 7055 O O . LEU A 1 878 ? -4.531 -5.349 7.909 1.00 84.25 878 LEU A O 1
ATOM 7059 N N . ALA A 1 879 ? -2.802 -5.663 6.494 1.00 86.56 879 ALA A N 1
ATOM 7060 C CA . ALA A 1 879 ? -3.419 -6.719 5.700 1.00 86.56 879 ALA A CA 1
ATOM 7061 C C . ALA A 1 879 ? -3.712 -7.965 6.552 1.00 86.56 879 ALA A C 1
ATOM 7063 O O . ALA A 1 879 ? -4.859 -8.399 6.606 1.00 86.56 879 ALA A O 1
ATOM 7064 N N . ARG A 1 880 ? -2.740 -8.462 7.335 1.00 90.38 880 ARG A N 1
ATOM 7065 C CA . ARG A 1 880 ? -2.954 -9.557 8.303 1.00 90.38 880 ARG A CA 1
ATOM 7066 C C . ARG A 1 880 ? -4.080 -9.252 9.286 1.00 90.38 880 ARG A C 1
ATOM 7068 O O . ARG A 1 880 ? -4.871 -10.138 9.574 1.00 90.38 880 ARG A O 1
ATOM 7075 N N . PHE A 1 881 ? -4.203 -8.022 9.789 1.00 87.50 881 PHE A N 1
ATOM 7076 C CA . PHE A 1 881 ? -5.333 -7.657 10.652 1.00 87.50 881 PHE A CA 1
ATOM 7077 C C . PHE A 1 881 ? -6.683 -7.735 9.916 1.00 87.50 881 PHE A C 1
ATOM 7079 O O . PHE A 1 881 ? -7.644 -8.261 10.475 1.00 87.50 881 PHE A O 1
ATOM 7086 N N . ALA A 1 882 ? -6.762 -7.253 8.672 1.00 84.19 882 ALA A N 1
ATOM 7087 C CA . ALA A 1 882 ? -7.984 -7.301 7.867 1.00 84.19 882 ALA A CA 1
ATOM 7088 C C . ALA A 1 882 ? -8.387 -8.738 7.474 1.00 84.19 882 ALA A C 1
ATOM 7090 O O . ALA A 1 882 ? -9.560 -9.095 7.583 1.00 84.19 882 ALA A O 1
ATOM 7091 N N . LEU A 1 883 ? -7.418 -9.573 7.089 1.00 87.62 883 LEU A N 1
ATOM 7092 C CA . LEU A 1 883 ? -7.623 -10.989 6.764 1.00 87.62 883 LEU A CA 1
ATOM 7093 C C . LEU A 1 883 ? -7.989 -11.795 8.018 1.00 87.62 883 LEU A C 1
ATOM 7095 O O . LEU A 1 883 ? -9.006 -12.479 8.037 1.00 87.62 883 LEU A O 1
ATOM 7099 N N . ASN A 1 884 ? -7.271 -11.610 9.131 1.00 89.19 884 ASN A N 1
ATOM 7100 C CA . ASN A 1 884 ? -7.623 -12.258 10.396 1.00 89.19 884 ASN A CA 1
ATOM 7101 C C . ASN A 1 884 ? -9.021 -11.855 10.887 1.00 89.19 884 ASN A C 1
ATOM 7103 O O . ASN A 1 884 ? -9.694 -12.673 11.510 1.00 89.19 884 ASN A O 1
ATOM 7107 N N . LEU A 1 885 ? -9.489 -10.628 10.615 1.00 87.44 885 LEU A N 1
ATOM 7108 C CA . LEU A 1 885 ? -10.855 -10.205 10.942 1.00 87.44 885 LEU A CA 1
ATOM 7109 C C . LEU A 1 885 ? -11.898 -11.049 10.191 1.00 87.44 885 LEU A C 1
ATOM 7111 O O . LEU A 1 885 ? -12.878 -11.471 10.805 1.00 87.44 885 LEU A O 1
ATOM 7115 N N . ARG A 1 886 ? -11.683 -11.321 8.895 1.00 86.75 886 ARG A N 1
ATOM 7116 C CA . ARG A 1 886 ? -12.558 -12.174 8.071 1.00 86.75 886 ARG A CA 1
ATOM 7117 C C . ARG A 1 886 ? -12.779 -13.531 8.734 1.00 86.75 886 ARG A C 1
ATOM 7119 O O . ARG A 1 886 ? -13.928 -13.935 8.908 1.00 86.75 886 ARG A O 1
ATOM 7126 N N . ASP A 1 887 ? -11.689 -14.178 9.132 1.00 86.62 887 ASP A N 1
ATOM 7127 C CA . ASP A 1 887 ? -11.705 -15.573 9.575 1.00 86.62 887 ASP A CA 1
ATOM 7128 C C . ASP A 1 887 ? -12.001 -15.708 11.077 1.00 86.62 887 ASP A C 1
ATOM 7130 O O . ASP A 1 887 ? -12.631 -16.675 11.501 1.00 86.62 887 ASP A O 1
ATOM 7134 N N . SER A 1 888 ? -11.631 -14.713 11.895 1.00 89.44 888 SER A N 1
ATOM 7135 C CA . SER A 1 888 ? -11.839 -14.733 13.354 1.00 89.44 888 SER A CA 1
ATOM 7136 C C . SER A 1 888 ? -13.250 -14.317 13.783 1.00 89.44 888 SER A C 1
ATOM 7138 O O . SER A 1 888 ? -13.763 -14.815 14.788 1.00 89.44 888 SER A O 1
ATOM 7140 N N . MET A 1 889 ? -13.902 -13.402 13.055 1.00 91.50 889 MET A N 1
ATOM 7141 C CA . MET A 1 889 ? -15.224 -12.881 13.437 1.00 91.50 889 MET A CA 1
ATOM 7142 C C . MET A 1 889 ? -16.338 -13.945 13.504 1.00 91.50 889 MET A C 1
ATOM 7144 O O . MET A 1 889 ? -17.114 -13.892 14.463 1.00 91.50 889 MET A O 1
ATOM 7148 N N . PRO A 1 890 ? -16.411 -14.951 12.603 1.00 93.00 890 PRO A N 1
ATOM 7149 C CA . PRO A 1 890 ? -17.329 -16.081 12.740 1.00 93.00 890 PRO A CA 1
ATOM 7150 C C . PRO A 1 890 ? -17.219 -16.792 14.092 1.00 93.00 890 PRO A C 1
ATOM 7152 O O . PRO A 1 890 ? -18.244 -17.049 14.718 1.00 93.00 890 PRO A O 1
ATOM 7155 N N . TYR A 1 891 ? -16.006 -17.027 14.608 1.00 93.69 891 TYR A N 1
ATOM 7156 C CA . TYR A 1 891 ? -15.807 -17.618 15.940 1.00 93.69 891 TYR A CA 1
ATOM 7157 C C . TYR A 1 891 ? -16.326 -16.716 17.067 1.00 93.69 891 TYR A C 1
ATOM 7159 O O . TYR A 1 891 ? -16.915 -17.213 18.028 1.00 93.69 891 TYR A O 1
ATOM 7167 N N . GLY A 1 892 ? -16.194 -15.393 16.925 1.00 93.50 892 GLY A N 1
ATOM 7168 C CA . GLY A 1 892 ? -16.820 -14.421 17.825 1.00 93.50 892 GLY A CA 1
ATOM 7169 C C . GLY A 1 892 ? -18.351 -14.505 17.819 1.00 93.50 892 GLY A C 1
ATOM 7170 O O . GLY A 1 892 ? -18.978 -14.492 18.881 1.00 93.50 892 GLY A O 1
ATOM 7171 N N . PHE A 1 893 ? -18.969 -14.661 16.644 1.00 94.69 893 PHE A N 1
ATOM 7172 C CA . PHE A 1 893 ? -20.418 -14.842 16.533 1.00 94.69 893 PHE A CA 1
ATOM 7173 C C . PHE A 1 893 ? -20.883 -16.218 17.037 1.00 94.69 893 PHE A C 1
ATOM 7175 O O . PHE A 1 893 ? -21.893 -16.287 17.738 1.00 94.69 893 PHE A O 1
ATOM 7182 N N . TYR A 1 894 ? -20.128 -17.298 16.797 1.00 94.19 894 TYR A N 1
ATOM 7183 C CA . TYR A 1 894 ? -20.394 -18.608 17.402 1.00 94.19 894 TYR A CA 1
ATOM 7184 C C . TYR A 1 894 ? -20.349 -18.529 18.934 1.00 94.19 894 TYR A C 1
ATOM 7186 O O . TYR A 1 894 ? -21.293 -18.968 19.593 1.00 94.19 894 TYR A O 1
ATOM 7194 N N . ALA A 1 895 ? -19.331 -17.884 19.514 1.00 94.62 895 ALA A N 1
ATOM 7195 C CA . ALA A 1 895 ? -19.259 -17.648 20.956 1.00 94.62 895 ALA A CA 1
ATOM 7196 C C . ALA A 1 895 ? -20.462 -16.834 21.474 1.00 94.62 895 ALA A C 1
ATOM 7198 O O . ALA A 1 895 ? -21.042 -17.186 22.502 1.00 94.62 895 ALA A O 1
ATOM 7199 N N . LEU A 1 896 ? -20.900 -15.802 20.740 1.00 94.94 896 LEU A N 1
ATOM 7200 C CA . LEU A 1 896 ? -22.097 -15.024 21.077 1.00 94.94 896 LEU A CA 1
ATOM 7201 C C . LEU A 1 896 ? -23.373 -15.887 21.072 1.00 94.94 896 LEU A C 1
ATOM 7203 O O . LEU A 1 896 ? -24.164 -15.797 22.014 1.00 94.94 896 LEU A O 1
ATOM 7207 N N . THR A 1 897 ? -23.557 -16.765 20.076 1.00 94.69 897 THR A N 1
ATOM 7208 C CA . THR A 1 897 ? -24.697 -17.705 20.063 1.00 94.69 897 THR A CA 1
ATOM 7209 C C . THR A 1 897 ? -24.638 -18.698 21.222 1.00 94.69 897 THR A C 1
ATOM 7211 O O . THR A 1 897 ? -25.656 -18.918 21.875 1.00 94.69 897 THR A O 1
ATOM 7214 N N . ALA A 1 898 ? -23.461 -19.242 21.547 1.00 95.19 898 ALA A N 1
ATOM 7215 C CA . ALA A 1 898 ? -23.281 -20.175 22.659 1.00 95.19 898 ALA A CA 1
ATOM 7216 C C . ALA A 1 898 ? -23.590 -19.518 24.018 1.00 95.19 898 ALA A C 1
ATOM 7218 O O . ALA A 1 898 ? -24.286 -20.107 24.847 1.00 95.19 898 ALA A O 1
ATOM 7219 N N . ILE A 1 899 ? -23.155 -18.268 24.222 1.00 95.19 899 ILE A N 1
ATOM 7220 C CA . ILE A 1 899 ? -23.529 -17.455 25.390 1.00 95.19 899 ILE A CA 1
ATOM 7221 C C . ILE A 1 899 ? -25.048 -17.221 25.411 1.00 95.19 899 ILE A C 1
ATOM 7223 O O . ILE A 1 899 ? -25.672 -17.365 26.462 1.00 95.19 899 ILE A O 1
ATOM 7227 N N . GLY A 1 900 ? -25.666 -16.923 24.265 1.00 95.25 900 GLY A N 1
ATOM 7228 C CA . GLY A 1 900 ? -27.118 -16.770 24.148 1.00 95.25 900 GLY A CA 1
ATOM 7229 C C . GLY A 1 900 ? -27.900 -18.031 24.543 1.00 95.25 900 GLY A C 1
ATOM 7230 O O . GLY A 1 900 ? -28.845 -17.950 25.331 1.00 95.25 900 GLY A O 1
ATOM 7231 N N . ILE A 1 901 ? -27.465 -19.205 24.069 1.00 94.81 901 ILE A N 1
ATOM 7232 C CA . ILE A 1 901 ? -28.029 -20.515 24.437 1.00 94.81 901 ILE A CA 1
ATOM 7233 C C . ILE A 1 901 ? -27.863 -20.764 25.940 1.00 94.81 901 ILE A C 1
ATOM 7235 O O . ILE A 1 901 ? -28.824 -21.150 26.605 1.00 94.81 901 ILE A O 1
ATOM 7239 N N . LEU A 1 902 ? -26.683 -20.494 26.507 1.00 95.12 902 LEU A N 1
ATOM 7240 C CA . LEU A 1 902 ? -26.435 -20.652 27.941 1.00 95.12 902 LEU A CA 1
ATOM 7241 C C . LEU A 1 902 ? -27.367 -19.761 28.781 1.00 95.12 902 LEU A C 1
ATOM 7243 O O . LEU A 1 902 ? -27.956 -20.234 29.753 1.00 95.12 902 LEU A O 1
ATOM 7247 N N . LEU A 1 903 ? -27.556 -18.496 28.390 1.00 94.25 903 LEU A N 1
ATOM 7248 C CA . LEU A 1 903 ? -28.475 -17.564 29.057 1.00 94.25 903 LEU A CA 1
ATOM 7249 C C . LEU A 1 903 ? -29.940 -18.027 28.967 1.00 94.25 903 LEU A C 1
ATOM 7251 O O . LEU A 1 903 ? -30.668 -17.927 29.959 1.00 94.25 903 LEU A O 1
ATOM 7255 N N . LEU A 1 904 ? -30.359 -18.588 27.825 1.00 93.06 904 LEU A N 1
ATOM 7256 C CA . LEU A 1 904 ? -31.679 -19.205 27.656 1.00 93.06 904 LEU A CA 1
ATOM 7257 C C . LEU A 1 904 ? -31.858 -20.422 28.569 1.00 93.06 904 LEU A C 1
ATOM 7259 O O . LEU A 1 904 ? -32.833 -20.473 29.315 1.00 93.06 904 LEU A O 1
ATOM 7263 N N . VAL A 1 905 ? -30.913 -21.368 28.572 1.00 92.69 905 VAL A N 1
ATOM 7264 C CA . VAL A 1 905 ? -30.962 -22.574 29.419 1.00 92.69 905 VAL A CA 1
ATOM 7265 C C . VAL A 1 905 ? -31.008 -22.198 30.901 1.00 92.69 905 VAL A C 1
ATOM 7267 O O . VAL A 1 905 ? -31.862 -22.693 31.636 1.00 92.69 905 VAL A O 1
ATOM 7270 N N . VAL A 1 906 ? -30.157 -21.268 31.346 1.00 91.06 906 VAL A N 1
ATOM 7271 C CA . VAL A 1 906 ? -30.170 -20.758 32.727 1.00 91.06 906 VAL A CA 1
ATOM 7272 C C . VAL A 1 906 ? -31.512 -20.086 33.050 1.00 91.06 906 VAL A C 1
ATOM 7274 O O . VAL A 1 906 ? -32.094 -20.355 34.104 1.00 91.06 906 VAL A O 1
ATOM 7277 N N . GLY A 1 907 ? -32.051 -19.270 32.138 1.00 89.19 907 GLY A N 1
ATOM 7278 C CA . GLY A 1 907 ? -33.373 -18.652 32.270 1.00 89.19 907 GLY A CA 1
ATOM 7279 C C . GLY A 1 907 ? -34.506 -19.676 32.424 1.00 89.19 907 GLY A C 1
ATOM 7280 O O . GLY A 1 907 ? -35.318 -19.558 33.346 1.00 89.19 907 GLY A O 1
ATOM 7281 N N . ILE A 1 908 ? -34.515 -20.718 31.589 1.00 87.75 908 ILE A N 1
ATOM 7282 C CA . ILE A 1 908 ? -35.489 -21.819 31.620 1.00 87.75 908 ILE A CA 1
ATOM 7283 C C . ILE A 1 908 ? -35.367 -22.623 32.921 1.00 87.75 908 ILE A C 1
ATOM 7285 O O . ILE A 1 908 ? -36.381 -22.901 33.560 1.00 87.75 908 ILE A O 1
ATOM 7289 N N . VAL A 1 909 ? -34.154 -22.943 33.383 1.00 87.81 909 VAL A N 1
ATOM 7290 C CA . VAL A 1 909 ? -33.937 -23.662 34.655 1.00 87.81 909 VAL A CA 1
ATOM 7291 C C . VAL A 1 909 ? -34.452 -22.852 35.851 1.00 87.81 909 VAL A C 1
ATOM 7293 O O . VAL A 1 909 ? -35.089 -23.413 36.746 1.00 87.81 909 VAL A O 1
ATOM 7296 N N . PHE A 1 910 ? -34.240 -21.533 35.874 1.00 84.69 910 PHE A N 1
ATOM 7297 C CA . PHE A 1 910 ? -34.816 -20.670 36.912 1.00 84.69 910 PHE A CA 1
ATOM 7298 C C . PHE A 1 910 ? -36.349 -20.576 36.824 1.00 84.69 910 PHE A C 1
ATOM 7300 O O . PHE A 1 910 ? -37.008 -20.540 37.866 1.00 84.69 910 PHE A O 1
ATOM 7307 N N . LEU A 1 911 ? -36.929 -20.585 35.618 1.00 84.94 911 LEU A N 1
ATOM 7308 C CA . LEU A 1 911 ? -38.380 -20.611 35.414 1.00 84.94 911 LEU A CA 1
ATOM 7309 C C . LEU A 1 911 ? -38.997 -21.938 35.894 1.00 84.94 911 LEU A C 1
ATOM 7311 O O . LEU A 1 911 ? -39.948 -21.925 36.674 1.00 84.94 911 LEU A O 1
ATOM 7315 N N . MET A 1 912 ? -38.403 -23.074 35.520 1.00 82.00 912 MET A N 1
ATOM 7316 C CA . MET A 1 912 ? -38.795 -24.423 35.953 1.00 82.00 912 MET A CA 1
ATOM 7317 C C . MET A 1 912 ? -38.739 -24.568 37.480 1.00 82.00 912 MET A C 1
ATOM 7319 O O . MET A 1 912 ? -39.713 -24.986 38.103 1.00 82.00 912 MET A O 1
ATOM 7323 N N . ARG A 1 913 ? -37.639 -24.133 38.114 1.00 80.88 913 ARG A N 1
ATOM 7324 C CA . ARG A 1 913 ? -37.498 -24.123 39.585 1.00 80.88 913 ARG A CA 1
ATOM 7325 C C . ARG A 1 913 ? -38.536 -23.247 40.290 1.00 80.88 913 ARG A C 1
ATOM 7327 O O . ARG A 1 913 ? -38.839 -23.505 41.452 1.00 80.88 913 ARG A O 1
ATOM 7334 N N . LYS A 1 914 ? -39.063 -22.213 39.624 1.00 75.12 914 LYS A N 1
ATOM 7335 C CA . LYS A 1 914 ? -40.157 -21.382 40.146 1.00 75.12 914 LYS A CA 1
ATOM 7336 C C . LYS A 1 914 ? -41.507 -22.091 40.010 1.00 75.12 914 LYS A C 1
ATOM 7338 O O . LYS A 1 914 ? -42.267 -22.086 40.972 1.00 75.12 914 LYS A O 1
ATOM 7343 N N . LEU A 1 915 ? -41.791 -22.705 38.859 1.00 73.06 915 LEU A N 1
ATOM 7344 C CA . LEU A 1 915 ? -43.028 -23.464 38.626 1.00 73.06 915 LEU A CA 1
ATOM 7345 C C . LEU A 1 915 ? -43.158 -24.630 39.619 1.00 73.06 915 LEU A C 1
ATOM 7347 O O . LEU A 1 915 ? -44.175 -24.735 40.293 1.00 73.06 915 LEU A O 1
ATOM 7351 N N . LEU A 1 916 ? -42.084 -25.402 39.819 1.00 71.25 916 LEU A N 1
ATOM 7352 C CA . LEU A 1 916 ? -42.016 -26.507 40.790 1.00 71.25 916 LEU A CA 1
ATOM 7353 C C . LEU A 1 916 ? -42.138 -26.077 42.266 1.00 71.25 916 LEU A C 1
ATOM 7355 O O . LEU A 1 916 ? -42.359 -26.918 43.130 1.00 71.25 916 LEU A O 1
ATOM 7359 N N . LYS A 1 917 ? -41.977 -24.783 42.576 1.00 60.81 917 LYS A N 1
ATOM 7360 C CA . LYS A 1 917 ? -42.170 -24.208 43.922 1.00 60.81 917 LYS A CA 1
ATOM 7361 C C . LYS A 1 917 ? -43.467 -23.399 44.049 1.00 60.81 917 LYS A C 1
ATOM 7363 O O . LYS A 1 917 ? -43.659 -22.707 45.047 1.00 60.81 917 LYS A O 1
ATOM 7368 N N . SER A 1 918 ? -44.343 -23.451 43.046 1.00 50.81 918 SER A N 1
ATOM 7369 C CA . SER A 1 918 ? -45.659 -22.819 43.108 1.00 50.81 918 SER A CA 1
ATOM 7370 C C . SER A 1 918 ? -46.580 -23.597 44.062 1.00 50.81 918 SER A C 1
ATOM 7372 O O . SER A 1 918 ? -46.678 -24.820 43.931 1.00 50.81 918 SER A O 1
ATOM 7374 N N . PRO A 1 919 ? -47.308 -22.933 44.983 1.00 49.81 919 PRO A N 1
ATOM 7375 C CA . PRO A 1 919 ? -48.218 -23.608 45.915 1.00 49.81 919 PRO A CA 1
ATOM 7376 C C . PRO A 1 919 ? -49.452 -24.244 45.245 1.00 49.81 919 PRO A C 1
ATOM 7378 O O . PRO A 1 919 ? -50.227 -24.909 45.919 1.00 49.81 919 PRO A O 1
ATOM 7381 N N . ALA A 1 920 ? -49.624 -24.097 43.926 1.00 49.53 920 ALA A N 1
ATOM 7382 C CA . ALA A 1 920 ? -50.688 -24.741 43.146 1.00 49.53 920 ALA A CA 1
ATOM 7383 C C . ALA A 1 920 ? -50.421 -26.227 42.799 1.00 49.53 920 ALA A C 1
ATOM 7385 O O . ALA A 1 920 ? -51.189 -26.824 42.053 1.00 49.53 920 ALA A O 1
ATOM 7386 N N . THR A 1 921 ? -49.328 -26.815 43.301 1.00 49.03 921 THR A N 1
ATOM 7387 C CA . THR A 1 921 ? -48.887 -28.191 42.978 1.00 49.03 921 THR A CA 1
ATOM 7388 C C . THR A 1 921 ? -48.629 -29.066 44.213 1.00 49.03 921 THR A C 1
ATOM 7390 O O . THR A 1 921 ? -47.913 -30.062 44.136 1.00 49.03 921 THR A O 1
ATOM 7393 N N . ALA A 1 922 ? -49.225 -28.724 45.359 1.00 38.19 922 ALA A N 1
ATOM 7394 C CA . ALA A 1 922 ? -49.339 -29.653 46.483 1.00 38.19 922 ALA A CA 1
ATOM 7395 C C . ALA A 1 922 ? -50.531 -30.604 46.233 1.00 38.19 922 ALA A C 1
ATOM 7397 O O . ALA A 1 922 ? -51.646 -30.109 46.054 1.00 38.19 922 ALA A O 1
ATOM 7398 N N . PRO A 1 923 ? -50.342 -31.938 46.193 1.00 44.88 923 PRO A N 1
ATOM 7399 C CA . PRO A 1 923 ? -51.456 -32.864 46.034 1.00 44.88 923 PRO A CA 1
ATOM 7400 C C . PRO A 1 923 ? -52.348 -32.851 47.279 1.00 44.88 923 PRO A C 1
ATOM 7402 O O . PRO A 1 923 ? -51.872 -32.939 48.411 1.00 44.88 923 PRO A O 1
ATOM 7405 N N . ILE A 1 924 ? -53.653 -32.754 47.041 1.00 43.75 924 ILE A N 1
ATOM 7406 C CA . ILE A 1 924 ? -54.699 -32.807 48.060 1.00 43.75 924 ILE A CA 1
ATOM 7407 C C . ILE A 1 924 ? -54.761 -34.241 48.599 1.00 43.75 924 ILE A C 1
ATOM 7409 O O . ILE A 1 924 ? -55.243 -35.142 47.917 1.00 43.75 924 ILE A O 1
ATOM 7413 N N . LEU A 1 925 ? -54.262 -34.449 49.817 1.00 44.66 925 LEU A N 1
ATOM 7414 C CA . LEU A 1 925 ? -54.422 -35.687 50.581 1.00 44.66 925 LEU A CA 1
ATOM 7415 C C . LEU A 1 925 ? -54.849 -35.353 52.012 1.00 44.66 925 LEU A C 1
ATOM 7417 O O . LEU A 1 925 ? -54.042 -35.369 52.936 1.00 44.66 925 LEU A O 1
ATOM 7421 N N . ASN A 1 926 ? -56.128 -35.013 52.157 1.00 42.75 926 ASN A N 1
ATOM 7422 C CA . ASN A 1 926 ? -56.951 -35.312 53.327 1.00 42.75 926 ASN A CA 1
ATOM 7423 C C . ASN A 1 926 ? -58.431 -35.079 52.979 1.00 42.75 926 ASN A C 1
ATOM 7425 O O . ASN A 1 926 ? -58.734 -34.276 52.102 1.00 42.75 926 ASN A O 1
ATOM 7429 N N . GLU A 1 927 ? -59.310 -35.787 53.695 1.00 38.97 927 GLU A N 1
ATOM 7430 C CA . GLU A 1 927 ? -60.783 -35.738 53.616 1.00 38.97 927 GLU A CA 1
ATOM 7431 C C . GLU A 1 927 ? -61.438 -36.349 52.360 1.00 38.97 927 GLU A C 1
ATOM 7433 O O . GLU A 1 927 ? -61.748 -35.669 51.387 1.00 38.97 927 GLU A O 1
ATOM 7438 N N . THR A 1 928 ? -61.738 -37.656 52.429 1.00 36.78 928 THR A N 1
ATOM 7439 C CA . THR A 1 928 ? -63.103 -38.217 52.231 1.00 36.78 928 THR A CA 1
ATOM 7440 C C . THR A 1 928 ? -63.116 -39.740 52.461 1.00 36.78 928 THR A C 1
ATOM 7442 O O . THR A 1 928 ? -62.746 -40.512 51.584 1.00 36.78 928 THR A O 1
ATOM 7445 N N . SER A 1 929 ? -63.529 -40.191 53.653 1.00 34.72 929 SER A N 1
ATOM 7446 C CA . SER A 1 929 ? -63.981 -41.580 53.910 1.00 34.72 929 SER A CA 1
ATOM 7447 C C . SER A 1 929 ? -64.693 -41.710 55.269 1.00 34.72 929 SER A C 1
ATOM 7449 O O . SER A 1 929 ? -64.136 -42.198 56.247 1.00 34.72 929 SER A O 1
ATOM 7451 N N . VAL A 1 930 ? -65.947 -41.259 55.325 1.00 39.53 930 VAL A N 1
ATOM 7452 C CA . VAL A 1 930 ? -66.943 -41.609 56.360 1.00 39.53 930 VAL A CA 1
ATOM 7453 C C . VAL A 1 930 ? -68.294 -41.740 55.639 1.00 39.53 930 VAL A C 1
ATOM 7455 O O . VAL A 1 930 ? -68.484 -41.029 54.652 1.00 39.53 930 VAL A O 1
ATOM 7458 N N . SER A 1 931 ? -69.196 -42.605 56.132 1.00 32.84 931 SER A N 1
ATOM 7459 C CA . SER A 1 931 ? -70.348 -43.249 55.443 1.00 32.84 931 SER A CA 1
ATOM 7460 C C . SER A 1 931 ? -69.911 -44.333 54.436 1.00 32.84 931 SER A C 1
ATOM 7462 O O . SER A 1 931 ? -69.040 -44.063 53.612 1.00 32.84 931 SER A O 1
ATOM 7464 N N . ASP A 1 932 ? -70.375 -45.594 54.459 1.00 33.91 932 ASP A N 1
ATOM 7465 C CA . ASP A 1 932 ? -71.338 -46.357 55.304 1.00 33.91 932 AS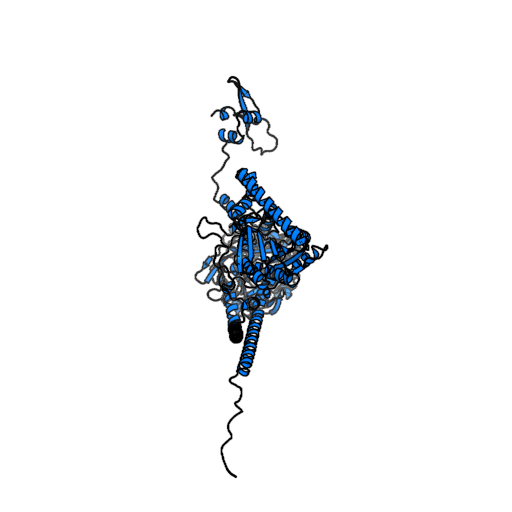P A CA 1
ATOM 7466 C C . ASP A 1 932 ? -70.920 -47.867 55.297 1.00 33.91 932 ASP A C 1
ATOM 7468 O O . ASP A 1 932 ? -70.050 -48.226 54.503 1.00 33.91 932 ASP A O 1
ATOM 7472 N N . GLU A 1 933 ? -71.408 -48.834 56.100 1.00 37.75 933 GLU A N 1
ATOM 7473 C CA . GLU A 1 933 ? -72.433 -48.909 57.173 1.00 37.75 933 GLU A CA 1
ATOM 7474 C C . GLU A 1 933 ? -72.096 -50.068 58.177 1.00 37.75 933 GLU A C 1
ATOM 7476 O O . GLU A 1 933 ? -71.048 -50.691 58.038 1.00 37.75 933 GLU A O 1
ATOM 7481 N N . THR A 1 934 ? -72.985 -50.374 59.150 1.00 38.97 934 THR A N 1
ATOM 7482 C CA . THR A 1 934 ? -73.197 -51.667 59.893 1.00 38.97 934 THR A CA 1
ATOM 7483 C C . THR A 1 934 ? -71.989 -52.581 60.220 1.00 38.97 934 THR A C 1
ATOM 7485 O O . THR A 1 934 ? -71.389 -53.165 59.322 1.00 38.97 934 THR A O 1
ATOM 7488 N N . GLN A 1 935 ? -71.688 -52.910 61.486 1.00 32.72 935 GLN A N 1
ATOM 7489 C CA . GLN A 1 935 ? -72.550 -53.668 62.418 1.00 32.72 935 GLN A CA 1
ATOM 7490 C C . GLN A 1 935 ? -72.031 -53.585 63.870 1.00 32.72 935 GLN A C 1
ATOM 7492 O O . GLN A 1 935 ? -70.799 -53.441 64.038 1.00 32.72 935 GLN A O 1
#

Foldseek 3Di:
DPQLVFKDWDADPDDDPDPDDPDGTDIWGFDADPNDTDTDDPVCRCVVVVHDPVVNCVVNVVDPPPVPDDDPVPVVLQVQQLVLLLVLVVLFDWDACVLPPPDDRATEGDQLQPDLVSVLVLSVVVCVVVVGRHDDSVSSVVSCVVVNYDYDDPPQQAAPQVVCVVVVNDDPVVVVVVVVLQVLLVVVLVVVLVCLLVVQEWEKEKDKFRWDWPFDDPDSVCRRDHTWIKIWIKMATSNPRAIEIEIETPQFDDQAQLQLLLVVLVVVVVVCVVPPHEYEYEYECDCRHCLWQLSVLSVLLVCQVSVYKYKYFYHRGSSDDTPVVVLSVLLVVQCPPDGGNDSVVSQVSQQVSDPPPHGHHYHHDGNLSGFPSPPPLSGQFPTQALDDDPPDGGSSQWGMWMRHSVSWIWTDSGPPDDTHTRPTHTDDDDPVCSPVPRPPPPPCDLVSLLVVLLVLLVVLQVVLVVCLVCLVVVLLVVLLQQAQDDPPHPNVVCVQKPPFKWKKWWKFWAFDCLVCLLVVHLDFTETAIAKRFMWTKIWGWPPWDADPVQKIKTFIFMATHTDVVRMPDDLQDKGKDFDLLLLLQLLQCQPPDLVVLLVVLVVCVVFDVFRIDIDGNCCQAEPFDAGPCLCVCVVPVVRPANDPDRGDHLCYPRHRDRDPLHMWMAHSCPVPLQRHQWTCDGNNDQFFPFDDPFGGRTFHCQQGGRQDPPDQWGWHADSSLNGIFIFGWDAWDAFLNATWTKTWDDQVRFACCPPPVNNVSQPPDDPPPDDDFTFWRQSCVVPRNRQKIKGFALSANTDCVANVRYHHGDHDPVSIWMWIARRSNRHTQKGWGKMWMWGWQADRNSNPRSCSGSDRIHGGTGMMMTIITHDDNVVVVVVCVSVCCSVCVSVVSVVSSVSSVVSSVVSVVSVVVVVVPDPVPDDDPDDDDDDDDDD

pLDDT: mean 83.47, std 14.67, range [29.86, 98.25]

Radius of gyration: 44.93 Å; chains: 1; bounding box: 113×134×126 Å

Secondary structure (DSSP, 8-state):
--SGGGEEEEE-S---SSS-----EEEEEEEEETTEEEEE-HHHHHHHHT--HHHHHHHTT--------S-THHHHHHHHHHHHHHHHHHHS-EE-GGGS-S----EEE-TT---HHHHHHHHHHHHHTTTPPPPPHHHHHHHHHHTTEEE--------HHHHHHHTT-S-HHHHHHHHHHHHHHHHHHHHHHHHHHTTSSEEEEEEEPPPEEESB---GGGGGS--EEEEEEEEEETTT--EEEEEEETTT--SSHHHHHHHHHHHHHHHHHH----EEEEE---TTTTSSHHHHHHHHHHHHHHT--EEEEEPPTT----HHHHHHHHHHHHHTT--B-SHHHHHHHHHHH--SS---EEE---TTT---TT-GGG-S-S---S--SSSS--GGG--EEEE-TTS-EEEESSTTSPPEE-SSPPP---GGGTTTTTT-S----HHHHHHHHHHHHHHHHHHHHHHHHHHHHHHHHHHHHHHS--TT-SHHHHHHB--S-EEEEEEEEEE--HHHHHTT----EEEEEEEEEEEEEEEEEEEEEE-TTSEEEEEEEEEEEE-GGG-SS-TT-EEEEE-HHHHHHHHHHTTS-HHHHHHHHHHHHHH-SSSEEEEEHHIIIII-B--GGGGHHHH-TT-S-----SSB-TTTTTTT-SSTT-EEEEE-SSS-GGGTTBEEEETTBSB-SS-GGGGB--SB-SS-----TT-SEEEEEEGGGTEEEEEEEEEEEEETTEEEEEEE--TTTT--SSS-GGGGGGS-S-TTSSPPPTT-EE-TTTTTT--EEEE-GGGTTS-HHHHTTEET----GGGS-EEEEETTTTEEEEEEEEEEEEEEEE--TT-TTTTTSSSSEEEEEEEEEEEEEE--HHHHHHHHHHHHHHHHHHHHHHHHHHHHHHHHHHHHHHHHHHHTT-GGG--------------